Protein 9H6L (pdb70)

Secondary structure (DSSP, 8-state):
----SPPGGGTTS-EEE-HHHHTTS--S-----PPP-SSPPSS----EEEEGGGGS-HHHHHHHHHHHHHHHHHHHHHH--GGGS-EEEPSS-SEEEEEE--EE-TT-EEEPPS-EE---TT-S-EEEEEE-SSEEEEESEEETT-EEE-TTBSEEEEEES-HHHHHHHHTTEEEEE-S--SEEEEEEEEEETTEEEEEEEEEEPPP-----------HHHHEEEEEEESS-HHHHHHHHHHHHTT-SS-EEEEEE--SSPPP---TTEEEEE-STT--HHHHHHHHHHT--SSEEEE--TTEEE-TT--HHHHHHHHHHSS-SEEEEEEE-TTS-EE---EEEEEE--STTT-EEEEEEE--SEE-TTSTTEEEESB--S-EEEEHHHHHHH---TT--SS-SHHHHHHTTTTS-EEEEEEEEEEE----S-S-HHHHHHHHHHHHHHHTTEEEEEE-/----SPPGGGTTS-EEE-HHHHTTS--S-----PPP-SSPPSS----EEEEGGGGS-HHHHHHHHHHHHHHHHHHHHHH--GGGS-EEEPSS-SEEEEEE--EE-TT-EEEPPS-EE-PPTT-S-EEEEEE-SSEEEEESEEETT-EEE-TTBSEEEEEES-HHHHHHHHTTEEEEE-S--SEEEEEEEEEETTEEEEEEEEEEPPP-----------HHHHEEEEEEESS-HHHHHHHHHHHHTT-SS--EEEEE--SSPPP--STTEEEEE-STT--HHHHHHHHHHT--SSEEEE--TTEEE-TT--HHHHHHHHHHSS-SEEEEEEE-TTS-EE---EEEEEE--STTT-EEEEEEE--SEE-TTSTTEEEESB--S-EEEEHHHHHHH---TT--SS-SHHHHHHTTTTS-EEEEEEEEEEE-----SS-HHHHHHHHHHHHHHHTTEEEEEE-

Organism: Homo sapiens (NCBI:txid9606)

Foldseek 3Di:
DDDPQDDPVCNVPDDDDDPVVVVVDAPLADDADWDDDDDDDPPDDTKDKFFLLVLDDVVVSVVLLVVLVVVVVVVCVVPDAPQPDDDDFDPDAQWWADADDAEDAAQAKDQGPTTAGNDDWDPQKWKKKKAKDQKAKAFPDAQPAWDWDRHRHRIIMIMGRGRVSRGVRSSGMMIGGDDDDAWYWIFMWMDTVPDIDTHIYIHHDDDDPPDADCCLHDCQQAEAEEEEDEPPVVLQVQAVVQCCVPPVQHAYEYEYQYPDDDDDDDHRYHYHYDPHLLADQVSVQVRLVPDPHQKYWFDYSQWGDDPLQDVVLQVVCVVPDVAFKEFEWEAEPVRDIFFQFKAWDWGRHHPSLFIEIEIDGDADAADPPAPQKGWGQFTDRTMMGRSVLQNVLGRPSLLGYDDGCVSSVSCGPVGGYMYHHRNYMYGHNNRDPDDPVNSVSSVSSCCCSVRVHRMYMYD/DDDPQDDPVCNVPDDDDDPVVVVPDFPLADDADWDDDDDDDVPDDTKDKDQLLVLDDPVVSVVLLVVLVVVVVVVCVVPDAPQVDDDDDDPPAQWWADADDAEDAAQAKDQGPTTAGNDDPDDQKWKKKKAKDQKAKAFPDAFPAWDWDRHRHRMIMTMGRDRVSSGVRSSGMMIGGDDDDAWYWIWMWIDTPPDIDTHIYIHHDDDDPPDADCVVHDCQQAEAEEEEDEPPVVLQVQAVVQCCVPPVAHAYEYEYQYPDDDDDDDHRYHYHYDPHLLADQVSVLVRLVPDPHQKYWFDYSQWGDDPLQDVVLQVVPVVPDVAFKEFEWEAEPVGDIFFQFKAWDWGRHHPSLFIEIEIDHDADAADPPAPQKGWGQFTDRTMMGRSVLQNVLGSPSLLGADDGCVSSVSCGPPGGYMYHHRNYMYGHNNHRDDDPVVSVSSVSNVCCSVRVHRMYMDD

B-factor: mean 79.97, std 28.34, range [29.38, 195.11]

Sequence (918 aa):
LPDLAPEPRYAHIPVRIKEQVVGLLAWNNCSCESSGGGLPLPFQKQVRAIDLTKAFDPAELRAASATREQEFQAFLSRSQSPADQLLIAPANSPLQYPLQGVEVQPLRSILVPGLSLQAASGQEVYQVNLTASLGTWDVAGEVTGVTLTGEGQADLTLVSPGLDQLNRQLQLVTYSSRSYQTNTADTVRFSTEGHEAAFTIRIRHPPNPRLYPPGQYNISALVTIATKTFLRYDRLRALITSIRRFYPTVTVVIADDSDKPERVSGPYVEHYLMPFGKGWFAGRNLAVSQVTTKYVLWVDDDFVFTARTRLERLVDVLERTPLDLVGGAVREISGFATTYRQLLSVEPGAPGLGNCLRQRRGFHHELVGFPGCVVTDGVVNFFLARTDKVREVGFDPRLSRVAHLEFFLDGLGSLRVGSCSDVVVDHASYRYPGSLDESQMAKHRLLFFKHRLQCMTSQLPDLAPEPRYAHIPVRIKEQVVGLLAWNNCSCESSGGGLPLPFQKQVRAIDLTKAFDPAELRAASATREQEFQAFLSRSQSPADQLLIAPANSPLQYPLQGVEVQPLRSILVPGLSLQAASGQEVYQVNLTASLGTWDVAGEVTGVTLTGEGQADLTLVSPGLDQLNRQLQLVTYSSRSYQTNTADTVRFSTEGHEAAFTIRIRHPPNPRLYPPGQYNISALVTIATKTFLRYDRLRALITSIRRFYPTVTVVIADDSDKPERVSGPYVEHYLMPFGKGWFAGRNLAVSQVTTKYVLWVDDDFVFTARTRLERLVDVLERTPLDLVGGAVREISGFATTYRQLLSVEPGAPGLGNCLRQRRGFHHELVGFPGCVVTDGVVNFFLARTDKVREVGFDPRLSRVAHLEFFLDGLGSLRVGSCSDVVVDHASYRYPGSLDESQMAKHRLLFFKHRLQCMTSQ

Nearest PDB structures (foldseek):
  4d0z-assembly5_F  TM=6.853E-01  e=2.335E-09  Homo sapiens
  6p61-assembly2_B  TM=7.350E-01  e=4.185E-07  Leptospira borgpetersenii serovar Hardjo-bovis str. JB197
  6p61-assembly3_C  TM=6.952E-01  e=1.014E-06  Leptospira borgpetersenii serovar Hardjo-bovis str. JB197
  8og4-assembly1_A  TM=5.680E-01  e=4.668E-04  Homo sapiens
  8og4-assembly1_B  TM=5.473E-01  e=4.668E-04  Homo sapiens

Radius of gyration: 29.87 Å; Cα contacts (8 Å, |Δi|>4): 2217; chains: 2; bounding box: 59×89×86 Å

GO terms:
  GO:0001574 ganglioside biosynthetic process (P, IDA)
  GO:0003947 (N-acetylneuraminyl)-galactosylglucosylceramide N-acetylgalactosaminyltransferase activity (F, IDA)
  GO:0001574 ganglioside biosynthetic process (P, IMP)
  GO:0003947 (N-acetylneuraminyl)-galactosylglucosylceramide N-acetylgalactosaminyltransferase activity (F, IMP)
  GO:0003947 (N-acetylneuraminyl)-galactosylglucosylceramide N-acetylgalactosaminyltransferase activity (F, TAS)
  GO:0016020 membrane (C, TAS)
  GO:0005975 carbohydrate metabolic process (P, TAS)
  GO:0006687 glycosphingolipid metabolic process (P, TAS)
  GO:0000139 Golgi membrane (C, TAS)

Solvent-accessible surface area: 38803 Å² total; per-residue (Å²): 141,28,109,32,63,60,78,127,139,12,65,128,7,87,40,156,64,36,139,122,1,25,59,84,11,52,84,43,113,22,57,17,128,67,33,66,74,65,169,83,114,97,216,77,117,80,33,166,29,36,55,0,32,165,13,29,76,94,55,101,40,168,53,12,32,54,45,4,53,115,26,34,96,41,24,42,84,78,58,115,23,44,13,58,92,88,23,63,2,54,18,75,7,15,2,44,5,1,3,21,32,7,72,4,44,7,89,56,11,41,41,3,44,29,4,11,5,70,35,68,102,68,85,157,82,8,73,0,59,1,52,8,85,45,5,19,0,24,0,0,0,50,3,100,46,15,83,23,86,20,63,33,105,37,84,2,23,0,34,0,96,18,25,52,58,0,3,7,0,0,65,2,0,0,0,4,3,137,46,14,67,6,83,25,1,0,22,0,102,0,26,23,157,80,64,93,0,16,0,11,0,54,0,59,31,75,90,30,19,61,4,16,52,50,84,224,64,76,13,41,32,10,0,3,0,0,0,13,0,29,73,54,14,104,67,0,93,48,0,17,85,7,0,49,170,74,17,87,61,1,32,0,0,0,0,1,2,5,64,171,57,82,197,10,66,38,100,117,22,36,27,0,42,10,39,104,13,34,0,51,0,0,0,0,10,0,0,3,4,1,1,48,16,24,0,1,0,2,0,28,5,12,6,44,6,34,61,122,2,120,0,72,60,0,0,27,0,2,66,150,15,73,8,8,0,0,0,0,2,5,73,55,123,86,43,140,43,43,20,84,42,1,26,5,13,46,42,49,10,32,128,35,100,2,31,0,8,32,16,86,110,23,92,46,72,106,21,142,58,11,117,30,0,3,14,1,8,0,0,19,10,0,2,0,0,15,0,29,44,1,35,67,7,9,2,11,3,58,4,33,71,71,12,40,30,25,0,2,9,5,0,24,9,46,7,56,5,0,0,0,51,57,0,2,0,30,52,22,105,239,90,126,73,66,60,66,94,88,25,43,76,40,20,34,83,22,6,1,10,4,15,37,0,22,6,25,3,33,45,181,32,106,30,64,55,69,128,134,8,65,132,8,86,40,151,65,27,131,132,4,22,58,83,14,50,104,34,113,23,58,20,136,64,32,63,76,62,170,84,118,114,203,89,134,82,35,159,23,53,62,0,26,164,12,30,87,118,77,92,46,194,59,14,33,60,33,6,61,124,18,36,96,40,28,43,85,73,57,117,24,44,14,63,96,85,26,62,2,56,20,77,6,16,1,44,5,1,3,21,33,10,70,4,56,5,74,96,9,41,32,3,43,27,3,10,4,78,29,78,100,77,101,162,81,9,80,0,55,0,40,7,82,45,4,20,0,20,0,0,0,50,3,97,47,15,84,24,82,20,65,24,108,38,83,2,27,0,44,0,98,18,25,58,55,0,8,6,0,0,58,0,0,0,0,13,4,150,47,16,62,6,86,20,1,2,14,0,90,0,20,24,169,77,66,103,1,27,0,13,0,52,1,60,31,72,90,31,20,60,6,20,60,53,86,206,49,79,12,42,36,6,0,4,0,0,0,8,0,21,47,87,14,109,70,0,93,45,0,21,84,6,0,47,180,77,16,86,60,1,33,0,0,0,0,1,0,5,86,164,39,73,161,9,95,40,101,118,22,33,22,1,22,10,38,99,15,32,0,40,0,0,0,0,9,0,0,3,4,2,0,44,16,27,0,1,0,2,0,28,6,13,7,43,6,33,82,121,2,135,0,39,47,0,0,17,0,2,65,151,16,76,8,3,0,0,0,0,2,6,79,55,121,90,44,139,42,43,19,72,42,0,19,5,38,37,55,38,10,31,126,45,98,1,26,0,8,51,21,126,107,23,81,47,71,110,21,143,57,14,114,34,0,4,15,2,8,0,0,18,10,0,1,0,0,17,0,30,40,2,35,66,4,8,1,9,3,60,4,34,47,73,12,38,29,24,0,2,8,2,0,23,9,49,7,59,5,0,0,0,51,59,1,5,0,25,54,21,110,212,164,43,52,70,46,107,101,124,24,32,71,47,23,28,93,19,6,1,7,3,17,37,0,23,5,33,5,54,50

InterPro domains:
  IPR001173 Glycosyltransferase 2-like [PF00535] (281-444)
  IPR011143 Ganglioside GM2 synthase [PIRSF000474] (6-532)
  IPR029044 Nucleotide-diphospho-sugar transferases [G3DSA:3.90.550.10] (270-470)
  IPR029044 Nucleotide-diphospho-sugar transferases [SSF53448] (279-488)

Structure (mmCIF, N/CA/C/O backbone):
data_9H6L
#
_entry.id   9H6L
#
_cell.length_a   60.183
_cell.length_b   133.527
_cell.length_c   86.922
_cell.angle_alpha   90
_cell.angle_beta   94.83
_cell.angle_gamma   90
#
_symmetry.space_group_name_H-M   'P 1 21 1'
#
loop_
_entity.id
_entity.type
_entity.pdbx_description
1 polymer 'Beta-1,4 N-acetylgalactosaminyltransferase 1'
2 branched beta-D-mannopyranose-(1-4)-2-acetamido-2-deoxy-beta-D-glucopyranose-(1-4)-2-acetamido-2-deoxy-beta-D-glucopyranose
3 non-polymer "URIDINE-5'-DIPHOSPHATE"
4 non-polymer 'MANGANESE (II) ION'
5 non-polymer 'ACETIC ACID'
6 water water
#
loop_
_atom_site.group_PDB
_atom_site.id
_atom_site.type_symbol
_atom_site.label_atom_id
_atom_site.label_alt_id
_atom_site.label_comp_id
_atom_site.label_asym_id
_atom_site.label_entity_id
_atom_site.label_seq_id
_atom_site.pdbx_PDB_ins_code
_atom_site.Cartn_x
_atom_site.Cartn_y
_atom_site.Cartn_z
_atom_site.occupancy
_atom_site.B_iso_or_equiv
_atom_site.auth_seq_id
_atom_site.auth_comp_id
_atom_site.auth_asym_id
_atom_site.auth_atom_id
_atom_site.pdbx_PDB_model_num
ATOM 1 N N . LEU A 1 17 ? -11.731 -16.932 14.646 1 100.102 51 LEU A N 1
ATOM 2 C CA . LEU A 1 17 ? -11.493 -18.242 13.977 1 118.71 51 LEU A CA 1
ATOM 3 C C . LEU A 1 17 ? -10.347 -18.126 12.974 1 126.966 51 LEU A C 1
ATOM 4 O O . LEU A 1 17 ? -10.29 -17.168 12.208 1 128.34 51 LEU A O 1
ATOM 9 N N . PRO A 1 18 ? -9.386 -19.079 12.976 1 136.715 52 PRO A N 1
ATOM 10 C CA . PRO A 1 18 ? -8.341 -19.096 11.955 1 131.767 52 PRO A CA 1
ATOM 11 C C . PRO A 1 18 ? -8.864 -19.574 10.602 1 120.299 52 PRO A C 1
ATOM 12 O O . PRO A 1 18 ? -9.519 -20.62 10.545 1 114.941 52 PRO A O 1
ATOM 16 N N . ASP A 1 19 ? -8.574 -18.812 9.533 1 113.149 53 ASP A N 1
ATOM 17 C CA . ASP A 1 19 ? -9.075 -19.181 8.218 1 120.864 53 ASP A CA 1
ATOM 18 C C . ASP A 1 19 ? -7.991 -19.834 7.366 1 122.677 53 ASP A C 1
ATOM 19 O O . ASP A 1 19 ? -7.057 -19.176 6.911 1 115.533 53 ASP A O 1
ATOM 24 N N . LEU A 1 20 ? -8.202 -21.133 7.121 1 117.92 54 LEU A N 1
ATOM 25 C CA . LEU A 1 20 ? -7.302 -21.998 6.391 1 117.037 54 LEU A CA 1
ATOM 26 C C . LEU A 1 20 ? -7.767 -22.124 4.943 1 122.943 54 LEU A C 1
ATOM 27 O O . LEU A 1 20 ? -7.031 -22.648 4.111 1 128.782 54 LEU A O 1
ATOM 32 N N . ALA A 1 21 ? -9.007 -21.703 4.66 1 122.736 55 ALA A N 1
ATOM 33 C CA . ALA A 1 21 ? -9.626 -21.919 3.356 1 121.648 55 ALA A CA 1
ATOM 34 C C . ALA A 1 21 ? -8.921 -21.059 2.307 1 125.331 55 ALA A C 1
ATOM 35 O O . ALA A 1 21 ? -8.532 -19.927 2.608 1 129.341 55 ALA A O 1
ATOM 37 N N . PRO A 1 22 ? -8.719 -21.551 1.057 1 126.087 56 PRO A N 1
ATOM 38 C CA . PRO A 1 22 ? -8.109 -20.732 0.011 1 122.64 56 PRO A CA 1
ATOM 39 C C . PRO A 1 22 ? -9.05 -19.66 -0.526 1 125.771 56 PRO A C 1
ATOM 40 O O . PRO A 1 22 ? -10.214 -19.953 -0.783 1 131.888 56 PRO A O 1
ATOM 44 N N . GLU A 1 23 ? -8.547 -18.43 -0.687 1 124.755 57 GLU A N 1
ATOM 45 C CA . GLU A 1 23 ? -9.256 -17.451 -1.498 1 130.396 57 GLU A CA 1
ATOM 46 C C . GLU A 1 23 ? -9.331 -18.013 -2.918 1 137.608 57 GLU A C 1
ATOM 47 O O . GLU A 1 23 ? -8.437 -18.766 -3.32 1 140.418 57 GLU A O 1
ATOM 53 N N . PRO A 1 24 ? -10.397 -17.699 -3.701 1 139.99 58 PRO A N 1
ATOM 54 C CA . PRO A 1 24 ? -10.53 -18.203 -5.068 1 136.482 58 PRO A CA 1
ATOM 55 C C . PRO A 1 24 ? -9.26 -18.108 -5.919 1 134.82 58 PRO A C 1
ATOM 56 O O . PRO A 1 24 ? -9.067 -18.929 -6.818 1 136.549 58 PRO A O 1
ATOM 60 N N . ARG A 1 25 ? -8.394 -17.13 -5.602 1 129.452 59 ARG A N 1
ATOM 61 C CA . ARG A 1 25 ? -7.143 -16.871 -6.31 1 126.85 59 ARG A CA 1
ATOM 62 C C . ARG A 1 25 ? -6.202 -18.085 -6.277 1 122.614 59 ARG A C 1
ATOM 63 O O . ARG A 1 25 ? -5.393 -18.285 -7.186 1 121.379 59 ARG A O 1
ATOM 71 N N . TYR A 1 26 ? -6.318 -18.909 -5.23 1 118.965 60 TYR A N 1
ATOM 72 C CA . TYR A 1 26 ? -5.397 -20.018 -5.041 1 114.081 60 TYR A CA 1
ATOM 73 C C . TYR A 1 26 ? -6.118 -21.337 -4.769 1 114.284 60 TYR A C 1
ATOM 74 O O . TYR A 1 26 ? -5.469 -22.308 -4.368 1 114.981 60 TYR A O 1
ATOM 83 N N . ALA A 1 27 ? -7.439 -21.373 -5.009 1 116.184 61 ALA A N 1
ATOM 84 C CA . ALA A 1 27 ? -8.253 -22.571 -4.826 1 116.967 61 ALA A CA 1
ATOM 85 C C . ALA A 1 27 ? -7.68 -23.732 -5.637 1 121.578 61 ALA A C 1
ATOM 86 O O . ALA A 1 27 ? -7.901 -24.894 -5.303 1 124.061 61 ALA A O 1
ATOM 88 N N . HIS A 1 28 ? -6.934 -23.396 -6.7 1 124.339 62 HIS A N 1
ATOM 89 C CA . HIS A 1 28 ? -6.381 -24.347 -7.653 1 122.685 62 HIS A CA 1
ATOM 90 C C . HIS A 1 28 ? -5.074 -24.949 -7.133 1 120.962 62 HIS A C 1
ATOM 91 O O . HIS A 1 28 ? -4.475 -25.771 -7.815 1 123.036 62 HIS A O 1
ATOM 98 N N . ILE A 1 29 ? -4.618 -24.52 -5.948 1 117.677 63 ILE A N 1
ATOM 99 C CA . ILE A 1 29 ? -3.396 -25.041 -5.348 1 115.025 63 ILE A CA 1
ATOM 100 C C . ILE A 1 29 ? -3.773 -26.024 -4.239 1 115.403 63 ILE A C 1
ATOM 101 O O . ILE A 1 29 ? -4.519 -25.693 -3.32 1 113.538 63 ILE A O 1
ATOM 106 N N . PRO A 1 30 ? -3.3 -27.286 -4.31 1 118.743 64 PRO A N 1
ATOM 107 C CA . PRO A 1 30 ? -3.595 -28.271 -3.275 1 121.075 64 PRO A CA 1
ATOM 108 C C . PRO A 1 30 ? -2.682 -28.184 -2.054 1 120.152 64 PRO A C 1
ATOM 109 O O . PRO A 1 30 ? -1.478 -27.979 -2.195 1 125.42 64 PRO A O 1
ATOM 113 N N . VAL A 1 31 ? -3.283 -28.337 -0.866 1 118.163 65 VAL A N 1
ATOM 114 C CA . VAL A 1 31 ? -2.642 -28.133 0.428 1 113.53 65 VAL A CA 1
ATOM 115 C C . VAL A 1 31 ? -2.99 -29.313 1.337 1 115.361 65 VAL A C 1
ATOM 116 O O . VAL A 1 31 ? -4.166 -29.622 1.493 1 118.234 65 VAL A O 1
ATOM 120 N N . ARG A 1 32 ? -1.984 -29.952 1.95 1 115.605 66 ARG A N 1
ATOM 121 C CA . ARG A 1 32 ? -2.239 -31.003 2.929 1 117.627 66 ARG A CA 1
ATOM 122 C C . ARG A 1 32 ? -2.044 -30.437 4.332 1 111.497 66 ARG A C 1
ATOM 123 O O . ARG A 1 32 ? -0.926 -30.055 4.694 1 106.586 66 ARG A O 1
ATOM 131 N N . ILE A 1 33 ? -3.147 -30.43 5.103 1 112.177 67 ILE A N 1
ATOM 132 C CA . ILE A 1 33 ? -3.24 -29.906 6.464 1 108.919 67 ILE A CA 1
ATOM 133 C C . ILE A 1 33 ? -2.26 -30.644 7.371 1 107.987 67 ILE A C 1
ATOM 134 O O . ILE A 1 33 ? -2.181 -31.871 7.317 1 118.624 67 ILE A O 1
ATOM 139 N N . LYS A 1 34 ? -1.545 -29.882 8.211 1 100.67 68 LYS A N 1
ATOM 140 C CA . LYS A 1 34 ? -0.775 -30.441 9.312 1 100.029 68 LYS A CA 1
ATOM 141 C C . LYS A 1 34 ? -1.636 -30.424 10.573 1 106.594 68 LYS A C 1
ATOM 142 O O . LYS A 1 34 ? -1.79 -29.383 11.21 1 113.499 68 LYS A O 1
ATOM 148 N N . GLU A 1 35 ? -2.171 -31.592 10.946 1 114.896 69 GLU A N 1
ATOM 149 C CA . GLU A 1 35 ? -3.049 -31.719 12.106 1 118.599 69 GLU A CA 1
ATOM 150 C C . GLU A 1 35 ? -2.333 -31.204 13.357 1 111.875 69 GLU A C 1
ATOM 151 O O . GLU A 1 35 ? -2.926 -30.513 14.181 1 102.583 69 GLU A O 1
ATOM 157 N N . GLN A 1 36 ? -1.04 -31.547 13.455 1 113.709 70 GLN A N 1
ATOM 158 C CA . GLN A 1 36 ? -0.154 -31.246 14.562 1 108.986 70 GLN A CA 1
ATOM 159 C C . GLN A 1 36 ? -0.073 -29.725 14.795 1 104.614 70 GLN A C 1
ATOM 160 O O . GLN A 1 36 ? 0.129 -29.249 15.925 1 101.093 70 GLN A O 1
ATOM 166 N N . VAL A 1 37 ? -0.222 -28.952 13.711 1 96.694 71 VAL A N 1
ATOM 167 C CA . VAL A 1 37 ? -0.008 -27.512 13.763 1 91.553 71 VAL A CA 1
ATOM 168 C C . VAL A 1 37 ? -1.338 -26.768 13.913 1 88.153 71 VAL A C 1
ATOM 169 O O . VAL A 1 37 ? -1.423 -25.838 14.737 1 81.04 71 VAL A O 1
ATOM 173 N N . VAL A 1 38 ? -2.355 -27.216 13.155 1 84.057 72 VAL A N 1
ATOM 174 C CA . VAL A 1 38 ? -3.717 -26.713 13.273 1 88.333 72 VAL A CA 1
ATOM 175 C C . VAL A 1 38 ? -4.233 -26.882 14.708 1 99.128 72 VAL A C 1
ATOM 176 O O . VAL A 1 38 ? -5.088 -26.103 15.164 1 100.884 72 VAL A O 1
ATOM 180 N N . GLY A 1 39 ? -3.685 -27.887 15.414 1 95.953 73 GLY A N 1
ATOM 181 C CA . GLY A 1 39 ? -4.02 -28.174 16.8 1 88.414 73 GLY A CA 1
ATOM 182 C C . GLY A 1 39 ? -3.499 -27.114 17.766 1 84.759 73 GLY A C 1
ATOM 183 O O . GLY A 1 39 ? -4.005 -27.011 18.873 1 88.47 73 GLY A O 1
ATOM 184 N N . LEU A 1 40 ? -2.488 -26.344 17.348 1 86.72 74 LEU A N 1
ATOM 185 C CA . LEU A 1 40 ? -1.869 -25.309 18.166 1 80.488 74 LEU A CA 1
ATOM 186 C C . LEU A 1 40 ? -2.659 -24.011 18.118 1 76.094 74 LEU A C 1
ATOM 187 O O . LEU A 1 40 ? -2.4 -23.122 18.909 1 79.422 74 LEU A O 1
ATOM 192 N N . LEU A 1 41 ? -3.578 -23.876 17.161 1 82.24 75 LEU A N 1
ATOM 193 C CA . LEU A 1 41 ? -4.276 -22.613 16.95 1 77.781 75 LEU A CA 1
ATOM 194 C C . LEU A 1 41 ? -5.482 -22.512 17.878 1 72.744 75 LEU A C 1
ATOM 195 O O . LEU A 1 41 ? -5.925 -23.496 18.443 1 80.542 75 LEU A O 1
ATOM 200 N N . ALA A 1 42 ? -6.012 -21.309 18.034 1 75.253 76 ALA A N 1
ATOM 201 C CA . ALA A 1 42 ? -7.125 -21.06 18.939 1 76.438 76 ALA A CA 1
ATOM 202 C C . ALA A 1 42 ? -8.441 -21.38 18.233 1 80.02 76 ALA A C 1
ATOM 203 O O . ALA A 1 42 ? -8.815 -20.728 17.258 1 88.194 76 ALA A O 1
ATOM 205 N N . TRP A 1 43 ? -9.138 -22.402 18.73 1 77.388 77 TRP A N 1
ATOM 206 C CA . TRP A 1 43 ? -10.356 -22.86 18.093 1 83.412 77 TRP A CA 1
ATOM 207 C C . TRP A 1 43 ? -11.608 -22.377 18.819 1 84.934 77 TRP A C 1
ATOM 208 O O . TRP A 1 43 ? -12.721 -22.647 18.361 1 88.536 77 TRP A O 1
ATOM 219 N N . ASN A 1 44 ? -11.4 -21.617 19.905 1 80.771 78 ASN A N 1
ATOM 220 C CA . ASN A 1 44 ? -12.47 -20.914 20.599 1 83.132 78 AS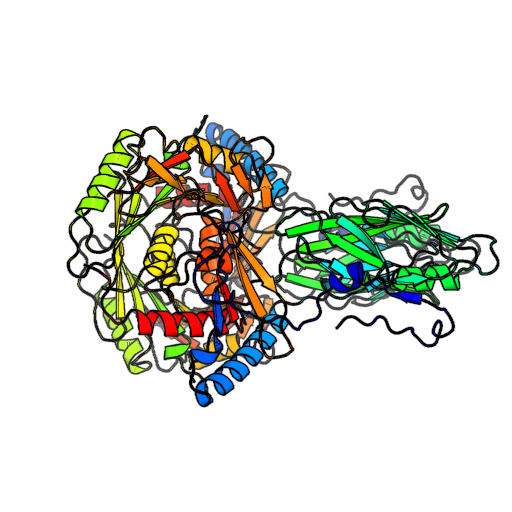N A CA 1
ATOM 221 C C . ASN A 1 44 ? -13.58 -21.902 20.935 1 85.969 78 ASN A C 1
ATOM 222 O O . ASN A 1 44 ? -14.767 -21.584 20.765 1 80.672 78 ASN A O 1
ATOM 227 N N . ASN A 1 45 ? -13.168 -23.082 21.435 1 84.981 79 ASN A N 1
ATOM 228 C CA . ASN A 1 45 ? -14.119 -24.148 21.698 1 86.604 79 ASN A CA 1
ATOM 229 C C . ASN A 1 45 ? -13.794 -24.838 23.021 1 82.921 79 ASN A C 1
ATOM 230 O O . ASN A 1 45 ? -14.302 -25.921 23.238 1 95.092 79 ASN A O 1
ATOM 235 N N . CYS A 1 46 ? -13.019 -24.204 23.908 1 76.471 80 CYS A N 1
ATOM 236 C CA . CYS A 1 46 ? -12.583 -24.824 25.16 1 75.397 80 CYS A CA 1
ATOM 237 C C . CYS A 1 46 ? -13.768 -25.299 26.005 1 75.194 80 CYS A C 1
ATOM 238 O O . CYS A 1 46 ? -14.862 -24.723 25.953 1 73.557 80 CYS A O 1
ATOM 241 N N . SER A 1 47 ? -13.525 -26.354 26.799 1 77.315 81 SER A N 1
ATOM 242 C CA . SER A 1 47 ? -14.419 -26.792 27.868 1 79.827 81 SER A CA 1
ATOM 243 C C . SER A 1 47 ? -13.546 -27.3 29 1 82.38 81 SER A C 1
ATOM 244 O O . SER A 1 47 ? -12.328 -27.343 28.854 1 88.171 81 SER A O 1
ATOM 247 N N . CYS A 1 48 ? -14.181 -27.682 30.115 1 81.77 82 CYS A N 1
ATOM 248 C CA . CYS A 1 48 ? -13.459 -28.145 31.281 1 76.626 82 CYS A CA 1
ATOM 249 C C . CYS A 1 48 ? -13.942 -29.545 31.608 1 85.191 82 CYS A C 1
ATOM 250 O O . CYS A 1 48 ? -15.112 -29.729 31.912 1 93.725 82 CYS A O 1
ATOM 253 N N . GLU A 1 49 ? -13.034 -30.525 31.528 1 89.107 83 GLU A N 1
ATOM 254 C CA . GLU A 1 49 ? -13.408 -31.912 31.774 1 93.084 83 GLU A CA 1
ATOM 255 C C . GLU A 1 49 ? -12.603 -32.476 32.944 1 88.391 83 GLU A C 1
ATOM 256 O O . GLU A 1 49 ? -11.39 -32.289 33.028 1 83.122 83 GLU A O 1
ATOM 262 N N . SER A 1 50 ? -13.309 -33.185 33.838 1 88.431 84 SER A N 1
ATOM 263 C CA . SER A 1 50 ? -12.687 -33.9 34.938 1 83.623 84 SER A CA 1
ATOM 264 C C . SER A 1 50 ? -11.927 -35.127 34.427 1 85.278 84 SER A C 1
ATOM 265 O O . SER A 1 50 ? -12.356 -35.77 33.466 1 81.69 84 SER A O 1
ATOM 268 N N . SER A 1 51 ? -10.792 -35.429 35.078 1 89.666 85 SER A N 1
ATOM 269 C CA . SER A 1 51 ? -10.182 -36.749 35.032 1 96.789 85 SER A CA 1
ATOM 270 C C . SER A 1 51 ? -11.241 -37.822 35.295 1 104.725 85 SER A C 1
ATOM 271 O O . SER A 1 51 ? -12.096 -37.663 36.173 1 105.524 85 SER A O 1
ATOM 274 N N . GLY A 1 52 ? -11.167 -38.937 34.558 1 106.736 86 GLY A N 1
ATOM 275 C CA . GLY A 1 52 ? -11.964 -40.105 34.911 1 114.729 86 GLY A CA 1
ATOM 276 C C . GLY A 1 52 ? -11.85 -40.383 36.41 1 118.472 86 GLY A C 1
ATOM 277 O O . GLY A 1 52 ? -10.77 -40.31 36.984 1 119.452 86 GLY A O 1
ATOM 278 N N . GLY A 1 53 ? -12.971 -40.677 37.066 1 120.801 87 GLY A N 1
ATOM 279 C CA . GLY A 1 53 ? -12.915 -40.798 38.513 1 110.072 87 GLY A CA 1
ATOM 280 C C . GLY A 1 53 ? -12.38 -42.163 38.936 1 104.197 87 GLY A C 1
ATOM 281 O O . GLY A 1 53 ? -11.969 -42.999 38.129 1 97.767 87 GLY A O 1
ATOM 282 N N . GLY A 1 54 ? -12.436 -42.404 40.237 1 99.196 88 GLY A N 1
ATOM 283 C CA . GLY A 1 54 ? -12.042 -43.719 40.696 1 93.458 88 GLY A CA 1
ATOM 284 C C . GLY A 1 54 ? -10.697 -43.568 41.379 1 85.653 88 GLY A C 1
ATOM 285 O O . GLY A 1 54 ? -10.315 -42.442 41.731 1 81.624 88 GLY A O 1
ATOM 286 N N . LEU A 1 55 ? -9.992 -44.703 41.501 1 80.947 89 LEU A N 1
ATOM 287 C CA . LEU A 1 55 ? -8.713 -44.725 42.178 1 74.424 89 LEU A CA 1
ATOM 288 C C . LEU A 1 55 ? -7.683 -44.051 41.274 1 70.438 89 LEU A C 1
ATOM 289 O O . LEU A 1 55 ? -7.663 -44.319 40.082 1 70.163 89 LEU A O 1
ATOM 294 N N . PRO A 1 56 ? -6.825 -43.145 41.8 1 67.065 90 PRO A N 1
ATOM 295 C CA . PRO A 1 56 ? -5.884 -42.409 40.971 1 65.567 90 PRO A CA 1
ATOM 296 C C . PRO A 1 56 ? -4.716 -43.261 40.495 1 69.374 90 PRO A C 1
ATOM 297 O O . PRO A 1 56 ? -4.347 -44.248 41.147 1 72.996 90 PRO A O 1
ATOM 301 N N . LEU A 1 57 ? -4.161 -42.906 39.328 1 71.74 91 LEU A N 1
ATOM 302 C CA . LEU A 1 57 ? -3.025 -43.63 38.756 1 73.626 91 LEU A CA 1
ATOM 303 C C . LEU A 1 57 ? -1.728 -42.903 39.138 1 74.65 91 LEU A C 1
ATOM 304 O O . LEU A 1 57 ? -1.716 -41.663 39.199 1 68.049 91 LEU A O 1
ATOM 309 N N . PRO A 1 58 ? -0.606 -43.656 39.332 1 80.076 92 PRO A N 1
ATOM 310 C CA . PRO A 1 58 ? 0.71 -43.047 39.477 1 79.441 92 PRO A CA 1
ATOM 311 C C . PRO A 1 58 ? 1.08 -42.226 38.239 1 79.515 92 PRO A C 1
ATOM 312 O O . PRO A 1 58 ? 0.699 -42.561 37.103 1 80.25 92 PRO A O 1
ATOM 316 N N . PHE A 1 59 ? 1.817 -41.143 38.486 1 74.084 93 PHE A N 1
ATOM 317 C CA . PHE A 1 59 ? 2.304 -40.263 37.429 1 77.561 93 PHE A CA 1
ATOM 318 C C . PHE A 1 59 ? 1.198 -39.304 36.962 1 82.603 93 PHE A C 1
ATOM 319 O O . PHE A 1 59 ? 1.453 -38.089 36.908 1 81.896 93 PHE A O 1
ATOM 327 N N . GLN A 1 60 ? -0.006 -39.848 36.688 1 86.655 94 GLN A N 1
ATOM 328 C CA . GLN A 1 60 ? -1.199 -39.07 36.36 1 94.671 94 GLN A CA 1
ATOM 329 C C . GLN A 1 60 ? -1.657 -38.215 37.557 1 91.617 94 GLN A C 1
ATOM 330 O O . GLN A 1 60 ? -1.577 -38.648 38.704 1 95.697 94 GLN A O 1
ATOM 336 N N . LYS A 1 61 ? -2.156 -37 37.307 1 92.507 95 LYS A N 1
ATOM 337 C CA . LYS A 1 61 ? -2.7 -36.169 38.377 1 98.052 95 LYS A CA 1
ATOM 338 C C . LYS A 1 61 ? -4.186 -35.951 38.114 1 94.46 95 LYS A C 1
ATOM 339 O O . LYS A 1 61 ? -4.608 -35.902 36.958 1 91.011 95 LYS A O 1
ATOM 345 N N . GLN A 1 62 ? -4.968 -35.867 39.194 1 89.566 96 GLN A N 1
ATOM 346 C CA . GLN A 1 62 ? -6.408 -35.786 39.051 1 93.44 96 GLN A CA 1
ATOM 347 C C . GLN A 1 62 ? -6.803 -34.341 38.751 1 95.074 96 GLN A C 1
ATOM 348 O O . GLN A 1 62 ? -6.386 -33.41 39.435 1 93.577 96 GLN A O 1
ATOM 354 N N . VAL A 1 63 ? -7.605 -34.172 37.693 1 94.739 97 VAL A N 1
ATOM 355 C CA . VAL A 1 63 ? -8.094 -32.879 37.228 1 83.694 97 VAL A CA 1
ATOM 356 C C . VAL A 1 63 ? -9.572 -32.772 37.585 1 82.684 97 VAL A C 1
ATOM 357 O O . VAL A 1 63 ? -10.368 -33.628 37.177 1 88.295 97 VAL A O 1
ATOM 361 N N . ARG A 1 64 ? -9.941 -31.71 38.311 1 80.974 98 ARG A N 1
ATOM 362 C CA . ARG A 1 64 ? -11.35 -31.531 38.642 1 86.368 98 ARG A CA 1
ATOM 363 C C . ARG A 1 64 ? -11.906 -30.298 37.937 1 78.299 98 ARG A C 1
ATOM 364 O O . ARG A 1 64 ? -11.27 -29.26 37.929 1 79.853 98 ARG A O 1
ATOM 372 N N . ALA A 1 65 ? -13.067 -30.445 37.293 1 79.511 99 ALA A N 1
ATOM 373 C CA . ALA A 1 65 ? -13.689 -29.343 36.582 1 76.554 99 ALA A CA 1
ATOM 374 C C . ALA A 1 65 ? -14.723 -28.662 37.473 1 75.664 99 ALA A C 1
ATOM 375 O O . ALA A 1 65 ? -15.381 -29.305 38.269 1 78.02 99 ALA A O 1
ATOM 377 N N . ILE A 1 66 ? -14.797 -27.339 37.371 1 77.668 100 ILE A N 1
ATOM 378 C CA . ILE A 1 66 ? -15.849 -26.544 37.983 1 85.967 100 ILE A CA 1
ATOM 379 C C . ILE A 1 66 ? -16.593 -25.843 36.855 1 85.883 100 ILE A C 1
ATOM 380 O O . ILE A 1 66 ? -15.98 -25.181 36.011 1 78.044 100 ILE A O 1
ATOM 385 N N . ASP A 1 67 ? -17.911 -26.035 36.859 1 83.706 101 ASP A N 1
ATOM 386 C CA . ASP A 1 67 ? -18.807 -25.315 35.982 1 84.043 101 ASP A CA 1
ATOM 387 C C . ASP A 1 67 ? -19.335 -24.097 36.74 1 81.335 101 ASP A C 1
ATOM 388 O O . ASP A 1 67 ? -20.204 -24.242 37.604 1 74.761 101 ASP A O 1
ATOM 393 N N . LEU A 1 68 ? -18.813 -22.904 36.398 1 72.76 102 LEU A N 1
ATOM 394 C CA . LEU A 1 68 ? -19.198 -21.664 37.052 1 65.675 102 LEU A CA 1
ATOM 395 C C . LEU A 1 68 ? -20.654 -21.297 36.719 1 75.062 102 LEU A C 1
ATOM 396 O O . LEU A 1 68 ? -21.317 -20.59 37.48 1 72.496 102 LEU A O 1
ATOM 401 N N . THR A 1 69 ? -21.198 -21.818 35.607 1 77.375 103 THR A N 1
ATOM 402 C CA . THR A 1 69 ? -22.577 -21.514 35.269 1 78.127 103 THR A CA 1
ATOM 403 C C . THR A 1 69 ? -23.524 -22.12 36.304 1 81.149 103 THR A C 1
ATOM 404 O O . THR A 1 69 ? -24.614 -21.608 36.506 1 84.971 103 THR A O 1
ATOM 408 N N . LYS A 1 70 ? -23.102 -23.186 36.99 1 83.124 104 LYS A N 1
ATOM 409 C CA . LYS A 1 70 ? -23.945 -23.84 37.987 1 86.773 104 LYS A CA 1
ATOM 410 C C . LYS A 1 70 ? -24.026 -23.037 39.285 1 83.242 104 LYS A C 1
ATOM 411 O O . LYS A 1 70 ? -24.688 -23.461 40.214 1 87.052 104 LYS A O 1
ATOM 417 N N . ALA A 1 71 ? -23.356 -21.884 39.372 1 84.037 105 ALA A N 1
ATOM 418 C CA . ALA A 1 71 ? -23.469 -21.03 40.546 1 82.767 105 ALA A CA 1
ATOM 419 C C . ALA A 1 71 ? -24.683 -20.11 40.446 1 86.11 105 ALA A C 1
ATOM 420 O O . ALA A 1 71 ? -24.856 -19.305 41.342 1 84.714 105 ALA A O 1
ATOM 422 N N . PHE A 1 72 ? -25.508 -20.241 39.393 1 93.581 106 PHE A N 1
ATOM 423 C CA . PHE A 1 72 ? -26.662 -19.386 39.117 1 99.37 106 PHE A CA 1
ATOM 424 C C . PHE A 1 72 ? -27.879 -20.226 38.71 1 101.332 106 PHE A C 1
ATOM 425 O O . PHE A 1 72 ? -27.718 -21.271 38.078 1 97.05 106 PHE A O 1
ATOM 433 N N . ASP A 1 73 ? -29.096 -19.73 39.003 1 109.544 107 ASP A N 1
ATOM 434 C CA . ASP A 1 73 ? -30.334 -20.279 38.445 1 117.419 107 ASP A CA 1
ATOM 435 C C . ASP A 1 73 ? -30.375 -19.992 36.94 1 122.497 107 ASP A C 1
ATOM 436 O O . ASP A 1 73 ? -30.058 -18.881 36.535 1 125.789 107 ASP A O 1
ATOM 441 N N . PRO A 1 74 ? -30.717 -20.957 36.046 1 127.594 108 PRO A N 1
ATOM 442 C CA . PRO A 1 74 ? -30.618 -20.738 34.601 1 126.125 108 PRO A CA 1
ATOM 443 C C . PRO A 1 74 ? -31.293 -19.459 34.115 1 129.137 108 PRO A C 1
ATOM 444 O O . PRO A 1 74 ? -30.748 -18.79 33.236 1 129.974 108 PRO A O 1
ATOM 448 N N . ALA A 1 75 ? -32.4 -19.073 34.779 1 130.418 109 ALA A N 1
ATOM 449 C CA . ALA A 1 75 ? -33.057 -17.791 34.522 1 133.908 109 ALA A CA 1
ATOM 450 C C . ALA A 1 75 ? -32.075 -16.643 34.774 1 130.71 109 ALA A C 1
ATOM 451 O O . ALA A 1 75 ? -31.834 -15.806 33.91 1 125.792 109 ALA A O 1
ATOM 453 N N . GLU A 1 76 ? -31.483 -16.655 35.969 1 126.332 110 GLU A N 1
ATOM 454 C CA . GLU A 1 76 ? -30.468 -15.7 36.364 1 113.246 110 GLU A CA 1
ATOM 455 C C . GLU A 1 76 ? -29.264 -15.794 35.424 1 102.82 110 GLU A C 1
ATOM 456 O O . GLU A 1 76 ? -28.66 -14.786 35.091 1 100.306 110 GLU A O 1
ATOM 462 N N . LEU A 1 77 ? -28.911 -17.002 34.989 1 99.526 111 LEU A N 1
ATOM 463 C CA . LEU A 1 77 ? -27.7 -17.223 34.215 1 95.074 111 LEU A CA 1
ATOM 464 C C . LEU A 1 77 ? -27.775 -16.48 32.878 1 100.501 111 LEU A C 1
ATOM 465 O O . LEU A 1 77 ? -26.779 -15.894 32.437 1 94.905 111 LEU A O 1
ATOM 470 N N . ARG A 1 78 ? -28.957 -16.509 32.238 1 108.285 112 ARG A N 1
ATOM 471 C CA . ARG A 1 78 ? -29.148 -15.859 30.945 1 111.399 112 ARG A CA 1
ATOM 472 C C . ARG A 1 78 ? -28.973 -14.346 31.116 1 104.601 112 ARG A C 1
ATOM 473 O O . ARG A 1 78 ? -28.352 -13.692 30.289 1 101.986 112 ARG A O 1
ATOM 481 N N . ALA A 1 79 ? -29.522 -13.808 32.213 1 97.256 113 ALA A N 1
ATOM 482 C CA . ALA A 1 79 ? -29.368 -12.415 32.605 1 94.368 113 ALA A CA 1
ATOM 483 C C . ALA A 1 79 ? -27.896 -12.033 32.81 1 89.004 113 ALA A C 1
ATOM 484 O O . ALA A 1 79 ? -27.413 -11.032 32.285 1 82.505 113 ALA A O 1
ATOM 486 N N . ALA A 1 80 ? -27.19 -12.832 33.615 1 85.167 114 ALA A N 1
ATOM 487 C CA . ALA A 1 80 ? -25.766 -12.684 33.836 1 80.278 114 ALA A CA 1
ATOM 488 C C . ALA A 1 80 ? -24.984 -12.741 32.524 1 80.311 114 ALA A C 1
ATOM 489 O O . ALA A 1 80 ? -24.081 -11.923 32.304 1 82.606 114 ALA A O 1
ATOM 491 N N . SER A 1 81 ? -25.314 -13.701 31.648 1 81.79 115 SER A N 1
ATOM 492 C CA . SER A 1 81 ? -24.504 -13.842 30.448 1 87.65 115 SER A CA 1
ATOM 493 C C . SER A 1 81 ? -24.689 -12.628 29.549 1 91.03 115 SER A C 1
ATOM 494 O O . SER A 1 81 ? -23.753 -12.23 28.864 1 97.029 115 SER A O 1
ATOM 497 N N . ALA A 1 82 ? -25.894 -12.052 29.577 1 91.999 116 ALA A N 1
ATOM 498 C CA . ALA A 1 82 ? -26.208 -10.895 28.748 1 93.455 116 ALA A CA 1
ATOM 499 C C . ALA A 1 82 ? -25.489 -9.652 29.287 1 92.228 116 ALA A C 1
ATOM 500 O O . ALA A 1 82 ? -24.776 -8.949 28.564 1 87.549 116 ALA A O 1
ATOM 502 N N . THR A 1 83 ? -25.7 -9.37 30.576 1 87.096 117 THR A N 1
ATOM 503 C CA . THR A 1 83 ? -25.091 -8.213 31.197 1 82.133 117 THR A CA 1
ATOM 504 C C . THR A 1 83 ? -23.57 -8.329 31.164 1 83.152 117 THR A C 1
ATOM 505 O O . THR A 1 83 ? -22.887 -7.321 30.98 1 93.968 117 THR A O 1
ATOM 509 N N . ARG A 1 84 ? -23.042 -9.558 31.261 1 82.108 118 ARG A N 1
ATOM 510 C CA . ARG A 1 84 ? -21.604 -9.75 31.196 1 76.894 118 ARG A CA 1
ATOM 511 C C . ARG A 1 84 ? -21.1 -9.42 29.794 1 79.791 118 ARG A C 1
ATOM 512 O O . ARG A 1 84 ? -20.019 -8.878 29.626 1 80.178 118 ARG A O 1
ATOM 520 N N . GLU A 1 85 ? -21.871 -9.79 28.77 1 92.799 119 GLU A N 1
ATOM 521 C CA . GLU A 1 85 ? -21.471 -9.53 27.392 1 105.036 119 GLU A CA 1
ATOM 522 C C . GLU A 1 85 ? -21.422 -8.016 27.165 1 105.882 119 GLU A C 1
ATOM 523 O O . GLU A 1 85 ? -20.483 -7.5 26.54 1 100.487 119 GLU A O 1
ATOM 529 N N . GLN A 1 86 ? -22.439 -7.326 27.703 1 97.176 120 GLN A N 1
ATOM 530 C CA . GLN A 1 86 ? -22.569 -5.884 27.587 1 91.438 120 GLN A CA 1
ATOM 531 C C . GLN A 1 86 ? -21.355 -5.205 28.201 1 94.026 120 GLN A C 1
ATOM 532 O O . GLN A 1 86 ? -20.747 -4.338 27.575 1 94.887 120 GLN A O 1
ATOM 538 N N . GLU A 1 87 ? -21.017 -5.604 29.436 1 86.66 121 GLU A N 1
ATOM 539 C CA . GLU A 1 87 ? -19.899 -5.012 30.141 1 79.923 121 GLU A CA 1
ATOM 540 C C . GLU A 1 87 ? -18.59 -5.298 29.401 1 82.521 121 GLU A C 1
ATOM 541 O O . GLU A 1 87 ? -17.672 -4.479 29.377 1 83.451 121 GLU A O 1
ATOM 547 N N . PHE A 1 88 ? -18.492 -6.474 28.784 1 82.88 122 PHE A N 1
ATOM 548 C CA . PHE A 1 88 ? -17.264 -6.811 28.092 1 79.54 122 PHE A CA 1
ATOM 549 C C . PHE A 1 88 ? -17.106 -5.924 26.853 1 80.59 122 PHE A C 1
ATOM 550 O O . PHE A 1 88 ? -16.018 -5.424 26.593 1 83.441 122 PHE A O 1
ATOM 558 N N . GLN A 1 89 ? -18.183 -5.742 26.083 1 83.624 123 GLN A N 1
ATOM 559 C CA . GLN A 1 89 ? -18.177 -4.849 24.93 1 90.243 123 GLN A CA 1
ATOM 560 C C . GLN A 1 89 ? -17.809 -3.414 25.34 1 88.933 123 GLN A C 1
ATOM 561 O O . GLN A 1 89 ? -17.012 -2.741 24.682 1 85.492 123 GLN A O 1
ATOM 567 N N . ALA A 1 90 ? -18.37 -2.938 26.457 1 80.984 124 ALA A N 1
ATOM 568 C CA . ALA A 1 90 ? -17.965 -1.653 27.016 1 81.461 124 ALA A CA 1
ATOM 569 C C . ALA A 1 90 ? -16.456 -1.612 27.245 1 78.294 124 ALA A C 1
ATOM 570 O O . ALA A 1 90 ? -15.788 -0.622 26.923 1 82.203 124 ALA A O 1
ATOM 572 N N . PHE A 1 91 ? -15.944 -2.684 27.866 1 78.604 125 PHE A N 1
ATOM 573 C CA . PHE A 1 91 ? -14.548 -2.771 28.248 1 73.022 125 PHE A CA 1
ATOM 574 C C . PHE A 1 91 ? -13.696 -2.668 26.985 1 79.095 125 PHE A C 1
ATOM 575 O O . PHE A 1 91 ? -12.722 -1.915 26.951 1 84.135 125 PHE A O 1
ATOM 583 N N . LEU A 1 92 ? -14.051 -3.451 25.959 1 80.427 126 LEU A N 1
ATOM 584 C CA . LEU A 1 92 ? -13.334 -3.419 24.692 1 86.264 126 LEU A CA 1
ATOM 585 C C . LEU A 1 92 ? -13.245 -1.977 24.183 1 91.573 126 LEU A C 1
ATOM 586 O O . LEU A 1 92 ? -12.157 -1.479 23.867 1 89.154 126 LEU A O 1
ATOM 591 N N . SER A 1 93 ? -14.405 -1.307 24.136 1 102.964 127 SER A N 1
ATOM 592 C CA . SER A 1 93 ? -14.506 0.022 23.548 1 98.974 127 SER A CA 1
ATOM 593 C C . SER A 1 93 ? -13.575 1.027 24.236 1 90.803 127 SER A C 1
ATOM 594 O O . SER A 1 93 ? -13.042 1.903 23.568 1 93.219 127 SER A O 1
ATOM 597 N N . ARG A 1 94 ? -13.377 0.907 25.56 1 80.083 128 ARG A N 1
ATOM 598 C CA . ARG A 1 94 ? -12.585 1.865 26.32 1 78.843 128 ARG A CA 1
ATOM 599 C C . ARG A 1 94 ? -11.092 1.558 26.187 1 78.399 128 ARG A C 1
ATOM 600 O O . ARG A 1 94 ? -10.253 2.413 26.408 1 90.686 128 ARG A O 1
ATOM 608 N N . SER A 1 95 ? -10.752 0.326 25.821 1 78.566 129 SER A N 1
ATOM 609 C CA . SER A 1 95 ? -9.414 -0.195 26.049 1 79.634 129 SER A CA 1
ATOM 610 C C . SER A 1 95 ? -8.653 -0.327 24.723 1 98.548 129 SER A C 1
ATOM 611 O O . SER A 1 95 ? -7.416 -0.328 24.713 1 80.452 129 SER A O 1
ATOM 614 N N . GLN A 1 96 ? -9.397 -0.5 23.611 1 99.076 130 GLN A N 1
ATOM 615 C CA . GLN A 1 96 ? -8.799 -0.83 22.324 1 99.12 130 GLN A CA 1
ATOM 616 C C . GLN A 1 96 ? -8.29 0.435 21.65 1 91.578 130 GLN A C 1
ATOM 617 O O . GLN A 1 96 ? -8.885 1.479 21.827 1 92.838 130 GLN A O 1
ATOM 623 N N . SER A 1 97 ? -7.249 0.306 20.815 1 93.291 131 SER A N 1
ATOM 624 C CA . SER A 1 97 ? -6.506 1.442 20.284 1 84.878 131 SER A CA 1
ATOM 625 C C . SER A 1 97 ? -6.285 1.288 18.781 1 80.79 131 SER A C 1
ATOM 626 O O . SER A 1 97 ? -6.111 0.182 18.279 1 80.177 131 SER A O 1
ATOM 629 N N . PRO A 1 98 ? -6.271 2.382 18 1 81.671 132 PRO A N 1
ATOM 630 C CA . PRO A 1 98 ? -5.837 2.294 16.606 1 92.671 132 PRO A CA 1
ATOM 631 C C . PRO A 1 98 ? -4.468 1.639 16.403 1 80.02 132 PRO A C 1
ATOM 632 O O . PRO A 1 98 ? -4.141 1.276 15.278 1 82.687 132 PRO A O 1
ATOM 636 N N . ALA A 1 99 ? -3.666 1.527 17.469 1 64.943 133 ALA A N 1
ATOM 637 C CA . ALA A 1 99 ? -2.347 0.931 17.335 1 63.664 133 ALA A CA 1
ATOM 638 C C . ALA A 1 99 ? -2.452 -0.59 17.346 1 66.633 133 ALA A C 1
ATOM 639 O O . ALA A 1 99 ? -1.467 -1.28 17.104 1 68.811 133 ALA A O 1
ATOM 641 N N . ASP A 1 100 ? -3.649 -1.102 17.639 1 73.275 134 ASP A N 1
ATOM 642 C CA . ASP A 1 100 ? -3.867 -2.534 17.765 1 70.316 134 ASP A CA 1
ATOM 643 C C . ASP A 1 100 ? -4.504 -3.029 16.474 1 70.918 134 ASP A C 1
ATOM 644 O O . ASP A 1 100 ? -4.71 -4.22 16.322 1 73.882 134 ASP A O 1
ATOM 649 N N . GLN A 1 101 ? -4.863 -2.115 15.558 1 76.246 135 GLN A N 1
ATOM 650 C CA . GLN A 1 101 ? -5.399 -2.484 14.256 1 74.883 135 GLN A CA 1
ATOM 651 C C . GLN A 1 101 ? -4.321 -3.202 13.437 1 71.174 135 GLN A C 1
ATOM 652 O O . GLN A 1 101 ? -3.153 -2.793 13.424 1 63.518 135 GLN A O 1
ATOM 658 N N . LEU A 1 102 ? -4.755 -4.261 12.734 1 66.613 136 LEU A N 1
ATOM 659 C CA . LEU A 1 102 ? -3.938 -4.973 11.775 1 67.207 136 LEU A CA 1
ATOM 660 C C . LEU A 1 102 ? -3.695 -4.065 10.57 1 70.728 136 LEU A C 1
ATOM 661 O O . LEU A 1 102 ? -4.636 -3.731 9.865 1 69.136 136 LEU A O 1
ATOM 666 N N . LEU A 1 103 ? -2.426 -3.673 10.356 1 70.674 137 LEU A N 1
ATOM 667 C CA . LEU A 1 103 ? -1.998 -3.006 9.14 1 71.493 137 LEU A CA 1
ATOM 668 C C . LEU A 1 103 ? -1.005 -3.909 8.409 1 76.218 137 LEU A C 1
ATOM 669 O O . LEU A 1 103 ? -0.084 -4.443 9.029 1 75.409 137 LEU A O 1
ATOM 674 N N . ILE A 1 104 ? -1.212 -4.058 7.086 1 80.155 138 ILE A N 1
ATOM 675 C CA . ILE A 1 104 ? -0.306 -4.782 6.201 1 77.968 138 ILE A CA 1
ATOM 676 C C . ILE A 1 104 ? 0.492 -3.761 5.392 1 76.932 138 ILE A C 1
ATOM 677 O O . ILE A 1 104 ? -0.089 -2.874 4.769 1 81.881 138 ILE A O 1
ATOM 682 N N . ALA A 1 105 ? 1.826 -3.863 5.42 1 76.103 139 ALA A N 1
ATOM 683 C CA . ALA A 1 105 ? 2.664 -3.037 4.553 1 79.075 139 ALA A CA 1
ATOM 684 C C . ALA A 1 105 ? 2.467 -3.508 3.117 1 86.134 139 ALA A C 1
ATOM 685 O O . ALA A 1 105 ? 2.633 -4.697 2.834 1 94.775 139 ALA A O 1
ATOM 687 N N . PRO A 1 106 ? 2.137 -2.612 2.161 1 84.656 140 PRO A N 1
ATOM 688 C CA . PRO A 1 106 ? 2.081 -2.997 0.761 1 89.248 140 PRO A CA 1
ATOM 689 C C . PRO A 1 106 ? 3.469 -3.282 0.202 1 93.543 140 PRO A C 1
ATOM 690 O O . PRO A 1 106 ? 4.449 -2.71 0.678 1 92.709 140 PRO A O 1
ATOM 694 N N . ALA A 1 107 ? 3.526 -4.168 -0.802 1 99.756 141 ALA A N 1
ATOM 695 C CA . ALA A 1 107 ? 4.724 -4.376 -1.605 1 100.915 141 ALA A CA 1
ATOM 696 C C . ALA A 1 107 ? 4.874 -3.266 -2.64 1 101.596 141 ALA A C 1
ATOM 697 O O . ALA A 1 107 ? 3.891 -2.662 -3.062 1 101.943 141 ALA A O 1
ATOM 699 N N . ASN A 1 108 ? 6.126 -3.026 -3.051 1 106.71 142 ASN A N 1
ATOM 700 C CA . ASN A 1 108 ? 6.465 -2.284 -4.258 1 107.949 142 ASN A CA 1
ATOM 701 C C . ASN A 1 108 ? 5.914 -0.865 -4.204 1 111.249 142 ASN A C 1
ATOM 702 O O . ASN A 1 108 ? 5.292 -0.41 -5.156 1 115.312 142 ASN A O 1
ATOM 707 N N . SER A 1 109 ? 6.143 -0.187 -3.076 1 110.493 143 SER A N 1
ATOM 708 C CA . SER A 1 109 ? 5.866 1.231 -2.963 1 109.531 143 SER A CA 1
ATOM 709 C C . SER A 1 109 ? 7.19 1.986 -2.928 1 107.337 143 SER A C 1
ATOM 710 O O . SER A 1 109 ? 8.177 1.485 -2.399 1 103.231 143 SER A O 1
ATOM 713 N N . PRO A 1 110 ? 7.254 3.194 -3.533 1 109.184 144 PRO A N 1
ATOM 714 C CA . PRO A 1 110 ? 8.366 4.112 -3.321 1 106.71 144 PRO A CA 1
ATOM 715 C C . PRO A 1 110 ? 8.444 4.676 -1.906 1 108.024 144 PRO A C 1
ATOM 716 O O . PRO A 1 110 ? 9.455 5.297 -1.576 1 110.338 144 PRO A O 1
ATOM 720 N N . LEU A 1 111 ? 7.379 4.448 -1.111 1 103.906 145 LEU A N 1
ATOM 721 C CA . LEU A 1 111 ? 7.125 5.105 0.162 1 100.37 145 LEU A CA 1
ATOM 722 C C . LEU A 1 111 ? 7.905 4.402 1.26 1 96.669 145 LEU A C 1
ATOM 723 O O . LEU A 1 111 ? 7.681 3.232 1.531 1 97.626 145 LEU A O 1
ATOM 728 N N . GLN A 1 112 ? 8.832 5.142 1.861 1 96.826 146 GLN A N 1
ATOM 729 C CA . GLN A 1 112 ? 9.532 4.723 3.061 1 96.756 146 GLN A CA 1
ATOM 730 C C . GLN A 1 112 ? 8.994 5.536 4.247 1 92.957 146 GLN A C 1
ATOM 731 O O . GLN A 1 112 ? 8.862 6.756 4.184 1 99.749 146 GLN A O 1
ATOM 737 N N . TYR A 1 113 ? 8.68 4.855 5.344 1 88.776 147 TYR A N 1
ATOM 738 C CA . TYR A 1 113 ? 7.992 5.496 6.455 1 88.504 147 TYR A CA 1
ATOM 739 C C . TYR A 1 113 ? 8.179 4.7 7.75 1 85.683 147 TYR A C 1
ATOM 740 O O . TYR A 1 113 ? 8.466 3.499 7.728 1 82.269 147 TYR A O 1
ATOM 749 N N . PRO A 1 114 ? 7.982 5.335 8.928 1 81.49 148 PRO A N 1
ATOM 750 C CA . PRO A 1 114 ? 8.095 4.623 10.202 1 72.854 148 PRO A CA 1
ATOM 751 C C . PRO A 1 114 ? 6.885 3.731 10.46 1 70.799 148 PRO A C 1
ATOM 752 O O . PRO A 1 114 ? 5.744 4.144 10.328 1 68.826 148 PRO A O 1
ATOM 756 N N . LEU A 1 115 ? 7.154 2.468 10.758 1 74.932 149 LEU A N 1
ATOM 757 C CA . LEU A 1 115 ? 6.17 1.408 10.863 1 73.262 149 LEU A CA 1
ATOM 758 C C . LEU A 1 115 ? 5.796 1.219 12.339 1 78.616 149 LEU A C 1
ATOM 759 O O . LEU A 1 115 ? 4.692 0.768 12.672 1 75.269 149 LEU A O 1
ATOM 764 N N . GLN A 1 116 ? 6.723 1.595 13.235 1 73.368 150 GLN A N 1
ATOM 765 C CA . GLN A 1 116 ? 6.501 1.537 14.672 1 73.726 150 GLN A CA 1
ATOM 766 C C . GLN A 1 116 ? 7.619 2.335 15.341 1 71.738 150 GLN A C 1
ATOM 767 O O . GLN A 1 116 ? 8.672 2.56 14.733 1 71.258 150 GLN A O 1
ATOM 773 N N . GLY A 1 117 ? 7.383 2.747 16.589 1 63.031 151 GLY A N 1
ATOM 774 C CA . GLY A 1 117 ? 8.423 3.442 17.314 1 65.485 151 GLY A CA 1
ATOM 775 C C . GLY A 1 117 ? 8.22 4.957 17.325 1 67.403 151 GLY A C 1
ATOM 776 O O . GLY A 1 117 ? 9.073 5.661 17.837 1 77.782 151 GLY A O 1
ATOM 777 N N . VAL A 1 118 ? 7.108 5.454 16.776 1 64.337 152 VAL A N 1
ATOM 778 C CA . VAL A 1 118 ? 6.846 6.886 16.737 1 66.463 152 VAL A CA 1
ATOM 779 C C . VAL A 1 118 ? 5.708 7.269 17.683 1 64.731 152 VAL A C 1
ATOM 780 O O . VAL A 1 118 ? 4.57 6.82 17.526 1 66.084 152 VAL A O 1
ATOM 784 N N . GLU A 1 119 ? 6.014 8.175 18.609 1 65.995 153 GLU A N 1
ATOM 785 C CA . GLU A 1 119 ? 5.164 8.466 19.753 1 64.229 153 GLU A CA 1
ATOM 786 C C . GLU A 1 119 ? 5.292 9.942 20.137 1 67.456 153 GLU A C 1
ATOM 787 O O . GLU A 1 119 ? 6.382 10.512 20.15 1 67.192 153 GLU A O 1
ATOM 793 N N . VAL A 1 120 ? 4.164 10.582 20.456 1 67.446 154 VAL A N 1
ATOM 794 C CA . VAL A 1 120 ? 4.241 11.937 20.967 1 63.318 154 VAL A CA 1
ATOM 795 C C . VAL A 1 120 ? 3.328 12.088 22.177 1 63.735 154 VAL A C 1
ATOM 796 O O . VAL A 1 120 ? 2.317 11.389 22.297 1 63.151 154 VAL A O 1
ATOM 800 N N . GLN A 1 121 ? 3.659 13.039 23.057 1 63.757 155 GLN A N 1
ATOM 801 C CA . GLN A 1 121 ? 2.774 13.253 24.19 1 63.653 155 GLN A CA 1
ATOM 802 C C . GLN A 1 121 ? 1.619 14.114 23.72 1 61.123 155 GLN A C 1
ATOM 803 O O . GLN A 1 121 ? 1.786 14.902 22.804 1 56.683 155 GLN A O 1
ATOM 809 N N . PRO A 1 122 ? 0.424 13.969 24.331 1 64.129 156 PRO A N 1
ATOM 810 C CA . PRO A 1 122 ? -0.722 14.755 23.907 1 63.431 156 PRO A CA 1
ATOM 811 C C . PRO A 1 122 ? -0.358 16.231 23.88 1 65.098 156 PRO A C 1
ATOM 812 O O . PRO A 1 122 ? 0.362 16.694 24.752 1 65.567 156 PRO A O 1
ATOM 816 N N . LEU A 1 123 ? -0.801 16.944 22.845 1 74.306 157 LEU A N 1
ATOM 817 C CA . LEU A 1 123 ? -0.573 18.383 22.688 1 75.736 157 LEU A CA 1
ATOM 818 C C . LEU A 1 123 ? 0.897 18.758 22.459 1 74.574 157 LEU A C 1
ATOM 819 O O . LEU A 1 123 ? 1.224 19.922 22.514 1 80.682 157 LEU A O 1
ATOM 824 N N . ARG A 1 124 ? 1.788 17.807 22.165 1 74.053 158 ARG A N 1
ATOM 825 C CA . ARG A 1 124 ? 3.173 18.143 21.857 1 72.998 158 ARG A CA 1
ATOM 826 C C . ARG A 1 124 ? 3.487 17.817 20.389 1 75.054 158 ARG A C 1
ATOM 827 O O . ARG A 1 124 ? 2.588 17.453 19.616 1 73.786 158 ARG A O 1
ATOM 835 N N . SER A 1 125 ? 4.768 17.988 20.004 1 71.154 159 SER A N 1
ATOM 836 C CA . SER A 1 125 ? 5.179 17.939 18.605 1 71.371 159 SER A CA 1
ATOM 837 C C . SER A 1 125 ? 6.495 17.175 18.456 1 71.592 159 SER A C 1
ATOM 838 O O . SER A 1 125 ? 7.428 17.363 19.239 1 71.274 159 SER A O 1
ATOM 841 N N . ILE A 1 126 ? 6.589 16.382 17.382 1 71.518 160 ILE A N 1
ATOM 842 C CA . ILE A 1 126 ? 7.813 15.657 17.073 1 75.359 160 ILE A CA 1
ATOM 843 C C . ILE A 1 126 ? 8.15 15.81 15.595 1 80.34 160 ILE A C 1
ATOM 844 O O . ILE A 1 126 ? 7.251 16.041 14.785 1 82.674 160 ILE A O 1
ATOM 849 N N . LEU A 1 127 ? 9.454 15.701 15.276 1 80.486 161 LEU A N 1
ATOM 850 C CA . LEU A 1 127 ? 9.922 15.383 13.932 1 79.426 161 LEU A CA 1
ATOM 851 C C . LEU A 1 127 ? 9.542 13.927 13.645 1 83.65 161 LEU A C 1
ATOM 852 O O . LEU A 1 127 ? 9.802 13.023 14.458 1 80.349 161 LEU A O 1
ATOM 857 N N . VAL A 1 128 ? 8.905 13.699 12.491 1 81.88 162 VAL A N 1
ATOM 858 C CA . VAL A 1 128 ? 8.613 12.329 12.085 1 79.167 162 VAL A CA 1
ATOM 859 C C . VAL A 1 128 ? 9.883 11.716 11.488 1 74.643 162 VAL A C 1
ATOM 860 O O . VAL A 1 128 ? 10.515 12.284 10.593 1 79.403 162 VAL A O 1
ATOM 864 N N . PRO A 1 129 ? 10.354 10.566 11.994 1 69.88 163 PRO A N 1
ATOM 865 C CA . PRO A 1 129 ? 11.561 9.95 11.461 1 73.538 163 PRO A CA 1
ATOM 866 C C . PRO A 1 129 ? 11.304 9.117 10.207 1 78.187 163 PRO A C 1
ATOM 867 O O . PRO A 1 129 ? 10.217 8.568 10.077 1 80.505 163 PRO A O 1
ATOM 871 N N . GLY A 1 130 ? 12.276 9.088 9.278 1 80.853 164 GLY A N 1
ATOM 872 C CA . GLY A 1 130 ? 12.375 8.097 8.219 1 85.424 164 GLY A CA 1
ATOM 873 C C . GLY A 1 130 ? 11.348 8.237 7.09 1 91.985 164 GLY A C 1
ATOM 874 O O . GLY A 1 130 ? 11.229 7.332 6.255 1 98.127 164 GLY A O 1
ATOM 875 N N . LEU A 1 131 ? 10.62 9.361 7.041 1 89.369 165 LEU A N 1
ATOM 876 C CA . LEU A 1 131 ? 9.73 9.588 5.911 1 92.209 165 LEU A CA 1
ATOM 877 C C . LEU A 1 131 ? 10.554 9.838 4.65 1 96.605 165 LEU A C 1
ATOM 878 O O . LEU A 1 131 ? 11.435 10.689 4.677 1 108.633 165 LEU A O 1
ATOM 883 N N . SER A 1 132 ? 10.277 9.124 3.548 1 97.39 166 SER A N 1
ATOM 884 C CA . SER A 1 132 ? 10.974 9.399 2.291 1 105.061 166 SER A CA 1
ATOM 885 C C . SER A 1 132 ? 10.237 8.841 1.07 1 100.76 166 SER A C 1
ATOM 886 O O . SER A 1 132 ? 9.428 7.927 1.194 1 97.631 166 SER A O 1
ATOM 889 N N . LEU A 1 133 ? 10.55 9.402 -0.104 1 99.851 167 LEU A N 1
ATOM 890 C CA . LEU A 1 133 ? 10.018 8.924 -1.368 1 102.141 167 LEU A CA 1
ATOM 891 C C . LEU A 1 133 ? 11.185 8.476 -2.244 1 109.508 167 LEU A C 1
ATOM 892 O O . LEU A 1 133 ? 11.899 9.306 -2.794 1 114.212 167 LEU A O 1
ATOM 897 N N . GLN A 1 134 ? 11.37 7.157 -2.365 1 112.589 168 GLN A N 1
ATOM 898 C CA . GLN A 1 134 ? 12.422 6.589 -3.191 1 115.312 168 GLN A CA 1
ATOM 899 C C . GLN A 1 134 ? 11.847 6.24 -4.559 1 116.772 168 GLN A C 1
ATOM 900 O O . GLN A 1 134 ? 11.605 5.071 -4.842 1 117.121 168 GLN A O 1
ATOM 906 N N . ALA A 1 135 ? 11.62 7.258 -5.402 1 121.975 169 ALA A N 1
ATOM 907 C CA . ALA A 1 135 ? 11.076 7.084 -6.746 1 121.732 169 ALA A CA 1
ATOM 908 C C . ALA A 1 135 ? 12.208 7.138 -7.768 1 127.589 169 ALA A C 1
ATOM 909 O O . ALA A 1 135 ? 13.373 7.153 -7.39 1 127.089 169 ALA A O 1
ATOM 911 N N . ALA A 1 136 ? 11.864 7.154 -9.061 1 138.227 170 ALA A N 1
ATOM 912 C CA . ALA A 1 136 ? 12.856 7.314 -10.119 1 138.843 170 ALA A CA 1
ATOM 913 C C . ALA A 1 136 ? 13.232 8.793 -10.255 1 150.217 170 ALA A C 1
ATOM 914 O O . ALA A 1 136 ? 12.365 9.676 -10.209 1 153.835 170 ALA A O 1
ATOM 916 N N . SER A 1 137 ? 14.534 9.072 -10.401 1 159.733 171 SER A N 1
ATOM 917 C CA . SER A 1 137 ? 14.967 10.44 -10.656 1 162.873 171 SER A CA 1
ATOM 918 C C . SER A 1 137 ? 14.645 10.804 -12.104 1 165.466 171 SER A C 1
ATOM 919 O O . SER A 1 137 ? 14.692 9.945 -12.991 1 158.986 171 SER A O 1
ATOM 922 N N . GLY A 1 138 ? 14.328 12.088 -12.323 1 168.258 172 GLY A N 1
ATOM 923 C CA . GLY A 1 138 ? 14.044 12.601 -13.654 1 165.006 172 GLY A CA 1
ATOM 924 C C . GLY A 1 138 ? 12.605 13.093 -13.791 1 163.301 172 GLY A C 1
ATOM 925 O O . GLY A 1 138 ? 12.36 14.097 -14.454 1 168.978 172 GLY A O 1
ATOM 926 N N . GLN A 1 139 ? 11.653 12.382 -13.171 1 159.708 173 GLN A N 1
ATOM 927 C CA . GLN A 1 139 ? 10.24 12.704 -13.312 1 156.456 173 GLN A CA 1
ATOM 928 C C . GLN A 1 139 ? 10.07 14.202 -13.086 1 158.325 173 GLN A C 1
ATOM 929 O O . GLN A 1 139 ? 10.713 14.777 -12.204 1 163.841 173 GLN A O 1
ATOM 935 N N . GLU A 1 140 ? 9.189 14.816 -13.878 1 157.2 174 GLU A N 1
ATOM 936 C CA . GLU A 1 140 ? 9.051 16.265 -13.856 1 158.129 174 GLU A CA 1
ATOM 937 C C . GLU A 1 140 ? 8.753 16.751 -12.437 1 158.441 174 GLU A C 1
ATOM 938 O O . GLU A 1 140 ? 9.561 17.497 -11.895 1 163.437 174 GLU A O 1
ATOM 944 N N . VAL A 1 141 ? 7.67 16.257 -11.813 1 153.254 175 VAL A N 1
ATOM 945 C CA . VAL A 1 141 ? 7.319 16.681 -10.463 1 157.234 175 VAL A CA 1
ATOM 946 C C . VAL A 1 141 ? 7.166 15.459 -9.541 1 154.399 175 VAL A C 1
ATOM 947 O O . VAL A 1 141 ? 6.975 14.341 -10.014 1 155.288 175 VAL A O 1
ATOM 951 N N . TYR A 1 142 ? 7.286 15.683 -8.223 1 144.782 176 TYR A N 1
ATOM 952 C CA . TYR A 1 142 ? 7.18 14.652 -7.195 1 135.927 176 TYR A CA 1
ATOM 953 C C . TYR A 1 142 ? 6.281 15.186 -6.079 1 130.181 176 TYR A C 1
ATOM 954 O O . TYR A 1 142 ? 6.53 16.28 -5.581 1 129.45 176 TYR A O 1
ATOM 963 N N . GLN A 1 143 ? 5.248 14.42 -5.687 1 126.258 177 GLN A N 1
ATOM 964 C CA . GLN A 1 143 ? 4.265 14.89 -4.717 1 128.07 177 GLN A CA 1
ATOM 965 C C . GLN A 1 143 ? 3.92 13.798 -3.703 1 124.873 177 GLN A C 1
ATOM 966 O O . GLN A 1 143 ? 3.706 12.659 -4.078 1 128.159 177 GLN A O 1
ATOM 972 N N . VAL A 1 144 ? 3.842 14.158 -2.417 1 120.441 178 VAL A N 1
ATOM 973 C CA . VAL A 1 144 ? 3.439 13.266 -1.333 1 115.427 178 VAL A CA 1
ATOM 974 C C . VAL A 1 144 ? 2.339 13.942 -0.519 1 115.784 178 VAL A C 1
ATOM 975 O O . VAL A 1 144 ? 2.395 15.146 -0.305 1 123.208 178 VAL A O 1
ATOM 979 N N . ASN A 1 145 ? 1.334 13.163 -0.097 1 114.361 179 ASN A N 1
ATOM 980 C CA . ASN A 1 145 ? 0.18 13.645 0.659 1 115.441 179 ASN A CA 1
ATOM 981 C C . ASN A 1 145 ? 0.141 12.916 2.012 1 115.328 179 ASN A C 1
ATOM 982 O O . ASN A 1 145 ? 0.057 11.69 2.065 1 112.603 179 ASN A O 1
ATOM 987 N N . LEU A 1 146 ? 0.212 13.682 3.114 1 114.816 180 LEU A N 1
ATOM 988 C CA . LEU A 1 146 ? 0.17 13.179 4.487 1 102.077 180 LEU A CA 1
ATOM 989 C C . LEU A 1 146 ? -1.162 13.568 5.129 1 96.492 180 LEU A C 1
ATOM 990 O O . LEU A 1 146 ? -1.558 14.733 5.067 1 95.539 180 LEU A O 1
ATOM 995 N N . THR A 1 147 ? -1.844 12.587 5.735 1 91.598 181 THR A N 1
ATOM 996 C CA . THR A 1 147 ? -3.149 12.785 6.358 1 95.187 181 THR A CA 1
ATOM 997 C C . THR A 1 147 ? -3.09 12.299 7.807 1 94.455 181 THR A C 1
ATOM 998 O O . THR A 1 147 ? -2.642 11.191 8.054 1 93.701 181 THR A O 1
ATOM 1002 N N . ALA A 1 148 ? -3.586 13.12 8.739 1 93.351 182 ALA A N 1
ATOM 1003 C CA . ALA A 1 148 ? -3.711 12.742 10.138 1 94.242 182 ALA A CA 1
ATOM 1004 C C . ALA A 1 148 ? -5.162 12.939 10.579 1 96.471 182 ALA A C 1
ATOM 1005 O O . ALA A 1 148 ? -5.972 13.47 9.821 1 98.64 182 ALA A O 1
ATOM 1007 N N . SER A 1 149 ? -5.494 12.496 11.803 1 89.854 183 SER A N 1
ATOM 1008 C CA . SER A 1 149 ? -6.868 12.56 12.284 1 88.288 183 SER A CA 1
ATOM 1009 C C . SER A 1 149 ? -6.968 13.118 13.718 1 87.27 183 SER A C 1
ATOM 1010 O O . SER A 1 149 ? -8.049 13.507 14.161 1 90.414 183 SER A O 1
ATOM 1013 N N . LEU A 1 150 ? -5.841 13.16 14.44 1 78.422 184 LEU A N 1
ATOM 1014 C CA . LEU A 1 150 ? -5.787 13.645 15.807 1 79.074 184 LEU A CA 1
ATOM 1015 C C . LEU A 1 150 ? -4.636 14.642 15.933 1 82.643 184 LEU A C 1
ATOM 1016 O O . LEU A 1 150 ? -4.232 15.015 17.042 1 88.933 184 LEU A O 1
ATOM 1021 N N . GLY A 1 151 ? -4.091 15.044 14.785 1 81.77 185 GLY A N 1
ATOM 1022 C CA . GLY A 1 151 ? -2.937 15.928 14.794 1 80.601 185 GLY A CA 1
ATOM 1023 C C . GLY A 1 151 ? -2.853 16.762 13.521 1 83.394 185 GLY A C 1
ATOM 1024 O O . GLY A 1 151 ? -3.717 16.676 12.65 1 85.706 185 GLY A O 1
ATOM 1025 N N . THR A 1 152 ? -1.799 17.579 13.45 1 84.661 186 THR A N 1
ATOM 1026 C CA . THR A 1 152 ? -1.534 18.408 12.284 1 89.807 186 THR A CA 1
ATOM 1027 C C . THR A 1 152 ? -0.042 18.379 11.946 1 94.517 186 THR A C 1
ATOM 1028 O O . THR A 1 152 ? 0.807 18.18 12.822 1 91.747 186 THR A O 1
ATOM 1032 N N . TRP A 1 153 ? 0.252 18.614 10.659 1 93.92 187 TRP A N 1
ATOM 1033 C CA . TRP A 1 153 ? 1.603 18.508 10.15 1 90.677 187 TRP A CA 1
ATOM 1034 C C . TRP A 1 153 ? 2.16 19.894 9.887 1 94.621 187 TRP A C 1
ATOM 1035 O O . TRP A 1 153 ? 1.449 20.778 9.433 1 99.958 187 TRP A O 1
ATOM 1046 N N . ASP A 1 154 ? 3.465 20.046 10.088 1 97.43 188 ASP A N 1
ATOM 1047 C CA . ASP A 1 154 ? 4.142 21.29 9.768 1 103.051 188 ASP A CA 1
ATOM 1048 C C . ASP A 1 154 ? 5.601 20.943 9.485 1 106.3 188 ASP A C 1
ATOM 1049 O O . ASP A 1 154 ? 6.025 19.809 9.721 1 113.105 188 ASP A O 1
ATOM 1054 N N . VAL A 1 155 ? 6.38 21.907 8.995 1 104.675 189 VAL A N 1
ATOM 1055 C CA . VAL A 1 155 ? 7.765 21.576 8.724 1 100.803 189 VAL A CA 1
ATOM 1056 C C . VAL A 1 155 ? 8.676 22.414 9.612 1 101.457 189 VAL A C 1
ATOM 1057 O O . VAL A 1 155 ? 8.42 23.598 9.824 1 99.591 189 VAL A O 1
ATOM 1061 N N . ALA A 1 156 ? 9.753 21.78 10.098 1 100.21 190 ALA A N 1
ATOM 1062 C CA . ALA A 1 156 ? 10.766 22.455 10.898 1 102.918 190 ALA A CA 1
ATOM 1063 C C . ALA A 1 156 ? 11.557 23.46 10.061 1 110.609 190 ALA A C 1
ATOM 1064 O O . ALA A 1 156 ? 12.228 24.324 10.614 1 115.408 190 ALA A O 1
ATOM 1066 N N . GLY A 1 157 ? 11.507 23.325 8.734 1 108.478 191 GLY A N 1
ATOM 1067 C CA . GLY A 1 157 ? 12.11 24.297 7.839 1 120.87 191 GLY A CA 1
ATOM 1068 C C . GLY A 1 157 ? 11.644 24.051 6.409 1 132.01 191 GLY A C 1
ATOM 1069 O O . GLY A 1 157 ? 11.272 22.924 6.091 1 135.917 191 GLY A O 1
ATOM 1070 N N . GLU A 1 158 ? 11.67 25.109 5.579 1 136.803 192 GLU A N 1
ATOM 1071 C CA . GLU A 1 158 ? 11.229 25.044 4.191 1 131.369 192 GLU A CA 1
ATOM 1072 C C . GLU A 1 158 ? 12.411 24.846 3.253 1 135.858 192 GLU A C 1
ATOM 1073 O O . GLU A 1 158 ? 13.394 25.586 3.298 1 134.345 192 GLU A O 1
ATOM 1079 N N . VAL A 1 159 ? 12.284 23.828 2.397 1 137.511 193 VAL A N 1
ATOM 1080 C CA . VAL A 1 159 ? 13.276 23.585 1.367 1 136.183 193 VAL A CA 1
ATOM 1081 C C . VAL A 1 159 ? 12.914 24.437 0.151 1 128.698 193 VAL A C 1
ATOM 1082 O O . VAL A 1 159 ? 11.777 24.431 -0.312 1 122.666 193 VAL A O 1
ATOM 1086 N N . THR A 1 160 ? 13.897 25.184 -0.355 1 132.166 194 THR A N 1
ATOM 1087 C CA . THR A 1 160 ? 13.687 25.998 -1.545 1 138.427 194 THR A CA 1
ATOM 1088 C C . THR A 1 160 ? 13.301 25.087 -2.712 1 134.217 194 THR A C 1
ATOM 1089 O O . THR A 1 160 ? 14.027 24.149 -3.049 1 131.979 194 THR A O 1
ATOM 1093 N N . GLY A 1 161 ? 12.132 25.368 -3.296 1 130.056 195 GLY A N 1
ATOM 1094 C CA . GLY A 1 161 ? 11.687 24.661 -4.483 1 128.06 195 GLY A CA 1
ATOM 1095 C C . GLY A 1 161 ? 10.598 23.637 -4.183 1 124.697 195 GLY A C 1
ATOM 1096 O O . GLY A 1 161 ? 9.931 23.193 -5.112 1 122.45 195 GLY A O 1
ATOM 1097 N N . VAL A 1 162 ? 10.425 23.273 -2.904 1 124.79 196 VAL A N 1
ATOM 1098 C CA . VAL A 1 162 ? 9.313 22.421 -2.491 1 122.878 196 VAL A CA 1
ATOM 1099 C C . VAL A 1 162 ? 8.135 23.305 -2.085 1 121.019 196 VAL A C 1
ATOM 1100 O O . VAL A 1 162 ? 8.302 24.188 -1.257 1 121.105 196 VAL A O 1
ATOM 1104 N N . THR A 1 163 ? 6.949 23.013 -2.637 1 122.169 197 THR A N 1
ATOM 1105 C CA . THR A 1 163 ? 5.715 23.744 -2.384 1 123.934 197 THR A CA 1
ATOM 1106 C C . THR A 1 163 ? 4.866 22.949 -1.392 1 122.089 197 THR A C 1
ATOM 1107 O O . THR A 1 163 ? 4.514 21.795 -1.647 1 120.471 197 THR A O 1
ATOM 1111 N N . LEU A 1 164 ? 4.507 23.599 -0.279 1 118.844 198 LEU A N 1
ATOM 1112 C CA . LEU A 1 164 ? 3.732 22.955 0.765 1 116.171 198 LEU A CA 1
ATOM 1113 C C . LEU A 1 164 ? 2.303 23.485 0.743 1 116.92 198 LEU A C 1
ATOM 1114 O O . LEU A 1 164 ? 2.074 24.672 0.573 1 118.487 198 LEU A O 1
ATOM 1119 N N . THR A 1 165 ? 1.349 22.579 0.946 1 122.454 199 THR A N 1
ATOM 1120 C CA . THR A 1 165 ? -0.051 22.931 1.121 1 123.011 199 THR A CA 1
ATOM 1121 C C . THR A 1 165 ? -0.58 22.276 2.391 1 121.508 199 THR A C 1
ATOM 1122 O O . THR A 1 165 ? -0.534 21.054 2.515 1 117.48 199 THR A O 1
ATOM 1126 N N . GLY A 1 166 ? -1.111 23.095 3.301 1 119.789 200 GLY A N 1
ATOM 1127 C CA . GLY A 1 166 ? -1.825 22.564 4.445 1 115.697 200 GLY A CA 1
ATOM 1128 C C . GLY A 1 166 ? -0.933 22.53 5.68 1 113.893 200 GLY A C 1
ATOM 1129 O O . GLY A 1 166 ? -1.142 21.735 6.576 1 103.674 200 GLY A O 1
ATOM 1130 N N . GLU A 1 167 ? 0.051 23.425 5.732 1 122.942 201 GLU A N 1
ATOM 1131 C CA . GLU A 1 167 ? 0.931 23.556 6.885 1 120.219 201 GLU A CA 1
ATOM 1132 C C . GLU A 1 167 ? 0.096 23.957 8.094 1 112.494 201 GLU A C 1
ATOM 1133 O O . GLU A 1 167 ? -0.595 24.967 8.055 1 122.633 201 GLU A O 1
ATOM 1139 N N . GLY A 1 168 ? 0.166 23.162 9.159 1 103.972 202 GLY A N 1
ATOM 1140 C CA . GLY A 1 168 ? -0.655 23.373 10.346 1 102.636 202 GLY A CA 1
ATOM 1141 C C . GLY A 1 168 ? -2.075 22.805 10.227 1 105.836 202 GLY A C 1
ATOM 1142 O O . GLY A 1 168 ? -2.908 23.078 11.085 1 101.515 202 GLY A O 1
ATOM 1143 N N . GLN A 1 169 ? -2.34 22.006 9.182 1 112.246 203 GLN A N 1
ATOM 1144 C CA . GLN A 1 169 ? -3.608 21.301 9.01 1 110.789 203 GLN A CA 1
ATOM 1145 C C . GLN A 1 169 ? -3.397 19.782 9.112 1 107.683 203 GLN A C 1
ATOM 1146 O O . GLN A 1 169 ? -2.259 19.286 9.18 1 97.626 203 GLN A O 1
ATOM 1152 N N . ALA A 1 170 ? -4.525 19.048 9.107 1 106.981 204 ALA A N 1
ATOM 1153 C CA . ALA A 1 170 ? -4.586 17.593 9.208 1 95.651 204 ALA A CA 1
ATOM 1154 C C . ALA A 1 170 ? -4.032 16.931 7.951 1 101.686 204 ALA A C 1
ATOM 1155 O O . ALA A 1 170 ? -3.559 15.795 7.998 1 112.854 204 ALA A O 1
ATOM 1157 N N . ASP A 1 171 ? -4.164 17.636 6.821 1 106.047 205 ASP A N 1
ATOM 1158 C CA . ASP A 1 171 ? -3.773 17.19 5.495 1 101.776 205 ASP A CA 1
ATOM 1159 C C . ASP A 1 171 ? -2.664 18.109 5.001 1 103.867 205 ASP A C 1
ATOM 1160 O O . ASP A 1 171 ? -2.827 19.329 4.982 1 108.371 205 ASP A O 1
ATOM 1165 N N . LEU A 1 172 ? -1.526 17.502 4.647 1 100.821 206 LEU A N 1
ATOM 1166 C CA . LEU A 1 172 ? -0.371 18.214 4.132 1 99.388 206 LEU A CA 1
ATOM 1167 C C . LEU A 1 172 ? -0.016 17.592 2.789 1 103.369 206 LEU A C 1
ATOM 1168 O O . LEU A 1 172 ? -0.091 16.376 2.631 1 109.251 206 LEU A O 1
ATOM 1173 N N . THR A 1 173 ? 0.315 18.445 1.821 1 105.229 207 THR A N 1
ATOM 1174 C CA . THR A 1 173 ? 0.856 18.009 0.547 1 107.431 207 THR A CA 1
ATOM 1175 C C . THR A 1 173 ? 2.223 18.655 0.365 1 111.602 207 THR A C 1
ATOM 1176 O O . THR A 1 173 ? 2.412 19.819 0.703 1 117.398 207 THR A O 1
ATOM 1180 N N . LEU A 1 174 ? 3.165 17.89 -0.187 1 111.294 208 LEU A N 1
ATOM 1181 C CA . LEU A 1 174 ? 4.47 18.405 -0.565 1 113.674 208 LEU A CA 1
ATOM 1182 C C . LEU A 1 174 ? 4.677 18.11 -2.043 1 116.243 208 LEU A C 1
ATOM 1183 O O . LEU A 1 174 ? 4.494 16.976 -2.461 1 119.437 208 LEU A O 1
ATOM 1188 N N . VAL A 1 175 ? 5.101 19.116 -2.805 1 117.946 209 VAL A N 1
ATOM 1189 C CA . VAL A 1 175 ? 5.264 18.932 -4.235 1 120.482 209 VAL A CA 1
ATOM 1190 C C . VAL A 1 175 ? 6.52 19.66 -4.706 1 120.972 209 VAL A C 1
ATOM 1191 O O . VAL A 1 175 ? 6.81 20.767 -4.265 1 119.923 209 VAL A O 1
ATOM 1195 N N . SER A 1 176 ? 7.288 18.989 -5.575 1 121.666 210 SER A N 1
ATOM 1196 C CA . SER A 1 176 ? 8.635 19.428 -5.895 1 125.825 210 SER A CA 1
ATOM 1197 C C . SER A 1 176 ? 9.046 18.987 -7.293 1 132.563 210 SER A C 1
ATOM 1198 O O . SER A 1 176 ? 8.787 17.851 -7.69 1 132.575 210 SER A O 1
ATOM 1201 N N . PRO A 1 177 ? 9.718 19.879 -8.063 1 139.763 211 PRO A N 1
ATOM 1202 C CA . PRO A 1 177 ? 10.322 19.49 -9.328 1 143.56 211 PRO A CA 1
ATOM 1203 C C . PRO A 1 177 ? 11.609 18.69 -9.146 1 142.656 211 PRO A C 1
ATOM 1204 O O . PRO A 1 177 ? 12.171 18.2 -10.12 1 155.236 211 PRO A O 1
ATOM 1208 N N . GLY A 1 178 ? 12.084 18.609 -7.902 1 131.858 212 GLY A N 1
ATOM 1209 C CA . GLY A 1 178 ? 13.275 17.848 -7.582 1 129.882 212 GLY A CA 1
ATOM 1210 C C . GLY A 1 178 ? 12.999 16.859 -6.449 1 132.265 212 GLY A C 1
ATOM 1211 O O . GLY A 1 178 ? 12.4 17.206 -5.425 1 127.67 212 GLY A O 1
ATOM 1212 N N . LEU A 1 179 ? 13.46 15.618 -6.653 1 129.527 213 LEU A N 1
ATOM 1213 C CA . LEU A 1 179 ? 13.249 14.527 -5.724 1 123.392 213 LEU A CA 1
ATOM 1214 C C . LEU A 1 179 ? 14.103 14.7 -4.467 1 125.34 213 LEU A C 1
ATOM 1215 O O . LEU A 1 179 ? 13.587 14.504 -3.368 1 127.879 213 LEU A O 1
ATOM 1220 N N . ASP A 1 180 ? 15.384 15.076 -4.608 1 127.68 214 ASP A N 1
ATOM 1221 C CA . ASP A 1 180 ? 16.216 15.33 -3.437 1 129.314 214 ASP A CA 1
ATOM 1222 C C . ASP A 1 180 ? 15.615 16.429 -2.566 1 130.464 214 ASP A C 1
ATOM 1223 O O . ASP A 1 180 ? 15.694 16.34 -1.342 1 126.396 214 ASP A O 1
ATOM 1228 N N . GLN A 1 181 ? 15.016 17.448 -3.202 1 134.548 215 GLN A N 1
ATOM 1229 C CA . GLN A 1 181 ? 14.343 18.518 -2.475 1 135.409 215 GLN A CA 1
ATOM 1230 C C . GLN A 1 181 ? 13.2 17.976 -1.605 1 130.207 215 GLN A C 1
ATOM 1231 O O . GLN A 1 181 ? 13.111 18.306 -0.417 1 119.817 215 GLN A O 1
ATOM 1237 N N . LEU A 1 182 ? 12.315 17.175 -2.221 1 129.683 216 LEU A N 1
ATOM 1238 C CA . LEU A 1 182 ? 11.172 16.58 -1.548 1 126.85 216 LEU A CA 1
ATOM 1239 C C . LEU A 1 182 ? 11.637 15.758 -0.345 1 125.214 216 LEU A C 1
ATOM 1240 O O . LEU A 1 182 ? 11.077 15.901 0.741 1 130.936 216 LEU A O 1
ATOM 1245 N N . ASN A 1 183 ? 12.656 14.91 -0.542 1 119.613 217 ASN A N 1
ATOM 1246 C CA . ASN A 1 183 ? 13.132 14.006 0.495 1 114.656 217 ASN A CA 1
ATOM 1247 C C . ASN A 1 183 ? 13.741 14.764 1.677 1 115.905 217 ASN A C 1
ATOM 1248 O O . ASN A 1 183 ? 13.496 14.414 2.843 1 109.611 217 ASN A O 1
ATOM 1253 N N . ARG A 1 184 ? 14.523 15.809 1.37 1 118.032 218 ARG A N 1
ATOM 1254 C CA . ARG A 1 184 ? 15.062 16.658 2.42 1 116.487 218 ARG A CA 1
ATOM 1255 C C . ARG A 1 184 ? 13.917 17.329 3.182 1 112.903 218 ARG A C 1
ATOM 1256 O O . ARG A 1 184 ? 13.992 17.497 4.397 1 110.449 218 ARG A O 1
ATOM 1264 N N . GLN A 1 185 ? 12.85 17.692 2.459 1 113.447 219 GLN A N 1
ATOM 1265 C CA . GLN A 1 185 ? 11.702 18.348 3.068 1 111.822 219 GLN A CA 1
ATOM 1266 C C . GLN A 1 185 ? 11.008 17.383 4.031 1 108.928 219 GLN A C 1
ATOM 1267 O O . GLN A 1 185 ? 10.612 17.783 5.13 1 107.846 219 GLN A O 1
ATOM 1273 N N . LEU A 1 186 ? 10.895 16.114 3.608 1 102.074 220 LEU A N 1
ATOM 1274 C CA . LEU A 1 186 ? 10.312 15.054 4.415 1 96.419 220 LEU A CA 1
ATOM 1275 C C . LEU A 1 186 ? 11.112 14.835 5.693 1 93.952 220 LEU A C 1
ATOM 1276 O O . LEU A 1 186 ? 10.523 14.579 6.735 1 93.862 220 LEU A O 1
ATOM 1281 N N . GLN A 1 187 ? 12.441 14.962 5.624 1 95.185 221 GLN A N 1
ATOM 1282 C CA . GLN A 1 187 ? 13.262 14.801 6.817 1 92.412 221 GLN A CA 1
ATOM 1283 C C . GLN A 1 187 ? 12.903 15.82 7.9 1 91.026 221 GLN A C 1
ATOM 1284 O O . GLN A 1 187 ? 13.355 15.682 9.025 1 89.896 221 GLN A O 1
ATOM 1290 N N . LEU A 1 188 ? 12.111 16.843 7.561 1 96.405 222 LEU A N 1
ATOM 1291 C CA . LEU A 1 188 ? 11.841 17.98 8.434 1 94.819 222 LEU A CA 1
ATOM 1292 C C . LEU A 1 188 ? 10.352 18.05 8.793 1 94.411 222 LEU A C 1
ATOM 1293 O O . LEU A 1 188 ? 9.874 19.062 9.327 1 96.257 222 LEU A O 1
ATOM 1298 N N . VAL A 1 189 ? 9.601 16.987 8.485 1 91.013 223 VAL A N 1
ATOM 1299 C CA . VAL A 1 189 ? 8.171 17.05 8.748 1 93.327 223 VAL A CA 1
ATOM 1300 C C . VAL A 1 189 ? 7.935 16.894 10.252 1 94.794 223 VAL A C 1
ATOM 1301 O O . VAL A 1 189 ? 8.561 16.062 10.905 1 97.094 223 VAL A O 1
ATOM 1305 N N . THR A 1 190 ? 7.026 17.703 10.809 1 92.77 224 THR A N 1
ATOM 1306 C CA . THR A 1 190 ? 6.686 17.573 12.222 1 89.742 224 THR A CA 1
ATOM 1307 C C . THR A 1 190 ? 5.211 17.213 12.349 1 87.957 224 THR A C 1
ATOM 1308 O O . THR A 1 190 ? 4.393 17.69 11.556 1 91.162 224 THR A O 1
ATOM 1312 N N . TYR A 1 191 ? 4.906 16.382 13.361 1 77.909 225 TYR A N 1
ATOM 1313 C CA . TYR A 1 191 ? 3.546 16.023 13.727 1 74.22 225 TYR A CA 1
ATOM 1314 C C . TYR A 1 191 ? 3.251 16.609 15.102 1 77.864 225 TYR A C 1
ATOM 1315 O O . TYR A 1 191 ? 4.091 16.563 16.01 1 79.374 225 TYR A O 1
ATOM 1324 N N . SER A 1 192 ? 2.028 17.135 15.232 1 81.242 226 SER A N 1
ATOM 1325 C CA . SER A 1 192 ? 1.562 17.78 16.45 1 78.404 226 SER A CA 1
ATOM 1326 C C . SER A 1 192 ? 0.223 17.182 16.86 1 79.158 226 SER A C 1
ATOM 1327 O O . SER A 1 192 ? -0.707 17.157 16.055 1 84.546 226 SER A O 1
ATOM 1330 N N . SER A 1 193 ? 0.127 16.718 18.104 1 78.014 227 SER A N 1
ATOM 1331 C CA . SER A 1 193 ? -1.178 16.349 18.634 1 87.651 227 SER A CA 1
ATOM 1332 C C . SER A 1 193 ? -2.011 17.601 18.913 1 87.561 227 SER A C 1
ATOM 1333 O O . SER A 1 193 ? -1.543 18.539 19.55 1 85.218 227 SER A O 1
ATOM 1336 N N . ARG A 1 194 ? -3.264 17.575 18.454 1 86.895 228 ARG A N 1
ATOM 1337 C CA . ARG A 1 194 ? -4.1 18.755 18.521 1 87.325 228 ARG A CA 1
ATOM 1338 C C . ARG A 1 194 ? -5.095 18.645 19.668 1 89.398 228 ARG A C 1
ATOM 1339 O O . ARG A 1 194 ? -5.333 19.632 20.335 1 102.372 228 ARG A O 1
ATOM 1347 N N . SER A 1 195 ? -5.676 17.466 19.895 1 90.296 229 SER A N 1
ATOM 1348 C CA . SER A 1 195 ? -6.637 17.347 20.974 1 85.105 229 SER A CA 1
ATOM 1349 C C . SER A 1 195 ? -6.049 16.469 22.066 1 83.897 229 SER A C 1
ATOM 1350 O O . SER A 1 195 ? -5.235 15.597 21.776 1 92.322 229 SER A O 1
ATOM 1353 N N . TYR A 1 196 ? -6.412 16.76 23.321 1 78.545 230 TYR A N 1
ATOM 1354 C CA . TYR A 1 196 ? -5.871 16.05 24.461 1 77.651 230 TYR A CA 1
ATOM 1355 C C . TYR A 1 196 ? -6.596 14.714 24.646 1 81.662 230 TYR A C 1
ATOM 1356 O O . TYR A 1 196 ? -7.819 14.674 24.855 1 81.002 230 TYR A O 1
ATOM 1365 N N . GLN A 1 197 ? -5.806 13.632 24.589 1 72.212 231 GLN A N 1
ATOM 1366 C CA . GLN A 1 197 ? -6.259 12.345 25.073 1 72.647 231 GLN A CA 1
ATOM 1367 C C . GLN A 1 197 ? -5.11 11.705 25.838 1 75.919 231 GLN A C 1
ATOM 1368 O O . GLN A 1 197 ? -3.956 12.022 25.575 1 77.963 231 GLN A O 1
ATOM 1374 N N . THR A 1 198 ? -5.435 10.762 26.725 1 68.605 232 THR A N 1
ATOM 1375 C CA . THR A 1 198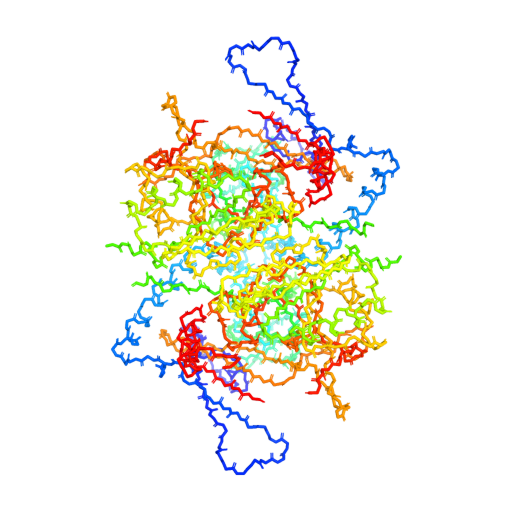 ? -4.44 10.267 27.648 1 71.513 232 THR A CA 1
ATOM 1376 C C . THR A 1 198 ? -3.559 9.206 26.997 1 70.404 232 THR A C 1
ATOM 1377 O O . THR A 1 198 ? -2.346 9.148 27.291 1 73.453 232 THR A O 1
ATOM 1381 N N . ASN A 1 199 ? -4.185 8.329 26.194 1 61.461 233 ASN A N 1
ATOM 1382 C CA . ASN A 1 199 ? -3.421 7.209 25.664 1 66.479 233 ASN A CA 1
ATOM 1383 C C . ASN A 1 199 ? -4.138 6.626 24.451 1 73.938 233 ASN A C 1
ATOM 1384 O O . ASN A 1 199 ? -5.013 5.783 24.594 1 87.195 233 ASN A O 1
ATOM 1389 N N . THR A 1 200 ? -3.75 7.077 23.254 1 70.134 234 THR A N 1
ATOM 1390 C CA . THR A 1 200 ? -4.414 6.658 22.039 1 67.425 234 THR A CA 1
ATOM 1391 C C . THR A 1 200 ? -3.388 6.668 20.913 1 68.526 234 THR A C 1
ATOM 1392 O O . THR A 1 200 ? -2.179 6.654 21.17 1 74.817 234 THR A O 1
ATOM 1396 N N . ALA A 1 201 ? -3.881 6.663 19.67 1 63.948 235 ALA A N 1
ATOM 1397 C CA . ALA A 1 201 ? -2.962 6.671 18.55 1 63.922 235 ALA A CA 1
ATOM 1398 C C . ALA A 1 201 ? -3.673 7.234 17.335 1 64.107 235 ALA A C 1
ATOM 1399 O O . ALA A 1 201 ? -4.886 7.124 17.207 1 63.885 235 ALA A O 1
ATOM 1401 N N . ASP A 1 202 ? -2.884 7.853 16.465 1 65.333 236 ASP A N 1
ATOM 1402 C CA . ASP A 1 202 ? -3.389 8.368 15.212 1 71.167 236 ASP A CA 1
ATOM 1403 C C . ASP A 1 202 ? -2.87 7.473 14.097 1 72.341 236 ASP A C 1
ATOM 1404 O O . ASP A 1 202 ? -1.654 7.31 13.982 1 70.613 236 ASP A O 1
ATOM 1409 N N . THR A 1 203 ? -3.786 6.899 13.3 1 75.541 237 THR A N 1
ATOM 1410 C CA . THR A 1 203 ? -3.365 6.19 12.101 1 78.27 237 THR A CA 1
ATOM 1411 C C . THR A 1 203 ? -3.267 7.175 10.943 1 84.106 237 THR A C 1
ATOM 1412 O O . THR A 1 203 ? -4.269 7.512 10.326 1 99.414 237 THR A O 1
ATOM 1416 N N . VAL A 1 204 ? -2.035 7.61 10.652 1 83.24 238 VAL A N 1
ATOM 1417 C CA . VAL A 1 204 ? -1.764 8.543 9.566 1 88.153 238 VAL A CA 1
ATOM 1418 C C . VAL A 1 204 ? -1.665 7.829 8.202 1 89.169 238 VAL A C 1
ATOM 1419 O O . VAL A 1 204 ? -1.37 6.637 8.139 1 89.782 238 VAL A O 1
ATOM 1423 N N . ARG A 1 205 ? -1.995 8.544 7.113 1 99.733 239 ARG A N 1
ATOM 1424 C CA . ARG A 1 205 ? -1.842 8.073 5.733 1 103.316 239 ARG A CA 1
ATOM 1425 C C . ARG A 1 205 ? -0.754 8.88 5.026 1 97.544 239 ARG A C 1
ATOM 1426 O O . ARG A 1 205 ? -0.829 10.105 4.965 1 100.551 239 ARG A O 1
ATOM 1434 N N . PHE A 1 206 ? 0.274 8.178 4.528 1 92.268 240 PHE A N 1
ATOM 1435 C CA . PHE A 1 206 ? 1.306 8.747 3.673 1 94.55 240 PHE A CA 1
ATOM 1436 C C . PHE A 1 206 ? 1.09 8.199 2.265 1 97.675 240 PHE A C 1
ATOM 1437 O O . PHE A 1 206 ? 1.028 6.987 2.076 1 103.531 240 PHE A O 1
ATOM 1445 N N . SER A 1 207 ? 0.95 9.091 1.281 1 99.485 241 SER A N 1
ATOM 1446 C CA . SER A 1 207 ? 0.575 8.654 -0.055 1 104.34 241 SER A CA 1
ATOM 1447 C C . SER A 1 207 ? 1.322 9.418 -1.141 1 108.231 241 SER A C 1
ATOM 1448 O O . SER A 1 207 ? 1.757 10.551 -0.951 1 115.992 241 SER A O 1
ATOM 1451 N N . THR A 1 208 ? 1.443 8.766 -2.297 1 106.693 242 THR A N 1
ATOM 1452 C CA . THR A 1 208 ? 1.904 9.379 -3.53 1 108.419 242 THR A CA 1
ATOM 1453 C C . THR A 1 208 ? 1.059 8.769 -4.647 1 114.042 242 THR A C 1
ATOM 1454 O O . THR A 1 208 ? 0.172 7.977 -4.347 1 121.942 242 THR A O 1
ATOM 1458 N N . GLU A 1 209 ? 1.277 9.154 -5.907 1 116.749 243 GLU A N 1
ATOM 1459 C CA . GLU A 1 209 ? 0.428 8.678 -6.99 1 119.848 243 GLU A CA 1
ATOM 1460 C C . GLU A 1 209 ? 0.403 7.15 -7 1 120.307 243 GLU A C 1
ATOM 1461 O O . GLU A 1 209 ? 1.459 6.521 -7.01 1 122.543 243 GLU A O 1
ATOM 1467 N N . GLY A 1 210 ? -0.805 6.566 -6.922 1 117.632 244 GLY A N 1
ATOM 1468 C CA . GLY A 1 210 ? -1.026 5.129 -7.057 1 116.322 244 GLY A CA 1
ATOM 1469 C C . GLY A 1 210 ? -0.469 4.284 -5.906 1 118.054 244 GLY A C 1
ATOM 1470 O O . GLY A 1 210 ? -0.44 3.053 -6.002 1 115.826 244 GLY A O 1
ATOM 1471 N N . HIS A 1 211 ? -0.068 4.946 -4.805 1 116.586 245 HIS A N 1
ATOM 1472 C CA . HIS A 1 211 ? 0.531 4.288 -3.653 1 112.759 245 HIS A CA 1
ATOM 1473 C C . HIS A 1 211 ? 0.042 4.882 -2.335 1 118.138 245 HIS A C 1
ATOM 1474 O O . HIS A 1 211 ? -0.072 6.099 -2.193 1 126.502 245 HIS A O 1
ATOM 1481 N N . GLU A 1 212 ? -0.192 3.997 -1.357 1 115.83 246 GLU A N 1
ATOM 1482 C CA . GLU A 1 212 ? -0.742 4.358 -0.064 1 110.235 246 GLU A CA 1
ATOM 1483 C C . GLU A 1 212 ? -0.03 3.536 1.019 1 111.096 246 GLU A C 1
ATOM 1484 O O . GLU A 1 212 ? 0.184 2.328 0.867 1 109.173 246 GLU A O 1
ATOM 1490 N N . ALA A 1 213 ? 0.383 4.212 2.102 1 105.133 247 ALA A N 1
ATOM 1491 C CA . ALA A 1 213 ? 0.94 3.578 3.292 1 91.04 247 ALA A CA 1
ATOM 1492 C C . ALA A 1 213 ? 0.187 4.074 4.524 1 95.198 247 ALA A C 1
ATOM 1493 O O . ALA A 1 213 ? -0.07 5.276 4.664 1 92.36 247 ALA A O 1
ATOM 1495 N N . ALA A 1 214 ? -0.134 3.144 5.433 1 92.183 248 ALA A N 1
ATOM 1496 C CA . ALA A 1 214 ? -0.71 3.52 6.711 1 81.415 248 ALA A CA 1
ATOM 1497 C C . ALA A 1 214 ? 0.311 3.224 7.807 1 81.307 248 ALA A C 1
ATOM 1498 O O . ALA A 1 214 ? 0.978 2.188 7.767 1 84.459 248 ALA A O 1
ATOM 1500 N N . PHE A 1 215 ? 0.476 4.167 8.747 1 75.982 249 PHE A N 1
ATOM 1501 C CA . PHE A 1 215 ? 1.258 3.92 9.952 1 70.331 249 PHE A CA 1
ATOM 1502 C C . PHE A 1 215 ? 0.628 4.651 11.138 1 71.332 249 PHE A C 1
ATOM 1503 O O . PHE A 1 215 ? -0.274 5.473 10.959 1 74.83 249 PHE A O 1
ATOM 1511 N N . THR A 1 216 ? 1.095 4.323 12.351 1 68.365 250 THR A N 1
ATOM 1512 C CA . THR A 1 216 ? 0.408 4.776 13.554 1 66.815 250 THR A CA 1
ATOM 1513 C C . THR A 1 216 ? 1.367 5.574 14.426 1 66.029 250 THR A C 1
ATOM 1514 O O . THR A 1 216 ? 2.481 5.123 14.699 1 68.058 250 THR A O 1
ATOM 1518 N N . ILE A 1 217 ? 0.95 6.795 14.786 1 65.015 251 ILE A N 1
ATOM 1519 C CA . ILE A 1 217 ? 1.693 7.573 15.761 1 68.01 251 ILE A CA 1
ATOM 1520 C C . ILE A 1 217 ? 0.979 7.413 17.092 1 65.441 251 ILE A C 1
ATOM 1521 O O . ILE A 1 217 ? -0.223 7.624 17.196 1 66.933 251 ILE A O 1
ATOM 1526 N N . ARG A 1 218 ? 1.723 6.99 18.097 1 66.66 252 ARG A N 1
ATOM 1527 C CA . ARG A 1 218 ? 1.112 6.771 19.397 1 65.533 252 ARG A CA 1
ATOM 1528 C C . ARG A 1 218 ? 1.104 8.1 20.136 1 69.744 252 ARG A C 1
ATOM 1529 O O . ARG A 1 218 ? 2.106 8.828 20.141 1 73.104 252 ARG A O 1
ATOM 1537 N N . ILE A 1 219 ? -0.052 8.416 20.728 1 66.608 253 ILE A N 1
ATOM 1538 C CA . ILE A 1 219 ? -0.254 9.658 21.472 1 67.657 253 ILE A CA 1
ATOM 1539 C C . ILE A 1 219 ? -0.451 9.296 22.94 1 61.094 253 ILE A C 1
ATOM 1540 O O . ILE A 1 219 ? -1.539 8.865 23.334 1 64.963 253 ILE A O 1
ATOM 1545 N N . ARG A 1 220 ? 0.599 9.476 23.746 1 57.244 254 ARG A N 1
ATOM 1546 C CA . ARG A 1 220 ? 0.501 9.078 25.138 1 59.501 254 ARG A CA 1
ATOM 1547 C C . ARG A 1 220 ? 1.558 9.769 25.985 1 64.028 254 ARG A C 1
ATOM 1548 O O . ARG A 1 220 ? 2.581 10.247 25.464 1 68.999 254 ARG A O 1
ATOM 1556 N N . HIS A 1 221 ? 1.289 9.759 27.305 1 61.478 255 HIS A N 1
ATOM 1557 C CA . HIS A 1 221 ? 2.23 10.31 28.26 1 62.698 255 HIS A CA 1
ATOM 1558 C C . HIS A 1 221 ? 3.265 9.25 28.584 1 64.038 255 HIS A C 1
ATOM 1559 O O . HIS A 1 221 ? 2.958 8.064 28.555 1 64.471 255 HIS A O 1
ATOM 1566 N N . PRO A 1 222 ? 4.521 9.625 28.907 1 68.376 256 PRO A N 1
ATOM 1567 C CA . PRO A 1 222 ? 5.44 8.676 29.521 1 68.781 256 PRO A CA 1
ATOM 1568 C C . PRO A 1 222 ? 4.882 8.207 30.861 1 74.29 256 PRO A C 1
ATOM 1569 O O . PRO A 1 222 ? 4.166 8.965 31.534 1 68.097 256 PRO A O 1
ATOM 1573 N N . PRO A 1 223 ? 5.159 6.936 31.245 1 69.431 257 PRO A N 1
ATOM 1574 C CA . PRO A 1 223 ? 4.527 6.336 32.423 1 61.422 257 PRO A CA 1
ATOM 1575 C C . PRO A 1 223 ? 5.1 6.881 33.723 1 56.986 257 PRO A C 1
ATOM 1576 O O . PRO A 1 223 ? 6.218 7.349 33.714 1 62.861 257 PRO A O 1
ATOM 1580 N N . ASN A 1 224 ? 4.358 6.809 34.835 1 58.143 258 ASN A N 1
ATOM 1581 C CA . ASN A 1 224 ? 4.846 7.243 36.139 1 51.69 258 ASN A CA 1
ATOM 1582 C C . ASN A 1 224 ? 5.995 6.31 36.525 1 52.547 258 ASN A C 1
ATOM 1583 O O . ASN A 1 224 ? 5.777 5.122 36.699 1 50.464 258 ASN A O 1
ATOM 1588 N N . PRO A 1 225 ? 7.254 6.778 36.639 1 53.806 259 PRO A N 1
ATOM 1589 C CA . PRO A 1 225 ? 8.377 5.876 36.904 1 53.42 259 PRO A CA 1
ATOM 1590 C C . PRO A 1 225 ? 8.353 5.28 38.316 1 59.398 259 PRO A C 1
ATOM 1591 O O . PRO A 1 225 ? 8.987 4.263 38.582 1 62.884 259 PRO A O 1
ATOM 1595 N N . ARG A 1 226 ? 7.612 5.918 39.231 1 57.174 260 ARG A N 1
ATOM 1596 C CA . ARG A 1 226 ? 7.413 5.393 40.579 1 58.937 260 ARG A CA 1
ATOM 1597 C C . ARG A 1 226 ? 8.765 4.963 41.155 1 51.623 260 ARG A C 1
ATOM 1598 O O . ARG A 1 226 ? 8.91 3.821 41.548 1 57.906 260 ARG A O 1
ATOM 1606 N N . LEU A 1 227 ? 9.741 5.878 41.191 1 47.882 261 LEU A N 1
ATOM 1607 C CA . LEU A 1 227 ? 11.075 5.648 41.72 1 44.229 261 LEU A CA 1
ATOM 1608 C C . LEU A 1 227 ? 11.095 5.763 43.243 1 50.617 261 LEU A C 1
ATOM 1609 O O . LEU A 1 227 ? 10.573 6.697 43.851 1 57.701 261 LEU A O 1
ATOM 1614 N N . TYR A 1 228 ? 11.679 4.748 43.881 1 59.174 262 TYR A N 1
ATOM 1615 C CA . TYR A 1 228 ? 11.748 4.65 45.332 1 60.658 262 TYR A CA 1
ATOM 1616 C C . TYR A 1 228 ? 13.19 4.892 45.767 1 68.97 262 TYR A C 1
ATOM 1617 O O . TYR A 1 228 ? 14.122 4.419 45.111 1 64.491 262 TYR A O 1
ATOM 1626 N N . PRO A 1 229 ? 13.413 5.68 46.848 1 83.805 263 PRO A N 1
ATOM 1627 C CA . PRO A 1 229 ? 14.751 5.826 47.401 1 92.788 263 PRO A CA 1
ATOM 1628 C C . PRO A 1 229 ? 15.265 4.579 48.135 1 112.882 263 PRO A C 1
ATOM 1629 O O . PRO A 1 229 ? 14.653 4.13 49.113 1 98.16 263 PRO A O 1
ATOM 1633 N N . PRO A 1 230 ? 16.406 3.978 47.69 1 127.089 264 PRO A N 1
ATOM 1634 C CA . PRO A 1 230 ? 17.134 2.965 48.464 1 115.979 264 PRO A CA 1
ATOM 1635 C C . PRO A 1 230 ? 17.401 3.36 49.916 1 113.151 264 PRO A C 1
ATOM 1636 O O . PRO A 1 230 ? 17.523 2.481 50.778 1 97.472 264 PRO A O 1
ATOM 1640 N N . GLY A 1 231 ? 17.461 4.688 50.145 1 93.593 265 GLY A N 1
ATOM 1641 C CA . GLY A 1 231 ? 17.373 5.279 51.469 1 96.196 265 GLY A CA 1
ATOM 1642 C C . GLY A 1 231 ? 18.439 4.747 52.413 1 104.69 265 GLY A C 1
ATOM 1643 O O . GLY A 1 231 ? 18.064 4.55 53.579 1 107.784 265 GLY A O 1
ATOM 1644 N N . GLN A 1 238 ? 24.364 -2.012 51.604 1 124.481 272 GLN A N 1
ATOM 1645 C CA . GLN A 1 238 ? 23.945 -3.072 50.649 1 129.056 272 GLN A CA 1
ATOM 1646 C C . GLN A 1 238 ? 22.422 -3.062 50.598 1 122.879 272 GLN A C 1
ATOM 1647 O O . GLN A 1 238 ? 21.874 -2.189 49.929 1 156.762 272 GLN A O 1
ATOM 1653 N N . TYR A 1 239 ? 21.747 -3.998 51.292 1 99.916 273 TYR A N 1
ATOM 1654 C CA . TYR A 1 239 ? 20.278 -4.003 51.26 1 71.735 273 TYR A CA 1
ATOM 1655 C C . TYR A 1 239 ? 19.701 -3.615 52.606 1 70.126 273 TYR A C 1
ATOM 1656 O O . TYR A 1 239 ? 19.763 -4.398 53.544 1 72.905 273 TYR A O 1
ATOM 1665 N N . ASN A 1 240 ? 19.155 -2.394 52.678 1 69.18 274 ASN A N 1
ATOM 1666 C CA . ASN A 1 240 ? 18.516 -1.908 53.898 1 67.432 274 ASN A CA 1
ATOM 1667 C C . ASN A 1 240 ? 17.084 -2.453 53.968 1 69.745 274 ASN A C 1
ATOM 1668 O O . ASN A 1 240 ? 16.167 -1.89 53.375 1 78.009 274 ASN A O 1
ATOM 1673 N N . ILE A 1 241 ? 16.897 -3.582 54.658 1 64.723 275 ILE A N 1
ATOM 1674 C CA . ILE A 1 241 ? 15.62 -4.286 54.702 1 56.162 275 ILE A CA 1
ATOM 1675 C C . ILE A 1 241 ? 14.516 -3.43 55.334 1 50.964 275 ILE A C 1
ATOM 1676 O O . ILE A 1 241 ? 13.404 -3.429 54.833 1 51.459 275 ILE A O 1
ATOM 1681 N N . SER A 1 242 ? 14.83 -2.629 56.344 1 52.54 276 SER A N 1
ATOM 1682 C CA . SER A 1 242 ? 13.844 -1.772 56.976 1 53.991 276 SER A CA 1
ATOM 1683 C C . SER A 1 242 ? 13.367 -0.674 56.031 1 59.209 276 SER A C 1
ATOM 1684 O O . SER A 1 242 ? 12.245 -0.189 56.168 1 62.983 276 SER A O 1
ATOM 1687 N N . ALA A 1 243 ? 14.249 -0.24 55.127 1 63.511 277 ALA A N 1
ATOM 1688 C CA . ALA A 1 243 ? 13.934 0.823 54.194 1 60.207 277 ALA A CA 1
ATOM 1689 C C . ALA A 1 243 ? 13.21 0.275 52.972 1 58.722 277 ALA A C 1
ATOM 1690 O O . ALA A 1 243 ? 12.493 1.011 52.299 1 70.723 277 ALA A O 1
ATOM 1692 N N . LEU A 1 244 ? 13.459 -0.994 52.642 1 55.976 278 LEU A N 1
ATOM 1693 C CA . LEU A 1 244 ? 13.021 -1.511 51.361 1 51.363 278 LEU A CA 1
ATOM 1694 C C . LEU A 1 244 ? 11.772 -2.362 51.496 1 49.574 278 LEU A C 1
ATOM 1695 O O . LEU A 1 244 ? 11.043 -2.513 50.516 1 49.975 278 LEU A O 1
ATOM 1700 N N . VAL A 1 245 ? 11.557 -2.952 52.674 1 49.964 279 VAL A N 1
ATOM 1701 C CA . VAL A 1 245 ? 10.562 -4.013 52.817 1 51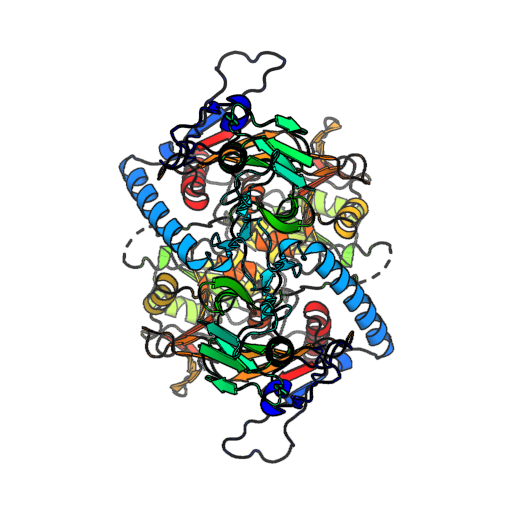.713 279 VAL A CA 1
ATOM 1702 C C . VAL A 1 245 ? 9.643 -3.633 53.971 1 51.326 279 VAL A C 1
ATOM 1703 O O . VAL A 1 245 ? 10.126 -3.207 55.022 1 52.947 279 VAL A O 1
ATOM 1707 N N . THR A 1 246 ? 8.326 -3.789 53.757 1 43.975 280 THR A N 1
ATOM 1708 C CA . THR A 1 246 ? 7.392 -3.764 54.866 1 42.436 280 THR A CA 1
ATOM 1709 C C . THR A 1 246 ? 6.74 -5.132 54.918 1 43.507 280 THR A C 1
ATOM 1710 O O . THR A 1 246 ? 6.394 -5.656 53.842 1 48.388 280 THR A O 1
ATOM 1714 N N . ILE A 1 247 ? 6.547 -5.673 56.128 1 41.477 281 ILE A N 1
ATOM 1715 C CA . ILE A 1 247 ? 5.87 -6.961 56.233 1 48.04 281 ILE A CA 1
ATOM 1716 C C . ILE A 1 247 ? 4.375 -6.717 56.438 1 50.361 281 ILE A C 1
ATOM 1717 O O . ILE A 1 247 ? 3.988 -5.897 57.262 1 55.197 281 ILE A O 1
ATOM 1722 N N . ALA A 1 248 ? 3.543 -7.436 55.689 1 47.144 282 ALA A N 1
ATOM 1723 C CA . ALA A 1 248 ? 2.102 -7.23 55.7 1 43.147 282 ALA A CA 1
ATOM 1724 C C . ALA A 1 248 ? 1.435 -8.556 56.039 1 45.569 282 ALA A C 1
ATOM 1725 O O . ALA A 1 248 ? 1.811 -9.624 55.506 1 48.287 282 ALA A O 1
ATOM 1727 N N . THR A 1 249 ? 0.43 -8.479 56.914 1 44.732 283 THR A N 1
ATOM 1728 C CA . THR A 1 249 ? -0.332 -9.678 57.239 1 45.087 283 THR A CA 1
ATOM 1729 C C . THR A 1 249 ? -1.765 -9.3 57.582 1 49.674 283 THR A C 1
ATOM 1730 O O . THR A 1 249 ? -2.096 -8.121 57.757 1 50.298 283 THR A O 1
ATOM 1734 N N . LYS A 1 250 ? -2.593 -10.333 57.69 1 51.932 284 LYS A N 1
ATOM 1735 C CA . LYS A 1 250 ? -3.973 -10.169 58.107 1 55.517 284 LYS A CA 1
ATOM 1736 C C . LYS A 1 250 ? -4.321 -11.208 59.168 1 57.039 284 LYS A C 1
ATOM 1737 O O . LYS A 1 250 ? -4.107 -12.393 58.939 1 66.496 284 LYS A O 1
ATOM 1743 N N . THR A 1 251 ? -4.91 -10.754 60.272 1 50.856 285 THR A N 1
ATOM 1744 C CA . THR A 1 251 ? -5.273 -11.674 61.323 1 59.483 285 THR A CA 1
ATOM 1745 C C . THR A 1 251 ? -6.785 -11.663 61.55 1 61.308 285 THR A C 1
ATOM 1746 O O . THR A 1 251 ? -7.483 -10.717 61.211 1 62.404 285 THR A O 1
ATOM 1750 N N . PHE A 1 252 ? -7.285 -12.772 62.086 1 63.588 286 PHE A N 1
ATOM 1751 C CA . PHE A 1 252 ? -8.622 -12.825 62.637 1 61.182 286 PHE A CA 1
ATOM 1752 C C . PHE A 1 252 ? -8.627 -13.808 63.798 1 65.729 286 PHE A C 1
ATOM 1753 O O . PHE A 1 252 ? -8.486 -15.015 63.586 1 74.314 286 PHE A O 1
ATOM 1761 N N . LEU A 1 253 ? -8.756 -13.273 65.021 1 69.328 287 LEU A N 1
ATOM 1762 C CA . LEU A 1 253 ? -8.893 -14.061 66.242 1 69.592 287 LEU A CA 1
ATOM 1763 C C . LEU A 1 253 ? -7.753 -15.057 66.407 1 69.807 287 LEU A C 1
ATOM 1764 O O . LEU A 1 253 ? -7.996 -16.177 66.832 1 87.23 287 LEU A O 1
ATOM 1769 N N . ARG A 1 254 ? -6.529 -14.69 66.047 1 68.771 288 ARG A N 1
ATOM 1770 C CA . ARG A 1 254 ? -5.413 -15.61 66.213 1 68.581 288 ARG A CA 1
ATOM 1771 C C . ARG A 1 254 ? -4.226 -14.823 66.727 1 69.77 288 ARG A C 1
ATOM 1772 O O . ARG A 1 254 ? -3.123 -14.89 66.162 1 64.605 288 ARG A O 1
ATOM 1780 N N . TYR A 1 255 ? -4.48 -14.115 67.834 1 68.189 289 TYR A N 1
ATOM 1781 C CA . TYR A 1 255 ? -3.484 -13.191 68.339 1 67.465 289 TYR A CA 1
ATOM 1782 C C . TYR A 1 255 ? -2.232 -13.913 68.817 1 70.803 289 TYR A C 1
ATOM 1783 O O . TYR A 1 255 ? -1.147 -13.334 68.754 1 75.549 289 TYR A O 1
ATOM 1792 N N . ASP A 1 256 ? -2.389 -15.167 69.267 1 73.543 290 ASP A N 1
ATOM 1793 C CA . ASP A 1 256 ? -1.245 -15.942 69.73 1 77.203 290 ASP A CA 1
ATOM 1794 C C . ASP A 1 256 ? -0.292 -16.202 68.566 1 70.509 290 ASP A C 1
ATOM 1795 O O . ASP A 1 256 ? 0.904 -15.981 68.681 1 68.921 290 ASP A O 1
ATOM 1800 N N . ARG A 1 257 ? -0.839 -16.629 67.431 1 68.724 291 ARG A N 1
ATOM 1801 C CA . ARG A 1 257 ? -0.036 -16.893 66.249 1 70.506 291 ARG A CA 1
ATOM 1802 C C . ARG A 1 257 ? 0.631 -15.601 65.769 1 65.498 291 ARG A C 1
ATOM 1803 O O . ARG A 1 257 ? 1.841 -15.587 65.479 1 59.699 291 ARG A O 1
ATOM 1811 N N . LEU A 1 258 ? -0.16 -14.518 65.781 1 63.906 292 LEU A N 1
ATOM 1812 C CA . LEU A 1 258 ? 0.281 -13.208 65.332 1 60.756 292 LEU A CA 1
ATOM 1813 C C . LEU A 1 258 ? 1.457 -12.702 66.166 1 65.898 292 LEU A C 1
ATOM 1814 O O . LEU A 1 258 ? 2.45 -12.198 65.616 1 61.659 292 LEU A O 1
ATOM 1819 N N . ARG A 1 259 ? 1.319 -12.811 67.504 1 64.91 293 ARG A N 1
ATOM 1820 C CA . ARG A 1 259 ? 2.372 -12.305 68.369 1 63.536 293 ARG A CA 1
ATOM 1821 C C . ARG A 1 259 ? 3.625 -13.162 68.227 1 62.165 293 ARG A C 1
ATOM 1822 O O . ARG A 1 259 ? 4.74 -12.639 68.255 1 57.022 293 ARG A O 1
ATOM 1830 N N . ALA A 1 260 ? 3.414 -14.471 68.008 1 65.814 294 ALA A N 1
ATOM 1831 C CA . ALA A 1 260 ? 4.514 -15.415 67.826 1 68.515 294 ALA A CA 1
ATOM 1832 C C . ALA A 1 260 ? 5.251 -15.086 66.526 1 71.25 294 ALA A C 1
ATOM 1833 O O . ALA A 1 260 ? 6.495 -15.146 66.5 1 71.882 294 ALA A O 1
ATOM 1835 N N . LEU A 1 261 ? 4.481 -14.658 65.502 1 61.793 295 LEU A N 1
ATOM 1836 C CA . LEU A 1 261 ? 5.08 -14.218 64.257 1 62.162 295 LEU A CA 1
ATOM 1837 C C . LEU A 1 261 ? 5.909 -12.954 64.502 1 67.731 295 LEU A C 1
ATOM 1838 O O . LEU A 1 261 ? 7.086 -12.906 64.122 1 70.328 295 LEU A O 1
ATOM 1843 N N . ILE A 1 262 ? 5.312 -11.936 65.141 1 62.268 296 ILE A N 1
ATOM 1844 C CA . ILE A 1 262 ? 6.019 -10.673 65.312 1 62.364 296 ILE A CA 1
ATOM 1845 C C . ILE A 1 262 ? 7.304 -10.88 66.124 1 65.305 296 ILE A C 1
ATOM 1846 O O . ILE A 1 262 ? 8.377 -10.38 65.757 1 63.167 296 ILE A O 1
ATOM 1851 N N . THR A 1 263 ? 7.201 -11.655 67.214 1 68.9 297 THR A N 1
ATOM 1852 C CA . THR A 1 263 ? 8.38 -12.042 67.978 1 70.211 297 THR A CA 1
ATOM 1853 C C . THR A 1 263 ? 9.399 -12.722 67.056 1 72.833 297 THR A C 1
ATOM 1854 O O . THR A 1 263 ? 10.584 -12.415 67.134 1 76.806 297 THR A O 1
ATOM 1858 N N . SER A 1 264 ? 8.958 -13.658 66.192 1 68.445 298 SER A N 1
ATOM 1859 C CA . SER A 1 264 ? 9.907 -14.362 65.332 1 67.9 298 SER A CA 1
ATOM 1860 C C . SER A 1 264 ? 10.58 -13.421 64.329 1 69.879 298 SER A C 1
ATOM 1861 O O . SER A 1 264 ? 11.756 -13.613 64.009 1 68.713 298 SER A O 1
ATOM 1864 N N . ILE A 1 265 ? 9.831 -12.419 63.83 1 64.985 299 ILE A N 1
ATOM 1865 C CA . ILE A 1 265 ? 10.377 -11.461 62.879 1 61.554 299 ILE A CA 1
ATOM 1866 C C . ILE A 1 265 ? 11.461 -10.625 63.555 1 64.084 299 ILE A C 1
ATOM 1867 O O . ILE A 1 265 ? 12.549 -10.409 63.004 1 63.859 299 ILE A O 1
ATOM 1872 N N . ARG A 1 266 ? 11.153 -10.2 64.782 1 62.739 300 ARG A N 1
ATOM 1873 C CA . ARG A 1 266 ? 12.002 -9.28 65.506 1 64.145 300 ARG A CA 1
ATOM 1874 C C . ARG A 1 266 ? 13.351 -9.909 65.833 1 68.851 300 ARG A C 1
ATOM 1875 O O . ARG A 1 266 ? 14.315 -9.197 66.07 1 73.429 300 ARG A O 1
ATOM 1883 N N . ARG A 1 267 ? 13.418 -11.246 65.852 1 76.399 301 ARG A N 1
ATOM 1884 C CA . ARG A 1 267 ? 14.64 -12.002 66.101 1 77.202 301 ARG A CA 1
ATOM 1885 C C . ARG A 1 267 ? 15.632 -11.794 64.952 1 81.923 301 ARG A C 1
ATOM 1886 O O . ARG A 1 267 ? 16.836 -11.919 65.161 1 89.161 301 ARG A O 1
ATOM 1894 N N . PHE A 1 268 ? 15.148 -11.453 63.741 1 79.671 302 PHE A N 1
ATOM 1895 C CA . PHE A 1 268 ? 16.056 -11.296 62.611 1 74.544 302 PHE A CA 1
ATOM 1896 C C . PHE A 1 268 ? 16.011 -9.869 62.071 1 73.588 302 PHE A C 1
ATOM 1897 O O . PHE A 1 268 ? 16.987 -9.378 61.499 1 65.152 302 PHE A O 1
ATOM 1905 N N . TYR A 1 269 ? 14.852 -9.22 62.24 1 73.726 303 TYR A N 1
ATOM 1906 C CA . TYR A 1 269 ? 14.619 -7.909 61.661 1 68.054 303 TYR A CA 1
ATOM 1907 C C . TYR A 1 269 ? 13.97 -7.036 62.717 1 68.691 303 TYR A C 1
ATOM 1908 O O . TYR A 1 269 ? 12.753 -7.036 62.887 1 76.48 303 TYR A O 1
ATOM 1917 N N . PRO A 1 270 ? 14.784 -6.357 63.545 1 72.265 304 PRO A N 1
ATOM 1918 C CA . PRO A 1 270 ? 14.249 -5.572 64.657 1 70.821 304 PRO A CA 1
ATOM 1919 C C . PRO A 1 270 ? 13.511 -4.297 64.259 1 69.306 304 PRO A C 1
ATOM 1920 O O . PRO A 1 270 ? 12.654 -3.853 65.012 1 73.093 304 PRO A O 1
ATOM 1924 N N . THR A 1 271 ? 13.797 -3.733 63.074 1 65.603 305 THR A N 1
ATOM 1925 C CA . THR A 1 271 ? 13.158 -2.472 62.745 1 61.043 305 THR A CA 1
ATOM 1926 C C . THR A 1 271 ? 12.332 -2.515 61.461 1 63.693 305 THR A C 1
ATOM 1927 O O . THR A 1 271 ? 11.813 -1.475 61.029 1 68.293 305 THR A O 1
ATOM 1931 N N . VAL A 1 272 ? 12.15 -3.707 60.878 1 62.982 306 VAL A N 1
ATOM 1932 C CA . VAL A 1 272 ? 11.256 -3.834 59.735 1 61.52 306 VAL A CA 1
ATOM 1933 C C . VAL A 1 272 ? 9.821 -3.618 60.199 1 57.935 306 VAL A C 1
ATOM 1934 O O . VAL A 1 272 ? 9.439 -4.183 61.198 1 61.514 306 VAL A O 1
ATOM 1938 N N . THR A 1 273 ? 9.055 -2.81 59.463 1 55.508 307 THR A N 1
ATOM 1939 C CA . THR A 1 273 ? 7.675 -2.483 59.791 1 53.24 307 THR A CA 1
ATOM 1940 C C . THR A 1 273 ? 6.819 -3.715 59.546 1 53.801 307 THR A C 1
ATOM 1941 O O . THR A 1 273 ? 6.978 -4.397 58.525 1 52.427 307 THR A O 1
ATOM 1945 N N . VAL A 1 274 ? 5.901 -3.968 60.488 1 51.782 308 VAL A N 1
ATOM 1946 C CA . VAL A 1 274 ? 4.858 -4.956 60.284 1 49.046 308 VAL A CA 1
ATOM 1947 C C . VAL A 1 274 ? 3.519 -4.233 60.299 1 51.987 308 VAL A C 1
ATOM 1948 O O . VAL A 1 274 ? 3.169 -3.625 61.309 1 55.905 308 VAL A O 1
ATOM 1952 N N . VAL A 1 275 ? 2.788 -4.332 59.18 1 47.465 309 VAL A N 1
ATOM 1953 C CA . VAL A 1 275 ? 1.406 -3.905 59.045 1 43.904 309 VAL A CA 1
ATOM 1954 C C . VAL A 1 275 ? 0.474 -5.099 59.253 1 49.849 309 VAL A C 1
ATOM 1955 O O . VAL A 1 275 ? 0.548 -6.104 58.54 1 54.898 309 VAL A O 1
ATOM 1959 N N . ILE A 1 276 ? -0.467 -4.949 60.191 1 54.773 310 ILE A N 1
ATOM 1960 C CA . ILE A 1 276 ? -1.458 -5.968 60.503 1 54.177 310 ILE A CA 1
ATOM 1961 C C . ILE A 1 276 ? -2.856 -5.408 60.27 1 53.924 310 ILE A C 1
ATOM 1962 O O . ILE A 1 276 ? -3.272 -4.455 60.923 1 61.954 310 ILE A O 1
ATOM 1967 N N . ALA A 1 277 ? -3.587 -6.021 59.343 1 51.098 311 ALA A N 1
ATOM 1968 C CA . ALA A 1 277 ? -4.997 -5.74 59.193 1 49.678 311 ALA A CA 1
ATOM 1969 C C . ALA A 1 277 ? -5.759 -6.756 60.033 1 58.155 311 ALA A C 1
ATOM 1970 O O . ALA A 1 277 ? -5.332 -7.912 60.161 1 62.905 311 ALA A O 1
ATOM 1972 N N . ASP A 1 278 ? -6.92 -6.337 60.558 1 57.606 312 ASP A N 1
ATOM 1973 C CA . ASP A 1 278 ? -7.571 -7.138 61.571 1 53.646 312 ASP A CA 1
ATOM 1974 C C . ASP A 1 278 ? -9.055 -6.833 61.53 1 58.836 312 ASP A C 1
ATOM 1975 O O . ASP A 1 278 ? -9.422 -5.663 61.635 1 64.819 312 ASP A O 1
ATOM 1980 N N . ASP A 1 279 ? -9.889 -7.872 61.347 1 57.791 313 ASP A N 1
ATOM 1981 C CA . ASP A 1 279 ? -11.336 -7.683 61.322 1 56.972 313 ASP A CA 1
ATOM 1982 C C . ASP A 1 279 ? -11.994 -8.565 62.387 1 60.765 313 ASP A C 1
ATOM 1983 O O . ASP A 1 279 ? -13.138 -9.014 62.184 1 58.451 313 ASP A O 1
ATOM 1988 N N . SER A 1 280 ? -11.268 -8.812 63.494 1 61.589 314 SER A N 1
ATOM 1989 C CA . SER A 1 280 ? -11.765 -9.44 64.718 1 68.989 314 SER A CA 1
ATOM 1990 C C . SER A 1 280 ? -12.928 -8.64 65.305 1 72.145 314 SER A C 1
ATOM 1991 O O . SER A 1 280 ? -12.902 -7.415 65.24 1 69.168 314 SER A O 1
ATOM 1994 N N . ASP A 1 281 ? -13.924 -9.316 65.907 1 85.912 315 ASP A N 1
ATOM 1995 C CA . ASP A 1 281 ? -15.049 -8.618 66.55 1 99.385 315 ASP A CA 1
ATOM 1996 C C . ASP A 1 281 ? -14.648 -7.785 67.769 1 90.614 315 ASP A C 1
ATOM 1997 O O . ASP A 1 281 ? -15.002 -6.603 67.833 1 89.153 315 ASP A O 1
ATOM 2002 N N . LYS A 1 282 ? -13.965 -8.411 68.737 1 88.481 316 LYS A N 1
ATOM 2003 C CA . LYS A 1 282 ? -13.444 -7.673 69.889 1 94.792 316 LYS A CA 1
ATOM 2004 C C . LYS A 1 282 ? -11.928 -7.726 69.784 1 83.336 316 LYS A C 1
ATOM 2005 O O . LYS A 1 282 ? -11.29 -8.638 70.27 1 80.718 316 LYS A O 1
ATOM 2011 N N . PRO A 1 283 ? -11.317 -6.772 69.066 1 77.278 317 PRO A N 1
ATOM 2012 C CA . PRO A 1 283 ? -9.886 -6.808 68.829 1 77.473 317 PRO A CA 1
ATOM 2013 C C . PRO A 1 283 ? -9.043 -6.595 70.085 1 75.469 317 PRO A C 1
ATOM 2014 O O . PRO A 1 283 ? -9.353 -5.749 70.921 1 78.61 317 PRO A O 1
ATOM 2018 N N . GLU A 1 284 ? -7.953 -7.36 70.186 1 70.745 318 GLU A N 1
ATOM 2019 C CA . GLU A 1 284 ? -6.934 -7.126 71.195 1 68.961 318 GLU A CA 1
ATOM 2020 C C . GLU A 1 284 ? -5.973 -6.049 70.711 1 70.541 318 GLU A C 1
ATOM 2021 O O . GLU A 1 284 ? -5.873 -5.786 69.525 1 70.919 318 GLU A O 1
ATOM 2027 N N . ARG A 1 285 ? -5.249 -5.433 71.643 1 74.979 319 ARG A N 1
ATOM 2028 C CA . ARG A 1 285 ? -4.292 -4.406 71.281 1 76.856 319 ARG A CA 1
ATOM 2029 C C . ARG A 1 285 ? -3.046 -5.129 70.798 1 77.427 319 ARG A C 1
ATOM 2030 O O . ARG A 1 285 ? -2.585 -6.068 71.448 1 74.975 319 ARG A O 1
ATOM 2038 N N . VAL A 1 286 ? -2.569 -4.734 69.609 1 77.312 320 VAL A N 1
ATOM 2039 C CA . VAL A 1 286 ? -1.331 -5.271 69.053 1 76.654 320 VAL A CA 1
ATOM 2040 C C . VAL A 1 286 ? -0.38 -4.109 68.856 1 77.028 320 VAL A C 1
ATOM 2041 O O . VAL A 1 286 ? -0.666 -3.156 68.131 1 72.385 320 VAL A O 1
ATOM 2045 N N . SER A 1 287 ? 0.743 -4.191 69.554 1 85.494 321 SER A N 1
ATOM 2046 C CA . SER A 1 287 ? 1.623 -3.042 69.542 1 91.386 321 SER A CA 1
ATOM 2047 C C . SER A 1 287 ? 3.025 -3.499 69.886 1 83.543 321 SER A C 1
ATOM 2048 O O . SER A 1 287 ? 3.227 -4.596 70.387 1 101.454 321 SER A O 1
ATOM 2051 N N . GLY A 1 288 ? 3.96 -2.622 69.583 1 73.458 322 GLY A N 1
ATOM 2052 C CA . GLY A 1 288 ? 5.371 -2.871 69.763 1 77.322 322 GLY A CA 1
ATOM 2053 C C . GLY A 1 288 ? 6.044 -1.87 68.852 1 77.92 322 GLY A C 1
ATOM 2054 O O . GLY A 1 288 ? 5.363 -1.279 68.022 1 78.59 322 GLY A O 1
ATOM 2055 N N . PRO A 1 289 ? 7.366 -1.625 68.949 1 76.34 323 PRO A N 1
ATOM 2056 C CA . PRO A 1 289 ? 8.005 -0.761 67.976 1 73.555 323 PRO A CA 1
ATOM 2057 C C . PRO A 1 289 ? 7.821 -1.332 66.569 1 67.395 323 PRO A C 1
ATOM 2058 O O . PRO A 1 289 ? 7.851 -2.55 66.385 1 72.446 323 PRO A O 1
ATOM 2062 N N . TYR A 1 290 ? 7.569 -0.442 65.606 1 62.258 324 TYR A N 1
ATOM 2063 C CA . TYR A 1 290 ? 7.535 -0.739 64.181 1 56.158 324 TYR A CA 1
ATOM 2064 C C . TYR A 1 290 ? 6.363 -1.663 63.833 1 59.422 324 TYR A C 1
ATOM 2065 O O . TYR A 1 290 ? 6.425 -2.341 62.812 1 62.935 324 TYR A O 1
ATOM 2074 N N . VAL A 1 291 ? 5.275 -1.656 64.627 1 54.355 325 VAL A N 1
ATOM 2075 C CA . VAL A 1 291 ? 4.075 -2.429 64.335 1 54.622 325 VAL A CA 1
ATOM 2076 C C . VAL A 1 291 ? 2.91 -1.476 64.105 1 55.245 325 VAL A C 1
ATOM 2077 O O . VAL A 1 291 ? 2.719 -0.555 64.863 1 56.945 325 VAL A O 1
ATOM 2081 N N . GLU A 1 292 ? 2.148 -1.694 63.041 1 57.711 326 GLU A N 1
ATOM 2082 C CA . GLU A 1 292 ? 1.002 -0.865 62.722 1 55.522 326 GLU A CA 1
ATOM 2083 C C . GLU A 1 292 ? -0.234 -1.742 62.612 1 56.155 326 GLU A C 1
ATOM 2084 O O . GLU A 1 292 ? -0.282 -2.657 61.808 1 58.129 326 GLU A O 1
ATOM 2090 N N . HIS A 1 293 ? -1.225 -1.446 63.451 1 63.961 327 HIS A N 1
ATOM 2091 C CA . HIS A 1 293 ? -2.433 -2.252 63.562 1 60.47 327 HIS A CA 1
ATOM 2092 C C . HIS A 1 293 ? -3.591 -1.488 62.938 1 54.87 327 HIS A C 1
ATOM 2093 O O . HIS A 1 293 ? -3.787 -0.315 63.219 1 57.369 327 HIS A O 1
ATOM 2100 N N . TYR A 1 294 ? -4.321 -2.159 62.06 1 54.673 328 TYR A N 1
ATOM 2101 C CA . TYR A 1 294 ? -5.465 -1.569 61.392 1 56.685 328 TYR A CA 1
ATOM 2102 C C . TYR A 1 294 ? -6.701 -2.371 61.802 1 57.467 328 TYR A C 1
ATOM 2103 O O . TYR A 1 294 ? -6.759 -3.577 61.555 1 62.772 328 TYR A O 1
ATOM 2112 N N . LEU A 1 295 ? -7.682 -1.697 62.403 1 53.431 329 LEU A N 1
ATOM 2113 C CA . LEU A 1 295 ? -8.911 -2.372 62.807 1 52.58 329 LEU A CA 1
ATOM 2114 C C . LEU A 1 295 ? -9.997 -2.178 61.759 1 48.472 329 LEU A C 1
ATOM 2115 O O . LEU A 1 295 ? -10.29 -1.047 61.374 1 49.692 329 LEU A O 1
ATOM 2120 N N . MET A 1 296 ? -10.609 -3.286 61.345 1 47.791 330 MET A N 1
ATOM 2121 C CA . MET A 1 296 ? -11.633 -3.241 60.311 1 55.644 330 MET A CA 1
ATOM 2122 C C . MET A 1 296 ? -12.984 -3.653 60.893 1 58.337 330 MET A C 1
ATOM 2123 O O . MET A 1 296 ? -13.041 -4.364 61.892 1 63.049 330 MET A O 1
ATOM 2128 N N . PRO A 1 297 ? -14.117 -3.26 60.268 1 58.952 331 PRO A N 1
ATOM 2129 C CA . PRO A 1 297 ? -15.408 -3.822 60.682 1 58.111 331 PRO A CA 1
ATOM 2130 C C . PRO A 1 297 ? -15.386 -5.353 60.703 1 55.064 331 PRO A C 1
ATOM 2131 O O . PRO A 1 297 ? -14.886 -5.958 59.769 1 52.727 331 PRO A O 1
ATOM 2135 N N . PHE A 1 298 ? -15.915 -5.97 61.762 1 60.16 332 PHE A N 1
ATOM 2136 C CA . PHE A 1 298 ? -15.886 -7.414 61.959 1 63.292 332 PHE A CA 1
ATOM 2137 C C . PHE A 1 298 ? -16.342 -8.182 60.716 1 59.856 332 PHE A C 1
ATOM 2138 O O . PHE A 1 298 ? -17.424 -7.947 60.201 1 62.218 332 PHE A O 1
ATOM 2146 N N . GLY A 1 299 ? -15.495 -9.096 60.236 1 55 333 GLY A N 1
ATOM 2147 C CA . GLY A 1 299 ? -15.784 -9.935 59.081 1 54.731 333 GLY A CA 1
ATOM 2148 C C . GLY A 1 299 ? -15.764 -9.221 57.714 1 56.057 333 GLY A C 1
ATOM 2149 O O . GLY A 1 299 ? -16.238 -9.753 56.709 1 53.165 333 GLY A O 1
ATOM 2150 N N . LYS A 1 300 ? -15.197 -8.014 57.641 1 55.246 334 LYS A N 1
ATOM 2151 C CA . LYS A 1 300 ? -15.011 -7.362 56.353 1 51.415 334 LYS A CA 1
ATOM 2152 C C . LYS A 1 300 ? -14.338 -8.351 55.401 1 51.192 334 LYS A C 1
ATOM 2153 O O . LYS A 1 300 ? -14.721 -8.402 54.234 1 54.425 334 LYS A O 1
ATOM 2159 N N . GLY A 1 301 ? -13.33 -9.115 55.871 1 46.471 335 GLY A N 1
ATOM 2160 C CA . GLY A 1 301 ? -12.888 -10.236 55.075 1 47.347 335 GLY A CA 1
ATOM 2161 C C . GLY A 1 301 ? -11.386 -10.344 54.895 1 56.379 335 GLY A C 1
ATOM 2162 O O . GLY A 1 301 ? -10.637 -9.441 55.283 1 57.286 335 GLY A O 1
ATOM 2163 N N . TRP A 1 302 ? -11.002 -11.465 54.248 1 50.907 336 TRP A N 1
ATOM 2164 C CA . TRP A 1 302 ? -9.643 -11.892 53.991 1 48.271 336 TRP A CA 1
ATOM 2165 C C . TRP A 1 302 ? -8.975 -10.923 52.994 1 49.31 336 TRP A C 1
ATOM 2166 O O . TRP A 1 302 ? -8.088 -10.175 53.372 1 48.547 336 TRP A O 1
ATOM 2177 N N . PHE A 1 303 ? -9.376 -10.962 51.717 1 43.577 337 PHE A N 1
ATOM 2178 C CA . PHE A 1 303 ? -8.68 -10.185 50.716 1 45.839 337 PHE A CA 1
ATOM 2179 C C . PHE A 1 303 ? -8.823 -8.672 50.985 1 49.309 337 PHE A C 1
ATOM 2180 O O . PHE A 1 303 ? -8.019 -7.883 50.49 1 48.212 337 PHE A O 1
ATOM 2188 N N . ALA A 1 304 ? -9.855 -8.242 51.719 1 47.481 338 ALA A N 1
ATOM 2189 C CA . ALA A 1 304 ? -9.964 -6.823 52.036 1 47.335 338 ALA A CA 1
ATOM 2190 C C . ALA A 1 304 ? -8.861 -6.399 52.999 1 45.582 338 ALA A C 1
ATOM 2191 O O . ALA A 1 304 ? -8.341 -5.304 52.853 1 52.98 338 ALA A O 1
ATOM 2193 N N . GLY A 1 305 ? -8.572 -7.219 54.013 1 40.854 339 GLY A N 1
ATOM 2194 C CA . GLY A 1 305 ? -7.482 -6.973 54.93 1 39.665 339 GLY A CA 1
ATOM 2195 C C . GLY A 1 305 ? -6.151 -7.022 54.19 1 41.614 339 GLY A C 1
ATOM 2196 O O . GLY A 1 305 ? -5.294 -6.163 54.402 1 40.985 339 GLY A O 1
ATOM 2197 N N . ARG A 1 306 ? -6.014 -7.989 53.274 1 41.004 340 ARG A N 1
ATOM 2198 C CA . ARG A 1 306 ? -4.871 -8.004 52.376 1 39.861 340 ARG A CA 1
ATOM 2199 C C . ARG A 1 306 ? -4.777 -6.658 51.652 1 41.029 340 ARG A C 1
ATOM 2200 O O . ARG A 1 306 ? -3.74 -6.015 51.622 1 47.325 340 ARG A O 1
ATOM 2208 N N . ASN A 1 307 ? -5.894 -6.146 51.16 1 44.92 341 ASN A N 1
ATOM 2209 C CA . ASN A 1 307 ? -5.902 -4.913 50.38 1 39.795 341 ASN A CA 1
ATOM 2210 C C . ASN A 1 307 ? -5.532 -3.766 51.313 1 44.481 341 ASN A C 1
ATOM 2211 O O . ASN A 1 307 ? -4.752 -2.869 50.975 1 44.008 341 ASN A O 1
ATOM 2216 N N . LEU A 1 308 ? -6.099 -3.813 52.526 1 45.591 342 LEU A N 1
ATOM 2217 C CA . LEU A 1 308 ? -5.88 -2.748 53.475 1 42.457 342 LEU A CA 1
ATOM 2218 C C . LEU A 1 308 ? -4.395 -2.661 53.785 1 40.493 342 LEU A C 1
ATOM 2219 O O . LEU A 1 308 ? -3.794 -1.599 53.68 1 44.537 342 LEU A O 1
ATOM 2224 N N . ALA A 1 309 ? -3.806 -3.813 54.099 1 42.826 343 ALA A N 1
ATOM 2225 C CA . ALA A 1 309 ? -2.428 -3.897 54.553 1 41.58 343 ALA A CA 1
ATOM 2226 C C . ALA A 1 309 ? -1.508 -3.314 53.5 1 41.949 343 ALA A C 1
ATOM 2227 O O . ALA A 1 309 ? -0.719 -2.412 53.778 1 39.41 343 ALA A O 1
ATOM 2229 N N . VAL A 1 310 ? -1.694 -3.78 52.266 1 43.945 344 VAL A N 1
ATOM 2230 C CA . VAL A 1 310 ? -0.869 -3.287 51.168 1 42.044 344 VAL A CA 1
ATOM 2231 C C . VAL A 1 310 ? -1.073 -1.79 50.919 1 42.269 344 VAL A C 1
ATOM 2232 O O . VAL A 1 310 ? -0.158 -1.124 50.444 1 48.411 344 VAL A O 1
ATOM 2236 N N . SER A 1 311 ? -2.273 -1.247 51.203 1 42.829 345 SER A N 1
ATOM 2237 C CA . SER A 1 311 ? -2.532 0.143 50.87 1 42.186 345 SER A CA 1
ATOM 2238 C C . SER A 1 311 ? -1.657 1.043 51.747 1 47.735 345 SER A C 1
ATOM 2239 O O . SER A 1 311 ? -1.481 2.221 51.419 1 44.377 345 SER A O 1
ATOM 2242 N N . GLN A 1 312 ? -1.113 0.467 52.84 1 43.431 346 GLN A N 1
ATOM 2243 C CA . GLN A 1 312 ? -0.463 1.259 53.856 1 45.686 346 GLN A CA 1
ATOM 2244 C C . GLN A 1 312 ? 1.055 1.173 53.728 1 49.141 346 GLN A C 1
ATOM 2245 O O . GLN A 1 312 ? 1.758 1.947 54.373 1 57.268 346 GLN A O 1
ATOM 2251 N N . VAL A 1 313 ? 1.545 0.313 52.842 1 43.702 347 VAL A N 1
ATOM 2252 C CA . VAL A 1 313 ? 2.967 0.122 52.618 1 44.578 347 VAL A CA 1
ATOM 2253 C C . VAL A 1 313 ? 3.595 1.328 51.907 1 48.016 347 VAL A C 1
ATOM 2254 O O . VAL A 1 313 ? 3.103 1.744 50.865 1 53.937 347 VAL A O 1
ATOM 2258 N N . THR A 1 314 ? 4.728 1.809 52.454 1 45.439 348 THR A N 1
ATOM 2259 C CA . THR A 1 314 ? 5.425 2.979 51.953 1 46.308 348 THR A CA 1
ATOM 2260 C C . THR A 1 314 ? 6.759 2.586 51.328 1 45.312 348 THR A C 1
ATOM 2261 O O . THR A 1 314 ? 7.473 3.454 50.841 1 45.655 348 THR A O 1
ATOM 2265 N N . THR A 1 315 ? 7.088 1.29 51.329 1 44.513 349 THR A N 1
ATOM 2266 C CA . THR A 1 315 ? 8.404 0.828 50.911 1 38.175 349 THR A CA 1
ATOM 2267 C C . THR A 1 315 ? 8.305 0.226 49.525 1 39.447 349 THR A C 1
ATOM 2268 O O . THR A 1 315 ? 7.226 -0.157 49.104 1 41.753 349 THR A O 1
ATOM 2272 N N . LYS A 1 316 ? 9.439 0.147 48.816 1 44.726 350 LYS A N 1
ATOM 2273 C CA . LYS A 1 316 ? 9.487 -0.376 47.457 1 39.567 350 LYS A CA 1
ATOM 2274 C C . LYS A 1 316 ? 8.894 -1.776 47.418 1 45.434 350 LYS A C 1
ATOM 2275 O O . LYS A 1 316 ? 8.25 -2.151 46.429 1 44.29 350 LYS A O 1
ATOM 2281 N N . TYR A 1 317 ? 9.082 -2.526 48.521 1 45.17 351 TYR A N 1
ATOM 2282 C CA . TYR A 1 317 ? 8.712 -3.937 48.546 1 46.26 351 TYR A CA 1
ATOM 2283 C C . TYR A 1 317 ? 7.788 -4.233 49.733 1 46.228 351 TYR A C 1
ATOM 2284 O O . TYR A 1 317 ? 7.875 -3.604 50.804 1 47.096 351 TYR A O 1
ATOM 2293 N N . VAL A 1 318 ? 6.943 -5.257 49.528 1 41.135 352 VAL A N 1
ATOM 2294 C CA . VAL A 1 318 ? 6.066 -5.752 50.573 1 38.979 352 VAL A CA 1
ATOM 2295 C C . VAL A 1 318 ? 6.28 -7.244 50.69 1 37.537 352 VAL A C 1
ATOM 2296 O O . VAL A 1 318 ? 6.423 -7.927 49.677 1 38.982 352 VAL A O 1
ATOM 2300 N N . LEU A 1 319 ? 6.397 -7.716 51.94 1 42.497 353 LEU A N 1
ATOM 2301 C CA . LEU A 1 319 ? 6.454 -9.154 52.19 1 41.623 353 LEU A CA 1
ATOM 2302 C C . LEU A 1 319 ? 5.116 -9.616 52.747 1 40.399 353 LEU A C 1
ATOM 2303 O O . LEU A 1 319 ? 4.688 -9.118 53.77 1 43.483 353 LEU A O 1
ATOM 2308 N N . TRP A 1 320 ? 4.433 -10.515 52.038 1 39.713 354 TRP A N 1
ATOM 2309 C CA . TRP A 1 320 ? 3.223 -11.079 52.583 1 40.853 354 TRP A CA 1
ATOM 2310 C C . TRP A 1 320 ? 3.616 -12.293 53.405 1 43.831 354 TRP A C 1
ATOM 2311 O O . TRP A 1 320 ? 4.301 -13.162 52.895 1 51.604 354 TRP A O 1
ATOM 2322 N N . VAL A 1 321 ? 3.148 -12.368 54.653 1 53.556 355 VAL A N 1
ATOM 2323 C CA . VAL A 1 321 ? 3.161 -13.604 55.449 1 50.65 355 VAL A CA 1
ATOM 2324 C C . VAL A 1 321 ? 1.794 -13.785 56.11 1 53.675 355 VAL A C 1
ATOM 2325 O O . VAL A 1 321 ? 1.115 -12.794 56.448 1 47.152 355 VAL A O 1
ATOM 2329 N N . ASP A 1 322 ? 1.414 -15.057 56.307 1 52.853 356 ASP A N 1
ATOM 2330 C CA . ASP A 1 322 ? 0.164 -15.327 57.003 1 53.894 356 ASP A CA 1
ATOM 2331 C C . ASP A 1 322 ? 0.432 -15.17 58.492 1 59.055 356 ASP A C 1
ATOM 2332 O O . ASP A 1 322 ? 1.607 -15.235 58.901 1 58.647 356 ASP A O 1
ATOM 2337 N N . ASP A 1 323 ? -0.646 -14.948 59.265 1 58.204 357 ASP A N 1
ATOM 2338 C CA . ASP A 1 323 ? -0.512 -14.708 60.696 1 62.175 357 ASP A CA 1
ATOM 2339 C C . ASP A 1 323 ? -0.006 -15.947 61.454 1 62.274 357 ASP A C 1
ATOM 2340 O O . ASP A 1 323 ? 0.416 -15.781 62.582 1 76.74 357 ASP A O 1
ATOM 2345 N N . ASP A 1 324 ? -0.051 -17.158 60.87 1 59.753 358 ASP A N 1
ATOM 2346 C CA . ASP A 1 324 ? 0.348 -18.389 61.547 1 59.677 358 ASP A CA 1
ATOM 2347 C C . ASP A 1 324 ? 1.744 -18.833 61.111 1 60.731 358 ASP A C 1
ATOM 2348 O O . ASP A 1 324 ? 2.14 -19.976 61.31 1 65.389 358 ASP A O 1
ATOM 2353 N N . PHE A 1 325 ? 2.5 -17.923 60.502 1 63.177 359 PHE A N 1
ATOM 2354 C CA . PHE A 1 325 ? 3.844 -18.241 60.039 1 59.297 359 PHE A CA 1
ATOM 2355 C C . PHE A 1 325 ? 4.866 -17.841 61.106 1 61.123 359 PHE A C 1
ATOM 2356 O O . PHE A 1 325 ? 4.557 -17.087 62.029 1 62.175 359 PHE A O 1
ATOM 2364 N N . VAL A 1 326 ? 6.096 -18.353 60.953 1 56.55 360 VAL A N 1
ATOM 2365 C CA . VAL A 1 326 ? 7.159 -18.169 61.923 1 56.862 360 VAL A CA 1
ATOM 2366 C C . VAL A 1 326 ? 8.474 -18.037 61.166 1 61.193 360 VAL A C 1
ATOM 2367 O O . VAL A 1 326 ? 8.812 -18.914 60.386 1 66.668 360 VAL A O 1
ATOM 2371 N N . PHE A 1 327 ? 9.188 -16.929 61.413 1 65.094 361 PHE A N 1
ATOM 2372 C CA . PHE A 1 327 ? 10.484 -16.667 60.817 1 63.691 361 PHE A CA 1
ATOM 2373 C C . PHE A 1 327 ? 11.543 -17.551 61.44 1 66.768 361 PHE A C 1
ATOM 2374 O O . PHE A 1 327 ? 11.577 -17.695 62.66 1 71.36 361 PHE A O 1
ATOM 2382 N N . THR A 1 328 ? 12.41 -18.097 60.579 1 64.447 362 THR A N 1
ATOM 2383 C CA . THR A 1 328 ? 13.588 -18.813 61.043 1 65.996 362 THR A CA 1
ATOM 2384 C C . THR A 1 328 ? 14.807 -18.129 60.446 1 70.032 362 THR A C 1
ATOM 2385 O O . THR A 1 328 ? 14.706 -16.996 59.96 1 69.926 362 THR A O 1
ATOM 2389 N N . ALA A 1 329 ? 15.947 -18.827 60.527 1 73.348 363 ALA A N 1
ATOM 2390 C CA . ALA A 1 329 ? 17.184 -18.33 59.95 1 70.856 363 ALA A CA 1
ATOM 2391 C C . ALA A 1 329 ? 17.153 -18.604 58.452 1 69.38 363 ALA A C 1
ATOM 2392 O O . ALA A 1 329 ? 17.949 -18.022 57.724 1 71.323 363 ALA A O 1
ATOM 2394 N N . ARG A 1 330 ? 16.213 -19.461 58.027 1 67.445 364 ARG A N 1
ATOM 2395 C CA . ARG A 1 330 ? 16.03 -19.8 56.626 1 70.458 364 ARG A CA 1
ATOM 2396 C C . ARG A 1 330 ? 15.203 -18.715 55.928 1 72.178 364 ARG A C 1
ATOM 2397 O O . ARG A 1 330 ? 15.118 -18.687 54.691 1 72.86 364 ARG A O 1
ATOM 2405 N N . THR A 1 331 ? 14.58 -17.816 56.714 1 72.232 365 THR A N 1
ATOM 2406 C CA . THR A 1 331 ? 13.728 -16.779 56.126 1 63.773 365 THR A CA 1
ATOM 2407 C C . THR A 1 331 ? 14.595 -15.568 55.776 1 64.746 365 THR A C 1
ATOM 2408 O O . THR A 1 331 ? 14.473 -14.502 56.37 1 65.209 365 THR A O 1
ATOM 2412 N N . ARG A 1 332 ? 15.505 -15.735 54.815 1 70.163 366 ARG A N 1
ATOM 2413 C CA . ARG A 1 332 ? 16.499 -14.694 54.564 1 69.739 366 ARG A CA 1
ATOM 2414 C C . ARG A 1 332 ? 15.942 -13.772 53.489 1 62.981 366 ARG A C 1
ATOM 2415 O O . ARG A 1 332 ? 16.013 -14.111 52.306 1 60.608 366 ARG A O 1
ATOM 2423 N N . LEU A 1 333 ? 15.377 -12.624 53.919 1 63.044 367 LEU A N 1
ATOM 2424 C CA . LEU A 1 333 ? 14.616 -11.748 53.029 1 60.479 367 LEU A CA 1
ATOM 2425 C C . LEU A 1 333 ? 15.553 -11.098 52.009 1 62.131 367 LEU A C 1
ATOM 2426 O O . LEU A 1 333 ? 15.141 -10.842 50.872 1 56.862 367 LEU A O 1
ATOM 2431 N N . GLU A 1 334 ? 16.821 -10.884 52.426 1 62.279 368 GLU A N 1
ATOM 2432 C CA . GLU A 1 334 ? 17.87 -10.332 51.584 1 62.251 368 GLU A CA 1
ATOM 2433 C C . GLU A 1 334 ? 17.882 -11.06 50.239 1 66.966 368 GLU A C 1
ATOM 2434 O O . GLU A 1 334 ? 18.102 -10.465 49.171 1 70.174 368 GLU A O 1
ATOM 2440 N N . ARG A 1 335 ? 17.594 -12.363 50.308 1 63.915 369 ARG A N 1
ATOM 2441 C CA . ARG A 1 335 ? 17.738 -13.242 49.166 1 66.606 369 ARG A CA 1
ATOM 2442 C C . ARG A 1 335 ? 16.6 -12.944 48.19 1 67.273 369 ARG A C 1
ATOM 2443 O O . ARG A 1 335 ? 16.805 -12.872 46.977 1 73.751 369 ARG A O 1
ATOM 2451 N N . LEU A 1 336 ? 15.397 -12.748 48.738 1 62.997 370 LEU A N 1
ATOM 2452 C CA . LEU A 1 336 ? 14.243 -12.346 47.95 1 57.155 370 LEU A CA 1
ATOM 2453 C C . LEU A 1 336 ? 14.426 -10.932 47.398 1 50.693 370 LEU A C 1
ATOM 2454 O O . LEU A 1 336 ? 14.215 -10.707 46.198 1 52.168 370 LEU A O 1
ATOM 2459 N N . VAL A 1 337 ? 14.831 -9.995 48.266 1 44.697 371 VAL A N 1
ATOM 2460 C CA . VAL A 1 337 ? 15.149 -8.641 47.829 1 47.372 371 VAL A CA 1
ATOM 2461 C C . VAL A 1 337 ? 16.079 -8.709 46.619 1 52.029 371 VAL A C 1
ATOM 2462 O O . VAL A 1 337 ? 15.856 -8.01 45.622 1 52.283 371 VAL A O 1
ATOM 2466 N N . ASP A 1 338 ? 17.086 -9.594 46.715 1 50.937 372 ASP A N 1
ATOM 2467 C CA . ASP A 1 338 ? 18.08 -9.751 45.677 1 51.083 372 ASP A CA 1
ATOM 2468 C C . ASP A 1 338 ? 17.415 -10.131 44.356 1 50.4 372 ASP A C 1
ATOM 2469 O O . ASP A 1 338 ? 17.672 -9.528 43.31 1 55.756 372 ASP A O 1
ATOM 2474 N N . VAL A 1 339 ? 16.55 -11.139 44.381 1 53.193 373 VAL A N 1
ATOM 2475 C CA . VAL A 1 339 ? 15.906 -11.526 43.136 1 55.834 373 VAL A CA 1
ATOM 2476 C C . VAL A 1 339 ? 15.147 -10.362 42.482 1 55.601 373 VAL A C 1
ATOM 2477 O O . VAL A 1 339 ? 15.187 -10.214 41.258 1 56.811 373 VAL A O 1
ATOM 2481 N N . LEU A 1 340 ? 14.46 -9.537 43.284 1 54.903 374 LEU A N 1
ATOM 2482 C CA . LEU A 1 340 ? 13.658 -8.465 42.701 1 56.137 374 LEU A CA 1
ATOM 2483 C C . LEU A 1 340 ? 14.534 -7.313 42.216 1 54.035 374 LEU A C 1
ATOM 2484 O O . LEU A 1 340 ? 14.186 -6.639 41.251 1 53.444 374 LEU A O 1
ATOM 2489 N N . GLU A 1 341 ? 15.641 -7.082 42.926 1 53.152 375 GLU A N 1
ATOM 2490 C CA . GLU A 1 341 ? 16.606 -6.061 42.552 1 54.309 375 GLU A CA 1
ATOM 2491 C C . GLU A 1 341 ? 17.343 -6.426 41.253 1 59.634 375 GLU A C 1
ATOM 2492 O O . GLU A 1 341 ? 17.741 -5.552 40.505 1 64.095 375 GLU A O 1
ATOM 2498 N N . ARG A 1 342 ? 17.54 -7.712 40.971 1 58.887 376 ARG A N 1
ATOM 2499 C CA . ARG A 1 342 ? 18.441 -8.106 39.907 1 54.865 376 ARG A CA 1
ATOM 2500 C C . ARG A 1 342 ? 17.701 -8.748 38.735 1 59.694 376 ARG A C 1
ATOM 2501 O O . ARG A 1 342 ? 18.355 -9.141 37.783 1 66.238 376 ARG A O 1
ATOM 2509 N N . THR A 1 343 ? 16.366 -8.89 38.798 1 59.582 377 THR A N 1
ATOM 2510 C CA . THR A 1 343 ? 15.608 -9.484 37.705 1 56.624 377 THR A CA 1
ATOM 2511 C C . THR A 1 343 ? 14.358 -8.647 37.452 1 59.467 377 THR A C 1
ATOM 2512 O O . THR A 1 343 ? 13.946 -7.841 38.291 1 74.406 377 THR A O 1
ATOM 2516 N N . PRO A 1 344 ? 13.722 -8.795 36.273 1 54.996 378 PRO A N 1
ATOM 2517 C CA . PRO A 1 344 ? 12.44 -8.135 36.012 1 56.692 378 PRO A CA 1
ATOM 2518 C C . PRO A 1 344 ? 11.206 -8.712 36.71 1 60.226 378 PRO A C 1
ATOM 2519 O O . PRO A 1 344 ? 10.088 -8.35 36.343 1 82.174 378 PRO A O 1
ATOM 2523 N N . LEU A 1 345 ? 11.391 -9.602 37.696 1 55.074 379 LEU A N 1
ATOM 2524 C CA . LEU A 1 345 ? 10.268 -10.154 38.45 1 52.803 379 LEU A CA 1
ATOM 2525 C C . LEU A 1 345 ? 9.581 -9.07 39.263 1 47.509 379 LEU A C 1
ATOM 2526 O O . LEU A 1 345 ? 10.223 -8.12 39.673 1 50.943 379 LEU A O 1
ATOM 2531 N N . ASP A 1 346 ? 8.28 -9.268 39.526 1 46.034 380 ASP A N 1
ATOM 2532 C CA . ASP A 1 346 ? 7.485 -8.34 40.306 1 45.313 380 ASP A CA 1
ATOM 2533 C C . ASP A 1 346 ? 7.23 -8.929 41.683 1 46.202 380 ASP A C 1
ATOM 2534 O O . ASP A 1 346 ? 7.051 -8.193 42.654 1 41.428 380 ASP A O 1
ATOM 2539 N N . LEU A 1 347 ? 7.195 -10.268 41.722 1 44.775 381 LEU A N 1
ATOM 2540 C CA . LEU A 1 347 ? 6.805 -11 42.914 1 42.843 381 LEU A CA 1
ATOM 2541 C C . LEU A 1 347 ? 7.599 -12.295 42.941 1 44.233 381 LEU A C 1
ATOM 2542 O O . LEU A 1 347 ? 7.71 -12.952 41.91 1 53.61 381 LEU A O 1
ATOM 2547 N N . VAL A 1 348 ? 8.138 -12.651 44.115 1 42.066 382 VAL A N 1
ATOM 2548 C CA . VAL A 1 348 ? 8.944 -13.854 44.245 1 42.981 382 VAL A CA 1
ATOM 2549 C C . VAL A 1 348 ? 8.537 -14.557 45.533 1 45.834 382 VAL A C 1
ATOM 2550 O O . VAL A 1 348 ? 8.613 -13.981 46.605 1 47.145 382 VAL A O 1
ATOM 2554 N N . GLY A 1 349 ? 8.071 -15.806 45.4 1 45.798 383 GLY A N 1
ATOM 2555 C CA . GLY A 1 349 ? 7.528 -16.534 46.517 1 42.643 383 GLY A CA 1
ATOM 2556 C C . GLY A 1 349 ? 8.649 -17.329 47.146 1 46.808 383 GLY A C 1
ATOM 2557 O O . GLY A 1 349 ? 9.545 -17.753 46.443 1 50.096 383 GLY A O 1
ATOM 2558 N N . GLY A 1 350 ? 8.576 -17.509 48.465 1 51.197 384 GLY A N 1
ATOM 2559 C CA . GLY A 1 350 ? 9.442 -18.414 49.203 1 51.639 384 GLY A CA 1
ATOM 2560 C C . GLY A 1 350 ? 8.772 -19.775 49.371 1 54.192 384 GLY A C 1
ATOM 2561 O O . GLY A 1 350 ? 7.897 -20.157 48.6 1 57.048 384 GLY A O 1
ATOM 2562 N N . ALA A 1 351 ? 9.194 -20.502 50.398 1 53.058 385 ALA A N 1
ATOM 2563 C CA . ALA A 1 351 ? 8.654 -21.816 50.691 1 55.727 385 ALA A CA 1
ATOM 2564 C C . ALA A 1 351 ? 8.14 -21.81 52.131 1 59.275 385 ALA A C 1
ATOM 2565 O O . ALA A 1 351 ? 8.753 -21.185 53.004 1 56.039 385 ALA A O 1
ATOM 2567 N N . VAL A 1 352 ? 6.988 -22.458 52.332 1 54.661 386 VAL A N 1
ATOM 2568 C CA . VAL A 1 352 ? 6.397 -22.583 53.651 1 60.508 386 VAL A CA 1
ATOM 2569 C C . VAL A 1 352 ? 6.525 -24.032 54.096 1 67.769 386 VAL A C 1
ATOM 2570 O O . VAL A 1 352 ? 6.106 -24.934 53.379 1 69.096 386 VAL A O 1
ATOM 2574 N N . ARG A 1 353 ? 7.165 -24.219 55.256 1 69.623 387 ARG A N 1
ATOM 2575 C CA . ARG A 1 353 ? 7.561 -25.514 55.76 1 68.265 387 ARG A CA 1
ATOM 2576 C C . ARG A 1 353 ? 6.711 -25.863 56.972 1 71.487 387 ARG A C 1
ATOM 2577 O O . ARG A 1 353 ? 6.64 -25.079 57.926 1 72.147 387 ARG A O 1
ATOM 2585 N N . GLU A 1 354 ? 6.096 -27.053 56.921 1 68.797 388 GLU A N 1
ATOM 2586 C CA . GLU A 1 354 ? 5.385 -27.614 58.064 1 78.988 388 GLU A CA 1
ATOM 2587 C C . GLU A 1 354 ? 6.344 -28.111 59.143 1 86.989 388 GLU A C 1
ATOM 2588 O O . GLU A 1 354 ? 7.516 -28.387 58.887 1 87.161 388 GLU A O 1
ATOM 2594 N N . ILE A 1 355 ? 5.804 -28.232 60.364 1 103.709 389 ILE A N 1
ATOM 2595 C CA . ILE A 1 355 ? 6.441 -28.905 61.492 1 110.834 389 ILE A CA 1
ATOM 2596 C C . ILE A 1 355 ? 6.975 -30.284 61.093 1 101.534 389 ILE A C 1
ATOM 2597 O O . ILE A 1 355 ? 8.048 -30.669 61.544 1 96.191 389 ILE A O 1
ATOM 2602 N N . SER A 1 356 ? 6.235 -30.993 60.227 1 97.601 390 SER A N 1
ATOM 2603 C CA . SER A 1 356 ? 6.609 -32.263 59.622 1 89.735 390 SER A CA 1
ATOM 2604 C C . SER A 1 356 ? 7.881 -32.184 58.771 1 89.436 390 SER A C 1
ATOM 2605 O O . SER A 1 356 ? 8.365 -33.217 58.337 1 101.162 390 SER A O 1
ATOM 2608 N N . GLY A 1 357 ? 8.401 -30.98 58.48 1 91.017 391 GLY A N 1
ATOM 2609 C CA . GLY A 1 357 ? 9.626 -30.816 57.705 1 88.711 391 GLY A CA 1
ATOM 2610 C C . GLY A 1 357 ? 9.4 -30.714 56.193 1 89.854 391 GLY A C 1
ATOM 2611 O O . GLY A 1 357 ? 10.318 -30.346 55.457 1 85.203 391 GLY A O 1
ATOM 2612 N N . PHE A 1 358 ? 8.19 -31.056 55.726 1 91.252 392 PHE A N 1
ATOM 2613 C CA . PHE A 1 358 ? 7.789 -30.832 54.343 1 100.801 392 PHE A CA 1
ATOM 2614 C C . PHE A 1 358 ? 7.594 -29.324 54.081 1 92.983 392 PHE A C 1
ATOM 2615 O O . PHE A 1 358 ? 7.014 -28.604 54.896 1 82.899 392 PHE A O 1
ATOM 2623 N N . ALA A 1 359 ? 8.067 -28.857 52.913 1 85.217 393 ALA A N 1
ATOM 2624 C CA . ALA A 1 359 ? 7.948 -27.473 52.479 1 80.342 393 ALA A CA 1
ATOM 2625 C C . ALA A 1 359 ? 7.28 -27.375 51.104 1 80.183 393 ALA A C 1
ATOM 2626 O O . ALA A 1 359 ? 7.502 -28.19 50.204 1 82.607 393 ALA A O 1
ATOM 2628 N N . THR A 1 360 ? 6.474 -26.321 50.935 1 71.711 394 THR A N 1
ATOM 2629 C CA . THR A 1 360 ? 5.81 -26.107 49.667 1 64.177 394 THR A CA 1
ATOM 2630 C C . THR A 1 360 ? 6.158 -24.716 49.136 1 58.721 394 THR A C 1
ATOM 2631 O O . THR A 1 360 ? 6.31 -23.788 49.908 1 59.867 394 THR A O 1
ATOM 2635 N N . THR A 1 361 ? 6.306 -24.606 47.821 1 54.457 395 THR A N 1
ATOM 2636 C CA . THR A 1 361 ? 6.426 -23.32 47.155 1 55.497 395 THR A CA 1
ATOM 2637 C C . THR A 1 361 ? 5.107 -22.987 46.464 1 54.454 395 THR A C 1
ATOM 2638 O O . THR A 1 361 ? 4.956 -21.901 45.899 1 53.608 395 THR A O 1
ATOM 2642 N N . TYR A 1 362 ? 4.174 -23.951 46.48 1 51.38 396 TYR A N 1
ATOM 2643 C CA . TYR A 1 362 ? 2.914 -23.944 45.747 1 47.381 396 TYR A CA 1
ATOM 2644 C C . TYR A 1 362 ? 3.034 -23.238 44.38 1 51.906 396 TYR A C 1
ATOM 2645 O O . TYR A 1 362 ? 2.234 -22.345 44.054 1 45.095 396 TYR A O 1
ATOM 2654 N N . ARG A 1 363 ? 4.062 -23.628 43.593 1 48.625 397 ARG A N 1
ATOM 2655 C CA . ARG A 1 363 ? 4.26 -23.07 42.265 1 44.195 397 ARG A CA 1
ATOM 2656 C C . ARG A 1 363 ? 3.09 -23.483 41.39 1 47.209 397 ARG A C 1
ATOM 2657 O O . ARG A 1 363 ? 2.837 -24.675 41.216 1 54.424 397 ARG A O 1
ATOM 2665 N N . GLN A 1 364 ? 2.339 -22.501 40.868 1 46.316 398 GLN A N 1
ATOM 2666 C CA . GLN A 1 364 ? 1.145 -22.84 40.099 1 46.393 398 GLN A CA 1
ATOM 2667 C C . GLN A 1 364 ? 1.167 -22.187 38.728 1 49.136 398 GLN A C 1
ATOM 2668 O O . GLN A 1 364 ? 1.573 -21.015 38.619 1 58.235 398 GLN A O 1
ATOM 2674 N N . LEU A 1 365 ? 0.693 -22.935 37.72 1 45.733 399 LEU A N 1
ATOM 2675 C CA . LEU A 1 365 ? 0.389 -22.398 36.39 1 47.098 399 LEU A CA 1
ATOM 2676 C C . LEU A 1 365 ? -1.11 -22.106 36.219 1 53.215 399 LEU A C 1
ATOM 2677 O O . LEU A 1 365 ? -1.958 -22.945 36.496 1 64.121 399 LEU A O 1
ATOM 2682 N N . LEU A 1 366 ? -1.44 -20.902 35.737 1 53.511 400 LEU A N 1
ATOM 2683 C CA . LEU A 1 366 ? -2.801 -20.505 35.403 1 48.57 400 LEU A CA 1
ATOM 2684 C C . LEU A 1 366 ? -2.796 -20.079 33.949 1 49.676 400 LEU A C 1
ATOM 2685 O O . LEU A 1 366 ? -1.937 -19.316 33.534 1 59.916 400 LEU A O 1
ATOM 2690 N N . SER A 1 367 ? -3.759 -20.554 33.187 1 51.434 401 SER A N 1
ATOM 2691 C CA . SER A 1 367 ? -3.884 -20.098 31.823 1 58.817 401 SER A CA 1
ATOM 2692 C C . SER A 1 367 ? -5.363 -20.008 31.479 1 64.501 401 SER A C 1
ATOM 2693 O O . SER A 1 367 ? -6.172 -20.822 31.943 1 70.997 401 SER A O 1
ATOM 2696 N N . VAL A 1 368 ? -5.696 -18.995 30.67 1 65.926 402 VAL A N 1
ATOM 2697 C CA . VAL A 1 368 ? -7.071 -18.876 30.219 1 64.362 402 VAL A CA 1
ATOM 2698 C C . VAL A 1 368 ? -7.161 -19.292 28.753 1 63.135 402 VAL A C 1
ATOM 2699 O O . VAL A 1 368 ? -6.395 -18.839 27.916 1 65.841 402 VAL A O 1
ATOM 2703 N N . GLU A 1 369 ? -8.107 -20.177 28.47 1 69.708 403 GLU A N 1
ATOM 2704 C CA . GLU A 1 369 ? -8.3 -20.691 27.131 1 73.128 403 GLU A CA 1
ATOM 2705 C C . GLU A 1 369 ? -9.603 -20.147 26.571 1 71.109 403 GLU A C 1
ATOM 2706 O O . GLU A 1 369 ? -10.59 -20.05 27.293 1 63.698 403 GLU A O 1
ATOM 2712 N N . PRO A 1 370 ? -9.591 -19.732 25.282 1 69.733 404 PRO A N 1
ATOM 2713 C CA . PRO A 1 370 ? -10.754 -19.119 24.656 1 69.025 404 PRO A CA 1
ATOM 2714 C C . PRO A 1 370 ? -11.923 -20.078 24.448 1 73.434 404 PRO A C 1
ATOM 2715 O O . PRO A 1 370 ? -11.747 -21.148 23.869 1 82.963 404 PRO A O 1
ATOM 2719 N N . GLY A 1 371 ? -13.116 -19.659 24.888 1 70.681 405 GLY A N 1
ATOM 2720 C CA . GLY A 1 371 ? -14.327 -20.438 24.713 1 72.726 405 GLY A CA 1
ATOM 2721 C C . GLY A 1 371 ? -15.163 -19.961 23.531 1 85.019 405 GLY A C 1
ATOM 2722 O O . GLY A 1 371 ? -14.81 -18.999 22.852 1 89.823 405 GLY A O 1
ATOM 2723 N N . ALA A 1 372 ? -16.28 -20.657 23.286 1 94.229 406 ALA A N 1
ATOM 2724 C CA . ALA A 1 372 ? -17.175 -20.274 22.209 1 98.95 406 ALA A CA 1
ATOM 2725 C C . ALA A 1 372 ? -17.787 -18.904 22.487 1 105.53 406 ALA A C 1
ATOM 2726 O O . ALA A 1 372 ? -17.867 -18.472 23.648 1 103.542 406 ALA A O 1
ATOM 2728 N N . PRO A 1 373 ? -18.25 -18.192 21.427 1 118.026 407 PRO A N 1
ATOM 2729 C CA . PRO A 1 373 ? -18.663 -16.796 21.597 1 113.338 407 PRO A CA 1
ATOM 2730 C C . PRO A 1 373 ? -19.801 -16.65 22.61 1 105.242 407 PRO A C 1
ATOM 2731 O O . PRO A 1 373 ? -20.811 -17.349 22.499 1 101.172 407 PRO A O 1
ATOM 2735 N N . GLY A 1 374 ? -19.588 -15.822 23.644 1 95.541 408 GLY A N 1
ATOM 2736 C CA . GLY A 1 374 ? -20.641 -15.507 24.602 1 97.302 408 GLY A CA 1
ATOM 2737 C C . GLY A 1 374 ? -20.77 -16.504 25.755 1 103.241 408 GLY A C 1
ATOM 2738 O O . GLY A 1 374 ? -21.583 -16.307 26.654 1 108.862 408 GLY A O 1
ATOM 2739 N N . LEU A 1 375 ? -19.971 -17.58 25.73 1 102 409 LEU A N 1
ATOM 2740 C CA . LEU A 1 375 ? -20.004 -18.565 26.799 1 90.533 409 LEU A CA 1
ATOM 2741 C C . LEU A 1 375 ? -19.04 -18.136 27.891 1 85.851 409 LEU A C 1
ATOM 2742 O O . LEU A 1 375 ? -19.317 -18.344 29.075 1 80.315 409 LEU A O 1
ATOM 2747 N N . GLY A 1 376 ? -17.942 -17.511 27.44 1 79.356 410 GLY A N 1
ATOM 2748 C CA . GLY A 1 376 ? -16.816 -17.15 28.277 1 76.579 410 GLY A CA 1
ATOM 2749 C C . GLY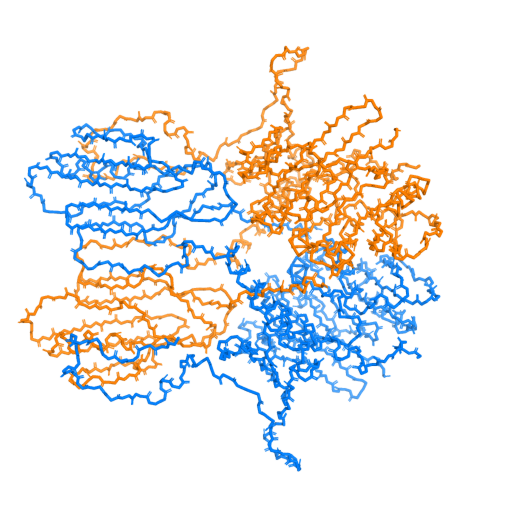 A 1 376 ? -15.679 -18.153 28.114 1 79.545 410 GLY A C 1
ATOM 2750 O O . GLY A 1 376 ? -15.817 -19.143 27.382 1 87.376 410 GLY A O 1
ATOM 2751 N N . ASN A 1 377 ? -14.585 -17.897 28.843 1 70.777 411 ASN A N 1
ATOM 2752 C CA . ASN A 1 377 ? -13.342 -18.641 28.723 1 66.414 411 ASN A CA 1
ATOM 2753 C C . ASN A 1 377 ? -13.229 -19.714 29.805 1 70.913 411 ASN A C 1
ATOM 2754 O O . ASN A 1 377 ? -14.076 -19.794 30.701 1 72.393 411 ASN A O 1
ATOM 2759 N N . CYS A 1 378 ? -12.189 -20.553 29.677 1 67.524 412 CYS A N 1
ATOM 2760 C CA . CYS A 1 378 ? -11.91 -21.646 30.594 1 61.836 412 CYS A CA 1
ATOM 2761 C C . CYS A 1 378 ? -10.564 -21.378 31.277 1 59.508 412 CYS A C 1
ATOM 2762 O O . CYS A 1 378 ? -9.543 -21.157 30.624 1 54.806 412 CYS A O 1
ATOM 2765 N N . LEU A 1 379 ? -10.545 -21.406 32.613 1 59.027 413 LEU A N 1
ATOM 2766 C CA . LEU A 1 379 ? -9.273 -21.333 33.323 1 59.218 413 LEU A CA 1
ATOM 2767 C C . LEU A 1 379 ? -8.716 -22.732 33.658 1 66.154 413 LEU A C 1
ATOM 2768 O O . LEU A 1 379 ? -9.423 -23.613 34.177 1 71.448 413 LEU A O 1
ATOM 2773 N N . ARG A 1 380 ? -7.423 -22.933 33.352 1 61.366 414 ARG A N 1
ATOM 2774 C CA . ARG A 1 380 ? -6.738 -24.148 33.75 1 63.404 414 ARG A CA 1
ATOM 2775 C C . ARG A 1 380 ? -5.709 -23.789 34.813 1 58.51 414 ARG A C 1
ATOM 2776 O O . ARG A 1 380 ? -4.775 -23.049 34.56 1 60.393 414 ARG A O 1
ATOM 2784 N N . GLN A 1 381 ? -5.871 -24.345 36.007 1 53.126 415 GLN A N 1
ATOM 2785 C CA . GLN A 1 381 ? -4.835 -24.292 37.015 1 46.632 415 GLN A CA 1
ATOM 2786 C C . GLN A 1 381 ? -4.176 -25.668 37.074 1 52.458 415 GLN A C 1
ATOM 2787 O O . GLN A 1 381 ? -4.853 -26.699 37.069 1 54.661 415 GLN A O 1
ATOM 2793 N N . ARG A 1 382 ? -2.842 -25.681 37.14 1 51.716 416 ARG A N 1
ATOM 2794 C CA . ARG A 1 382 ? -2.089 -26.917 37.279 1 56.643 416 ARG A CA 1
ATOM 2795 C C . ARG A 1 382 ? -0.803 -26.58 38.018 1 54.723 416 ARG A C 1
ATOM 2796 O O . ARG A 1 382 ? -0.313 -25.475 37.895 1 56.421 416 ARG A O 1
ATOM 2804 N N . ARG A 1 383 ? -0.288 -27.514 38.82 1 61.672 417 ARG A N 1
ATOM 2805 C CA . ARG A 1 383 ? 0.951 -27.292 39.558 1 61.785 417 ARG A CA 1
ATOM 2806 C C . ARG A 1 383 ? 2.075 -27.207 38.545 1 53.538 417 ARG A C 1
ATOM 2807 O O . ARG A 1 383 ? 2.004 -27.837 37.523 1 56.263 417 ARG A O 1
ATOM 2815 N N . GLY A 1 384 ? 3.111 -26.434 38.82 1 55.821 418 GLY A N 1
ATOM 2816 C CA . GLY A 1 384 ? 4.256 -26.404 37.927 1 57.137 418 GLY A CA 1
ATOM 2817 C C . GLY A 1 384 ? 4.822 -24.997 37.786 1 58.973 418 GLY A C 1
ATOM 2818 O O . GLY A 1 384 ? 4.377 -24.083 38.471 1 64.054 418 GLY A O 1
ATOM 2819 N N . PHE A 1 385 ? 5.776 -24.847 36.867 1 60.936 419 PHE A N 1
ATOM 2820 C CA . PHE A 1 385 ? 6.455 -23.599 36.593 1 57.971 419 PHE A CA 1
ATOM 2821 C C . PHE A 1 385 ? 6.809 -23.499 35.107 1 59.321 419 PHE A C 1
ATOM 2822 O O . PHE A 1 385 ? 6.591 -24.437 34.348 1 53.201 419 PHE A O 1
ATOM 2830 N N . HIS A 1 386 ? 7.308 -22.333 34.659 1 67.137 420 HIS A N 1
ATOM 2831 C CA . HIS A 1 386 ? 7.55 -22.164 33.225 1 61.726 420 HIS A CA 1
ATOM 2832 C C . HIS A 1 386 ? 8.971 -22.583 32.873 1 66.519 420 HIS A C 1
ATOM 2833 O O . HIS A 1 386 ? 9.183 -23.347 31.937 1 71.154 420 HIS A O 1
ATOM 2840 N N . HIS A 1 387 ? 9.945 -22.063 33.623 1 63.165 421 HIS A N 1
ATOM 2841 C CA . HIS A 1 387 ? 11.346 -22.363 33.388 1 55.591 421 HIS A CA 1
ATOM 2842 C C . HIS A 1 387 ? 12.104 -21.948 34.648 1 57.616 421 HIS A C 1
ATOM 2843 O O . HIS A 1 387 ? 11.556 -21.221 35.474 1 59.447 421 HIS A O 1
ATOM 2850 N N . GLU A 1 388 ? 13.366 -22.395 34.759 1 67.454 422 GLU A N 1
ATOM 2851 C CA . GLU A 1 388 ? 14.281 -21.965 35.799 1 68.414 422 GLU A CA 1
ATOM 2852 C C . GLU A 1 388 ? 14.68 -20.509 35.57 1 69.303 422 GLU A C 1
ATOM 2853 O O . GLU A 1 388 ? 14.803 -20.077 34.432 1 75.823 422 GLU A O 1
ATOM 2859 N N . LEU A 1 389 ? 14.855 -19.76 36.661 1 62.832 423 LEU A N 1
ATOM 2860 C CA . LEU A 1 389 ? 15.284 -18.378 36.6 1 60.909 423 LEU A CA 1
ATOM 2861 C C . LEU A 1 389 ? 16.804 -18.338 36.466 1 64.904 423 LEU A C 1
ATOM 2862 O O . LEU A 1 389 ? 17.54 -18.605 37.421 1 73.321 423 LEU A O 1
ATOM 2867 N N . VAL A 1 390 ? 17.279 -17.967 35.275 1 67.77 424 VAL A N 1
ATOM 2868 C CA . VAL A 1 390 ? 18.708 -18.023 34.978 1 69.92 424 VAL A CA 1
ATOM 2869 C C . VAL A 1 390 ? 19.49 -17.17 35.984 1 71.836 424 VAL A C 1
ATOM 2870 O O . VAL A 1 390 ? 19.197 -15.994 36.199 1 85.613 424 VAL A O 1
ATOM 2874 N N . GLY A 1 391 ? 20.484 -17.782 36.62 1 68.635 425 GLY A N 1
ATOM 2875 C CA . GLY A 1 391 ? 21.391 -17.041 37.476 1 69.948 425 GLY A CA 1
ATOM 2876 C C . GLY A 1 391 ? 21.044 -17.25 38.945 1 78.055 425 GLY A C 1
ATOM 2877 O O . GLY A 1 391 ? 21.804 -16.825 39.811 1 79.891 425 GLY A O 1
ATOM 2878 N N . PHE A 1 392 ? 19.904 -17.917 39.207 1 76.246 426 PHE A N 1
ATOM 2879 C CA . PHE A 1 392 ? 19.385 -18.079 40.56 1 72.898 426 PHE A CA 1
ATOM 2880 C C . PHE A 1 392 ? 18.893 -19.504 40.81 1 74.816 426 PHE A C 1
ATOM 2881 O O . PHE A 1 392 ? 17.717 -19.828 40.64 1 66.776 426 PHE A O 1
ATOM 2889 N N . PRO A 1 393 ? 19.794 -20.432 41.197 1 83.59 427 PRO A N 1
ATOM 2890 C CA . PRO A 1 393 ? 19.426 -21.819 41.424 1 82.199 427 PRO A CA 1
ATOM 2891 C C . PRO A 1 393 ? 18.32 -21.956 42.458 1 77.236 427 PRO A C 1
ATOM 2892 O O . PRO A 1 393 ? 18.316 -21.226 43.447 1 71.703 427 PRO A O 1
ATOM 2896 N N . GLY A 1 394 ? 17.357 -22.838 42.144 1 78.451 428 GLY A N 1
ATOM 2897 C CA . GLY A 1 394 ? 16.228 -23.151 43.013 1 70.272 428 GLY A CA 1
ATOM 2898 C C . GLY A 1 394 ? 15.059 -22.194 42.804 1 70.118 428 GLY A C 1
ATOM 2899 O O . GLY A 1 394 ? 14.034 -22.354 43.475 1 67.274 428 GLY A O 1
ATOM 2900 N N . CYS A 1 395 ? 15.245 -21.205 41.9 1 61.409 429 CYS A N 1
ATOM 2901 C CA . CYS A 1 395 ? 14.202 -20.252 41.592 1 61.393 429 CYS A CA 1
ATOM 2902 C C . CYS A 1 395 ? 13.649 -20.52 40.197 1 62.689 429 CYS A C 1
ATOM 2903 O O . CYS A 1 395 ? 14.388 -20.759 39.257 1 58.779 429 CYS A O 1
ATOM 2906 N N . VAL A 1 396 ? 12.32 -20.419 40.07 1 58.814 430 VAL A N 1
ATOM 2907 C CA . VAL A 1 396 ? 11.685 -20.652 38.789 1 51.427 430 VAL A CA 1
ATOM 2908 C C . VAL A 1 396 ? 10.731 -19.497 38.523 1 54.186 430 VAL A C 1
ATOM 2909 O O . VAL A 1 396 ? 10.453 -18.698 39.404 1 56.402 430 VAL A O 1
ATOM 2913 N N . VAL A 1 397 ? 10.255 -19.414 37.288 1 55.702 431 VAL A N 1
ATOM 2914 C CA . VAL A 1 397 ? 9.203 -18.488 36.909 1 54.738 431 VAL A CA 1
ATOM 2915 C C . VAL A 1 397 ? 7.921 -19.311 36.766 1 60.927 431 VAL A C 1
ATOM 2916 O O . VAL A 1 397 ? 7.894 -20.333 36.065 1 64.126 431 VAL A O 1
ATOM 2920 N N . THR A 1 398 ? 6.865 -18.862 37.438 1 53.623 432 THR A N 1
ATOM 2921 C CA . THR A 1 398 ? 5.597 -19.559 37.374 1 56.584 432 THR A CA 1
ATOM 2922 C C . THR A 1 398 ? 4.518 -18.485 37.366 1 57.622 432 THR A C 1
ATOM 2923 O O . THR A 1 398 ? 4.849 -17.337 37.154 1 69.336 432 THR A O 1
ATOM 2927 N N . ASP A 1 399 ? 3.253 -18.848 37.634 1 57.476 433 ASP A N 1
ATOM 2928 C CA . ASP A 1 399 ? 2.135 -17.928 37.533 1 51.807 433 ASP A CA 1
ATOM 2929 C C . ASP A 1 399 ? 1.582 -17.619 38.912 1 58.111 433 ASP A C 1
ATOM 2930 O O . ASP A 1 399 ? 0.953 -16.581 39.105 1 65.809 433 ASP A O 1
ATOM 2935 N N . GLY A 1 400 ? 1.787 -18.537 39.856 1 55.483 434 GLY A N 1
ATOM 2936 C CA . GLY A 1 400 ? 1.291 -18.322 41.208 1 46.677 434 GLY A CA 1
ATOM 2937 C C . GLY A 1 400 ? 2.149 -19.074 42.214 1 52.061 434 GLY A C 1
ATOM 2938 O O . GLY A 1 400 ? 2.789 -20.064 41.842 1 57.375 434 GLY A O 1
ATOM 2939 N N . VAL A 1 401 ? 2.217 -18.559 43.453 1 44.669 435 VAL A N 1
ATOM 2940 C CA . VAL A 1 401 ? 3.028 -19.163 44.492 1 47.336 435 VAL A CA 1
ATOM 2941 C C . VAL A 1 401 ? 2.231 -19.282 45.78 1 49.478 435 VAL A C 1
ATOM 2942 O O . VAL A 1 401 ? 1.039 -19.071 45.775 1 52.383 435 VAL A O 1
ATOM 2946 N N . VAL A 1 402 ? 2.892 -19.632 46.879 1 50.933 436 VAL A N 1
ATOM 2947 C CA . VAL A 1 402 ? 2.237 -19.792 48.172 1 47.119 436 VAL A CA 1
ATOM 2948 C C . VAL A 1 402 ? 2.164 -18.421 48.844 1 52.218 436 VAL A C 1
ATOM 2949 O O . VAL A 1 402 ? 2.718 -17.431 48.326 1 54.403 436 VAL A O 1
ATOM 2953 N N . ASN A 1 403 ? 1.512 -18.383 50.021 1 45.085 437 ASN A N 1
ATOM 2954 C CA . ASN A 1 403 ? 1.299 -17.117 50.692 1 44.812 437 ASN A CA 1
ATOM 2955 C C . ASN A 1 403 ? 2.52 -16.62 51.472 1 45.362 437 ASN A C 1
ATOM 2956 O O . ASN A 1 403 ? 2.391 -16.025 52.544 1 44.923 437 ASN A O 1
ATOM 2961 N N . PHE A 1 404 ? 3.705 -16.806 50.897 1 46.326 438 PHE A N 1
ATOM 2962 C CA . PHE A 1 404 ? 4.924 -16.235 51.444 1 43.097 438 PHE A CA 1
ATOM 2963 C C . PHE A 1 404 ? 5.674 -15.706 50.237 1 44.941 438 PHE A C 1
ATOM 2964 O O . PHE A 1 404 ? 6.197 -16.503 49.443 1 49.173 438 PHE A O 1
ATOM 2972 N N . PHE A 1 405 ? 5.632 -14.383 50.052 1 42.944 439 PHE A N 1
ATOM 2973 C CA . PHE A 1 405 ? 6.256 -13.808 48.871 1 40.977 439 PHE A CA 1
ATOM 2974 C C . PHE A 1 405 ? 6.694 -12.363 49.125 1 45.482 439 PHE A C 1
ATOM 2975 O O . PHE A 1 405 ? 6.113 -11.644 49.942 1 47.311 439 PHE A O 1
ATOM 2983 N N . LEU A 1 406 ? 7.786 -11.967 48.457 1 46.241 440 LEU A N 1
ATOM 2984 C CA . LEU A 1 406 ? 8.173 -10.565 48.416 1 47.768 440 LEU A CA 1
ATOM 2985 C C . LEU A 1 406 ? 7.764 -10.018 47.063 1 49.292 440 LEU A C 1
ATOM 2986 O O . LEU A 1 406 ? 7.915 -10.718 46.054 1 50.432 440 LEU A O 1
ATOM 2991 N N . ALA A 1 407 ? 7.231 -8.786 47.062 1 41.817 441 ALA A N 1
ATOM 2992 C CA . ALA A 1 407 ? 6.79 -8.228 45.802 1 40.052 441 ALA A CA 1
ATOM 2993 C C . ALA A 1 407 ? 6.979 -6.725 45.809 1 40.205 441 ALA A C 1
ATOM 2994 O O . ALA A 1 407 ? 7.024 -6.109 46.87 1 46.68 441 ALA A O 1
ATOM 2996 N N . ARG A 1 408 ? 7.1 -6.175 44.601 1 37.855 442 ARG A N 1
ATOM 2997 C CA . ARG A 1 408 ? 7.034 -4.752 44.383 1 39.38 442 ARG A CA 1
ATOM 2998 C C . ARG A 1 408 ? 5.66 -4.268 44.833 1 44.481 442 ARG A C 1
ATOM 2999 O O . ARG A 1 408 ? 4.656 -4.679 44.228 1 43.75 442 ARG A O 1
ATOM 3007 N N . THR A 1 409 ? 5.641 -3.391 45.857 1 45.683 443 THR A N 1
ATOM 3008 C CA . THR A 1 409 ? 4.405 -2.875 46.442 1 47.42 443 THR A CA 1
ATOM 3009 C C . THR A 1 409 ? 3.451 -2.365 45.364 1 44.29 443 THR A C 1
ATOM 3010 O O . THR A 1 409 ? 2.258 -2.676 45.366 1 41.818 443 THR A O 1
ATOM 3014 N N . ASP A 1 410 ? 4.009 -1.58 44.444 1 46.2 444 ASP A N 1
ATOM 3015 C CA . ASP A 1 410 ? 3.213 -0.957 43.401 1 45.89 444 ASP A CA 1
ATOM 3016 C C . ASP A 1 410 ? 2.479 -1.99 42.56 1 43.779 444 ASP A C 1
ATOM 3017 O O . ASP A 1 410 ? 1.302 -1.8 42.272 1 44.836 444 ASP A O 1
ATOM 3022 N N . LYS A 1 411 ? 3.166 -3.087 42.191 1 45.23 445 LYS A N 1
ATOM 3023 C CA . LYS A 1 411 ? 2.545 -4.087 41.334 1 44.144 445 LYS A CA 1
ATOM 3024 C C . LYS A 1 411 ? 1.443 -4.811 42.087 1 44.281 445 LYS A C 1
ATOM 3025 O O . LYS A 1 411 ? 0.424 -5.175 41.496 1 44.576 445 LYS A O 1
ATOM 3031 N N . VAL A 1 412 ? 1.656 -5.002 43.394 1 42.463 446 VAL A N 1
ATOM 3032 C CA . VAL A 1 412 ? 0.644 -5.654 44.189 1 40.75 446 VAL A CA 1
ATOM 3033 C C . VAL A 1 412 ? -0.616 -4.793 44.221 1 42.005 446 VAL A C 1
ATOM 3034 O O . VAL A 1 412 ? -1.742 -5.288 44.013 1 42.88 446 VAL A O 1
ATOM 3038 N N . ARG A 1 413 ? -0.414 -3.495 44.467 1 41.553 447 ARG A N 1
ATOM 3039 C CA . ARG A 1 413 ? -1.531 -2.589 44.592 1 39.778 447 ARG A CA 1
ATOM 3040 C C . ARG A 1 413 ? -2.206 -2.483 43.239 1 42.758 447 ARG A C 1
ATOM 3041 O O . ARG A 1 413 ? -3.427 -2.427 43.17 1 48.505 447 ARG A O 1
ATOM 3049 N N . GLU A 1 414 ? -1.403 -2.521 42.176 1 45.295 448 GLU A N 1
ATOM 3050 C CA . GLU A 1 414 ? -1.901 -2.406 40.815 1 49.412 448 GLU A CA 1
ATOM 3051 C C . GLU A 1 414 ? -2.826 -3.577 40.464 1 49.141 448 GLU A C 1
ATOM 3052 O O . GLU A 1 414 ? -3.842 -3.371 39.825 1 53.461 448 GLU A O 1
ATOM 3058 N N . VAL A 1 415 ? -2.48 -4.798 40.898 1 49.956 449 VAL A N 1
ATOM 3059 C CA . VAL A 1 415 ? -3.348 -5.963 40.768 1 41.894 449 VAL A CA 1
ATOM 3060 C C . VAL A 1 415 ? -4.484 -5.952 41.781 1 42.831 449 VAL A C 1
ATOM 3061 O O . VAL A 1 415 ? -5.602 -6.224 41.394 1 47.674 449 VAL A O 1
ATOM 3065 N N . GLY A 1 416 ? -4.165 -5.759 43.077 1 41.815 450 GLY A N 1
ATOM 3066 C CA . GLY A 1 416 ? -5.126 -5.679 44.169 1 35.071 450 GLY A CA 1
ATOM 3067 C C . GLY A 1 416 ? -5.56 -7.041 44.724 1 39.309 450 GLY A C 1
ATOM 3068 O O . GLY A 1 416 ? -5.432 -8.088 44.082 1 41.602 450 GLY A O 1
ATOM 3069 N N . PHE A 1 417 ? -6.032 -7.017 45.974 1 39.993 451 PHE A N 1
ATOM 3070 C CA . PHE A 1 417 ? -6.708 -8.146 46.585 1 42.283 451 PHE A CA 1
ATOM 3071 C C . PHE A 1 417 ? -8.177 -7.779 46.636 1 43.297 451 PHE A C 1
ATOM 3072 O O . PHE A 1 417 ? -8.583 -6.984 47.489 1 47.214 451 PHE A O 1
ATOM 3080 N N . ASP A 1 418 ? -8.922 -8.3 45.666 1 41.151 452 ASP A N 1
ATOM 3081 C CA . ASP A 1 418 ? -10.307 -7.898 45.47 1 47.329 452 ASP A CA 1
ATOM 3082 C C . ASP A 1 418 ? -11.073 -8.04 46.789 1 48.941 452 ASP A C 1
ATOM 3083 O O . ASP A 1 418 ? -11.223 -9.139 47.336 1 46.735 452 ASP A O 1
ATOM 3088 N N . PRO A 1 419 ? -11.561 -6.922 47.357 1 45.606 453 PRO A N 1
ATOM 3089 C CA . PRO A 1 419 ? -12.162 -6.964 48.684 1 46.941 453 PRO A CA 1
ATOM 3090 C C . PRO A 1 419 ? -13.406 -7.832 48.764 1 44.275 453 PRO A C 1
ATOM 3091 O O . PRO A 1 419 ? -13.876 -8.121 49.865 1 43.539 453 PRO A O 1
ATOM 3095 N N . ARG A 1 420 ? -13.92 -8.213 47.6 1 40.751 454 ARG A N 1
ATOM 3096 C CA . ARG A 1 420 ? -15.122 -9.041 47.513 1 45.271 454 ARG A CA 1
ATOM 3097 C C . ARG A 1 420 ? -14.818 -10.487 47.921 1 46.438 454 ARG A C 1
ATOM 3098 O O . ARG A 1 420 ? -15.741 -11.229 48.281 1 50.417 454 ARG A O 1
ATOM 3106 N N . LEU A 1 421 ? -13.532 -10.862 47.908 1 43.711 455 LEU A N 1
ATOM 3107 C CA . LEU A 1 421 ? -13.146 -12.201 48.277 1 45.525 455 LEU A CA 1
ATOM 3108 C C . LEU A 1 421 ? -12.966 -12.228 49.779 1 50.132 455 LEU A C 1
ATOM 3109 O O . LEU A 1 421 ? -11.841 -12.254 50.259 1 58.082 455 LEU A O 1
ATOM 3114 N N . SER A 1 422 ? -14.078 -12.26 50.503 1 50.65 456 SER A N 1
ATOM 3115 C CA . SER A 1 422 ? -14.064 -12.015 51.933 1 51.769 456 SER A CA 1
ATOM 3116 C C . SER A 1 422 ? -13.631 -13.246 52.687 1 52.99 456 SER A C 1
ATOM 3117 O O . SER A 1 422 ? -13.439 -13.142 53.888 1 54.997 456 SER A O 1
ATOM 3120 N N . ARG A 1 423 ? -13.567 -14.414 52.015 1 58.895 457 ARG A N 1
ATOM 3121 C CA . ARG A 1 423 ? -13.505 -15.652 52.785 1 59.587 457 ARG A CA 1
ATOM 3122 C C . ARG A 1 423 ? -12.412 -16.582 52.284 1 61.016 457 ARG A C 1
ATOM 3123 O O . ARG A 1 423 ? -11.366 -16.688 52.92 1 67.702 457 ARG A O 1
ATOM 3131 N N . VAL A 1 424 ? -12.672 -17.326 51.217 1 58.141 458 VAL A N 1
ATOM 3132 C CA . VAL A 1 424 ? -11.678 -18.342 50.876 1 56.091 458 VAL A CA 1
ATOM 3133 C C . VAL A 1 424 ? -11.126 -17.963 49.519 1 53.007 458 VAL A C 1
ATOM 3134 O O . VAL A 1 424 ? -11.908 -17.829 48.576 1 59.163 458 VAL A O 1
ATOM 3138 N N . ALA A 1 425 ? -9.806 -17.741 49.46 1 49.816 459 ALA A N 1
ATOM 3139 C CA . ALA A 1 425 ? -9.22 -17.174 48.252 1 49.14 459 ALA A CA 1
ATOM 3140 C C . ALA A 1 425 ? -7.707 -17.21 48.371 1 46.938 459 ALA A C 1
ATOM 3141 O O . ALA A 1 425 ? -7.155 -16.877 49.412 1 48.97 459 ALA A O 1
ATOM 3143 N N . HIS A 1 426 ? -7.047 -17.539 47.264 1 45.303 460 HIS A N 1
ATOM 3144 C CA . HIS A 1 426 ? -5.604 -17.43 47.204 1 42.27 460 HIS A CA 1
ATOM 3145 C C . HIS A 1 426 ? -5.198 -17.176 45.767 1 46.128 460 HIS A C 1
ATOM 3146 O O . HIS A 1 426 ? -4.619 -16.132 45.472 1 60.583 460 HIS A O 1
ATOM 3153 N N . LEU A 1 427 ? -5.487 -18.125 44.878 1 42.284 461 LEU A N 1
ATOM 3154 C CA . LEU A 1 427 ? -4.995 -17.992 43.513 1 44.149 461 LEU A CA 1
ATOM 3155 C C . LEU A 1 427 ? -5.705 -16.864 42.765 1 50.557 461 LEU A C 1
ATOM 3156 O O . LEU A 1 427 ? -5.302 -16.511 41.664 1 53.358 461 LEU A O 1
ATOM 3161 N N . GLU A 1 428 ? -6.837 -16.396 43.292 1 56.165 462 GLU A N 1
ATOM 3162 C CA . GLU A 1 428 ? -7.613 -15.341 42.662 1 56.31 462 GLU A CA 1
ATOM 3163 C C . GLU A 1 428 ? -6.776 -14.069 42.526 1 53.025 462 GLU A C 1
ATOM 3164 O O . GLU A 1 428 ? -6.951 -13.322 41.552 1 59.99 462 GLU A O 1
ATOM 3170 N N . PHE A 1 429 ? -5.872 -13.827 43.492 1 45.548 463 PHE A N 1
ATOM 3171 C CA . PHE A 1 429 ? -4.954 -12.715 43.323 1 40.972 463 PHE A CA 1
ATOM 3172 C C . 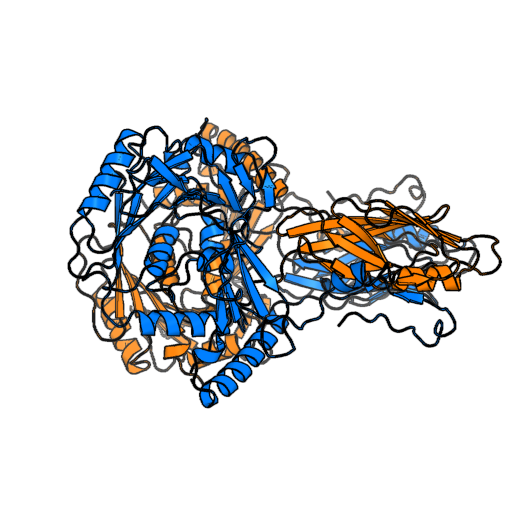PHE A 1 429 ? -4.09 -12.944 42.083 1 42.003 463 PHE A C 1
ATOM 3173 O O . PHE A 1 429 ? -3.91 -12.04 41.278 1 44.768 463 PHE A O 1
ATOM 3181 N N . PHE A 1 430 ? -3.579 -14.166 41.919 1 41.428 464 PHE A N 1
ATOM 3182 C CA . PHE A 1 430 ? -2.645 -14.43 40.844 1 41.283 464 PHE A CA 1
ATOM 3183 C C . PHE A 1 430 ? -3.336 -14.416 39.477 1 44.994 464 PHE A C 1
ATOM 3184 O O . PHE A 1 430 ? -2.69 -14.225 38.453 1 52.145 464 PHE A O 1
ATOM 3192 N N . LEU A 1 431 ? -4.636 -14.669 39.47 1 44.307 465 LEU A N 1
ATOM 3193 C CA . LEU A 1 431 ? -5.41 -14.683 38.249 1 45.56 465 LEU A CA 1
ATOM 3194 C C . LEU A 1 431 ? -5.789 -13.241 37.905 1 48.76 465 LEU A C 1
ATOM 3195 O O . LEU A 1 431 ? -5.768 -12.881 36.739 1 66.139 465 LEU A O 1
ATOM 3200 N N . ASP A 1 432 ? -6.157 -12.418 38.898 1 45.455 466 ASP A N 1
ATOM 3201 C CA . ASP A 1 432 ? -6.3 -10.987 38.661 1 45.376 466 ASP A CA 1
ATOM 3202 C C . ASP A 1 432 ? -5.007 -10.425 38.07 1 43.422 466 ASP A C 1
ATOM 3203 O O . ASP A 1 432 ? -5.062 -9.575 37.205 1 44.836 466 ASP A O 1
ATOM 3208 N N . GLY A 1 433 ? -3.86 -10.92 38.533 1 38.886 467 GLY A N 1
ATOM 3209 C CA . GLY A 1 433 ? -2.546 -10.461 38.132 1 41.175 467 GLY A CA 1
ATOM 3210 C C . GLY A 1 433 ? -2.069 -11.083 36.827 1 41.16 467 GLY A C 1
ATOM 3211 O O . GLY A 1 433 ? -1.002 -10.731 36.323 1 39.636 467 GLY A O 1
ATOM 3212 N N . LEU A 1 434 ? -2.868 -12.003 36.267 1 42.849 468 LEU A N 1
ATOM 3213 C CA . LEU A 1 434 ? -2.326 -12.835 35.201 1 45.232 468 LEU A CA 1
ATOM 3214 C C . LEU A 1 434 ? -1.852 -11.951 34.051 1 48.737 468 LEU A C 1
ATOM 3215 O O . LEU A 1 434 ? -2.608 -11.176 33.459 1 47.345 468 LEU A O 1
ATOM 3220 N N . GLY A 1 435 ? -0.557 -12.039 33.781 1 54.628 469 GLY A N 1
ATOM 3221 C CA . GLY A 1 435 ? 0.021 -11.431 32.593 1 55.383 469 GLY A CA 1
ATOM 3222 C C . GLY A 1 435 ? 0.641 -10.091 32.949 1 58.793 469 GLY A C 1
ATOM 3223 O O . GLY A 1 435 ? 1.56 -9.638 32.293 1 73.908 469 GLY A O 1
ATOM 3224 N N . SER A 1 436 ? 0.137 -9.508 34.03 1 60.144 470 SER A N 1
ATOM 3225 C CA . SER A 1 436 ? 0.535 -8.212 34.526 1 54.443 470 SER A CA 1
ATOM 3226 C C . SER A 1 436 ? 1.644 -8.376 35.567 1 54.859 470 SER A C 1
ATOM 3227 O O . SER A 1 436 ? 2.546 -7.56 35.691 1 69.222 470 SER A O 1
ATOM 3230 N N . LEU A 1 437 ? 1.623 -9.479 36.304 1 50.71 471 LEU A N 1
ATOM 3231 C CA . LEU A 1 437 ? 2.584 -9.699 37.366 1 44.887 471 LEU A CA 1
ATOM 3232 C C . LEU A 1 437 ? 3.576 -10.77 36.897 1 50.496 471 LEU A C 1
ATOM 3233 O O . LEU A 1 437 ? 3.209 -11.793 36.338 1 51.048 471 LEU A O 1
ATOM 3238 N N . ARG A 1 438 ? 4.855 -10.448 37.022 1 50.013 472 ARG A N 1
ATOM 3239 C CA . ARG A 1 438 ? 5.96 -11.322 36.715 1 49.877 472 ARG A CA 1
ATOM 3240 C C . ARG A 1 438 ? 6.326 -12.067 37.993 1 56.267 472 ARG A C 1
ATOM 3241 O O . ARG A 1 438 ? 6.944 -11.501 38.906 1 55.687 472 ARG A O 1
ATOM 3249 N N . VAL A 1 439 ? 5.948 -13.352 38.025 1 54.562 473 VAL A N 1
ATOM 3250 C CA . VAL A 1 439 ? 6.036 -14.134 39.247 1 50.149 473 VAL A CA 1
ATOM 3251 C C . VAL A 1 439 ? 7.164 -15.153 39.172 1 51.877 473 VAL A C 1
ATOM 3252 O O . VAL A 1 439 ? 7.301 -15.878 38.179 1 61.022 473 VAL A O 1
ATOM 3256 N N . GLY A 1 440 ? 7.901 -15.24 40.282 1 49.365 474 GLY A N 1
ATOM 3257 C CA . GLY A 1 440 ? 8.922 -16.25 40.5 1 48 474 GLY A CA 1
ATOM 3258 C C . GLY A 1 440 ? 8.796 -16.895 41.872 1 50.009 474 GLY A C 1
ATOM 3259 O O . GLY A 1 440 ? 7.958 -16.486 42.677 1 47.61 474 GLY A O 1
ATOM 3260 N N . SER A 1 441 ? 9.646 -17.897 42.129 1 53.077 475 SER A N 1
ATOM 3261 C CA . SER A 1 441 ? 9.503 -18.757 43.297 1 51.184 475 SER A CA 1
ATOM 3262 C C . SER A 1 441 ? 10.834 -19.415 43.586 1 54.019 475 SER A C 1
ATOM 3263 O O . SER A 1 441 ? 11.347 -20.149 42.734 1 59.477 475 SER A O 1
ATOM 3266 N N . CYS A 1 442 ? 11.329 -19.188 44.805 1 58.574 476 CYS A N 1
ATOM 3267 C CA . CYS A 1 442 ? 12.635 -19.649 45.264 1 64.892 476 CYS A CA 1
ATOM 3268 C C . CYS A 1 442 ? 12.45 -20.603 46.437 1 64.655 476 CYS A C 1
ATOM 3269 O O . CYS A 1 442 ? 11.784 -20.235 47.395 1 68.765 476 CYS A O 1
ATOM 3272 N N . SER A 1 443 ? 12.997 -21.827 46.351 1 62.986 477 SER A N 1
ATOM 3273 C CA . SER A 1 443 ? 12.713 -22.827 47.376 1 62.447 477 SER A CA 1
ATOM 3274 C C . SER A 1 443 ? 13.621 -22.706 48.597 1 66.182 477 SER A C 1
ATOM 3275 O O . SER A 1 443 ? 13.377 -23.356 49.607 1 66.621 477 SER A O 1
ATOM 3278 N N . ASP A 1 444 ? 14.673 -21.886 48.504 1 72.907 478 ASP A N 1
ATOM 3279 C CA . ASP A 1 444 ? 15.704 -21.829 49.528 1 72.593 478 ASP A CA 1
ATOM 3280 C C . ASP A 1 444 ? 15.374 -20.751 50.553 1 74.727 478 ASP A C 1
ATOM 3281 O O . ASP A 1 444 ? 16.087 -20.628 51.549 1 81.845 478 ASP A O 1
ATOM 3286 N N . VAL A 1 445 ? 14.318 -19.957 50.315 1 68.685 479 VAL A N 1
ATOM 3287 C CA . VAL A 1 445 ? 13.929 -18.971 51.313 1 62.839 479 VAL A CA 1
ATOM 3288 C C . VAL A 1 445 ? 12.692 -19.498 52.013 1 57.625 479 VAL A C 1
ATOM 3289 O O . VAL A 1 445 ? 11.661 -19.64 51.384 1 60.856 479 VAL A O 1
ATOM 3293 N N . VAL A 1 446 ? 12.787 -19.765 53.315 1 57.063 480 VAL A N 1
ATOM 3294 C CA . VAL A 1 446 ? 11.84 -20.683 53.941 1 55.133 480 VAL A CA 1
ATOM 3295 C C . VAL A 1 446 ? 11.27 -20.047 55.202 1 56.496 480 VAL A C 1
ATOM 3296 O O . VAL A 1 446 ? 12.001 -19.485 56.03 1 59.363 480 VAL A O 1
ATOM 3300 N N . VAL A 1 447 ? 9.943 -20.147 55.321 1 54.487 481 VAL A N 1
ATOM 3301 C CA . VAL A 1 447 ? 9.273 -19.719 56.536 1 56.243 481 VAL A CA 1
ATOM 3302 C C . VAL A 1 447 ? 8.48 -20.9 57.102 1 57.467 481 VAL A C 1
ATOM 3303 O O . VAL A 1 447 ? 8.075 -21.804 56.385 1 66.354 481 VAL A O 1
ATOM 3307 N N . ASP A 1 448 ? 8.296 -20.929 58.417 1 59.278 482 ASP A N 1
ATOM 3308 C CA . ASP A 1 448 ? 7.682 -22.084 59.052 1 59.89 482 ASP A CA 1
ATOM 3309 C C . ASP A 1 448 ? 6.204 -21.81 59.22 1 59.452 482 ASP A C 1
ATOM 3310 O O . ASP A 1 448 ? 5.815 -20.671 59.428 1 66.018 482 ASP A O 1
ATOM 3315 N N . HIS A 1 449 ? 5.382 -22.845 59.083 1 65.014 483 HIS A N 1
ATOM 3316 C CA . HIS A 1 449 ? 3.96 -22.745 59.379 1 64.222 483 HIS A CA 1
ATOM 3317 C C . HIS A 1 449 ? 3.708 -23.435 60.718 1 71.296 483 HIS A C 1
ATOM 3318 O O . HIS A 1 449 ? 4.071 -24.602 60.892 1 80.905 483 HIS A O 1
ATOM 3325 N N . ALA A 1 450 ? 3.17 -22.667 61.678 1 77.115 484 ALA A N 1
ATOM 3326 C CA . ALA A 1 450 ? 2.907 -23.115 63.04 1 79.678 484 ALA A CA 1
ATOM 3327 C C . ALA A 1 450 ? 1.847 -24.217 63.008 1 85.698 484 ALA A C 1
ATOM 3328 O O . ALA A 1 450 ? 0.915 -24.134 62.195 1 83.092 484 ALA A O 1
ATOM 3330 N N . SER A 1 451 ? 1.984 -25.217 63.906 1 96.565 485 SER A N 1
ATOM 3331 C CA . SER A 1 451 ? 1.401 -26.548 63.714 1 109.164 485 SER A CA 1
ATOM 3332 C C . SER A 1 451 ? -0.104 -26.501 63.366 1 106.704 485 SER A C 1
ATOM 3333 O O . SER A 1 451 ? -0.937 -26.3 64.284 1 103.518 485 SER A O 1
ATOM 3336 N N . TYR A 1 470 ? -16.923 -20.133 64.364 1 121.825 504 TYR A N 1
ATOM 3337 C CA . TYR A 1 470 ? -15.782 -19.988 65.313 1 127.589 504 TYR A CA 1
ATOM 3338 C C . TYR A 1 470 ? -14.578 -19.316 64.622 1 139.274 504 TYR A C 1
ATOM 3339 O O . TYR A 1 470 ? -13.821 -18.567 65.254 1 122.051 504 TYR A O 1
ATOM 3348 N N . ARG A 1 471 ? -14.403 -19.585 63.312 1 143.279 505 ARG A N 1
ATOM 3349 C CA . ARG A 1 471 ? -13.392 -18.955 62.462 1 123.276 505 ARG A CA 1
ATOM 3350 C C . ARG A 1 471 ? -13.974 -18.529 61.101 1 133.264 505 ARG A C 1
ATOM 3351 O O . ARG A 1 471 ? -13.224 -18.225 60.17 1 131.728 505 ARG A O 1
ATOM 3359 N N . TYR A 1 472 ? -15.311 -18.514 60.971 1 137.624 506 TYR A N 1
ATOM 3360 C CA . TYR A 1 472 ? -15.989 -18.236 59.709 1 149.492 506 TYR A CA 1
ATOM 3361 C C . TYR A 1 472 ? -17.484 -18.067 59.988 1 159.485 506 TYR A C 1
ATOM 3362 O O . TYR A 1 472 ? -18.209 -19.065 60.027 1 161.914 506 TYR A O 1
ATOM 3371 N N . PRO A 1 473 ? -18.001 -16.829 60.202 1 160.426 507 PRO A N 1
ATOM 3372 C CA . PRO A 1 473 ? -19.411 -16.64 60.551 1 150.529 507 PRO A CA 1
ATOM 3373 C C . PRO A 1 473 ? -20.326 -16.615 59.324 1 141.11 507 PRO A C 1
ATOM 3374 O O . PRO A 1 473 ? -20.318 -15.645 58.566 1 145.977 507 PRO A O 1
ATOM 3378 N N . GLY A 1 474 ? -21.041 -17.73 59.095 1 129.176 508 GLY A N 1
ATOM 3379 C CA . GLY A 1 474 ? -21.99 -17.852 57.994 1 127.031 508 GLY A CA 1
ATOM 3380 C C . GLY A 1 474 ? -21.686 -19.042 57.077 1 130.357 508 GLY A C 1
ATOM 3381 O O . GLY A 1 474 ? -20.833 -19.871 57.378 1 130.182 508 GLY A O 1
ATOM 3382 N N . SER A 1 475 ? -22.359 -19.101 55.923 1 131.775 509 SER A N 1
ATOM 3383 C CA . SER A 1 475 ? -22.319 -20.289 55.081 1 127.718 509 SER A CA 1
ATOM 3384 C C . SER A 1 475 ? -21.104 -20.244 54.148 1 118.609 509 SER A C 1
ATOM 3385 O O . SER A 1 475 ? -21.051 -19.431 53.225 1 103.963 509 SER A O 1
ATOM 3388 N N . LEU A 1 476 ? -20.144 -21.143 54.389 1 121.177 510 LEU A N 1
ATOM 3389 C CA . LEU A 1 476 ? -19.008 -21.321 53.496 1 122.759 510 LEU A CA 1
ATOM 3390 C C . LEU A 1 476 ? -19.504 -21.598 52.073 1 121.822 510 LEU A C 1
ATOM 3391 O O . LEU A 1 476 ? -19.038 -20.987 51.105 1 122.195 510 LEU A O 1
ATOM 3396 N N . ASP A 1 477 ? -20.473 -22.512 51.962 1 108.512 511 ASP A N 1
ATOM 3397 C CA . ASP A 1 477 ? -21.11 -22.857 50.699 1 113.922 511 ASP A CA 1
ATOM 3398 C C . ASP A 1 477 ? -21.543 -21.601 49.94 1 113.416 511 ASP A C 1
ATOM 3399 O O . ASP A 1 477 ? -21.244 -21.465 48.756 1 117.274 511 ASP A O 1
ATOM 3404 N N . GLU A 1 478 ? -22.215 -20.678 50.638 1 115.301 512 GLU A N 1
ATOM 3405 C CA . GLU A 1 478 ? -22.629 -19.404 50.066 1 112.032 512 GLU A CA 1
ATOM 3406 C C . GLU A 1 478 ? -21.4 -18.657 49.547 1 99.142 512 GLU A C 1
ATOM 3407 O O . GLU A 1 478 ? -21.329 -18.384 48.353 1 101.529 512 GLU A O 1
ATOM 3413 N N . SER A 1 479 ? -20.416 -18.386 50.427 1 97.048 513 SER A N 1
ATOM 3414 C CA . SER A 1 479 ? -19.163 -17.73 50.053 1 80.803 513 SER A CA 1
ATOM 3415 C C . SER A 1 479 ? -18.595 -18.331 48.767 1 80.491 513 SER A C 1
ATOM 3416 O O . SER A 1 479 ? -18.106 -17.596 47.919 1 88.555 513 SER A O 1
ATOM 3419 N N . GLN A 1 480 ? -18.658 -19.662 48.631 1 81.495 514 GLN A N 1
ATOM 3420 C CA . GLN A 1 480 ? -18.092 -20.356 47.49 1 83.518 514 GLN A CA 1
ATOM 3421 C C . GLN A 1 480 ? -18.918 -20.06 46.236 1 78.886 514 GLN A C 1
ATOM 3422 O O . GLN A 1 480 ? -18.37 -19.738 45.174 1 70.037 514 GLN A O 1
ATOM 3428 N N . MET A 1 481 ? -20.248 -20.184 46.368 1 82.514 515 MET A N 1
ATOM 3429 C CA . MET A 1 481 ? -21.132 -19.874 45.253 1 82.009 515 MET A CA 1
ATOM 3430 C C . MET A 1 481 ? -20.913 -18.411 44.851 1 78.489 515 MET A C 1
ATOM 3431 O O . MET A 1 481 ? -20.775 -18.076 43.677 1 78.73 515 MET A O 1
ATOM 3436 N N . ALA A 1 482 ? -20.816 -17.539 45.855 1 76.892 516 ALA A N 1
ATOM 3437 C CA . ALA A 1 482 ? -20.601 -16.124 45.65 1 69.862 516 ALA A CA 1
ATOM 3438 C C . ALA A 1 482 ? -19.319 -15.936 44.837 1 72.464 516 ALA A C 1
ATOM 3439 O O . ALA A 1 482 ? -19.312 -15.231 43.831 1 76.983 516 ALA A O 1
ATOM 3441 N N . LYS A 1 483 ? -18.248 -16.627 45.239 1 71.307 517 LYS A N 1
ATOM 3442 C CA . LYS A 1 483 ? -16.971 -16.49 44.561 1 73.737 517 LYS A CA 1
ATOM 3443 C C . LYS A 1 483 ? -17.108 -16.959 43.115 1 76.962 517 LYS A C 1
ATOM 3444 O O . LYS A 1 483 ? -16.485 -16.391 42.203 1 82.606 517 LYS A O 1
ATOM 3450 N N . HIS A 1 484 ? -17.847 -18.058 42.927 1 62.78 518 HIS A N 1
ATOM 3451 C CA . HIS A 1 484 ? -17.919 -18.632 41.605 1 62.061 518 HIS A CA 1
ATOM 3452 C C . HIS A 1 484 ? -18.626 -17.659 40.68 1 63.098 518 HIS A C 1
ATOM 3453 O O . HIS A 1 484 ? -18.218 -17.572 39.519 1 57.669 518 HIS A O 1
ATOM 3460 N N . ARG A 1 485 ? -19.684 -16.99 41.201 1 64.417 519 ARG A N 1
ATOM 3461 C CA . ARG A 1 485 ? -20.477 -16.041 40.426 1 66.781 519 ARG A CA 1
ATOM 3462 C C . ARG A 1 485 ? -19.591 -14.847 40.079 1 65.782 519 ARG A C 1
ATOM 3463 O O . ARG A 1 485 ? -19.591 -14.354 38.952 1 68.656 519 ARG A O 1
ATOM 3471 N N . LEU A 1 486 ? -18.785 -14.438 41.058 1 61.997 520 LEU A N 1
ATOM 3472 C CA . LEU A 1 486 ? -17.892 -13.32 40.886 1 59.952 520 LEU A CA 1
ATOM 3473 C C . LEU A 1 486 ? -16.864 -13.657 39.816 1 59.354 520 LEU A C 1
ATOM 3474 O O . LEU A 1 486 ? -16.594 -12.833 38.955 1 59.686 520 LEU A O 1
ATOM 3479 N N . LEU A 1 487 ? -16.273 -14.855 39.895 1 58.46 521 LEU A N 1
ATOM 3480 C CA . LEU A 1 487 ? -15.239 -15.172 38.931 1 60.158 521 LEU A CA 1
ATOM 3481 C C . LEU A 1 487 ? -15.854 -15.292 37.538 1 63.796 521 LEU A C 1
ATOM 3482 O O . LEU A 1 487 ? -15.259 -14.88 36.549 1 61.617 521 LEU A O 1
ATOM 3487 N N . PHE A 1 488 ? -17.05 -15.879 37.471 1 65.343 522 PHE A N 1
ATOM 3488 C CA . PHE A 1 488 ? -17.787 -16.014 36.233 1 68.353 522 PHE A CA 1
ATOM 3489 C C . PHE A 1 488 ? -17.892 -14.642 35.586 1 69.129 522 PHE A C 1
ATOM 3490 O O . PHE A 1 488 ? -17.517 -14.48 34.428 1 69.697 522 PHE A O 1
ATOM 3498 N N . PHE A 1 489 ? -18.398 -13.672 36.356 1 68.435 523 PHE A N 1
ATOM 3499 C CA . PHE A 1 489 ? -18.657 -12.336 35.84 1 69.091 523 PHE A CA 1
ATOM 3500 C C . PHE A 1 489 ? -17.356 -11.583 35.546 1 64.117 523 PHE A C 1
ATOM 3501 O O . PHE A 1 489 ? -17.059 -11.204 34.414 1 65.879 523 PHE A O 1
ATOM 3509 N N . LYS A 1 490 ? -16.566 -11.374 36.59 1 60.162 524 LYS A N 1
ATOM 3510 C CA . LYS A 1 490 ? -15.416 -10.49 36.569 1 59.764 524 LYS A CA 1
ATOM 3511 C C . LYS A 1 490 ? -14.379 -10.91 35.514 1 66.564 524 LYS A C 1
ATOM 3512 O O . LYS A 1 490 ? -13.753 -10.028 34.912 1 68.152 524 LYS A O 1
ATOM 3518 N N . HIS A 1 491 ? -14.165 -12.231 35.321 1 63.392 525 HIS A N 1
ATOM 3519 C CA . HIS A 1 491 ? -13.133 -12.712 34.403 1 63.66 525 HIS A CA 1
ATOM 3520 C C . HIS A 1 491 ? -13.7 -13.316 33.112 1 60.335 525 HIS A C 1
ATOM 3521 O O . HIS A 1 491 ? -12.951 -13.853 32.306 1 60.162 525 HIS A O 1
ATOM 3528 N N . ARG A 1 492 ? -15.007 -13.197 32.895 1 56.703 526 ARG A N 1
ATOM 3529 C CA . ARG A 1 492 ? -15.616 -13.822 31.738 1 64.813 526 ARG A CA 1
ATOM 3530 C C . ARG A 1 492 ? -15.232 -15.306 31.655 1 64.368 526 ARG A C 1
ATOM 3531 O O . ARG A 1 492 ? -14.769 -15.773 30.62 1 63.683 526 ARG A O 1
ATOM 3539 N N . LEU A 1 493 ? -15.477 -16.059 32.729 1 62.042 527 LEU A N 1
ATOM 3540 C CA . LEU A 1 493 ? -15.14 -17.467 32.731 1 60.471 527 LEU A CA 1
ATOM 3541 C C . LEU A 1 493 ? -16.419 -18.284 32.686 1 68.112 527 LEU A C 1
ATOM 3542 O O . LEU A 1 493 ? -17.397 -17.939 33.352 1 68.241 527 LEU A O 1
ATOM 3547 N N . GLN A 1 494 ? -16.393 -19.373 31.897 1 71.656 528 GLN A N 1
ATOM 3548 C CA . GLN A 1 494 ? -17.483 -20.335 31.97 1 73.075 528 GLN A CA 1
ATOM 3549 C C . GLN A 1 494 ? -17.167 -21.411 32.996 1 68.913 528 GLN A C 1
ATOM 3550 O O . GLN A 1 494 ? -18.048 -21.898 33.692 1 80.575 528 GLN A O 1
ATOM 3556 N N . CYS A 1 495 ? -15.903 -21.79 33.078 1 66.024 529 CYS A N 1
ATOM 3557 C CA . CYS A 1 495 ? -15.556 -22.989 33.818 1 73.737 529 CYS A CA 1
ATOM 3558 C C . CYS A 1 495 ? -14.059 -22.981 34.127 1 72.384 529 CYS A C 1
ATOM 3559 O O . CYS A 1 495 ? -13.308 -22.177 33.574 1 72.007 529 CYS A O 1
ATOM 3562 N N . MET A 1 496 ? -13.627 -23.938 34.96 1 71.911 530 MET A N 1
ATOM 3563 C CA . MET A 1 496 ? -12.251 -23.996 35.415 1 67.976 530 MET A CA 1
ATOM 3564 C C . MET A 1 496 ? -11.897 -25.462 35.704 1 66.975 530 MET A C 1
ATOM 3565 O O . MET A 1 496 ? -12.754 -26.229 36.092 1 67.581 530 MET A O 1
ATOM 3570 N N . THR A 1 497 ? -10.655 -25.88 35.434 1 68.445 531 THR A N 1
ATOM 3571 C CA . THR A 1 497 ? -10.106 -27.147 35.909 1 63.761 531 THR A CA 1
ATOM 3572 C C . THR A 1 497 ? -8.986 -26.881 36.922 1 67.629 531 THR A C 1
ATOM 3573 O O . THR A 1 497 ? -8.076 -26.075 36.68 1 66.266 531 THR A O 1
ATOM 3577 N N . SER A 1 498 ? -9.07 -27.575 38.063 1 72.929 532 SER A N 1
ATOM 3578 C CA . SER A 1 498 ? -8.014 -27.594 39.071 1 79.114 532 SER A CA 1
ATOM 3579 C C . SER A 1 498 ? -7.268 -28.926 39.03 1 80.899 532 SER A C 1
ATOM 3580 O O . SER A 1 498 ? -7.898 -29.956 38.799 1 88.378 532 SER A O 1
ATOM 3583 N N . GLN A 1 499 ? -5.932 -28.895 39.205 1 86.369 533 GLN A N 1
ATOM 3584 C CA . GLN A 1 499 ? -5.055 -30 38.802 1 112.565 533 GLN A CA 1
ATOM 3585 C C . GLN A 1 499 ? -3.872 -30.15 39.791 1 107.786 533 GLN A C 1
ATOM 3586 O O . GLN A 1 499 ? -2.854 -30.821 39.39 1 88.931 533 GLN A O 1
ATOM 3593 N N . LEU B 1 17 ? 18.253 17.359 21.742 1 106.041 51 LEU B N 1
ATOM 3594 C CA . LEU B 1 17 ? 17.976 16.095 21 1 117.534 51 LEU B CA 1
ATOM 3595 C C . LEU B 1 17 ? 17.711 16.376 19.524 1 130.518 51 LEU B C 1
ATOM 3596 O O . LEU B 1 17 ? 18.344 15.743 18.684 1 136.042 51 LEU B O 1
ATOM 3601 N N . PRO B 1 18 ? 16.822 17.327 19.13 1 141.013 52 PRO B N 1
ATOM 3602 C CA . PRO B 1 18 ? 16.487 17.488 17.716 1 145.29 52 PRO B CA 1
ATOM 3603 C C . PRO B 1 18 ? 17.687 17.821 16.829 1 140.752 52 PRO B C 1
ATOM 3604 O O . PRO B 1 18 ? 18.37 18.822 17.062 1 138.164 52 PRO B O 1
ATOM 3608 N N . ASP B 1 19 ? 17.941 16.949 15.839 1 135.538 53 ASP B N 1
ATOM 3609 C CA . ASP B 1 19 ? 18.952 17.207 14.825 1 138.598 53 ASP B CA 1
ATOM 3610 C C . ASP B 1 19 ? 18.277 17.645 13.53 1 135.332 53 ASP B C 1
ATOM 3611 O O . ASP B 1 19 ? 17.505 16.901 12.922 1 131.823 53 ASP B O 1
ATOM 3616 N N . LEU B 1 20 ? 18.58 18.885 13.152 1 134.766 54 LEU B N 1
ATOM 3617 C CA . LEU B 1 20 ? 18.078 19.483 11.929 1 134.472 54 LEU B CA 1
ATOM 3618 C C . LEU B 1 20 ? 19.221 19.634 10.932 1 139.076 54 LEU B C 1
ATOM 3619 O O . LEU B 1 20 ? 18.98 20.069 9.813 1 140.05 54 LEU B O 1
ATOM 3624 N N . ALA B 1 21 ? 20.446 19.245 11.332 1 141.319 55 ALA B N 1
ATOM 3625 C CA . ALA B 1 21 ? 21.614 19.327 10.466 1 139.816 55 ALA B CA 1
ATOM 3626 C C . ALA B 1 21 ? 21.49 18.312 9.327 1 140.487 55 ALA B C 1
ATOM 3627 O O . ALA B 1 21 ? 21.035 17.189 9.556 1 128.392 55 ALA B O 1
ATOM 3629 N N . PRO B 1 22 ? 21.861 18.679 8.068 1 149.478 56 PRO B N 1
ATOM 3630 C CA . PRO B 1 22 ? 21.709 17.765 6.94 1 146.882 56 PRO B CA 1
ATOM 3631 C C . PRO B 1 22 ? 22.774 16.679 6.915 1 143.825 56 PRO B C 1
ATOM 3632 O O . PRO B 1 22 ? 23.945 16.954 7.167 1 147.099 56 PRO B O 1
ATOM 3636 N N . GLU B 1 23 ? 22.343 15.448 6.625 1 138.574 57 GLU B N 1
ATOM 3637 C CA . GLU B 1 23 ? 23.264 14.395 6.241 1 138.499 57 GLU B CA 1
ATOM 3638 C C . GLU B 1 23 ? 24.018 14.872 5.001 1 143.965 57 GLU B C 1
ATOM 3639 O O . GLU B 1 23 ? 23.456 15.626 4.197 1 142.964 57 GLU B O 1
ATOM 3645 N N . PRO B 1 24 ? 25.312 14.488 4.837 1 143.06 58 PRO B N 1
ATOM 3646 C CA . PRO B 1 24 ? 26.125 14.972 3.724 1 145.332 58 PRO B CA 1
ATOM 3647 C C . PRO B 1 24 ? 25.449 14.881 2.354 1 146.796 58 PRO B C 1
ATOM 3648 O O . PRO B 1 24 ? 25.745 15.675 1.47 1 144.361 58 PRO B O 1
ATOM 3652 N N . ARG B 1 25 ? 24.516 13.928 2.211 1 149.782 59 ARG B N 1
ATOM 3653 C CA . ARG B 1 25 ? 23.744 13.648 1.008 1 147.461 59 ARG B CA 1
ATOM 3654 C C . ARG B 1 25 ? 22.971 14.886 0.542 1 144.665 59 ARG B C 1
ATOM 3655 O O . ARG B 1 25 ? 22.721 15.044 -0.652 1 141.785 59 ARG B O 1
ATOM 3663 N N . TYR B 1 26 ? 22.591 15.761 1.485 1 147.377 60 TYR B N 1
ATOM 3664 C CA . TYR B 1 26 ? 21.73 16.883 1.161 1 151.313 60 TYR B CA 1
ATOM 3665 C C . TYR B 1 26 ? 22.267 18.2 1.715 1 151.875 60 TYR B C 1
ATOM 3666 O O . TYR B 1 26 ? 21.541 19.198 1.7 1 155.984 60 TYR B O 1
ATOM 3675 N N . ALA B 1 27 ? 23.52 18.208 2.197 1 149.234 61 ALA B N 1
ATOM 3676 C CA . ALA B 1 27 ? 24.136 19.404 2.761 1 146.941 61 ALA B CA 1
ATOM 3677 C C . ALA B 1 27 ? 24.112 20.546 1.745 1 147.978 61 ALA B C 1
ATOM 3678 O O . ALA B 1 27 ? 24.149 21.717 2.117 1 146.35 61 ALA B O 1
ATOM 3680 N N . HIS B 1 28 ? 24.033 20.182 0.461 1 153.008 62 HIS B N 1
ATOM 3681 C CA . HIS B 1 28 ? 24.098 21.116 -0.656 1 165.213 62 HIS B CA 1
ATOM 3682 C C . HIS B 1 28 ? 22.722 21.729 -0.943 1 164.542 62 HIS B C 1
ATOM 3683 O O . HIS B 1 28 ? 22.589 22.536 -1.866 1 161.89 62 HIS B O 1
ATOM 3690 N N . ILE B 1 29 ? 21.697 21.33 -0.17 1 151.414 63 ILE B N 1
ATOM 3691 C CA . ILE B 1 29 ? 20.339 21.831 -0.352 1 147.234 63 ILE B CA 1
ATOM 3692 C C . ILE B 1 29 ? 20.045 22.878 0.72 1 139.654 63 ILE B C 1
ATOM 3693 O O . ILE B 1 29 ? 20.236 22.637 1.909 1 133.85 63 ILE B O 1
ATOM 3698 N N . PRO B 1 30 ? 19.627 24.1 0.321 1 139.854 64 PRO B N 1
ATOM 3699 C CA . PRO B 1 30 ? 19.317 25.153 1.282 1 137.31 64 PRO B CA 1
ATOM 3700 C C . PRO B 1 30 ? 17.928 25.044 1.906 1 130.284 64 PRO B C 1
ATOM 3701 O O . PRO B 1 30 ? 16.958 24.739 1.218 1 128.69 64 PRO B O 1
ATOM 3705 N N . VAL B 1 31 ? 17.875 25.318 3.219 1 126.226 65 VAL B N 1
ATOM 3706 C CA . VAL B 1 31 ? 16.717 25.174 4.089 1 115.789 65 VAL B CA 1
ATOM 3707 C C . VAL B 1 31 ? 16.638 26.428 4.957 1 117.859 65 VAL B C 1
ATOM 3708 O O . VAL B 1 31 ? 17.62 26.785 5.61 1 117.858 65 VAL B O 1
ATOM 3712 N N . ARG B 1 32 ? 15.464 27.07 5.006 1 121.498 66 ARG B N 1
ATOM 3713 C CA . ARG B 1 32 ? 15.264 28.155 5.955 1 128.79 66 ARG B CA 1
ATOM 3714 C C . ARG B 1 32 ? 14.399 27.642 7.101 1 128.025 66 ARG B C 1
ATOM 3715 O O . ARG B 1 32 ? 13.242 27.29 6.88 1 130.286 66 ARG B O 1
ATOM 3723 N N . ILE B 1 33 ? 14.97 27.664 8.316 1 125.687 67 ILE B N 1
ATOM 3724 C CA . ILE B 1 33 ? 14.349 27.252 9.573 1 120.948 67 ILE B CA 1
ATOM 3725 C C . ILE B 1 33 ? 13.063 28.035 9.814 1 116.911 67 ILE B C 1
ATOM 3726 O O . ILE B 1 33 ? 13.045 29.25 9.656 1 133.743 67 ILE B O 1
ATOM 3731 N N . LYS B 1 34 ? 12.007 27.323 10.219 1 110.985 68 LYS B N 1
ATOM 3732 C CA . LYS B 1 34 ? 10.776 27.905 10.722 1 110.326 68 LYS B CA 1
ATOM 3733 C C . LYS B 1 34 ? 10.857 27.972 12.249 1 119.568 68 LYS B C 1
ATOM 3734 O O . LYS B 1 34 ? 10.665 26.965 12.949 1 130.027 68 LYS B O 1
ATOM 3740 N N . GLU B 1 35 ? 11.148 29.174 12.76 1 123.03 69 GLU B N 1
ATOM 3741 C CA . GLU B 1 35 ? 11.348 29.364 14.188 1 125.324 69 GLU B CA 1
ATOM 3742 C C . GLU B 1 35 ? 10.127 28.893 14.981 1 113.808 69 GLU B C 1
ATOM 3743 O O . GLU B 1 35 ? 10.273 28.265 16.025 1 101.483 69 GLU B O 1
ATOM 3749 N N . GLN B 1 36 ? 8.933 29.216 14.471 1 117.156 70 GLN B N 1
ATOM 3750 C CA . GLN B 1 36 ? 7.698 28.985 15.209 1 118.521 70 GLN B CA 1
ATOM 3751 C C . GLN B 1 36 ? 7.441 27.483 15.323 1 123.594 70 GLN B C 1
ATOM 3752 O O . GLN B 1 36 ? 6.702 27.077 16.208 1 115.554 70 GLN B O 1
ATOM 3758 N N . VAL B 1 37 ? 8.071 26.667 14.462 1 120.592 71 VAL B N 1
ATOM 3759 C CA . VAL B 1 37 ? 7.843 25.226 14.456 1 106.758 71 VAL B CA 1
ATOM 3760 C C . VAL B 1 37 ? 8.923 24.505 15.275 1 105.12 71 VAL B C 1
ATOM 3761 O O . VAL B 1 37 ? 8.602 23.628 16.093 1 97.786 71 VAL B O 1
ATOM 3765 N N . VAL B 1 38 ? 10.19 24.902 15.074 1 101.871 72 VAL B N 1
ATOM 3766 C CA . VAL B 1 38 ? 11.314 24.422 15.874 1 100.243 72 VAL B CA 1
ATOM 3767 C C . VAL B 1 38 ? 11.086 24.705 17.363 1 103.388 72 VAL B C 1
ATOM 3768 O O . VAL B 1 38 ? 11.604 23.999 18.236 1 102.933 72 VAL B O 1
ATOM 3772 N N . GLY B 1 39 ? 10.288 25.748 17.639 1 107.171 73 GLY B N 1
ATOM 3773 C CA . GLY B 1 39 ? 9.899 26.163 18.978 1 100.591 73 GLY B CA 1
ATOM 3774 C C . GLY B 1 39 ? 8.94 25.182 19.63 1 93.09 73 GLY B C 1
ATOM 3775 O O . GLY B 1 39 ? 8.847 25.175 20.844 1 99.806 73 GLY B O 1
ATOM 3776 N N . LEU B 1 40 ? 8.25 24.362 18.827 1 91.739 74 LEU B N 1
ATOM 3777 C CA . LEU B 1 40 ? 7.294 23.373 19.314 1 94.165 74 LEU B CA 1
ATOM 3778 C C . LEU B 1 40 ? 7.981 22.081 19.751 1 94.842 74 LEU B C 1
ATOM 3779 O O . LEU B 1 40 ? 7.33 21.251 20.374 1 95.248 74 LEU B O 1
ATOM 3784 N N . LEU B 1 41 ? 9.258 21.895 19.397 1 92.408 75 LEU B N 1
ATOM 3785 C CA . LEU B 1 41 ? 9.954 20.66 19.722 1 84.362 75 LEU B CA 1
ATOM 3786 C C . LEU B 1 41 ? 10.482 20.675 21.159 1 84.866 75 LEU B C 1
ATOM 3787 O O . LEU B 1 41 ? 10.623 21.72 21.78 1 91.939 75 LEU B O 1
ATOM 3792 N N . ALA B 1 42 ? 10.789 19.486 21.681 1 83.418 76 ALA B N 1
ATOM 3793 C CA . ALA B 1 42 ? 11.348 19.315 23.008 1 85.411 76 ALA B CA 1
ATOM 3794 C C . ALA B 1 42 ? 12.854 19.584 22.975 1 86.655 76 ALA B C 1
ATOM 3795 O O . ALA B 1 42 ? 13.622 18.873 22.331 1 89.48 76 ALA B O 1
ATOM 3797 N N . TRP B 1 43 ? 13.273 20.631 23.684 1 88.298 77 TRP B N 1
ATOM 3798 C CA . TRP B 1 43 ? 14.663 21.061 23.684 1 86.039 77 TRP B CA 1
ATOM 3799 C C . TRP B 1 43 ? 15.372 20.65 24.972 1 84.222 77 TRP B C 1
ATOM 3800 O O . TRP B 1 43 ? 16.537 20.987 25.163 1 93.783 77 TRP B O 1
ATOM 3811 N N . ASN B 1 44 ? 14.659 19.922 25.84 1 79.466 78 ASN B N 1
ATOM 3812 C CA . ASN B 1 44 ? 15.242 19.285 27.009 1 80.41 78 ASN B CA 1
ATOM 3813 C C . ASN B 1 44 ? 16.027 20.302 27.828 1 85.009 78 ASN B C 1
ATOM 3814 O O . ASN B 1 44 ? 17.132 20.005 28.287 1 89.739 78 ASN B O 1
ATOM 3819 N N . ASN B 1 45 ? 15.436 21.492 28.025 1 85.737 79 ASN B N 1
ATOM 3820 C CA . ASN B 1 45 ? 16.143 22.582 28.687 1 83.412 79 ASN B CA 1
ATOM 3821 C C . ASN B 1 45 ? 15.196 23.358 29.601 1 75.783 79 ASN B C 1
ATOM 3822 O O . ASN B 1 45 ? 15.49 24.494 29.953 1 74.211 79 ASN B O 1
ATOM 3827 N N . CYS B 1 46 ? 14.095 22.732 30.024 1 69.149 80 CYS B N 1
ATOM 3828 C CA . CYS B 1 46 ? 13.079 23.408 30.83 1 68.447 80 CYS B CA 1
ATOM 3829 C C . CYS B 1 46 ? 13.667 23.962 32.13 1 68.112 80 CYS B C 1
ATOM 3830 O O . CYS B 1 46 ? 14.642 23.425 32.651 1 67.794 80 CYS B O 1
ATOM 3833 N N . SER B 1 47 ? 13.062 25.044 32.645 1 68.632 81 SER B N 1
ATOM 3834 C CA . SER B 1 47 ? 13.343 25.566 33.979 1 67.511 81 SER B CA 1
ATOM 3835 C C . SER B 1 47 ? 12.042 26.098 34.55 1 66.106 81 SER B C 1
ATOM 3836 O O . SER B 1 47 ? 11.052 26.141 33.828 1 64.402 81 SER B O 1
ATOM 3839 N N . CYS B 1 48 ? 12.066 26.507 35.822 1 68.412 82 CYS B N 1
ATOM 3840 C CA . CYS B 1 48 ? 10.882 27.017 36.491 1 70.723 82 CYS B CA 1
ATOM 3841 C C . CYS B 1 48 ? 11.178 28.403 37.034 1 80.227 82 CYS B C 1
ATOM 3842 O O . CYS B 1 48 ? 12.031 28.517 37.901 1 95.355 82 CYS B O 1
ATOM 3845 N N . GLU B 1 49 ? 10.5 29.441 36.525 1 85.844 83 GLU B N 1
ATOM 3846 C CA . GLU B 1 49 ? 10.767 30.808 36.978 1 85.67 83 GLU B CA 1
ATOM 3847 C C . GLU B 1 49 ? 9.488 31.455 37.515 1 84.076 83 GLU B C 1
ATOM 3848 O O . GLU B 1 49 ? 8.406 31.318 36.924 1 77.449 83 GLU B O 1
ATOM 3854 N N . SER B 1 50 ? 9.645 32.174 38.637 1 85.556 84 SER B N 1
ATOM 3855 C CA . SER B 1 50 ? 8.574 32.93 39.266 1 82.001 84 SER B CA 1
ATOM 3856 C C . SER B 1 50 ? 8.197 34.163 38.443 1 81.708 84 SER B C 1
ATOM 3857 O O . SER B 1 50 ? 9.059 34.814 37.862 1 80.301 84 SER B O 1
ATOM 3860 N N . SER B 1 51 ? 6.899 34.487 38.415 1 83.748 85 SER B N 1
ATOM 3861 C CA . SER B 1 51 ? 6.429 35.834 38.117 1 93.374 85 SER B CA 1
ATOM 3862 C C . SER B 1 51 ? 7.203 36.84 38.963 1 95.4 85 SER B C 1
ATOM 3863 O O . SER B 1 51 ? 7.4 36.615 40.155 1 94.66 85 SER B O 1
ATOM 3866 N N . GLY B 1 52 ? 7.579 37.971 38.366 1 102.216 86 GLY B N 1
ATOM 3867 C CA . GLY B 1 52 ? 8.153 39.048 39.154 1 107.561 86 GLY B CA 1
ATOM 3868 C C . GLY B 1 52 ? 7.302 39.298 40.398 1 104.939 86 GLY B C 1
ATOM 3869 O O . GLY B 1 52 ? 6.072 39.282 40.362 1 100.925 86 GLY B O 1
ATOM 3870 N N . GLY B 1 53 ? 7.965 39.51 41.531 1 106.727 87 GLY B N 1
ATOM 3871 C CA . GLY B 1 53 ? 7.209 39.809 42.734 1 97.157 87 GLY B CA 1
ATOM 3872 C C . GLY B 1 53 ? 6.752 41.268 42.73 1 92.344 87 GLY B C 1
ATOM 3873 O O . GLY B 1 53 ? 6.883 42.019 41.771 1 90.639 87 GLY B O 1
ATOM 3874 N N . GLY B 1 54 ? 6.182 41.683 43.845 1 91.338 88 GLY B N 1
ATOM 3875 C CA . GLY B 1 54 ? 5.52 42.968 43.857 1 86.304 88 GLY B CA 1
ATOM 3876 C C . GLY B 1 54 ? 4.018 42.731 43.815 1 78.35 88 GLY B C 1
ATOM 3877 O O . GLY B 1 54 ? 3.548 41.582 43.766 1 75.205 88 GLY B O 1
ATOM 3878 N N . LEU B 1 55 ? 3.296 43.856 43.818 1 74.54 89 LEU B N 1
ATOM 3879 C CA . LEU B 1 55 ? 1.852 43.881 43.784 1 69.879 89 LEU B CA 1
ATOM 3880 C C . LEU B 1 55 ? 1.377 43.322 42.443 1 67.966 89 LEU B C 1
ATOM 3881 O O . LEU B 1 55 ? 1.909 43.678 41.395 1 68.56 89 LEU B O 1
ATOM 3886 N N . PRO B 1 56 ? 0.361 42.429 42.435 1 65.228 90 PRO B N 1
ATOM 3887 C CA . PRO B 1 56 ? -0.152 41.852 41.197 1 64.566 90 PRO B CA 1
ATOM 3888 C C . PRO B 1 56 ? -0.905 42.816 40.299 1 67.865 90 PRO B C 1
ATOM 3889 O O . PRO B 1 56 ? -1.53 43.733 40.808 1 70.447 90 PRO B O 1
ATOM 3893 N N . LEU B 1 57 ? -0.826 42.6 38.971 1 68.928 91 LEU B N 1
ATOM 3894 C CA . LEU B 1 57 ? -1.544 43.37 37.955 1 69.997 91 LEU B CA 1
ATOM 3895 C C . LEU B 1 57 ? -2.792 42.61 37.515 1 69.067 91 LEU B C 1
ATOM 3896 O O . LEU B 1 57 ? -2.724 41.39 37.441 1 67.628 91 LEU B O 1
ATOM 3901 N N . PRO B 1 58 ? -3.929 43.285 37.237 1 71.39 92 PRO B N 1
ATOM 3902 C CA . PRO B 1 58 ? -5.235 42.677 37.127 1 73.464 92 PRO B CA 1
ATOM 3903 C C . PRO B 1 58 ? -5.393 41.492 36.185 1 81.849 92 PRO B C 1
ATOM 3904 O O . PRO B 1 58 ? -6.203 40.584 36.488 1 89.86 92 PRO B O 1
ATOM 3908 N N . PHE B 1 59 ? -4.609 41.421 35.095 1 83.179 93 PHE B N 1
ATOM 3909 C CA . PHE B 1 59 ? -4.923 40.354 34.147 1 80.621 93 PHE B CA 1
ATOM 3910 C C . PHE B 1 59 ? -3.941 39.192 34.209 1 82.487 93 PHE B C 1
ATOM 3911 O O . PHE B 1 59 ? -4.31 38.067 33.896 1 86.246 93 PHE B O 1
ATOM 3919 N N . GLN B 1 60 ? -2.701 39.488 34.609 1 88.755 94 GLN B N 1
ATOM 3920 C CA . GLN B 1 60 ? -1.623 3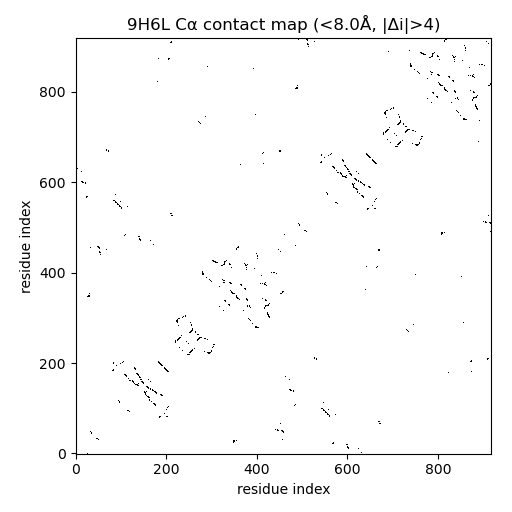8.56 34.941 1 90.035 94 GLN B CA 1
ATOM 3921 C C . GLN B 1 60 ? -2.029 37.619 36.082 1 87.439 94 GLN B C 1
ATOM 3922 O O . GLN B 1 60 ? -2.733 37.998 37.016 1 92.254 94 GLN B O 1
ATOM 3928 N N . LYS B 1 61 ? -1.574 36.37 36.016 1 92.152 95 LYS B N 1
ATOM 3929 C CA . LYS B 1 61 ? -1.705 35.45 37.14 1 104.632 95 LYS B CA 1
ATOM 3930 C C . LYS B 1 61 ? -0.302 35.156 37.667 1 103.187 95 LYS B C 1
ATOM 3931 O O . LYS B 1 61 ? 0.641 35.061 36.884 1 90.215 95 LYS B O 1
ATOM 3937 N N . GLN B 1 62 ? -0.184 35.063 39.001 1 97.947 96 GLN B N 1
ATOM 3938 C CA . GLN B 1 62 ? 1.11 34.958 39.648 1 87.039 96 GLN B CA 1
ATOM 3939 C C . GLN B 1 62 ? 1.598 33.516 39.551 1 85.533 96 GLN B C 1
ATOM 3940 O O . GLN B 1 62 ? 0.871 32.585 39.902 1 95.735 96 GLN B O 1
ATOM 3946 N N . VAL B 1 63 ? 2.821 33.345 39.036 1 83.931 97 VAL B N 1
ATOM 3947 C CA . VAL B 1 63 ? 3.46 32.042 38.853 1 78.522 97 VAL B CA 1
ATOM 3948 C C . VAL B 1 63 ? 4.548 31.881 39.907 1 71.608 97 VAL B C 1
ATOM 3949 O O . VAL B 1 63 ? 5.469 32.692 39.933 1 69.924 97 VAL B O 1
ATOM 3953 N N . ARG B 1 64 ? 4.464 30.825 40.733 1 64.63 98 ARG B N 1
ATOM 3954 C CA . ARG B 1 64 ? 5.475 30.599 41.753 1 68.64 98 ARG B CA 1
ATOM 3955 C C . ARG B 1 64 ? 6.338 29.387 41.385 1 66.598 98 ARG B C 1
ATOM 3956 O O . ARG B 1 64 ? 5.818 28.37 40.956 1 62.918 98 ARG B O 1
ATOM 3964 N N . ALA B 1 65 ? 7.666 29.534 41.483 1 68.115 99 ALA B N 1
ATOM 3965 C CA . ALA B 1 65 ? 8.569 28.427 41.212 1 68.561 99 ALA B CA 1
ATOM 3966 C C . ALA B 1 65 ? 8.979 27.792 42.534 1 69.989 99 ALA B C 1
ATOM 3967 O O . ALA B 1 65 ? 9.17 28.515 43.504 1 74.601 99 ALA B O 1
ATOM 3969 N N . ILE B 1 66 ? 9.028 26.449 42.572 1 68.506 100 ILE B N 1
ATOM 3970 C CA . ILE B 1 66 ? 9.757 25.723 43.595 1 69.36 100 ILE B CA 1
ATOM 3971 C C . ILE B 1 66 ? 10.903 24.979 42.917 1 72.078 100 ILE B C 1
ATOM 3972 O O . ILE B 1 66 ? 10.717 24.265 41.932 1 70.328 100 ILE B O 1
ATOM 3977 N N . ASP B 1 67 ? 12.107 25.198 43.453 1 77.117 101 ASP B N 1
ATOM 3978 C CA . ASP B 1 67 ? 13.29 24.402 43.175 1 72.359 101 ASP B CA 1
ATOM 3979 C C . ASP B 1 67 ? 13.349 23.256 44.189 1 71.114 101 ASP B C 1
ATOM 3980 O O . ASP B 1 67 ? 13.642 23.464 45.372 1 70.891 101 ASP B O 1
ATOM 3985 N N . LEU B 1 68 ? 13.026 22.045 43.711 1 62.448 102 LEU B N 1
ATOM 3986 C CA . LEU B 1 68 ? 12.995 20.848 44.525 1 59.709 102 LEU B CA 1
ATOM 3987 C C . LEU B 1 68 ? 14.384 20.464 45.034 1 66.283 102 LEU B C 1
ATOM 3988 O O . LEU B 1 68 ? 14.511 19.85 46.101 1 69.34 102 LEU B O 1
ATOM 3993 N N . THR B 1 69 ? 15.432 20.893 44.318 1 71.83 103 THR B N 1
ATOM 3994 C CA . THR B 1 69 ? 16.785 20.557 44.727 1 69.298 103 THR B CA 1
ATOM 3995 C C . THR B 1 69 ? 17.107 21.224 46.056 1 69.152 103 THR B C 1
ATOM 3996 O O . THR B 1 69 ? 17.923 20.693 46.802 1 78.554 103 THR B O 1
ATOM 4000 N N . LYS B 1 70 ? 16.457 22.361 46.356 1 67.966 104 LYS B N 1
ATOM 4001 C CA . LYS B 1 70 ? 16.699 23.099 47.592 1 67.691 104 LYS B CA 1
ATOM 4002 C C . LYS B 1 70 ? 16.171 22.377 48.839 1 64.314 104 LYS B C 1
ATOM 4003 O O . LYS B 1 70 ? 16.429 22.847 49.945 1 62.038 104 LYS B O 1
ATOM 4009 N N . ALA B 1 71 ? 15.447 21.252 48.668 1 62.93 105 ALA B N 1
ATOM 4010 C CA . ALA B 1 71 ? 14.954 20.492 49.81 1 60.939 105 ALA B CA 1
ATOM 4011 C C . ALA B 1 71 ? 16.014 19.55 50.389 1 65.824 105 ALA B C 1
ATOM 4012 O O . ALA B 1 71 ? 15.673 18.785 51.287 1 68.875 105 ALA B O 1
ATOM 4014 N N . PHE B 1 72 ? 17.263 19.594 49.871 1 67.821 106 PHE B N 1
ATOM 4015 C CA . PHE B 1 72 ? 18.366 18.735 50.287 1 66.298 106 PHE B CA 1
ATOM 4016 C C . PHE B 1 72 ? 19.652 19.545 50.471 1 70.561 106 PHE B C 1
ATOM 4017 O O . PHE B 1 72 ? 19.876 20.492 49.724 1 74.874 106 PHE B O 1
ATOM 4025 N N . ASP B 1 73 ? 20.519 19.144 51.423 1 73.087 107 ASP B N 1
ATOM 4026 C CA . ASP B 1 73 ? 21.922 19.538 51.521 1 76.203 107 ASP B CA 1
ATOM 4027 C C . ASP B 1 73 ? 22.669 19.136 50.251 1 77.669 107 ASP B C 1
ATOM 4028 O O . ASP B 1 73 ? 22.332 18.125 49.63 1 74.038 107 ASP B O 1
ATOM 4033 N N . PRO B 1 74 ? 23.739 19.859 49.829 1 83.374 108 PRO B N 1
ATOM 4034 C CA . PRO B 1 74 ? 24.422 19.534 48.576 1 85.063 108 PRO B CA 1
ATOM 4035 C C . PRO B 1 74 ? 24.891 18.08 48.487 1 84.211 108 PRO B C 1
ATOM 4036 O O . PRO B 1 74 ? 24.933 17.526 47.374 1 74.005 108 PRO B O 1
ATOM 4040 N N . ALA B 1 75 ? 25.229 17.539 49.678 1 85.056 109 ALA B N 1
ATOM 4041 C CA . ALA B 1 75 ? 25.558 16.15 49.971 1 87.711 109 ALA B CA 1
ATOM 4042 C C . ALA B 1 75 ? 24.381 15.239 49.632 1 87.846 109 ALA B C 1
ATOM 4043 O O . ALA B 1 75 ? 24.523 14.274 48.877 1 85.765 109 ALA B O 1
ATOM 4045 N N . GLU B 1 76 ? 23.214 15.549 50.214 1 84.667 110 GLU B N 1
ATOM 4046 C CA . GLU B 1 76 ? 22.038 14.733 50.01 1 74.25 110 GLU B CA 1
ATOM 4047 C C . GLU B 1 76 ? 21.629 14.82 48.548 1 71.425 110 GLU B C 1
ATOM 4048 O O . GLU B 1 76 ? 21.237 13.81 47.951 1 74.02 110 GLU B O 1
ATOM 4054 N N . LEU B 1 77 ? 21.767 16.016 47.963 1 69.164 111 LEU B N 1
ATOM 4055 C CA . LEU B 1 77 ? 21.315 16.215 46.589 1 69.864 111 LEU B CA 1
ATOM 4056 C C . LEU B 1 77 ? 22.078 15.304 45.607 1 73.323 111 LEU B C 1
ATOM 4057 O O . LEU B 1 77 ? 21.474 14.711 44.691 1 64.402 111 LEU B O 1
ATOM 4062 N N . ARG B 1 78 ? 23.416 15.235 45.796 1 75.37 112 ARG B N 1
ATOM 4063 C CA . ARG B 1 78 ? 24.26 14.501 44.869 1 79.573 112 ARG B CA 1
ATOM 4064 C C . ARG B 1 78 ? 23.915 13.012 44.974 1 74.361 112 ARG B C 1
ATOM 4065 O O . ARG B 1 78 ? 23.791 12.32 43.953 1 70.524 112 ARG B O 1
ATOM 4073 N N . ALA B 1 79 ? 23.754 12.548 46.228 1 69.763 113 ALA B N 1
ATOM 4074 C CA . ALA B 1 79 ? 23.325 11.188 46.535 1 67.521 113 ALA B CA 1
ATOM 4075 C C . ALA B 1 79 ? 21.992 10.837 45.87 1 66.402 113 ALA B C 1
ATOM 4076 O O . ALA B 1 79 ? 21.885 9.819 45.185 1 69.267 113 ALA B O 1
ATOM 4078 N N . ALA B 1 80 ? 20.978 11.684 46.091 1 62.295 114 ALA B N 1
ATOM 4079 C CA . ALA B 1 80 ? 19.67 11.43 45.519 1 57.024 114 ALA B CA 1
ATOM 4080 C C . ALA B 1 80 ? 19.722 11.521 43.993 1 58.14 114 ALA B C 1
ATOM 4081 O O . ALA B 1 80 ? 19.062 10.7 43.35 1 54.086 114 ALA B O 1
ATOM 4083 N N . SER B 1 81 ? 20.504 12.458 43.401 1 57.595 115 SER B N 1
ATOM 4084 C CA . SER B 1 81 ? 20.464 12.522 41.941 1 58.28 115 SER B CA 1
ATOM 4085 C C . SER B 1 81 ? 21.057 11.247 41.344 1 62.029 115 SER B C 1
ATOM 4086 O O . SER B 1 81 ? 20.645 10.814 40.26 1 60.085 115 SER B O 1
ATOM 4089 N N . ALA B 1 82 ? 22.035 10.66 42.062 1 64.566 116 ALA B N 1
ATOM 4090 C CA . ALA B 1 82 ? 22.717 9.476 41.558 1 65.752 116 ALA B CA 1
ATOM 4091 C C . ALA B 1 82 ? 21.783 8.275 41.673 1 65.062 116 ALA B C 1
ATOM 4092 O O . ALA B 1 82 ? 21.508 7.586 40.692 1 68.492 116 ALA B O 1
ATOM 4094 N N . THR B 1 83 ? 21.271 8.061 42.887 1 65.541 117 THR B N 1
ATOM 4095 C CA . THR B 1 83 ? 20.327 6.993 43.181 1 69.412 117 THR B CA 1
ATOM 4096 C C . THR B 1 83 ? 19.108 7.096 42.269 1 71.011 117 THR B C 1
ATOM 4097 O O . THR B 1 83 ? 18.592 6.078 41.819 1 79.969 117 THR B O 1
ATOM 4101 N N . ARG B 1 84 ? 18.646 8.322 42.001 1 69.477 118 ARG B N 1
ATOM 4102 C CA . ARG B 1 84 ? 17.46 8.514 41.191 1 63.392 118 ARG B CA 1
ATOM 4103 C C . ARG B 1 84 ? 17.767 8.107 39.751 1 62.099 118 ARG B C 1
ATOM 4104 O O . ARG B 1 84 ? 16.922 7.536 39.068 1 62.203 118 ARG B O 1
ATOM 4112 N N . GLU B 1 85 ? 18.985 8.391 39.287 1 68.205 119 GLU B N 1
ATOM 4113 C CA . GLU B 1 85 ? 19.349 8.046 37.921 1 73.961 119 GLU B CA 1
ATOM 4114 C C . GLU B 1 85 ? 19.382 6.522 37.775 1 70.734 119 GLU B C 1
ATOM 4115 O O . GLU B 1 85 ? 18.898 5.942 36.789 1 66.183 119 GLU B O 1
ATOM 4121 N N . GLN B 1 86 ? 19.938 5.881 38.802 1 70.195 120 GLN B N 1
ATOM 4122 C CA . GLN B 1 86 ? 20.082 4.435 38.84 1 76.394 120 GLN B CA 1
ATOM 4123 C C . GLN B 1 86 ? 18.712 3.78 38.774 1 70.803 120 GLN B C 1
ATOM 4124 O O . GLN B 1 86 ? 18.488 2.89 37.961 1 75.559 120 GLN B O 1
ATOM 4130 N N . GLU B 1 87 ? 17.804 4.233 39.633 1 67.572 121 GLU B N 1
ATOM 4131 C CA . GLU B 1 87 ? 16.471 3.66 39.702 1 63.339 121 GLU B CA 1
ATOM 4132 C C . GLU B 1 87 ? 15.712 3.901 38.404 1 60.346 121 GLU B C 1
ATOM 4133 O O . GLU B 1 87 ? 14.954 3.06 37.946 1 62.93 121 GLU B O 1
ATOM 4139 N N . PHE B 1 88 ? 15.923 5.062 37.797 1 65.61 122 PHE B N 1
ATOM 4140 C CA . PHE B 1 88 ? 15.272 5.347 36.531 1 68.43 122 PHE B CA 1
ATOM 4141 C C . PHE B 1 88 ? 15.751 4.384 35.44 1 66.042 122 PHE B C 1
ATOM 4142 O O . PHE B 1 88 ? 14.933 3.866 34.694 1 60.857 122 PHE B O 1
ATOM 4150 N N . GLN B 1 89 ? 17.072 4.174 35.33 1 74.548 123 GLN B N 1
ATOM 4151 C CA . GLN B 1 89 ? 17.63 3.239 34.356 1 78.62 123 GLN B CA 1
ATOM 4152 C C . GLN B 1 89 ? 17.08 1.827 34.576 1 71.704 123 GLN B C 1
ATOM 4153 O O . GLN B 1 89 ? 16.7 1.146 33.63 1 67.475 123 GLN B O 1
ATOM 4159 N N . ALA B 1 90 ? 17.004 1.395 35.835 1 63.944 124 ALA B N 1
ATOM 4160 C CA . ALA B 1 90 ? 16.369 0.127 36.143 1 62.294 124 ALA B CA 1
ATOM 4161 C C . ALA B 1 90 ? 14.935 0.093 35.604 1 69.15 124 ALA B C 1
ATOM 4162 O O . ALA B 1 90 ? 14.495 -0.903 35.016 1 74.118 124 ALA B O 1
ATOM 4164 N N . PHE B 1 91 ? 14.198 1.182 35.846 1 64.602 125 PHE B N 1
ATOM 4165 C CA . PHE B 1 91 ? 12.802 1.274 35.475 1 64.217 125 PHE B CA 1
ATOM 4166 C C . PHE B 1 91 ? 12.684 1.116 33.961 1 70.888 125 PHE B C 1
ATOM 4167 O O . PHE B 1 91 ? 11.848 0.357 33.467 1 79.078 125 PHE B O 1
ATOM 4175 N N . LEU B 1 92 ? 13.501 1.87 33.223 1 74.205 126 LEU B N 1
ATOM 4176 C CA . LEU B 1 92 ? 13.519 1.789 31.768 1 74.258 126 LEU B CA 1
ATOM 4177 C C . LEU B 1 92 ? 13.709 0.335 31.343 1 82.431 126 LEU B C 1
ATOM 4178 O O . LEU B 1 92 ? 12.931 -0.187 30.548 1 90.446 126 LEU B O 1
ATOM 4183 N N . SER B 1 93 ? 14.73 -0.326 31.905 1 83.73 127 SER B N 1
ATOM 4184 C CA . SER B 1 93 ? 15.107 -1.67 31.49 1 79.252 127 SER B CA 1
ATOM 4185 C C . SER B 1 93 ? 13.952 -2.663 31.654 1 71.696 127 SER B C 1
ATOM 4186 O O . SER B 1 93 ? 13.816 -3.564 30.843 1 83.231 127 SER B O 1
ATOM 4189 N N . ARG B 1 94 ? 13.117 -2.505 32.683 1 70.128 128 ARG B N 1
ATOM 4190 C CA . ARG B 1 94 ? 12.053 -3.468 32.977 1 71.886 128 ARG B CA 1
ATOM 4191 C C . ARG B 1 94 ? 10.816 -3.17 32.131 1 64.941 128 ARG B C 1
ATOM 4192 O O . ARG B 1 94 ? 9.963 -4.025 31.948 1 64.578 128 ARG B O 1
ATOM 4200 N N . SER B 1 95 ? 10.726 -1.946 31.612 1 68.339 129 SER B N 1
ATOM 4201 C CA . SER B 1 95 ? 9.472 -1.436 31.087 1 78.56 129 SER B CA 1
ATOM 4202 C C . SER B 1 95 ? 9.51 -1.391 29.556 1 84.499 129 SER B C 1
ATOM 4203 O O . SER B 1 95 ? 8.474 -1.502 28.913 1 84.272 129 SER B O 1
ATOM 4206 N N . GLN B 1 96 ? 10.708 -1.236 28.979 1 81.563 130 GLN B N 1
ATOM 4207 C CA . GLN B 1 96 ? 10.868 -0.986 27.553 1 105.698 130 GLN B CA 1
ATOM 4208 C C . GLN B 1 96 ? 10.743 -2.283 26.761 1 100.52 130 GLN B C 1
ATOM 4209 O O . GLN B 1 96 ? 11.019 -3.348 27.299 1 102.199 130 GLN B O 1
ATOM 4215 N N . SER B 1 97 ? 10.372 -2.166 25.476 1 88.824 131 SER B N 1
ATOM 4216 C CA . SER B 1 97 ? 10 -3.311 24.665 1 82.204 131 SER B CA 1
ATOM 4217 C C . SER B 1 97 ? 10.576 -3.196 23.258 1 77.65 131 SER B C 1
ATOM 4218 O O . SER B 1 97 ? 10.647 -2.104 22.702 1 83.694 131 SER B O 1
ATOM 4221 N N . PRO B 1 98 ? 10.931 -4.313 22.587 1 82.379 132 PRO B N 1
ATOM 4222 C CA . PRO B 1 98 ? 11.217 -4.255 21.151 1 78.184 132 PRO B CA 1
ATOM 4223 C C . PRO B 1 98 ? 10.107 -3.611 20.314 1 73.152 132 PRO B C 1
ATOM 4224 O O . PRO B 1 98 ? 10.349 -3.261 19.165 1 85.216 132 PRO B O 1
ATOM 4228 N N . ALA B 1 99 ? 8.874 -3.533 20.846 1 66.082 133 ALA B N 1
ATOM 4229 C CA . ALA B 1 99 ? 7.761 -2.963 20.1 1 67.229 133 ALA B CA 1
ATOM 4230 C C . ALA B 1 99 ? 7.833 -1.441 20.125 1 69.461 133 ALA B C 1
ATOM 4231 O O . ALA B 1 99 ? 7.034 -0.784 19.471 1 70.313 133 ALA B O 1
ATOM 4233 N N . ASP B 1 100 ? 8.768 -0.894 20.906 1 75.967 134 ASP B N 1
ATOM 4234 C CA . ASP B 1 100 ? 8.891 0.544 21.065 1 80.249 134 ASP B CA 1
ATOM 4235 C C . ASP B 1 100 ? 9.977 1.045 20.123 1 78.623 134 ASP B C 1
ATOM 4236 O O . ASP B 1 100 ? 10.09 2.244 19.938 1 91.095 134 ASP B O 1
ATOM 4241 N N . GLN B 1 101 ? 10.783 0.13 19.569 1 83.97 135 GLN B N 1
ATOM 4242 C CA . GLN B 1 101 ? 11.892 0.484 18.69 1 85.363 135 GLN B CA 1
ATOM 4243 C C . GLN B 1 101 ? 11.349 1.061 17.38 1 83.028 135 GLN B C 1
ATOM 4244 O O . GLN B 1 101 ? 10.349 0.593 16.827 1 74.828 135 GLN B O 1
ATOM 4250 N N . LEU B 1 102 ? 12.049 2.084 16.884 1 78.935 136 LEU B N 1
ATOM 4251 C CA . LEU B 1 102 ? 11.8 2.665 15.577 1 77.657 136 LEU B CA 1
ATOM 4252 C C . LEU B 1 102 ? 12.17 1.668 14.47 1 74.292 136 LEU B C 1
ATOM 4253 O O . LEU B 1 102 ? 13.328 1.288 14.351 1 78.381 136 LEU B O 1
ATOM 4258 N N . LEU B 1 103 ? 11.18 1.258 13.667 1 69.848 137 LEU B N 1
ATOM 4259 C CA . LEU B 1 103 ? 11.412 0.508 12.443 1 71.265 137 LEU B CA 1
ATOM 4260 C C . LEU B 1 103 ? 10.973 1.337 11.232 1 74.021 137 LEU B C 1
ATOM 4261 O O . LEU B 1 103 ? 9.884 1.898 11.243 1 79.179 137 LEU B O 1
ATOM 4266 N N . ILE B 1 104 ? 11.819 1.386 10.189 1 76.39 138 ILE B N 1
ATOM 4267 C CA . ILE B 1 104 ? 11.486 2.015 8.919 1 78.151 138 ILE B CA 1
ATOM 4268 C C . ILE B 1 104 ? 11.176 0.922 7.892 1 79.827 138 ILE B C 1
ATOM 4269 O O . ILE B 1 104 ? 11.988 0.025 7.67 1 84.168 138 ILE B O 1
ATOM 4274 N N . ALA B 1 105 ? 9.987 0.992 7.277 1 78.981 139 ALA B N 1
ATOM 4275 C CA . ALA B 1 105 ? 9.644 0.165 6.129 1 79.104 139 ALA B CA 1
ATOM 4276 C C . ALA B 1 105 ? 10.516 0.586 4.957 1 90.473 139 ALA B C 1
ATOM 4277 O O . ALA B 1 105 ? 10.482 1.758 4.57 1 93.275 139 ALA B O 1
ATOM 4279 N N . PRO B 1 106 ? 11.275 -0.348 4.33 1 97.517 140 PRO B N 1
ATOM 4280 C CA . PRO B 1 106 ? 12.044 -0.02 3.129 1 96.741 140 PRO B CA 1
ATOM 4281 C C . PRO B 1 106 ? 11.14 0.209 1.921 1 91.938 140 PRO B C 1
ATOM 4282 O O . PRO B 1 106 ? 10.045 -0.358 1.862 1 90.395 140 PRO B O 1
ATOM 4286 N N . ALA B 1 107 ? 11.589 1.065 0.996 1 91.888 141 ALA B N 1
ATOM 4287 C CA . ALA B 1 107 ? 10.916 1.255 -0.288 1 90.898 141 ALA B CA 1
ATOM 4288 C C . ALA B 1 107 ? 11.251 0.119 -1.256 1 91.852 141 ALA B C 1
ATOM 4289 O O . ALA B 1 107 ? 12.308 -0.498 -1.15 1 89.875 141 ALA B O 1
ATOM 4291 N N . ASN B 1 108 ? 10.328 -0.141 -2.194 1 94.49 142 ASN B N 1
ATOM 4292 C CA . ASN B 1 108 ? 10.555 -0.962 -3.381 1 95.633 142 ASN B CA 1
ATOM 4293 C C . ASN B 1 108 ? 10.976 -2.377 -3.003 1 100.451 142 ASN B C 1
ATOM 4294 O O . ASN B 1 108 ? 11.952 -2.896 -3.543 1 108.293 142 ASN B O 1
ATOM 4299 N N . SER B 1 109 ? 10.25 -2.969 -2.051 1 96.079 143 SER B N 1
ATOM 4300 C CA . SER B 1 109 ? 10.453 -4.355 -1.682 1 94.281 143 SER B CA 1
ATOM 4301 C C . SER B 1 109 ? 9.261 -5.151 -2.195 1 93.56 143 SER B C 1
ATOM 4302 O O . SER B 1 109 ? 8.132 -4.669 -2.176 1 93.939 143 SER B O 1
ATOM 4305 N N . PRO B 1 110 ? 9.494 -6.37 -2.724 1 95.314 144 PRO B N 1
ATOM 4306 C CA . PRO B 1 110 ? 8.408 -7.29 -3.044 1 97.104 144 PRO B CA 1
ATOM 4307 C C . PRO B 1 110 ? 7.687 -7.851 -1.819 1 101.368 144 PRO B C 1
ATOM 4308 O O . PRO B 1 110 ? 6.68 -8.53 -1.974 1 104.17 144 PRO B O 1
ATOM 4312 N N . LEU B 1 111 ? 8.231 -7.575 -0.62 1 94.815 145 LEU B N 1
ATOM 4313 C CA . LEU B 1 111 ? 7.793 -8.144 0.646 1 88.208 145 LEU B CA 1
ATOM 4314 C C . LEU B 1 111 ? 6.57 -7.395 1.171 1 83.988 145 LEU B C 1
ATOM 4315 O O . LEU B 1 111 ? 6.63 -6.196 1.399 1 83.992 145 LEU B O 1
ATOM 4320 N N . GLN B 1 112 ? 5.457 -8.122 1.295 1 80.929 146 GLN B N 1
ATOM 4321 C CA . GLN B 1 112 ? 4.264 -7.668 1.983 1 78.377 146 GLN B CA 1
ATOM 4322 C C . GLN B 1 112 ? 4.154 -8.422 3.314 1 79.315 146 GLN B C 1
ATOM 4323 O O . GLN B 1 112 ? 4.28 -9.644 3.364 1 89.325 146 GLN B O 1
ATOM 4329 N N . TYR B 1 113 ? 3.885 -7.694 4.401 1 74.597 147 TYR B N 1
ATOM 4330 C CA . TYR B 1 113 ? 3.905 -8.243 5.745 1 72.819 147 TYR B CA 1
ATOM 4331 C C . TYR B 1 113 ? 3.129 -7.358 6.731 1 70.173 147 TYR B C 1
ATOM 4332 O O . TYR B 1 113 ? 2.902 -6.167 6.486 1 68.735 147 TYR B O 1
ATOM 4341 N N . PRO B 1 114 ? 2.725 -7.906 7.903 1 66.74 148 PRO B N 1
ATOM 4342 C CA . PRO B 1 114 ? 2.016 -7.113 8.898 1 67.101 148 PRO B CA 1
ATOM 4343 C C . PRO B 1 114 ? 2.958 -6.164 9.636 1 68.809 148 PRO B C 1
ATOM 4344 O O . PRO B 1 114 ? 4.009 -6.569 10.112 1 69.096 148 PRO B O 1
ATOM 4348 N N . LEU B 1 115 ? 2.581 -4.889 9.695 1 71.243 149 LEU B N 1
ATOM 4349 C CA . LEU B 1 115 ? 3.369 -3.797 10.24 1 69.371 149 LEU B CA 1
ATOM 4350 C C . LEU B 1 115 ? 2.978 -3.568 11.71 1 74.447 149 LEU B C 1
ATOM 4351 O O . LEU B 1 115 ? 3.788 -3.123 12.525 1 74.431 149 LEU B O 1
ATOM 4356 N N . GLN B 1 116 ? 1.739 -3.92 12.073 1 74.774 150 GLN B N 1
ATOM 4357 C CA . GLN B 1 116 ? 1.261 -3.806 13.444 1 66.593 150 GLN B CA 1
ATOM 4358 C C . GLN B 1 116 ? -0.064 -4.558 13.548 1 64.906 150 GLN B C 1
ATOM 4359 O O . GLN B 1 116 ? -0.74 -4.788 12.547 1 70.734 150 GLN B O 1
ATOM 4365 N N . GLY B 1 117 ? -0.426 -4.95 14.763 1 62.149 151 GLY B N 1
ATOM 4366 C CA . GLY B 1 117 ? -1.715 -5.572 14.971 1 61.07 151 GLY B CA 1
ATOM 4367 C C . GLY B 1 117 ? -1.589 -7.08 15.143 1 65.192 151 GLY B C 1
ATOM 4368 O O . GLY B 1 117 ? -2.609 -7.747 15.256 1 74.727 151 GLY B O 1
ATOM 4369 N N . VAL B 1 118 ? -0.358 -7.616 15.177 1 61.398 152 VAL B N 1
ATOM 4370 C CA . VAL B 1 118 ? -0.177 -9.056 15.322 1 60.591 152 VAL B CA 1
ATOM 4371 C C . VAL B 1 118 ? 0.401 -9.395 16.701 1 66.619 152 VAL B C 1
ATOM 4372 O O . VAL B 1 118 ? 1.484 -8.932 17.085 1 67.107 152 VAL B O 1
ATOM 4376 N N . GLU B 1 119 ? -0.322 -10.257 17.425 1 65.532 153 GLU B N 1
ATOM 4377 C CA . GLU B 1 119 ? -0.1 -10.491 18.845 1 59.114 153 GLU B CA 1
ATOM 4378 C C . GLU B 1 119 ? -0.398 -11.961 19.174 1 58.908 153 GLU B C 1
ATOM 4379 O O . GLU B 1 119 ? -1.371 -12.548 18.696 1 56.742 153 GLU B O 1
ATOM 4385 N N . VAL B 1 120 ? 0.443 -12.571 20.005 1 55.064 154 VAL B N 1
ATOM 4386 C CA . VAL B 1 120 ? 0.138 -13.909 20.477 1 58.313 154 VAL B CA 1
ATOM 4387 C C . VAL B 1 120 ? 0.302 -13.979 21.994 1 58.683 154 VAL B C 1
ATOM 4388 O O . VAL B 1 120 ? 1.088 -13.231 22.581 1 58.142 154 VAL B O 1
ATOM 4392 N N . GLN B 1 121 ? -0.426 -14.9 22.634 1 59.523 155 GLN B N 1
ATOM 4393 C CA . GLN B 1 121 ? -0.224 -14.986 24.075 1 63.55 155 GLN B CA 1
ATOM 4394 C C . GLN B 1 121 ? 1.015 -15.832 24.298 1 64.856 155 GLN B C 1
ATOM 4395 O O . GLN B 1 121 ? 1.332 -16.672 23.458 1 66.104 155 GLN B O 1
ATOM 4401 N N . PRO B 1 122 ? 1.727 -15.657 25.429 1 59.171 156 PRO B N 1
ATOM 4402 C CA . PRO B 1 122 ? 2.917 -16.451 25.667 1 59.915 156 PRO B CA 1
ATOM 4403 C C . PRO B 1 122 ? 2.593 -17.929 25.498 1 63.416 156 PRO B C 1
ATOM 4404 O O . PRO B 1 122 ? 1.508 -18.365 25.882 1 63.236 156 PRO B O 1
ATOM 4408 N N . LEU B 1 123 ? 3.5 -18.674 24.865 1 70.261 157 LEU B N 1
ATOM 4409 C CA . LEU B 1 123 ? 3.369 -20.118 24.682 1 67.64 157 LEU B CA 1
ATOM 4410 C C . LEU B 1 123 ? 2.224 -20.518 23.742 1 65.391 157 LEU B C 1
ATOM 4411 O O . LEU B 1 123 ? 1.885 -21.692 23.686 1 81.356 157 LEU B O 1
ATOM 4416 N N . ARG B 1 124 ? 1.626 -19.588 23.004 1 59.441 158 ARG B N 1
ATOM 4417 C CA . ARG B 1 124 ? 0.523 -19.958 22.124 1 68.535 158 ARG B CA 1
ATOM 4418 C C . ARG B 1 124 ? 0.919 -19.741 20.649 1 68.536 158 ARG B C 1
ATOM 4419 O O . ARG B 1 124 ? 2.069 -19.387 20.355 1 64.178 158 ARG B O 1
ATOM 4427 N N . SER B 1 125 ? -0.037 -19.946 19.725 1 63.568 159 SER B N 1
ATOM 4428 C CA . SER B 1 125 ? 0.283 -20.017 18.302 1 69.847 159 SER B CA 1
ATOM 4429 C C . SER B 1 125 ? -0.763 -19.283 17.472 1 72.505 159 SER B C 1
ATOM 4430 O O . SER B 1 125 ? -1.967 -19.459 17.686 1 75.009 159 SER B O 1
ATOM 4433 N N . ILE B 1 126 ? -0.282 -18.563 16.447 1 70.477 160 ILE B N 1
ATOM 4434 C CA . ILE B 1 126 ? -1.175 -17.861 15.54 1 70.377 160 ILE B CA 1
ATOM 4435 C C . ILE B 1 126 ? -0.732 -18.077 14.105 1 72.218 160 ILE B C 1
ATOM 4436 O O . ILE B 1 126 ? 0.441 -18.327 13.852 1 78.937 160 ILE B O 1
ATOM 4441 N N . LEU B 1 127 ? -1.707 -17.963 13.192 1 76.382 161 LEU B N 1
ATOM 4442 C CA . LEU B 1 127 ? -1.45 -17.741 11.779 1 73.01 161 LEU B CA 1
ATOM 4443 C C . LEU B 1 127 ? -0.969 -16.302 11.654 1 72.63 161 LEU B C 1
ATOM 4444 O O . LEU B 1 127 ? -1.61 -15.379 12.166 1 71.294 161 LEU B O 1
ATOM 4449 N N . VAL B 1 128 ? 0.16 -16.11 10.965 1 72.252 162 VAL B N 1
ATOM 4450 C CA . VAL B 1 128 ? 0.603 -14.755 10.694 1 70.041 162 VAL B CA 1
ATOM 4451 C C . VAL B 1 128 ? -0.185 -14.236 9.486 1 73.445 162 VAL B C 1
ATOM 4452 O O . VAL B 1 128 ? -0.229 -14.865 8.425 1 76.389 162 VAL B O 1
ATOM 4456 N N . PRO B 1 129 ? -0.883 -13.082 9.607 1 68.42 163 PRO B N 1
ATOM 4457 C CA . PRO B 1 129 ? -1.663 -12.557 8.504 1 66.928 163 PRO B CA 1
ATOM 4458 C C . PRO B 1 129 ? -0.79 -11.756 7.54 1 72.74 163 PRO B C 1
ATOM 4459 O O . PRO B 1 129 ? 0.202 -11.151 7.973 1 78.232 163 PRO B O 1
ATOM 4463 N N . GLY B 1 130 ? -1.146 -11.783 6.243 1 72.359 164 GLY B N 1
ATOM 4464 C CA . GLY B 1 130 ? -0.712 -10.773 5.295 1 73.016 164 GLY B CA 1
ATOM 4465 C C . GLY B 1 130 ? 0.711 -10.988 4.795 1 77.253 164 GLY B C 1
ATOM 4466 O O . GLY B 1 130 ? 1.214 -10.15 4.06 1 80.721 164 GLY B O 1
ATOM 4467 N N . LEU B 1 131 ? 1.367 -12.098 5.16 1 78.893 165 LEU B N 1
ATOM 4468 C CA . LEU B 1 131 ? 2.667 -12.415 4.583 1 81.266 165 LEU B CA 1
ATOM 4469 C C . LEU B 1 131 ? 2.506 -12.745 3.092 1 86.449 165 LEU B C 1
ATOM 4470 O O . LEU B 1 131 ? 1.697 -13.607 2.76 1 90.883 165 LEU B O 1
ATOM 4475 N N . SER B 1 132 ? 3.24 -12.062 2.192 1 81.71 166 SER B N 1
ATOM 4476 C CA . SER B 1 132 ? 3.405 -12.59 0.841 1 84.031 166 SER B CA 1
ATOM 4477 C C . SER B 1 132 ? 4.593 -11.963 0.115 1 84.206 166 SER B C 1
ATOM 4478 O O . SER B 1 132 ? 5.148 -10.96 0.55 1 82.829 166 SER B O 1
ATOM 4481 N N . LEU B 1 133 ? 4.992 -12.603 -0.992 1 87.877 167 LEU B N 1
ATOM 4482 C CA . LEU B 1 133 ? 6.044 -12.117 -1.866 1 87.412 167 LEU B CA 1
ATOM 4483 C C . LEU B 1 133 ? 5.415 -11.726 -3.195 1 90.123 167 LEU B C 1
ATOM 4484 O O . LEU B 1 133 ? 5.044 -12.593 -3.983 1 94.005 167 LEU B O 1
ATOM 4489 N N . GLN B 1 134 ? 5.322 -10.415 -3.438 1 92.606 168 GLN B N 1
ATOM 4490 C CA . GLN B 1 134 ? 4.774 -9.9 -4.686 1 93.435 168 GLN B CA 1
ATOM 4491 C C . GLN B 1 134 ? 5.918 -9.666 -5.666 1 92.693 168 GLN B C 1
ATOM 4492 O O . GLN B 1 134 ? 6.165 -8.53 -6.045 1 96.885 168 GLN B O 1
ATOM 4498 N N . ALA B 1 135 ? 6.651 -10.729 -6.02 1 90.964 169 ALA B N 1
ATOM 4499 C CA . ALA B 1 135 ? 7.692 -10.598 -7.023 1 92.724 169 ALA B CA 1
ATOM 4500 C C . ALA B 1 135 ? 7.039 -10.833 -8.381 1 95.665 169 ALA B C 1
ATOM 4501 O O . ALA B 1 135 ? 5.872 -11.228 -8.448 1 96.964 169 ALA B O 1
ATOM 4503 N N . ALA B 1 136 ? 7.786 -10.57 -9.454 1 96.546 170 ALA B N 1
ATOM 4504 C CA . ALA B 1 136 ? 7.263 -10.825 -10.779 1 99.815 170 ALA B CA 1
ATOM 4505 C C . ALA B 1 136 ? 7.388 -12.317 -11.104 1 102.107 170 ALA B C 1
ATOM 4506 O O . ALA B 1 136 ? 8.345 -12.992 -10.706 1 103.063 170 ALA B O 1
ATOM 4508 N N . SER B 1 137 ? 6.377 -12.834 -11.81 1 103.27 171 SER B N 1
ATOM 4509 C CA . SER B 1 137 ? 6.437 -14.168 -12.381 1 103.616 171 SER B CA 1
ATOM 4510 C C . SER B 1 137 ? 7.572 -14.234 -13.402 1 111.517 171 SER B C 1
ATOM 4511 O O . SER B 1 137 ? 7.981 -13.222 -13.989 1 115.858 171 SER B O 1
ATOM 4514 N N . GLY B 1 138 ? 8.103 -15.448 -13.574 1 114.121 172 GLY B N 1
ATOM 4515 C CA . GLY B 1 138 ? 8.976 -15.725 -14.7 1 114.959 172 GLY B CA 1
ATOM 4516 C C . GLY B 1 138 ? 10.357 -16.129 -14.211 1 114.24 172 GLY B C 1
ATOM 4517 O O . GLY B 1 138 ? 11.213 -16.419 -15.049 1 117.015 172 GLY B O 1
ATOM 4518 N N . GLN B 1 139 ? 10.546 -16.128 -12.88 1 109.431 173 GLN B N 1
ATOM 4519 C CA . GLN B 1 139 ? 11.786 -16.606 -12.301 1 111.442 173 GLN B CA 1
ATOM 4520 C C . GLN B 1 139 ? 11.756 -18.133 -12.233 1 111.045 173 GLN B C 1
ATOM 4521 O O . GLN B 1 139 ? 10.705 -18.772 -12.226 1 106.653 173 GLN B O 1
ATOM 4527 N N . GLU B 1 140 ? 12.947 -18.727 -12.191 1 114.179 174 GLU B N 1
ATOM 4528 C CA . GLU B 1 140 ? 13.043 -20.162 -12.072 1 117.996 174 GLU B CA 1
ATOM 4529 C C . GLU B 1 140 ? 12.733 -20.569 -10.642 1 120.147 174 GLU B C 1
ATOM 4530 O O . GLU B 1 140 ? 12.183 -21.642 -10.458 1 129.894 174 GLU B O 1
ATOM 4536 N N . VAL B 1 141 ? 13.127 -19.769 -9.64 1 117.134 175 VAL B N 1
ATOM 4537 C CA . VAL B 1 141 ? 12.862 -20.155 -8.257 1 115.807 175 VAL B CA 1
ATOM 4538 C C . VAL B 1 141 ? 12.55 -18.915 -7.414 1 111.73 175 VAL B C 1
ATOM 4539 O O . VAL B 1 141 ? 13.044 -17.827 -7.709 1 117.61 175 VAL B O 1
ATOM 4543 N N . TYR B 1 142 ? 11.74 -19.102 -6.363 1 105.092 176 TYR B N 1
ATOM 4544 C CA . TYR B 1 142 ? 11.41 -18.067 -5.391 1 104.802 176 TYR B CA 1
ATOM 4545 C C . TYR B 1 142 ? 11.653 -18.589 -3.971 1 100.836 176 TYR B C 1
ATOM 4546 O O . TYR B 1 142 ? 11.182 -19.666 -3.625 1 102.047 176 TYR B O 1
ATOM 4555 N N . GLN B 1 143 ? 12.383 -17.822 -3.15 1 100.359 177 GLN B N 1
ATOM 4556 C CA . GLN B 1 143 ? 12.685 -18.224 -1.778 1 98.805 177 GLN B CA 1
ATOM 4557 C C . GLN B 1 143 ? 12.484 -17.058 -0.815 1 94.619 177 GLN B C 1
ATOM 4558 O O . GLN B 1 143 ? 12.896 -15.929 -1.098 1 96.143 177 GLN B O 1
ATOM 4564 N N . VAL B 1 144 ? 11.877 -17.349 0.345 1 93.157 178 VAL B N 1
ATOM 4565 C CA . VAL B 1 144 ? 11.799 -16.409 1.456 1 87.987 178 VAL B CA 1
ATOM 4566 C C . VAL B 1 144 ? 12.371 -17.074 2.717 1 89.089 178 VAL B C 1
ATOM 4567 O O . VAL B 1 144 ? 12.231 -18.29 2.909 1 88.441 178 VAL B O 1
ATOM 4571 N N . ASN B 1 145 ? 12.994 -16.244 3.579 1 87.949 179 ASN B N 1
ATOM 4572 C CA . ASN B 1 145 ? 13.509 -16.61 4.891 1 83.935 179 ASN B CA 1
ATOM 4573 C C . ASN B 1 145 ? 12.68 -15.874 5.964 1 88.451 179 ASN B C 1
ATOM 4574 O O . ASN B 1 145 ? 12.393 -14.68 5.832 1 87.802 179 ASN B O 1
ATOM 4579 N N . LEU B 1 146 ? 12.251 -16.6 7.014 1 86.389 180 LEU B N 1
ATOM 4580 C CA . LEU B 1 146 ? 11.612 -16.049 8.207 1 81.39 180 LEU B CA 1
ATOM 4581 C C . LEU B 1 146 ? 12.492 -16.325 9.421 1 82.983 180 LEU B C 1
ATOM 4582 O O . LEU B 1 146 ? 12.887 -17.468 9.62 1 87.914 180 LEU B O 1
ATOM 4587 N N . THR B 1 147 ? 12.77 -15.29 10.231 1 80.682 181 THR B N 1
ATOM 4588 C CA . THR B 1 147 ? 13.616 -15.392 11.415 1 80.981 181 THR B CA 1
ATOM 4589 C C . THR B 1 147 ? 12.862 -14.839 12.622 1 78.148 181 THR B C 1
ATOM 4590 O O . THR B 1 147 ? 12.299 -13.756 12.528 1 78.757 181 THR B O 1
ATOM 4594 N N . ALA B 1 148 ? 12.866 -15.579 13.743 1 75.324 182 ALA B N 1
ATOM 4595 C CA . ALA B 1 148 ? 12.302 -15.121 15 1 70.089 182 ALA B CA 1
ATOM 4596 C C . ALA B 1 148 ? 13.34 -15.252 16.117 1 73.291 182 ALA B C 1
ATOM 4597 O O . ALA B 1 148 ? 14.4 -15.803 15.88 1 76.526 182 ALA B O 1
ATOM 4599 N N . SER B 1 149 ? 13.021 -14.803 17.346 1 74.137 183 SER B N 1
ATOM 4600 C CA . SER B 1 149 ? 13.973 -14.792 18.45 1 72.973 183 SER B CA 1
ATOM 4601 C C . SER B 1 149 ? 13.354 -15.316 19.747 1 78.847 183 SER B C 1
ATOM 4602 O O . SER B 1 149 ? 14.078 -15.679 20.677 1 81.299 183 SER B O 1
ATOM 4605 N N . LEU B 1 150 ? 12.018 -15.299 19.839 1 76.218 184 LEU B N 1
ATOM 4606 C CA . LEU B 1 150 ? 11.31 -15.735 21.029 1 66.631 184 LEU B CA 1
ATOM 4607 C C . LEU B 1 150 ? 10.239 -16.744 20.625 1 71.137 184 LEU B C 1
ATOM 4608 O O . LEU B 1 150 ? 9.36 -17.089 21.426 1 75.349 184 LEU B O 1
ATOM 4613 N N . GLY B 1 151 ? 10.333 -17.216 19.373 1 69.753 185 GLY B N 1
ATOM 4614 C CA . GLY B 1 151 ? 9.317 -18.107 18.859 1 67.364 185 GLY B CA 1
ATOM 4615 C C . GLY B 1 151 ? 9.861 -18.979 17.747 1 68.952 185 GLY B C 1
ATOM 4616 O O . GLY B 1 151 ? 11.05 -18.915 17.427 1 71.978 185 GLY B O 1
ATOM 4617 N N . THR B 1 152 ? 8.961 -19.805 17.2 1 69.239 186 THR B N 1
ATOM 4618 C CA . THR B 1 152 ? 9.292 -20.684 16.09 1 74.851 186 THR B CA 1
ATOM 4619 C C . THR B 1 152 ? 8.157 -20.695 15.068 1 76.574 186 THR B C 1
ATOM 4620 O O . THR B 1 152 ? 6.996 -20.473 15.405 1 79.482 186 THR B O 1
ATOM 4624 N N . TRP B 1 153 ? 8.514 -21.018 13.822 1 75.828 187 TRP B N 1
ATOM 4625 C CA . TRP B 1 153 ? 7.582 -21.008 12.713 1 71.219 187 TRP B CA 1
ATOM 4626 C C . TRP B 1 153 ? 7.204 -22.43 12.337 1 78.941 187 TRP B C 1
ATOM 4627 O O . TRP B 1 153 ? 8.062 -23.304 12.273 1 84.654 187 TRP B O 1
ATOM 4638 N N . ASP B 1 154 ? 5.939 -22.636 11.985 1 82.351 188 ASP B N 1
ATOM 4639 C CA . ASP B 1 154 ? 5.56 -23.842 11.26 1 88.183 188 ASP B CA 1
ATOM 4640 C C . ASP B 1 154 ? 4.459 -23.473 10.265 1 86.277 188 ASP B C 1
ATOM 4641 O O . ASP B 1 154 ? 3.982 -22.351 10.252 1 95.403 188 ASP B O 1
ATOM 4646 N N . VAL B 1 155 ? 3.993 -24.416 9.462 1 83.308 189 VAL B N 1
ATOM 4647 C CA . VAL B 1 155 ? 2.874 -24.11 8.594 1 81.236 189 VAL B CA 1
ATOM 4648 C C . VAL B 1 155 ? 1.657 -24.938 9.001 1 83.814 189 VAL B C 1
ATOM 4649 O O . VAL B 1 155 ? 1.782 -26.099 9.377 1 86.188 189 VAL B O 1
ATOM 4653 N N . ALA B 1 156 ? 0.471 -24.328 8.886 1 83.939 190 ALA B N 1
ATOM 4654 C CA . ALA B 1 156 ? -0.804 -24.994 9.121 1 84.231 190 ALA B CA 1
ATOM 4655 C C . ALA B 1 156 ? -1.063 -26.084 8.078 1 94.912 190 ALA B C 1
ATOM 4656 O O . ALA B 1 156 ? -1.885 -26.969 8.314 1 102.401 190 ALA B O 1
ATOM 4658 N N . GLY B 1 157 ? -0.41 -25.976 6.909 1 95.442 191 GLY B N 1
ATOM 4659 C CA . GLY B 1 157 ? -0.569 -26.939 5.828 1 100.027 191 GLY B CA 1
ATOM 4660 C C . GLY B 1 157 ? 0.564 -26.791 4.815 1 101.989 191 GLY B C 1
ATOM 4661 O O . GLY B 1 157 ? 1.094 -25.689 4.671 1 105.561 191 GLY B O 1
ATOM 4662 N N . GLU B 1 158 ? 0.935 -27.894 4.139 1 102.408 192 GLU B N 1
ATOM 4663 C CA . GLU B 1 158 ? 2.036 -27.901 3.174 1 100.773 192 GLU B CA 1
ATOM 4664 C C . GLU B 1 158 ? 1.519 -27.768 1.75 1 95.555 192 GLU B C 1
ATOM 4665 O O . GLU B 1 158 ? 0.614 -28.484 1.342 1 96.606 192 GLU B O 1
ATOM 4671 N N . VAL B 1 159 ? 2.078 -26.808 1.015 1 95.777 193 VAL B N 1
ATOM 4672 C CA . VAL B 1 159 ? 1.717 -26.63 -0.383 1 100.778 193 VAL B CA 1
ATOM 4673 C C . VAL B 1 159 ? 2.591 -27.556 -1.231 1 103.327 193 VAL B C 1
ATOM 4674 O O . VAL B 1 159 ? 3.806 -27.583 -1.085 1 102.865 193 VAL B O 1
ATOM 4678 N N . THR B 1 160 ? 1.956 -28.324 -2.117 1 110.471 194 THR B N 1
ATOM 4679 C CA . THR B 1 160 ? 2.663 -29.155 -3.083 1 114.865 194 THR B CA 1
ATOM 4680 C C . THR B 1 160 ? 3.628 -28.291 -3.897 1 109.887 194 THR B C 1
ATOM 4681 O O . THR B 1 160 ? 3.216 -27.343 -4.564 1 106.926 194 THR B O 1
ATOM 4685 N N . GLY B 1 161 ? 4.917 -28.641 -3.814 1 105.657 195 GLY B N 1
ATOM 4686 C CA . GLY B 1 161 ? 5.944 -28.04 -4.64 1 102.729 195 GLY B CA 1
ATOM 4687 C C . GLY B 1 161 ? 6.766 -26.996 -3.896 1 100.543 195 GLY B C 1
ATOM 4688 O O . GLY B 1 161 ? 7.799 -26.576 -4.403 1 102.137 195 GLY B O 1
ATOM 4689 N N . VAL B 1 162 ? 6.291 -26.566 -2.718 1 98.62 196 VAL B N 1
ATOM 4690 C CA . VAL B 1 162 ? 7.056 -25.67 -1.862 1 95.982 196 VAL B CA 1
ATOM 4691 C C . VAL B 1 162 ? 7.868 -26.521 -0.891 1 96.176 196 VAL B C 1
ATOM 4692 O O . VAL B 1 162 ? 7.301 -27.388 -0.24 1 97.988 196 VAL B O 1
ATOM 4696 N N . THR B 1 163 ? 9.175 -26.228 -0.774 1 96.546 197 THR B N 1
ATOM 4697 C CA . THR B 1 163 ? 10.095 -26.929 0.116 1 101.64 197 THR B CA 1
ATOM 4698 C C . THR B 1 163 ? 10.301 -26.105 1.389 1 100.52 197 THR B C 1
ATOM 4699 O O . THR B 1 163 ? 10.746 -24.966 1.305 1 104.827 197 THR B O 1
ATOM 4703 N N . LEU B 1 164 ? 10.035 -26.715 2.547 1 100.53 198 LEU B N 1
ATOM 4704 C CA . LEU B 1 164 ? 10.202 -26.036 3.828 1 102.922 198 LEU B CA 1
ATOM 4705 C C . LEU B 1 164 ? 11.449 -26.542 4.54 1 105.064 198 LEU B C 1
ATOM 4706 O O . LEU B 1 164 ? 11.722 -27.745 4.567 1 105.074 198 LEU B O 1
ATOM 4711 N N . THR B 1 165 ? 12.181 -25.588 5.121 1 101.185 199 THR B N 1
ATOM 4712 C CA . THR B 1 165 ? 13.361 -25.889 5.902 1 100.714 199 THR B CA 1
ATOM 4713 C C . THR B 1 165 ? 13.247 -25.15 7.22 1 99.523 199 THR B C 1
ATOM 4714 O O . THR B 1 165 ? 13.156 -23.931 7.236 1 108.505 199 THR B O 1
ATOM 4718 N N . GLY B 1 166 ? 13.252 -25.892 8.314 1 94.001 200 GLY B N 1
ATOM 4719 C CA . GLY B 1 166 ? 13.299 -25.239 9.601 1 89.953 200 GLY B CA 1
ATOM 4720 C C . GLY B 1 166 ? 11.923 -25.185 10.246 1 91.059 200 GLY B C 1
ATOM 4721 O O . GLY B 1 166 ? 11.694 -24.329 11.087 1 95.872 200 GLY B O 1
ATOM 4722 N N . GLU B 1 167 ? 11.029 -26.106 9.871 1 92.957 201 GLU B N 1
ATOM 4723 C CA . GLU B 1 167 ? 9.712 -26.218 10.477 1 89.561 201 GLU B CA 1
ATOM 4724 C C . GLU B 1 167 ? 9.886 -26.504 11.961 1 92.762 201 GLU B C 1
ATOM 4725 O O . GLU B 1 167 ? 10.511 -27.484 12.329 1 106.736 201 GLU B O 1
ATOM 4731 N N . GLY B 1 168 ? 9.334 -25.639 12.811 1 93.929 202 GLY B N 1
ATOM 4732 C CA . GLY B 1 168 ? 9.456 -25.756 14.256 1 91.39 202 GLY B CA 1
ATOM 4733 C C . GLY B 1 168 ? 10.753 -25.16 14.807 1 90.223 202 GLY B C 1
ATOM 4734 O O . GLY B 1 168 ? 11.074 -25.364 15.976 1 86.312 202 GLY B O 1
ATOM 4735 N N . GLN B 1 169 ? 11.488 -24.416 13.97 1 92.92 203 GLN B N 1
ATOM 4736 C CA . GLN B 1 169 ? 12.693 -23.711 14.394 1 96.189 203 GLN B CA 1
ATOM 4737 C C . GLN B 1 169 ? 12.47 -22.192 14.312 1 90.709 203 GLN B C 1
ATOM 4738 O O . GLN B 1 169 ? 11.445 -21.723 13.794 1 82.499 203 GLN B O 1
ATOM 4744 N N . ALA B 1 170 ? 13.47 -21.443 14.812 1 85.728 204 ALA B N 1
ATOM 4745 C CA . ALA B 1 170 ? 13.501 -19.987 14.813 1 83.987 204 ALA B CA 1
ATOM 4746 C C . ALA B 1 170 ? 13.641 -19.419 13.393 1 87.148 204 ALA B C 1
ATOM 4747 O O . ALA B 1 170 ? 13.209 -18.287 13.124 1 80.306 204 ALA B O 1
ATOM 4749 N N . ASP B 1 171 ? 14.303 -20.199 12.525 1 86.68 205 ASP B N 1
ATOM 4750 C CA . ASP B 1 171 ? 14.591 -19.843 11.144 1 86.954 205 ASP B CA 1
ATOM 4751 C C . ASP B 1 171 ? 13.846 -20.798 10.223 1 88.177 205 ASP B C 1
ATOM 4752 O O . ASP B 1 171 ? 13.974 -22.004 10.365 1 99.138 205 ASP B O 1
ATOM 4757 N N . LEU B 1 172 ? 13.031 -20.237 9.323 1 86.56 206 LEU B N 1
ATOM 4758 C CA . LEU B 1 172 ? 12.254 -21 8.36 1 85.93 206 LEU B CA 1
ATOM 4759 C C . LEU B 1 172 ? 12.599 -20.479 6.973 1 88.303 206 LEU B C 1
ATOM 4760 O O . LEU B 1 172 ? 12.751 -19.273 6.794 1 87.851 206 LEU B O 1
ATOM 4765 N N . THR B 1 173 ? 12.759 -21.407 6.024 1 90.843 207 THR B N 1
ATOM 4766 C CA . THR B 1 173 ? 12.95 -21.101 4.614 1 92.828 207 THR B CA 1
ATOM 4767 C C . THR B 1 173 ? 11.819 -21.752 3.828 1 90.848 207 THR B C 1
ATOM 4768 O O . THR B 1 173 ? 11.424 -22.881 4.13 1 91.84 207 THR B O 1
ATOM 4772 N N . LEU B 1 174 ? 11.316 -21.007 2.84 1 88.104 208 LEU B N 1
ATOM 4773 C CA . LEU B 1 174 ? 10.323 -21.506 1.904 1 90.378 208 LEU B CA 1
ATOM 4774 C C . LEU B 1 174 ? 10.894 -21.315 0.502 1 93.06 208 LEU B C 1
ATOM 4775 O O . LEU B 1 174 ? 11.257 -20.195 0.137 1 95.992 208 LEU B O 1
ATOM 4780 N N . VAL B 1 175 ? 10.976 -22.413 -0.27 1 92.082 209 VAL B N 1
ATOM 4781 C CA . VAL B 1 175 ? 11.598 -22.415 -1.588 1 95.47 209 VAL B CA 1
ATOM 4782 C C . VAL B 1 175 ? 10.612 -23.03 -2.577 1 97.716 209 VAL B C 1
ATOM 4783 O O . VAL B 1 175 ? 10.096 -24.101 -2.272 1 98.923 209 VAL B O 1
ATOM 4787 N N . SER B 1 176 ? 10.394 -22.373 -3.733 1 96.712 210 SER B N 1
ATOM 4788 C CA . SER B 1 176 ? 9.355 -22.814 -4.649 1 101.273 210 SER B CA 1
ATOM 4789 C C . SER B 1 176 ? 9.679 -22.452 -6.094 1 103.937 210 SER B C 1
ATOM 4790 O O . SER B 1 176 ? 10.114 -21.333 -6.387 1 104.472 210 SER B O 1
ATOM 4793 N N . PRO B 1 177 ? 9.44 -23.381 -7.045 1 107.228 211 PRO B N 1
ATOM 4794 C CA . PRO B 1 177 ? 9.542 -23.055 -8.464 1 111.34 211 PRO B CA 1
ATOM 4795 C C . PRO B 1 177 ? 8.332 -22.276 -8.967 1 110.209 211 PRO B C 1
ATOM 4796 O O . PRO B 1 177 ? 8.314 -21.842 -10.109 1 121.591 211 PRO B O 1
ATOM 4800 N N . GLY B 1 178 ? 7.311 -22.147 -8.118 1 104.356 212 GLY B N 1
ATOM 4801 C CA . GLY B 1 178 ? 6.121 -21.397 -8.47 1 103.912 212 GLY B CA 1
ATOM 4802 C C . GLY B 1 178 ? 5.815 -20.33 -7.423 1 103.559 212 GLY B C 1
ATOM 4803 O O . GLY B 1 178 ? 5.843 -20.611 -6.216 1 100.444 212 GLY B O 1
ATOM 4804 N N . LEU B 1 179 ? 5.523 -19.113 -7.912 1 101.854 213 LEU B N 1
ATOM 4805 C CA . LEU B 1 179 ? 5.28 -17.963 -7.054 1 98.702 213 LEU B CA 1
ATOM 4806 C C . LEU B 1 179 ? 3.924 -18.071 -6.349 1 99.666 213 LEU B C 1
ATOM 4807 O O . LEU B 1 179 ? 3.837 -17.824 -5.149 1 101.294 213 LEU B O 1
ATOM 4812 N N . ASP B 1 180 ? 2.873 -18.469 -7.072 1 100.814 214 ASP B N 1
ATOM 4813 C CA . ASP B 1 180 ? 1.57 -18.696 -6.461 1 102.162 214 ASP B CA 1
ATOM 4814 C C . ASP B 1 180 ? 1.664 -19.733 -5.345 1 104.908 214 ASP B C 1
ATOM 4815 O O . ASP B 1 180 ? 0.996 -19.575 -4.321 1 108.402 214 ASP B O 1
ATOM 4820 N N . GLN B 1 181 ? 2.486 -20.776 -5.542 1 106.681 215 GLN B N 1
ATOM 4821 C CA . GLN B 1 181 ? 2.692 -21.804 -4.53 1 107.816 215 GLN B CA 1
ATOM 4822 C C . GLN B 1 181 ? 3.286 -21.22 -3.246 1 106.685 215 GLN B C 1
ATOM 4823 O O . GLN B 1 181 ? 2.792 -21.482 -2.144 1 104.203 215 GLN B O 1
ATOM 4829 N N . LEU B 1 182 ? 4.361 -20.435 -3.398 1 106.593 216 LEU B N 1
ATOM 4830 C CA . LEU B 1 182 ? 5.036 -19.795 -2.283 1 100.488 216 LEU B CA 1
ATOM 4831 C C . LEU B 1 182 ? 4.056 -18.931 -1.502 1 96.129 216 LEU B C 1
ATOM 4832 O O . LEU B 1 182 ? 4.027 -19.011 -0.274 1 100.612 216 LEU B O 1
ATOM 4837 N N . ASN B 1 183 ? 3.271 -18.106 -2.209 1 92.297 217 ASN B N 1
ATOM 4838 C CA . ASN B 1 183 ? 2.373 -17.163 -1.561 1 91.97 217 ASN B CA 1
ATOM 4839 C C . ASN B 1 183 ? 1.244 -17.868 -0.814 1 96.313 217 ASN B C 1
ATOM 4840 O O . ASN B 1 183 ? 0.905 -17.465 0.304 1 97.571 217 ASN B O 1
ATOM 4845 N N . ARG B 1 184 ? 0.703 -18.94 -1.406 1 94.93 218 ARG B N 1
ATOM 4846 C CA . ARG B 1 184 ? -0.284 -19.745 -0.702 1 95.707 218 ARG B CA 1
ATOM 4847 C C . ARG B 1 184 ? 0.345 -20.338 0.561 1 97.119 218 ARG B C 1
ATOM 4848 O O . ARG B 1 184 ? -0.315 -20.431 1.599 1 98.824 218 ARG B O 1
ATOM 4856 N N . GLN B 1 185 ? 1.628 -20.722 0.466 1 94.357 219 GLN B N 1
ATOM 4857 C CA . GLN B 1 185 ? 2.325 -21.32 1.59 1 89.719 219 GLN B CA 1
ATOM 4858 C C . GLN B 1 185 ? 2.467 -20.3 2.714 1 86.294 219 GLN B C 1
ATOM 4859 O O . GLN B 1 185 ? 2.269 -20.635 3.89 1 80.616 219 GLN B O 1
ATOM 4865 N N . LEU B 1 186 ? 2.791 -19.052 2.32 1 87.355 220 LEU B N 1
ATOM 4866 C CA . LEU B 1 186 ? 2.934 -17.944 3.251 1 85.604 220 LEU B CA 1
ATOM 4867 C C . LEU B 1 186 ? 1.621 -17.663 3.977 1 84.249 220 LEU B C 1
ATOM 4868 O O . LEU B 1 186 ? 1.637 -17.361 5.16 1 85.23 220 LEU B O 1
ATOM 4873 N N . GLN B 1 187 ? 0.492 -17.799 3.279 1 84.658 221 GLN B N 1
ATOM 4874 C CA . GLN B 1 187 ? -0.799 -17.587 3.917 1 84.433 221 GLN B CA 1
ATOM 4875 C C . GLN B 1 187 ? -1.036 -18.533 5.091 1 81.454 221 GLN B C 1
ATOM 4876 O O . GLN B 1 187 ? -1.99 -18.34 5.829 1 84.725 221 GLN B O 1
ATOM 4882 N N . LEU B 1 188 ? -0.193 -19.559 5.242 1 82.248 222 LEU B N 1
ATOM 4883 C CA . LEU B 1 188 ? -0.421 -20.642 6.186 1 82.96 222 LEU B CA 1
ATOM 4884 C C . LEU B 1 188 ? 0.695 -20.689 7.234 1 84.126 222 LEU B C 1
ATOM 4885 O O . LEU B 1 188 ? 0.794 -21.656 8.013 1 78.587 222 LEU B O 1
ATOM 4890 N N . VAL B 1 189 ? 1.522 -19.629 7.283 1 78.717 223 VAL B N 1
ATOM 4891 C CA . VAL B 1 189 ? 2.63 -19.674 8.226 1 74.196 223 VAL B CA 1
ATOM 4892 C C . VAL B 1 189 ? 2.099 -19.421 9.633 1 76.266 223 VAL B C 1
ATOM 4893 O O . VAL B 1 189 ? 1.266 -18.551 9.848 1 84.533 223 VAL B O 1
ATOM 4897 N N . THR B 1 190 ? 2.59 -20.192 10.604 1 76.026 224 THR B N 1
ATOM 4898 C CA . THR B 1 190 ? 2.202 -19.993 11.991 1 70.912 224 THR B CA 1
ATOM 4899 C C . THR B 1 190 ? 3.428 -19.614 12.806 1 71.752 224 THR B C 1
ATOM 4900 O O . THR B 1 190 ? 4.504 -20.135 12.562 1 73.374 224 THR B O 1
ATOM 4904 N N . TYR B 1 191 ? 3.207 -18.739 13.795 1 73.829 225 TYR B N 1
ATOM 4905 C CA . TYR B 1 191 ? 4.187 -18.353 14.792 1 66.286 225 TYR B CA 1
ATOM 4906 C C . TYR B 1 191 ? 3.741 -18.887 16.151 1 70.706 225 TYR B C 1
ATOM 4907 O O . TYR B 1 191 ? 2.56 -18.788 16.536 1 67.811 225 TYR B O 1
ATOM 4916 N N . SER B 1 192 ? 4.739 -19.398 16.877 1 67.136 226 SER B N 1
ATOM 4917 C CA . SER B 1 192 ? 4.551 -19.967 18.192 1 67.319 226 SER B CA 1
ATOM 4918 C C . SER B 1 192 ? 5.521 -19.329 19.185 1 72.248 226 SER B C 1
ATOM 4919 O O . SER B 1 192 ? 6.731 -19.362 18.924 1 77.751 226 SER B O 1
ATOM 4922 N N . SER B 1 193 ? 4.987 -18.783 20.304 1 62.126 227 SER B N 1
ATOM 4923 C CA . SER B 1 193 ? 5.87 -18.306 21.355 1 67.605 227 SER B CA 1
ATOM 4924 C C . SER B 1 193 ? 6.466 -19.492 22.099 1 73.911 227 SER B C 1
ATOM 4925 O O . SER B 1 193 ? 5.735 -20.395 22.5 1 74.697 227 SER B O 1
ATOM 4928 N N . ARG B 1 194 ? 7.788 -19.456 22.31 1 73.993 228 ARG B N 1
ATOM 4929 C CA . ARG B 1 194 ? 8.473 -20.614 22.841 1 75.722 228 ARG B CA 1
ATOM 4930 C C . ARG B 1 194 ? 8.811 -20.412 24.306 1 74.953 228 ARG B C 1
ATOM 4931 O O . ARG B 1 194 ? 8.743 -21.371 25.047 1 89.363 228 ARG B O 1
ATOM 4939 N N . SER B 1 195 ? 9.189 -19.205 24.718 1 77.296 229 SER B N 1
ATOM 4940 C CA . SER B 1 195 ? 9.505 -18.986 26.117 1 75.494 229 SER B CA 1
ATOM 4941 C C . SER B 1 195 ? 8.447 -18.101 26.762 1 75.504 229 SER B C 1
ATOM 4942 O O . SER B 1 195 ? 7.854 -17.265 26.088 1 83.025 229 SER B O 1
ATOM 4945 N N . TYR B 1 196 ? 8.192 -18.321 28.057 1 71.394 230 TYR B N 1
ATOM 4946 C CA . TYR B 1 196 ? 7.125 -17.624 28.762 1 62.895 230 TYR B CA 1
ATOM 4947 C C . TYR B 1 196 ? 7.632 -16.272 29.242 1 61.482 230 TYR B C 1
ATOM 4948 O O . TYR B 1 196 ? 8.548 -16.199 30.058 1 75.414 230 TYR B O 1
ATOM 4957 N N . GLN B 1 197 ? 6.984 -15.214 28.769 1 59.304 231 GLN B N 1
ATOM 4958 C CA . GLN B 1 197 ? 7.172 -13.883 29.298 1 60.881 231 GLN B CA 1
ATOM 4959 C C . GLN B 1 197 ? 5.808 -13.202 29.338 1 64.618 231 GLN B C 1
ATOM 4960 O O . GLN B 1 197 ? 4.916 -13.569 28.576 1 56.061 231 GLN B O 1
ATOM 4966 N N . THR B 1 198 ? 5.679 -12.172 30.186 1 65.318 232 THR B N 1
ATOM 4967 C CA . THR B 1 198 ? 4.349 -11.659 30.455 1 63.756 232 THR B CA 1
ATOM 4968 C C . THR B 1 198 ? 3.903 -10.664 29.393 1 61.522 232 THR B C 1
ATOM 4969 O O . THR B 1 198 ? 2.703 -10.624 29.041 1 69.183 232 THR B O 1
ATOM 4973 N N . ASN B 1 199 ? 4.844 -9.819 28.958 1 54.825 233 ASN B N 1
ATOM 4974 C CA . ASN B 1 199 ? 4.448 -8.747 28.051 1 56.202 233 ASN B CA 1
ATOM 4975 C C . ASN B 1 199 ? 5.672 -8.202 27.326 1 61.379 233 ASN B C 1
ATOM 4976 O O . ASN B 1 199 ? 6.371 -7.336 27.832 1 70.576 233 ASN B O 1
ATOM 4981 N N . THR B 1 200 ? 5.921 -8.723 26.121 1 58.185 234 THR B N 1
ATOM 4982 C CA . THR B 1 200 ? 7.107 -8.366 25.373 1 55.174 234 THR B CA 1
ATOM 4983 C C . THR B 1 200 ? 6.758 -8.463 23.895 1 59.195 234 THR B C 1
ATOM 4984 O O . THR B 1 200 ? 5.581 -8.457 23.528 1 70.708 234 THR B O 1
ATOM 4988 N N . ALA B 1 201 ? 7.786 -8.54 23.053 1 53.555 235 ALA B N 1
ATOM 4989 C CA . ALA B 1 201 ? 7.526 -8.637 21.64 1 53.642 235 ALA B CA 1
ATOM 4990 C C . ALA B 1 201 ? 8.729 -9.29 20.969 1 58.315 235 ALA B C 1
ATOM 4991 O O . ALA B 1 201 ? 9.853 -9.178 21.444 1 61.838 235 ALA B O 1
ATOM 4993 N N . ASP B 1 202 ? 8.456 -9.955 19.85 1 56.705 236 ASP B N 1
ATOM 4994 C CA . ASP B 1 202 ? 9.493 -10.534 19.029 1 64.039 236 ASP B CA 1
ATOM 4995 C C . ASP B 1 202 ? 9.591 -9.69 17.772 1 61.397 236 ASP B C 1
ATOM 4996 O O . ASP B 1 202 ? 8.582 -9.53 17.098 1 56.797 236 ASP B O 1
ATOM 5001 N N . THR B 1 203 ? 10.792 -9.166 17.475 1 65.001 237 THR B N 1
ATOM 5002 C CA . THR B 1 203 ? 11.034 -8.599 16.15 1 66.88 237 THR B CA 1
ATOM 5003 C C . THR B 1 203 ? 11.489 -9.681 15.163 1 71.33 237 THR B C 1
ATOM 5004 O O . THR B 1 203 ? 12.54 -10.317 15.317 1 81.344 237 THR B O 1
ATOM 5008 N N . VAL B 1 204 ? 10.661 -9.926 14.146 1 70.496 238 VAL B N 1
ATOM 5009 C CA . VAL B 1 204 ? 10.857 -10.944 13.117 1 72.324 238 VAL B CA 1
ATOM 5010 C C . VAL B 1 204 ? 11.589 -10.368 11.902 1 71.127 238 VAL B C 1
ATOM 5011 O O . VAL B 1 204 ? 11.342 -9.222 11.526 1 69.22 238 VAL B O 1
ATOM 5015 N N . ARG B 1 205 ? 12.42 -11.189 11.227 1 75.602 239 ARG B N 1
ATOM 5016 C CA . ARG B 1 205 ? 12.955 -10.864 9.903 1 82.809 239 ARG B CA 1
ATOM 5017 C C . ARG B 1 205 ? 12.261 -11.679 8.816 1 82.731 239 ARG B C 1
ATOM 5018 O O . ARG B 1 205 ? 12.274 -12.905 8.85 1 91.197 239 ARG B O 1
ATOM 5026 N N . PHE B 1 206 ? 11.653 -10.97 7.859 1 82.979 240 PHE B N 1
ATOM 5027 C CA . PHE B 1 206 ? 11.131 -11.545 6.627 1 85.626 240 PHE B CA 1
ATOM 5028 C C . PHE B 1 206 ? 12.053 -11.112 5.494 1 84.649 240 PHE B C 1
ATOM 5029 O O . PHE B 1 206 ? 12.25 -9.915 5.299 1 81.66 240 PHE B O 1
ATOM 5037 N N . SER B 1 207 ? 12.618 -12.086 4.769 1 86.138 241 SER B N 1
ATOM 5038 C CA . SER B 1 207 ? 13.67 -11.764 3.821 1 91.398 241 SER B CA 1
ATOM 5039 C C . SER B 1 207 ? 13.508 -12.536 2.504 1 95.127 241 SER B C 1
ATOM 5040 O O . SER B 1 207 ? 13.004 -13.659 2.463 1 102.778 241 SER B O 1
ATOM 5043 N N . THR B 1 208 ? 13.943 -11.892 1.424 1 89.581 242 THR B N 1
ATOM 5044 C CA . THR B 1 208 ? 14.116 -12.525 0.132 1 90.312 242 THR B CA 1
ATOM 5045 C C . THR B 1 208 ? 15.407 -11.935 -0.439 1 92.047 242 THR B C 1
ATOM 5046 O O . THR B 1 208 ? 16.03 -11.104 0.222 1 87.711 242 THR B O 1
ATOM 5050 N N . GLU B 1 209 ? 15.841 -12.397 -1.616 1 95.962 243 GLU B N 1
ATOM 5051 C CA . GLU B 1 209 ? 17.124 -11.954 -2.13 1 102.351 243 GLU B CA 1
ATOM 5052 C C . GLU B 1 209 ? 17.137 -10.423 -2.234 1 108.242 243 GLU B C 1
ATOM 5053 O O . GLU B 1 209 ? 16.215 -9.817 -2.789 1 115.151 243 GLU B O 1
ATOM 5059 N N . GLY B 1 210 ? 18.158 -9.802 -1.622 1 108.566 244 GLY B N 1
ATOM 5060 C CA . GLY B 1 210 ? 18.405 -8.368 -1.721 1 110.801 244 GLY B CA 1
ATOM 5061 C C . GLY B 1 210 ? 17.366 -7.482 -1.019 1 110.229 244 GLY B C 1
ATOM 5062 O O . GLY B 1 210 ? 17.41 -6.262 -1.176 1 110.539 244 GLY B O 1
ATOM 5063 N N . HIS B 1 211 ? 16.469 -8.09 -0.224 1 107.52 245 HIS B N 1
ATOM 5064 C CA . HIS B 1 211 ? 15.38 -7.389 0.442 1 103.732 245 HIS B CA 1
ATOM 5065 C C . HIS B 1 211 ? 15.121 -7.927 1.849 1 99.719 245 HIS B C 1
ATOM 5066 O O . HIS B 1 211 ? 15.089 -9.134 2.068 1 99.878 245 HIS B O 1
ATOM 5073 N N . GLU B 1 212 ? 14.832 -7.01 2.779 1 95.151 246 GLU B N 1
ATOM 5074 C CA . GLU B 1 212 ? 14.614 -7.347 4.172 1 91.839 246 GLU B CA 1
ATOM 5075 C C . GLU B 1 212 ? 13.449 -6.521 4.723 1 90.957 246 GLU B C 1
ATOM 5076 O O . GLU B 1 212 ? 13.348 -5.335 4.457 1 94.478 246 GLU B O 1
ATOM 5082 N N . ALA B 1 213 ? 12.563 -7.174 5.494 1 86.82 247 ALA B N 1
ATOM 5083 C CA . ALA B 1 213 ? 11.542 -6.526 6.315 1 79.864 247 ALA B CA 1
ATOM 5084 C C . ALA B 1 213 ? 11.713 -6.903 7.789 1 75.875 247 ALA B C 1
ATOM 5085 O O . ALA B 1 213 ? 11.987 -8.066 8.104 1 79.233 247 ALA B O 1
ATOM 5087 N N . ALA B 1 214 ? 11.534 -5.92 8.675 1 68.539 248 ALA B N 1
ATOM 5088 C CA . ALA B 1 214 ? 11.409 -6.2 10.098 1 65.937 248 ALA B CA 1
ATOM 5089 C C . ALA B 1 214 ? 9.984 -5.863 10.527 1 67.007 248 ALA B C 1
ATOM 5090 O O . ALA B 1 214 ? 9.419 -4.876 10.085 1 73.428 248 ALA B O 1
ATOM 5092 N N . PHE B 1 215 ? 9.37 -6.709 11.356 1 68.175 249 PHE B N 1
ATOM 5093 C CA . PHE B 1 215 ? 8.096 -6.383 11.99 1 67.527 249 PHE B CA 1
ATOM 5094 C C . PHE B 1 215 ? 8.044 -7.059 13.363 1 68.298 249 PHE B C 1
ATOM 5095 O O . PHE B 1 215 ? 8.879 -7.898 13.689 1 75.018 249 PHE B O 1
ATOM 5103 N N . THR B 1 216 ? 7.057 -6.687 14.177 1 69.957 250 THR B N 1
ATOM 5104 C CA . THR B 1 216 ? 7.052 -7.072 15.579 1 64.586 250 THR B CA 1
ATOM 5105 C C . THR B 1 216 ? 5.762 -7.825 15.882 1 62.575 250 THR B C 1
ATOM 5106 O O . THR B 1 216 ? 4.676 -7.375 15.557 1 64.415 250 THR B O 1
ATOM 5110 N N . ILE B 1 217 ? 5.911 -9.016 16.461 1 61.347 251 ILE B N 1
ATOM 5111 C CA . ILE B 1 217 ? 4.781 -9.728 17.018 1 58.785 251 ILE B CA 1
ATOM 5112 C C . ILE B 1 217 ? 4.79 -9.442 18.512 1 59.313 251 ILE B C 1
ATOM 5113 O O . ILE B 1 217 ? 5.789 -9.62 19.199 1 56.883 251 ILE B O 1
ATOM 5118 N N . ARG B 1 218 ? 3.673 -8.941 19.01 1 67.586 252 ARG B N 1
ATOM 5119 C CA . ARG B 1 218 ? 3.544 -8.686 20.433 1 67.358 252 ARG B CA 1
ATOM 5120 C C . ARG B 1 218 ? 3.219 -10.014 21.125 1 70.709 252 ARG B C 1
ATOM 5121 O O . ARG B 1 218 ? 2.36 -10.771 20.668 1 72.5 252 ARG B O 1
ATOM 5129 N N . ILE B 1 219 ? 3.928 -10.29 22.219 1 65.517 253 ILE B N 1
ATOM 5130 C CA . ILE B 1 219 ? 3.729 -11.491 23.015 1 61.34 253 ILE B CA 1
ATOM 5131 C C . ILE B 1 219 ? 3.19 -11.049 24.375 1 61.018 253 ILE B C 1
ATOM 5132 O O . ILE B 1 219 ? 3.944 -10.564 25.226 1 59.498 253 ILE B O 1
ATOM 5137 N N . ARG B 1 220 ? 1.882 -11.231 24.575 1 55.033 254 ARG B N 1
ATOM 5138 C CA . ARG B 1 220 ? 1.278 -10.728 25.793 1 57.08 254 ARG B CA 1
ATOM 5139 C C . ARG B 1 220 ? -0.058 -11.401 26.054 1 56.531 254 ARG B C 1
ATOM 5140 O O . ARG B 1 220 ? -0.659 -11.968 25.161 1 68.75 254 ARG B O 1
ATOM 5148 N N . HIS B 1 221 ? -0.507 -11.294 27.3 1 57.254 255 HIS B N 1
ATOM 5149 C CA . HIS B 1 221 ? -1.793 -11.814 27.698 1 58.144 255 HIS B CA 1
ATOM 5150 C C . HIS B 1 221 ? -2.84 -10.763 27.385 1 56.623 255 HIS B C 1
ATOM 5151 O O . HIS B 1 221 ? -2.561 -9.568 27.454 1 54.172 255 HIS B O 1
ATOM 5158 N N . PRO B 1 222 ? -4.097 -11.169 27.095 1 59.261 256 PRO B N 1
ATOM 5159 C CA . PRO B 1 222 ? -5.185 -10.207 27.074 1 60.578 256 PRO B CA 1
ATOM 5160 C C . PRO B 1 222 ? -5.384 -9.65 28.476 1 64.654 256 PRO B C 1
ATOM 5161 O O . PRO B 1 222 ? -5.099 -10.342 29.458 1 59.901 256 PRO B O 1
ATOM 5165 N N . PRO B 1 223 ? -5.816 -8.38 28.603 1 61.233 257 PRO B N 1
ATOM 5166 C CA . PRO B 1 223 ? -5.938 -7.75 29.911 1 59.647 257 PRO B CA 1
ATOM 5167 C C . PRO B 1 223 ? -7.061 -8.351 30.746 1 56.642 257 PRO B C 1
ATOM 5168 O O . PRO B 1 223 ? -8.03 -8.847 30.194 1 57.346 257 PRO B O 1
ATOM 5172 N N . ASN B 1 224 ? -6.937 -8.226 32.073 1 61.819 258 ASN B N 1
ATOM 5173 C CA . ASN B 1 224 ? -7.989 -8.527 33.033 1 53.992 258 ASN B CA 1
ATOM 5174 C C . ASN B 1 224 ? -9.161 -7.59 32.76 1 58.326 258 ASN B C 1
ATOM 5175 O O . ASN B 1 224 ? -9.012 -6.374 32.847 1 62.336 258 ASN B O 1
ATOM 5180 N N . PRO B 1 225 ? -10.34 -8.1 32.337 1 61.887 259 PRO B N 1
ATOM 5181 C CA . PRO B 1 225 ? -11.458 -7.234 31.965 1 55.013 259 PRO B CA 1
ATOM 5182 C C . PRO B 1 225 ? -12.131 -6.551 33.156 1 56.433 259 PRO B C 1
ATOM 5183 O O . PRO B 1 225 ? -12.737 -5.51 33.001 1 66.675 259 PRO B O 1
ATOM 5187 N N . ARG B 1 226 ? -12.026 -7.136 34.345 1 55.016 260 ARG B N 1
ATOM 5188 C CA . ARG B 1 226 ? -12.481 -6.516 35.582 1 56.405 260 ARG B CA 1
ATOM 5189 C C . ARG B 1 226 ? -13.904 -5.998 35.411 1 61.338 260 ARG B C 1
ATOM 5190 O O . ARG B 1 226 ? -14.146 -4.8 35.59 1 73.332 260 ARG B O 1
ATOM 5198 N N . LEU B 1 227 ? -14.819 -6.908 35.053 1 57.84 261 LEU B N 1
ATOM 5199 C CA . LEU B 1 227 ? -16.21 -6.569 34.82 1 54.521 261 LEU B CA 1
ATOM 5200 C C . LEU B 1 227 ? -16.997 -6.545 36.133 1 64.108 261 LEU B C 1
ATOM 5201 O O . LEU B 1 227 ? -16.854 -7.398 37.023 1 60.001 261 LEU B O 1
ATOM 5206 N N . TYR B 1 228 ? -17.854 -5.518 36.23 1 70.722 262 TYR B N 1
ATOM 5207 C CA . TYR B 1 228 ? -18.731 -5.361 37.379 1 66.89 262 TYR B CA 1
ATOM 5208 C C . TYR B 1 228 ? -20.17 -5.617 36.959 1 71.59 262 TYR B C 1
ATOM 5209 O O . TYR B 1 228 ? -20.618 -5.16 35.908 1 68.973 262 TYR B O 1
ATOM 5218 N N . PRO B 1 229 ? -20.934 -6.409 37.741 1 86.547 263 PRO B N 1
ATOM 5219 C CA . PRO B 1 229 ? -22.384 -6.448 37.565 1 103.844 263 PRO B CA 1
ATOM 5220 C C . PRO B 1 229 ? -22.979 -5.051 37.746 1 119.935 263 PRO B C 1
ATOM 5221 O O . PRO B 1 229 ? -22.521 -4.308 38.626 1 107.709 263 PRO B O 1
ATOM 5225 N N . PRO B 1 230 ? -23.877 -4.585 36.838 1 122.195 264 PRO B N 1
ATOM 5226 C CA . PRO B 1 230 ? -24.628 -3.351 37.086 1 127.77 264 PRO B CA 1
ATOM 5227 C C . PRO B 1 230 ? -25.519 -3.402 38.332 1 122.738 264 PRO B C 1
ATOM 5228 O O . PRO B 1 230 ? -25.817 -2.356 38.92 1 105.398 264 PRO B O 1
ATOM 5232 N N . GLY B 1 231 ? -25.893 -4.626 38.747 1 118.917 265 GLY B N 1
ATOM 5233 C CA . GLY B 1 231 ? -26.801 -4.842 39.864 1 129.215 265 GLY B CA 1
ATOM 5234 C C . GLY B 1 231 ? -28.176 -4.26 39.564 1 127.614 265 GLY B C 1
ATOM 5235 O O . GLY B 1 231 ? -29.16 -4.758 40.157 1 116.266 265 GLY B O 1
ATOM 5236 N N . GLN B 1 238 ? -33.273 3.504 36.461 1 104.212 272 GLN B N 1
ATOM 5237 C CA . GLN B 1 238 ? -31.938 3.712 35.831 1 122.673 272 GLN B CA 1
ATOM 5238 C C . GLN B 1 238 ? -30.776 3.13 36.661 1 116.065 272 GLN B C 1
ATOM 5239 O O . GLN B 1 238 ? -30.277 2.073 36.277 1 123.04 272 GLN B O 1
ATOM 5245 N N . TYR B 1 239 ? -30.303 3.802 37.739 1 100.044 273 TYR B N 1
ATOM 5246 C CA . TYR B 1 239 ? -29.008 3.454 38.335 1 93.677 273 TYR B CA 1
ATOM 5247 C C . TYR B 1 239 ? -29.16 3.116 39.811 1 100.262 273 TYR B C 1
ATOM 5248 O O . TYR B 1 239 ? -29.549 3.988 40.59 1 110.848 273 TYR B O 1
ATOM 5257 N N . ASN B 1 240 ? -28.749 1.889 40.182 1 97.707 274 ASN B N 1
ATOM 5258 C CA . ASN B 1 240 ? -28.692 1.464 41.576 1 86.616 274 ASN B CA 1
ATOM 5259 C C . ASN B 1 240 ? -27.419 2.01 42.236 1 81.555 274 ASN B C 1
ATOM 5260 O O . ASN B 1 240 ? -26.351 1.42 42.121 1 92.75 274 ASN B O 1
ATOM 5265 N N . ILE B 1 241 ? -27.533 3.15 42.919 1 72.907 275 ILE B N 1
ATOM 5266 C CA . ILE B 1 241 ? -26.386 3.84 43.494 1 68.576 275 ILE B CA 1
ATOM 5267 C C . ILE B 1 241 ? -25.718 3.009 44.597 1 69.801 275 ILE B C 1
ATOM 5268 O O . ILE B 1 241 ? -24.492 3.006 44.7 1 72.694 275 ILE B O 1
ATOM 5273 N N . SER B 1 242 ? -26.487 2.232 45.359 1 71.215 276 SER B N 1
ATOM 5274 C CA . SER B 1 242 ? -25.902 1.405 46.406 1 72.037 276 SER B CA 1
ATOM 5275 C C . SER B 1 242 ? -25.048 0.282 45.824 1 70.463 276 SER B C 1
ATOM 5276 O O . SER B 1 242 ? -24.171 -0.234 46.5 1 70.179 276 SER B O 1
ATOM 5279 N N . ALA B 1 243 ? -25.373 -0.153 44.605 1 71.687 277 ALA B N 1
ATOM 5280 C CA . ALA B 1 243 ? -24.667 -1.234 43.946 1 68.137 277 ALA B CA 1
ATOM 5281 C C . ALA B 1 243 ? -23.415 -0.694 43.259 1 64.326 277 ALA B C 1
ATOM 5282 O O . ALA B 1 243 ? -22.407 -1.393 43.132 1 64.768 277 ALA B O 1
ATOM 5284 N N . LEU B 1 244 ? -23.498 0.554 42.794 1 61.299 278 LEU B N 1
ATOM 5285 C CA . LEU B 1 244 ? -22.496 1.056 41.876 1 60.772 278 LEU B CA 1
ATOM 5286 C C . LEU B 1 244 ? -21.445 1.885 42.597 1 59.722 278 LEU B C 1
ATOM 5287 O O . LEU B 1 244 ? -20.316 1.966 42.112 1 59.742 278 LEU B O 1
ATOM 5292 N N . VAL B 1 245 ? -21.833 2.503 43.721 1 58.759 279 VAL B N 1
ATOM 5293 C CA . VAL B 1 245 ? -21.026 3.56 44.309 1 61.595 279 VAL B CA 1
ATOM 5294 C C . VAL B 1 245 ? -20.783 3.209 45.77 1 60.36 279 VAL B C 1
ATOM 5295 O O . VAL B 1 245 ? -21.71 2.785 46.46 1 63.019 279 VAL B O 1
ATOM 5299 N N . THR B 1 246 ? -19.531 3.385 46.22 1 54.982 280 THR B N 1
ATOM 5300 C CA . THR B 1 246 ? -19.237 3.408 47.643 1 50.968 280 THR B CA 1
ATOM 5301 C C . THR B 1 246 ? -18.664 4.784 47.951 1 56.204 280 THR B C 1
ATOM 5302 O O . THR B 1 246 ? -17.847 5.284 47.165 1 58.623 280 THR B O 1
ATOM 5306 N N . ILE B 1 247 ? -19.068 5.375 49.091 1 54.616 281 ILE B N 1
ATOM 5307 C CA . ILE B 1 247 ? -18.531 6.686 49.432 1 54.72 281 ILE B CA 1
ATOM 5308 C C . ILE B 1 247 ? -17.335 6.479 50.356 1 52.229 281 ILE B C 1
ATOM 5309 O O . ILE B 1 247 ? -17.41 5.692 51.295 1 52.614 281 ILE B O 1
ATOM 5314 N N . ALA B 1 248 ? -16.236 7.196 50.078 1 51.681 282 ALA B N 1
ATOM 5315 C CA . ALA B 1 248 ? -14.998 7.052 50.82 1 44.592 282 ALA B CA 1
ATOM 5316 C C . ALA B 1 248 ? -14.593 8.394 51.386 1 46.693 282 ALA B C 1
ATOM 5317 O O . ALA B 1 248 ? -14.655 9.42 50.688 1 49.257 282 ALA B O 1
ATOM 5319 N N . THR B 1 249 ? -14.203 8.359 52.665 1 45.223 283 THR B N 1
ATOM 5320 C CA . THR B 1 249 ? -13.712 9.565 53.296 1 46.263 283 THR B CA 1
ATOM 5321 C C . THR B 1 249 ? -12.635 9.203 54.311 1 46.703 283 THR B C 1
ATOM 5322 O O . THR B 1 249 ? -12.455 8.024 54.656 1 46.687 283 THR B O 1
ATOM 5326 N N . LYS B 1 250 ? -11.943 10.243 54.788 1 43.627 284 LYS B N 1
ATOM 5327 C CA . LYS B 1 250 ? -10.939 10.089 55.824 1 49.473 284 LYS B CA 1
ATOM 5328 C C . LYS B 1 250 ? -11.128 11.211 56.844 1 53.041 284 LYS B C 1
ATOM 5329 O O . LYS B 1 250 ? -11.244 12.366 56.477 1 59.127 284 LYS B O 1
ATOM 5335 N N . THR B 1 251 ? -11.095 10.878 58.122 1 52.925 285 THR B N 1
ATOM 5336 C CA . THR B 1 251 ? -11.403 11.843 59.159 1 53.101 285 THR B CA 1
ATOM 5337 C C . THR B 1 251 ? -10.255 11.859 60.157 1 54.604 285 THR B C 1
ATOM 5338 O O . THR B 1 251 ? -9.543 10.874 60.322 1 56.158 285 THR B O 1
ATOM 5342 N N . PHE B 1 252 ? -10.091 13 60.822 1 59.982 286 PHE B N 1
ATOM 5343 C CA . PHE B 1 252 ? -9.177 13.094 61.945 1 62.405 286 PHE B CA 1
ATOM 5344 C C . PHE B 1 252 ? -9.724 14.121 62.931 1 64.05 286 PHE B C 1
ATOM 5345 O O . PHE B 1 252 ? -9.739 15.32 62.612 1 64.672 286 PHE B O 1
ATOM 5353 N N . LEU B 1 253 ? -10.198 13.633 64.092 1 68.018 287 LEU B N 1
ATOM 5354 C CA . LEU B 1 253 ? -10.72 14.47 65.175 1 71.541 287 LEU B CA 1
ATOM 5355 C C . LEU B 1 253 ? -11.742 15.5 64.686 1 72.616 287 LEU B C 1
ATOM 5356 O O . LEU B 1 253 ? -11.702 16.656 65.091 1 86.892 287 LEU B O 1
ATOM 5361 N N . ARG B 1 254 ? -12.643 15.103 63.792 1 75.833 288 ARG B N 1
ATOM 5362 C CA . ARG B 1 254 ? -13.657 16.038 63.334 1 74.541 288 ARG B CA 1
ATOM 5363 C C . ARG B 1 254 ? -14.978 15.293 63.28 1 77.266 288 ARG B C 1
ATOM 5364 O O . ARG B 1 254 ? -15.676 15.331 62.257 1 75.821 288 ARG B O 1
ATOM 5372 N N . TYR B 1 255 ? -15.31 14.676 64.425 1 72.085 289 TYR B N 1
ATOM 5373 C CA . TYR B 1 255 ? -16.448 13.777 64.462 1 70.716 289 TYR B CA 1
ATOM 5374 C C . TYR B 1 255 ? -17.751 14.517 64.181 1 71.75 289 TYR B C 1
ATOM 5375 O O . TYR B 1 255 ? -18.671 13.926 63.625 1 69.419 289 TYR B O 1
ATOM 5384 N N . ASP B 1 256 ? -17.818 15.797 64.573 1 75.494 290 ASP B N 1
ATOM 5385 C CA . ASP B 1 256 ? -19.016 16.599 64.368 1 81.115 290 ASP B CA 1
ATOM 5386 C C . ASP B 1 256 ? -19.264 16.804 62.873 1 83.223 290 ASP B C 1
ATOM 5387 O O . ASP B 1 256 ? -20.386 16.59 62.403 1 85.386 290 ASP B O 1
ATOM 5392 N N . ARG B 1 257 ? -18.208 17.167 62.121 1 77.95 291 ARG B N 1
ATOM 5393 C CA . ARG B 1 257 ? -18.324 17.347 60.679 1 73.821 291 ARG B CA 1
ATOM 5394 C C . ARG B 1 257 ? -18.718 16.019 60.024 1 75.266 291 ARG B C 1
ATOM 5395 O O . ARG B 1 257 ? -19.585 15.975 59.147 1 67.696 291 ARG B O 1
ATOM 5403 N N . LEU B 1 258 ? -18.085 14.932 60.496 1 72.515 292 LEU B N 1
ATOM 5404 C CA . LEU B 1 258 ? -18.271 13.602 59.952 1 65.97 292 LEU B CA 1
ATOM 5405 C C . LEU B 1 258 ? -19.713 13.141 60.149 1 67.641 292 LEU B C 1
ATOM 5406 O O . LEU B 1 258 ? -20.334 12.577 59.249 1 69.568 292 LEU B O 1
ATOM 5411 N N . ARG B 1 259 ? -20.252 13.338 61.349 1 76.675 293 ARG B N 1
ATOM 5412 C CA . ARG B 1 259 ? -21.628 12.915 61.613 1 75.998 293 ARG B CA 1
ATOM 5413 C C . ARG B 1 259 ? -22.596 13.736 60.76 1 70.461 293 ARG B C 1
ATOM 5414 O O . ARG B 1 259 ? -23.577 13.193 60.244 1 67.791 293 ARG B O 1
ATOM 5422 N N . ALA B 1 260 ? -22.28 15.036 60.598 1 69.634 294 ALA B N 1
ATOM 5423 C CA . ALA B 1 260 ? -23.065 15.936 59.768 1 66.193 294 ALA B CA 1
ATOM 5424 C C . ALA B 1 260 ? -23.046 15.461 58.308 1 68.542 294 ALA B C 1
ATOM 5425 O O . ALA B 1 260 ? -24.064 15.493 57.622 1 74.55 294 ALA B O 1
ATOM 5427 N N . LEU B 1 261 ? -21.896 14.938 57.872 1 66.05 295 LEU B N 1
ATOM 5428 C CA . LEU B 1 261 ? -21.76 14.391 56.536 1 65.695 295 LEU B CA 1
ATOM 5429 C C . LEU B 1 261 ? -22.64 13.152 56.392 1 67.089 295 LEU B C 1
ATOM 5430 O O . LEU B 1 261 ? -23.456 13.072 55.469 1 68.943 295 LEU B O 1
ATOM 5435 N N . ILE B 1 262 ? -22.491 12.203 57.322 1 65.948 296 ILE B N 1
ATOM 5436 C CA . ILE B 1 262 ? -23.255 10.959 57.229 1 67.923 296 ILE B CA 1
ATOM 5437 C C . ILE B 1 262 ? -24.764 11.243 57.256 1 72.875 296 ILE B C 1
ATOM 5438 O O . ILE B 1 262 ? -25.512 10.721 56.431 1 71.941 296 ILE B O 1
ATOM 5443 N N . THR B 1 263 ? -25.207 12.104 58.185 1 76.021 297 THR B N 1
ATOM 5444 C CA . THR B 1 263 ? -26.592 12.555 58.22 1 73.691 297 THR B CA 1
ATOM 5445 C C . THR B 1 263 ? -26.993 13.115 56.856 1 74.798 297 THR B C 1
ATOM 5446 O O . THR B 1 263 ? -28.067 12.795 56.354 1 82.123 297 THR B O 1
ATOM 5450 N N . SER B 1 264 ? -26.153 13.979 56.264 1 74.936 298 SER B N 1
ATOM 5451 C CA . SER B 1 264 ? -26.523 14.609 55.005 1 74.674 298 SER B CA 1
ATOM 5452 C C . SER B 1 264 ? -26.635 13.583 53.873 1 76.579 298 SER B C 1
ATOM 5453 O O . SER B 1 264 ? -27.498 13.723 52.996 1 74.151 298 SER B O 1
ATOM 5456 N N . ILE B 1 265 ? -25.752 12.562 53.892 1 72.708 299 ILE B N 1
ATOM 5457 C CA . ILE B 1 265 ? -25.744 11.556 52.846 1 68.106 299 ILE B CA 1
ATOM 5458 C C . ILE B 1 265 ? -27.033 10.737 52.952 1 70.603 299 ILE B C 1
ATOM 5459 O O . ILE B 1 265 ? -27.708 10.451 51.956 1 69.993 299 ILE B O 1
ATOM 5464 N N . ARG B 1 266 ? -27.381 10.391 54.188 1 69.613 300 ARG B N 1
ATOM 5465 C CA . ARG B 1 266 ? -28.474 9.476 54.45 1 75.32 300 ARG B CA 1
ATOM 5466 C C . ARG B 1 266 ? -29.814 10.086 54.016 1 79.62 300 ARG B C 1
ATOM 5467 O O . ARG B 1 266 ? -30.755 9.347 53.754 1 84.514 300 ARG B O 1
ATOM 5475 N N . ARG B 1 267 ? -29.889 11.421 53.933 1 79.533 301 ARG B N 1
ATOM 5476 C CA . ARG B 1 267 ? -31.061 12.149 53.472 1 77.821 301 ARG B CA 1
ATOM 5477 C C . ARG B 1 267 ? -31.344 11.867 51.995 1 76.805 301 ARG B C 1
ATOM 5478 O O . ARG B 1 267 ? -32.489 11.968 51.556 1 78.553 301 ARG B O 1
ATOM 5486 N N . PHE B 1 268 ? -30.322 11.474 51.221 1 72.785 302 PHE B N 1
ATOM 5487 C CA . PHE B 1 268 ? -30.537 11.26 49.8 1 71.535 302 PHE B CA 1
ATOM 5488 C C . PHE B 1 268 ? -30.216 9.82 49.431 1 72.306 302 PHE B C 1
ATOM 5489 O O . PHE B 1 268 ? -30.784 9.276 48.481 1 71.968 302 PHE B O 1
ATOM 5497 N N . TYR B 1 269 ? -29.292 9.209 50.184 1 79.956 303 TYR B N 1
ATOM 5498 C CA . TYR B 1 269 ? -28.77 7.883 49.857 1 76.02 303 TYR B CA 1
ATOM 5499 C C . TYR B 1 269 ? -28.724 7.049 51.127 1 79.969 303 TYR B C 1
ATOM 5500 O O . TYR B 1 269 ? -27.748 7.093 51.873 1 76.169 303 TYR B O 1
ATOM 5509 N N . PRO B 1 270 ? -29.84 6.374 51.468 1 83.515 304 PRO B N 1
ATOM 5510 C CA . PRO B 1 270 ? -29.928 5.657 52.737 1 83.706 304 PRO B CA 1
ATOM 5511 C C . PRO B 1 270 ? -29.098 4.371 52.805 1 79.898 304 PRO B C 1
ATOM 5512 O O . PRO B 1 270 ? -28.731 3.962 53.903 1 82.081 304 PRO B O 1
ATOM 5516 N N . THR B 1 271 ? -28.778 3.755 51.659 1 74.221 305 THR B N 1
ATOM 5517 C CA . THR B 1 271 ? -28.136 2.457 51.753 1 77.565 305 THR B CA 1
ATOM 5518 C C . THR B 1 271 ? -26.787 2.405 51.038 1 74.933 305 THR B C 1
ATOM 5519 O O . THR B 1 271 ? -26.157 1.355 50.991 1 77.017 305 THR B O 1
ATOM 5523 N N . VAL B 1 272 ? -26.317 3.541 50.535 1 77.664 306 VAL B N 1
ATOM 5524 C CA . VAL B 1 272 ? -24.96 3.633 49.991 1 74.403 306 VAL B CA 1
ATOM 5525 C C . VAL B 1 272 ? -23.96 3.471 51.122 1 65.067 306 VAL B C 1
ATOM 5526 O O . VAL B 1 272 ? -24.113 4.12 52.135 1 69.569 306 VAL B O 1
ATOM 5530 N N . THR B 1 273 ? -22.958 2.617 50.917 1 62.598 307 THR B N 1
ATOM 5531 C CA . THR B 1 273 ? -21.937 2.333 51.905 1 61.07 307 THR B CA 1
ATOM 5532 C C . THR B 1 273 ? -21.042 3.564 52.017 1 60.623 307 THR B C 1
ATOM 5533 O O . THR B 1 273 ? -20.627 4.162 51.009 1 57.472 307 THR B O 1
ATOM 5537 N N . VAL B 1 274 ? -20.736 3.917 53.268 1 60.561 308 VAL B N 1
ATOM 5538 C CA . VAL B 1 274 ? -19.729 4.916 53.539 1 60.58 308 VAL B CA 1
ATOM 5539 C C . VAL B 1 274 ? -18.588 4.232 54.278 1 63.684 308 VAL B C 1
ATOM 5540 O O . VAL B 1 274 ? -18.813 3.729 55.38 1 68.583 308 VAL B O 1
ATOM 5544 N N . VAL B 1 275 ? -17.389 4.263 53.66 1 55.292 309 VAL B N 1
ATOM 5545 C CA . VAL B 1 275 ? -16.131 3.827 54.241 1 48.119 309 VAL B CA 1
ATOM 5546 C C . VAL B 1 275 ? -15.399 5.033 54.812 1 49.27 309 VAL B C 1
ATOM 5547 O O . VAL B 1 275 ? -15.094 5.993 54.09 1 51.742 309 VAL B O 1
ATOM 5551 N N . ILE B 1 276 ? -15.083 4.955 56.111 1 51.663 310 ILE B N 1
ATOM 5552 C CA . ILE B 1 276 ? -14.388 6.02 56.821 1 56.409 310 ILE B CA 1
ATOM 5553 C C . ILE B 1 276 ? -13.057 5.496 57.35 1 58.83 310 ILE B C 1
ATOM 5554 O O . ILE B 1 276 ? -13.047 4.613 58.192 1 69.672 310 ILE B O 1
ATOM 5559 N N . ALA B 1 277 ? -11.94 6.049 56.87 1 56.095 311 ALA B N 1
ATOM 5560 C CA . ALA B 1 277 ? -10.643 5.788 57.475 1 52.305 311 ALA B CA 1
ATOM 5561 C C . ALA B 1 277 ? -10.404 6.868 58.517 1 59.263 311 ALA B C 1
ATOM 5562 O O . ALA B 1 277 ? -10.836 8.018 58.346 1 65.5 311 ALA B O 1
ATOM 5564 N N . ASP B 1 278 ? -9.674 6.507 59.572 1 59.565 312 ASP B N 1
ATOM 5565 C CA . ASP B 1 278 ? -9.62 7.372 60.738 1 57.718 312 ASP B CA 1
ATOM 5566 C C . ASP B 1 278 ? -8.319 7.069 61.473 1 55.799 312 ASP B C 1
ATOM 5567 O O . ASP B 1 278 ? -8.075 5.905 61.826 1 54.873 312 ASP B O 1
ATOM 5572 N N . ASP B 1 279 ? -7.49 8.113 61.651 1 55.38 313 ASP B N 1
ATOM 5573 C CA . ASP B 1 279 ? -6.227 7.978 62.364 1 60.835 313 ASP B CA 1
ATOM 5574 C C . ASP B 1 279 ? -6.168 8.893 63.582 1 64.524 313 ASP B C 1
ATOM 5575 O O . ASP B 1 279 ? -5.072 9.314 63.947 1 73.284 313 ASP B O 1
ATOM 5580 N N . SER B 1 280 ? -7.344 9.199 64.17 1 65.008 314 SER B N 1
ATOM 5581 C CA . SER B 1 280 ? -7.526 9.881 65.447 1 60.778 314 SER B CA 1
ATOM 5582 C C . SER B 1 280 ? -6.815 9.107 66.546 1 63.095 314 SER B C 1
ATOM 5583 O O . SER B 1 280 ? -6.886 7.887 66.556 1 72.691 314 SER B O 1
ATOM 5586 N N . ASP B 1 281 ? -6.191 9.805 67.504 1 71.131 315 ASP B N 1
ATOM 5587 C CA . ASP B 1 281 ? -5.598 9.159 68.677 1 81.926 315 ASP B CA 1
ATOM 5588 C C . ASP B 1 281 ? -6.651 8.487 69.572 1 83.837 315 ASP B C 1
ATOM 5589 O O . ASP B 1 281 ? -6.442 7.354 69.992 1 84.708 315 ASP B O 1
ATOM 5594 N N . LYS B 1 282 ? -7.727 9.21 69.935 1 90.661 316 LYS B N 1
ATOM 5595 C CA . LYS B 1 282 ? -8.814 8.678 70.749 1 94.349 316 LYS B CA 1
ATOM 5596 C C . LYS B 1 282 ? -10.034 8.542 69.846 1 83.481 316 LYS B C 1
ATOM 5597 O O . LYS B 1 282 ? -10.784 9.487 69.672 1 82.861 316 LYS B O 1
ATOM 5603 N N . PRO B 1 283 ? -10.197 7.42 69.129 1 80.849 317 PRO B N 1
ATOM 5604 C CA . PRO B 1 283 ? -11.3 7.299 68.184 1 82.405 317 PRO B CA 1
ATOM 5605 C C . PRO B 1 283 ? -12.659 7.124 68.852 1 76.914 317 PRO B C 1
ATOM 5606 O O . PRO B 1 283 ? -12.809 6.335 69.778 1 77.763 317 PRO B O 1
ATOM 5610 N N . GLU B 1 284 ? -13.65 7.859 68.345 1 74.268 318 GLU B N 1
ATOM 5611 C CA . GLU B 1 284 ? -15.02 7.747 68.801 1 76.658 318 GLU B CA 1
ATOM 5612 C C . GLU B 1 284 ? -15.705 6.652 68.004 1 76.947 318 GLU B C 1
ATOM 5613 O O . GLU B 1 284 ? -15.231 6.326 66.928 1 80.759 318 GLU B O 1
ATOM 5619 N N . ARG B 1 285 ? -16.844 6.154 68.498 1 84.506 319 ARG B N 1
ATOM 5620 C CA . ARG B 1 285 ? -17.6 5.18 67.731 1 87.328 319 ARG B CA 1
ATOM 5621 C C . ARG B 1 285 ? -18.346 5.901 66.609 1 80.514 319 ARG B C 1
ATOM 5622 O O . ARG B 1 285 ? -19.007 6.904 66.848 1 78.701 319 ARG B O 1
ATOM 5630 N N . VAL B 1 286 ? -18.132 5.427 65.374 1 80.097 320 VAL B N 1
ATOM 5631 C CA . VAL B 1 286 ? -18.856 5.886 64.199 1 78.071 320 VAL B CA 1
ATOM 5632 C C . VAL B 1 286 ? -19.523 4.665 63.598 1 87.958 320 VAL B C 1
ATOM 5633 O O . VAL B 1 286 ? -18.873 3.707 63.175 1 95.835 320 VAL B O 1
ATOM 5637 N N . SER B 1 287 ? -20.849 4.667 63.642 1 92.65 321 SER B N 1
ATOM 5638 C CA . SER B 1 287 ? -21.565 3.446 63.329 1 88.937 321 SER B CA 1
ATOM 5639 C C . SER B 1 287 ? -23.004 3.814 63.043 1 87.215 321 SER B C 1
ATOM 5640 O O . SER B 1 287 ? -23.459 4.902 63.386 1 102.74 321 SER B O 1
ATOM 5643 N N . GLY B 1 288 ? -23.689 2.864 62.431 1 82.893 322 GLY B N 1
ATOM 5644 C CA . GLY B 1 288 ? -25.011 3.05 61.884 1 87.547 322 GLY B CA 1
ATOM 5645 C C . GLY B 1 288 ? -25.074 2.154 60.656 1 96.13 322 GLY B C 1
ATOM 5646 O O . GLY B 1 288 ? -24.053 1.601 60.229 1 88.688 322 GLY B O 1
ATOM 5647 N N . PRO B 1 289 ? -26.265 1.946 60.069 1 98.182 323 PRO B N 1
ATOM 5648 C CA . PRO B 1 289 ? -26.362 1.08 58.905 1 94.207 323 PRO B CA 1
ATOM 5649 C C . PRO B 1 289 ? -25.485 1.579 57.76 1 79.789 323 PRO B C 1
ATOM 5650 O O . PRO B 1 289 ? -25.4 2.779 57.529 1 77.728 323 PRO B O 1
ATOM 5654 N N . TYR B 1 290 ? -24.811 0.635 57.095 1 76.58 324 TYR B N 1
ATOM 5655 C CA . TYR B 1 290 ? -24.042 0.851 55.876 1 75.676 324 TYR B CA 1
ATOM 5656 C C . TYR B 1 290 ? -22.838 1.793 56.084 1 72.418 324 TYR B C 1
ATOM 5657 O O . TYR B 1 290 ? -22.382 2.43 55.139 1 65.671 324 TYR B O 1
ATOM 5666 N N . VAL B 1 291 ? -22.288 1.852 57.305 1 67.244 325 VAL B N 1
ATOM 5667 C CA . VAL B 1 291 ? -21.098 2.626 57.603 1 64.893 325 VAL B CA 1
ATOM 5668 C C . VAL B 1 291 ? -19.989 1.668 58.01 1 63.207 325 VAL B C 1
ATOM 5669 O O . VAL B 1 291 ? -20.183 0.801 58.841 1 66.175 325 VAL B O 1
ATOM 5673 N N . GLU B 1 292 ? -18.811 1.839 57.42 1 65.162 326 GLU B N 1
ATOM 5674 C CA . GLU B 1 292 ? -17.661 1.022 57.768 1 62.361 326 GLU B CA 1
ATOM 5675 C C . GLU B 1 292 ? -16.536 1.918 58.261 1 59.162 326 GLU B C 1
ATOM 5676 O O . GLU B 1 292 ? -16.11 2.793 57.528 1 58.404 326 GLU B O 1
ATOM 5682 N N . HIS B 1 293 ? -16.119 1.713 59.518 1 60.964 327 HIS B N 1
ATOM 5683 C CA . HIS B 1 293 ? -15.121 2.537 60.172 1 56.572 327 HIS B CA 1
ATOM 5684 C C . HIS B 1 293 ? -13.804 1.761 60.245 1 57.037 327 HIS B C 1
ATOM 5685 O O . HIS B 1 293 ? -13.767 0.627 60.664 1 54.184 327 HIS B O 1
ATOM 5692 N N . TYR B 1 294 ? -12.718 2.395 59.801 1 57.191 328 TYR B N 1
ATOM 5693 C CA . TYR B 1 294 ? -11.409 1.79 59.755 1 56.916 328 TYR B CA 1
ATOM 5694 C C . TYR B 1 294 ? -10.506 2.595 60.673 1 58.342 328 TYR B C 1
ATOM 5695 O O . TYR B 1 294 ? -10.356 3.81 60.497 1 56.348 328 TYR B O 1
ATOM 5704 N N . LEU B 1 295 ? -9.941 1.906 61.676 1 56.128 329 LEU B N 1
ATOM 5705 C CA . LEU B 1 295 ? -9.103 2.612 62.629 1 59.373 329 LEU B CA 1
ATOM 5706 C C . LEU B 1 295 ? -7.637 2.386 62.287 1 56.202 329 LEU B C 1
ATOM 5707 O O . LEU B 1 295 ? -7.208 1.255 62.06 1 54.476 329 LEU B O 1
ATOM 5712 N N . MET B 1 296 ? -6.894 3.49 62.262 1 54.658 330 MET B N 1
ATOM 5713 C CA . MET B 1 296 ? -5.498 3.463 61.871 1 55.648 330 MET B CA 1
ATOM 5714 C C . MET B 1 296 ? -4.617 3.912 63.036 1 59.716 330 MET B C 1
ATOM 5715 O O . MET B 1 296 ? -5.044 4.702 63.873 1 61.138 330 MET B O 1
ATOM 5720 N N . PRO B 1 297 ? -3.323 3.504 63.079 1 61.089 331 PRO B N 1
ATOM 5721 C CA . PRO B 1 297 ? -2.359 4.102 63.998 1 56.681 331 PRO B CA 1
ATOM 5722 C C . PRO B 1 297 ? -2.373 5.624 63.932 1 59.99 331 PRO B C 1
ATOM 5723 O O . PRO B 1 297 ? -2.385 6.189 62.836 1 64.372 331 PRO B O 1
ATOM 5727 N N . PHE B 1 298 ? -2.378 6.288 65.093 1 64.114 332 PHE B N 1
ATOM 5728 C CA . PHE B 1 298 ? -2.529 7.744 65.162 1 64.608 332 PHE B CA 1
ATOM 5729 C C . PHE B 1 298 ? -1.533 8.465 64.251 1 58.623 332 PHE B C 1
ATOM 5730 O O . PHE B 1 298 ? -0.348 8.23 64.338 1 57.519 332 PHE B O 1
ATOM 5738 N N . GLY B 1 299 ? -2.035 9.328 63.366 1 58.384 333 GLY B N 1
ATOM 5739 C CA . GLY B 1 299 ? -1.218 10.144 62.489 1 52.358 333 GLY B CA 1
ATOM 5740 C C . GLY B 1 299 ? -0.603 9.39 61.313 1 51.76 333 GLY B C 1
ATOM 5741 O O . GLY B 1 299 ? 0.273 9.941 60.636 1 56.147 333 GLY B O 1
ATOM 5742 N N . LYS B 1 300 ? -1.049 8.152 61.051 1 50.371 334 LYS B N 1
ATOM 5743 C CA . LYS B 1 300 ? -0.601 7.426 59.869 1 48.49 334 LYS B CA 1
ATOM 5744 C C . LYS B 1 300 ? -0.758 8.349 58.659 1 47.048 334 LYS B C 1
ATOM 5745 O O . LYS B 1 300 ? 0.116 8.37 57.818 1 52.749 334 LYS B O 1
ATOM 5751 N N . GLY B 1 301 ? -1.864 9.117 58.557 1 44.856 335 GLY B N 1
ATOM 5752 C CA . GLY B 1 301 ? -1.842 10.258 57.662 1 44.33 335 GLY B CA 1
ATOM 5753 C C . GLY B 1 301 ? -2.968 10.323 56.657 1 42.43 335 GLY B C 1
ATOM 5754 O O . GLY B 1 301 ? -3.817 9.449 56.636 1 43.685 335 GLY B O 1
ATOM 5755 N N . TRP B 1 302 ? -2.885 11.369 55.811 1 44.173 336 TRP B N 1
ATOM 5756 C CA . TRP B 1 302 ? -3.898 11.784 54.859 1 43.588 336 TRP B CA 1
ATOM 5757 C C . TRP B 1 302 ? -3.991 10.769 53.722 1 46.4 336 TRP B C 1
ATOM 5758 O O . TRP B 1 302 ? -4.967 10.011 53.651 1 56.22 336 TRP B O 1
ATOM 5769 N N . PHE B 1 303 ? -3.005 10.775 52.813 1 40.801 337 PHE B N 1
ATOM 5770 C CA . PHE B 1 303 ? -3.107 9.924 51.633 1 41.701 337 PHE B CA 1
ATOM 5771 C C . PHE B 1 303 ? -3.208 8.442 52.018 1 40.037 337 PHE B C 1
ATOM 5772 O O . PHE B 1 303 ? -3.686 7.662 51.22 1 38.632 337 PHE B O 1
ATOM 5780 N N . ALA B 1 304 ? -2.708 8.055 53.199 1 40.477 338 ALA B N 1
ATOM 5781 C CA . ALA B 1 304 ? -2.759 6.649 53.583 1 44.224 338 ALA B CA 1
ATOM 5782 C C . ALA B 1 304 ? -4.197 6.249 53.875 1 49.131 338 ALA B C 1
ATOM 5783 O O . ALA B 1 304 ? -4.585 5.146 53.526 1 51.874 338 ALA B O 1
ATOM 5785 N N . GLY B 1 305 ? -4.947 7.113 54.584 1 49.02 339 GLY B N 1
ATOM 5786 C CA . GLY B 1 305 ? -6.346 6.86 54.894 1 40.778 339 GLY B CA 1
ATOM 5787 C C . GLY B 1 305 ? -7.133 6.846 53.603 1 37.423 339 GLY B C 1
ATOM 5788 O O . GLY B 1 305 ? -7.999 5.991 53.429 1 40.637 339 GLY B O 1
ATOM 5789 N N . ARG B 1 306 ? -6.815 7.782 52.698 1 36.628 340 ARG B N 1
ATOM 5790 C CA . ARG B 1 306 ? -7.392 7.747 51.36 1 37.811 340 ARG B CA 1
ATOM 5791 C C . ARG B 1 306 ? -7.12 6.374 50.727 1 40.194 340 ARG B C 1
ATOM 5792 O O . ARG B 1 306 ? -8.013 5.712 50.236 1 47.246 340 ARG B O 1
ATOM 5800 N N . ASN B 1 307 ? -5.892 5.87 50.822 1 40.884 341 ASN B N 1
ATOM 5801 C CA . ASN B 1 307 ? -5.508 4.617 50.2 1 36.012 341 ASN B CA 1
ATOM 5802 C C . ASN B 1 307 ? -6.286 3.497 50.885 1 38.129 341 ASN B C 1
ATOM 5803 O O . ASN B 1 307 ? -6.798 2.594 50.237 1 41.67 341 ASN B O 1
ATOM 5808 N N . LEU B 1 308 ? -6.39 3.578 52.211 1 39.506 342 LEU B N 1
ATOM 5809 C CA . LEU B 1 308 ? -7.052 2.554 52.985 1 40.076 342 LEU B CA 1
ATOM 5810 C C . LEU B 1 308 ? -8.511 2.462 52.555 1 45.19 342 LEU B C 1
ATOM 5811 O O . LEU B 1 308 ? -9.018 1.38 52.248 1 51.92 342 LEU B O 1
ATOM 5816 N N . ALA B 1 309 ? -9.173 3.622 52.489 1 47.74 343 ALA B N 1
ATOM 5817 C CA . ALA B 1 309 ? -10.602 3.689 52.23 1 44.055 343 ALA B CA 1
ATOM 5818 C C . ALA B 1 309 ? -10.872 3.056 50.879 1 43.675 343 ALA B C 1
ATOM 5819 O O . ALA B 1 309 ? -11.724 2.18 50.756 1 46.635 343 ALA B O 1
ATOM 5821 N N . VAL B 1 310 ? -10.1 3.465 49.874 1 41.502 344 VAL B N 1
ATOM 5822 C CA . VAL B 1 310 ? -10.313 2.929 48.534 1 42.989 344 VAL B CA 1
ATOM 5823 C C . VAL B 1 310 ? -10.028 1.424 48.477 1 43.741 344 VAL B C 1
ATOM 5824 O O . VAL B 1 310 ? -10.591 0.716 47.641 1 51.623 344 VAL B O 1
ATOM 5828 N N . SER B 1 311 ? -9.13 0.912 49.334 1 42.356 345 SER B N 1
ATOM 5829 C CA . SER B 1 311 ? -8.748 -0.486 49.263 1 40.9 345 SER B CA 1
ATOM 5830 C C . SER B 1 311 ? -9.951 -1.351 49.656 1 47.586 345 SER B C 1
ATOM 5831 O O . SER B 1 311 ? -9.962 -2.547 49.38 1 55.231 345 SER B O 1
ATOM 5834 N N . GLN B 1 312 ? -10.964 -0.742 50.29 1 42.691 346 GLN B N 1
ATOM 5835 C CA . GLN B 1 312 ? -12.067 -1.493 50.856 1 44.743 346 GLN B CA 1
ATOM 5836 C C . GLN B 1 312 ? -13.323 -1.368 49.998 1 48.751 346 GLN B C 1
ATOM 5837 O O . GLN B 1 312 ? -14.364 -1.91 50.34 1 50.793 346 GLN B O 1
ATOM 5843 N N . VAL B 1 313 ? -13.242 -0.623 48.898 1 53.468 347 VAL B N 1
ATOM 5844 C CA . VAL B 1 313 ? -14.375 -0.423 48 1 52.371 347 VAL B CA 1
ATOM 5845 C C . VAL B 1 313 ? -14.57 -1.655 47.11 1 54.012 347 VAL B C 1
ATOM 5846 O O . VAL B 1 313 ? -13.631 -2.103 46.451 1 56.876 347 VAL B O 1
ATOM 5850 N N . THR B 1 314 ? -15.815 -2.165 47.063 1 51.208 348 THR B N 1
ATOM 5851 C CA . THR B 1 314 ? -16.149 -3.375 46.33 1 50.665 348 THR B CA 1
ATOM 5852 C C . THR B 1 314 ? -16.987 -3.046 45.097 1 52.503 348 THR B C 1
ATOM 5853 O O . THR B 1 314 ? -17.367 -3.956 44.361 1 57.752 348 THR B O 1
ATOM 5857 N N . THR B 1 315 ? -17.282 -1.763 44.872 1 50.202 349 THR B N 1
ATOM 5858 C CA . THR B 1 315 ? -18.25 -1.362 43.861 1 47.351 349 THR B CA 1
ATOM 5859 C C . THR B 1 315 ? -17.471 -0.837 42.672 1 45.759 349 THR B C 1
ATOM 5860 O O . THR B 1 315 ? -16.332 -0.446 42.827 1 48.759 349 THR B O 1
ATOM 5864 N N . LYS B 1 316 ? -18.086 -0.822 41.497 1 49.047 350 LYS B N 1
ATOM 5865 C CA . LYS B 1 316 ? -17.475 -0.311 40.285 1 48.461 350 LYS B CA 1
ATOM 5866 C C . LYS B 1 316 ? -16.906 1.092 40.532 1 55.713 350 LYS B C 1
ATOM 5867 O O . LYS B 1 316 ? -15.843 1.426 39.996 1 57.039 350 LYS B O 1
ATOM 5873 N N . TYR B 1 317 ? -17.61 1.902 41.351 1 54.601 351 TYR B N 1
ATOM 5874 C CA . TYR B 1 317 ? -17.27 3.306 41.532 1 49.431 351 TYR B CA 1
ATOM 5875 C C . TYR B 1 317 ? -17.057 3.652 43.006 1 49.953 351 TYR B C 1
ATOM 5876 O O . TYR B 1 317 ? -17.671 3.065 43.898 1 50.644 351 TYR B O 1
ATOM 5885 N N . VAL B 1 318 ? -16.187 4.65 43.226 1 47.571 352 VAL B N 1
ATOM 5886 C CA . VAL B 1 318 ? -15.972 5.247 44.532 1 45.372 352 VAL B CA 1
ATOM 5887 C C . VAL B 1 318 ? -16.203 6.752 44.43 1 47.1 352 VAL B C 1
ATOM 5888 O O . VAL B 1 318 ? -15.817 7.393 43.447 1 47.132 352 VAL B O 1
ATOM 5892 N N . LEU B 1 319 ? -16.861 7.295 45.452 1 49.667 353 LEU B N 1
ATOM 5893 C CA . LEU B 1 319 ? -17.045 8.728 45.566 1 48.786 353 LEU B CA 1
ATOM 5894 C C . LEU B 1 319 ? -16.141 9.245 46.677 1 48.517 353 LEU B C 1
ATOM 5895 O O . LEU B 1 319 ? -16.276 8.819 47.814 1 53.677 353 LEU B O 1
ATOM 5900 N N . TRP B 1 320 ? -15.24 10.168 46.352 1 44.845 354 TRP B N 1
ATOM 5901 C CA . TRP B 1 320 ? -14.41 10.745 47.394 1 47.453 354 TRP B CA 1
ATOM 5902 C C . TRP B 1 320 ? -15.141 11.979 47.898 1 48.345 354 TRP B C 1
ATOM 5903 O O . TRP B 1 320 ? -15.492 12.839 47.089 1 49.271 354 TRP B O 1
ATOM 5914 N N . VAL B 1 321 ? -15.332 12.066 49.222 1 51.39 355 VAL B N 1
ATOM 5915 C CA . VAL B 1 321 ? -15.797 13.303 49.854 1 57.061 355 VAL B CA 1
ATOM 5916 C C . VAL B 1 321 ? -14.941 13.569 51.084 1 57.508 355 VAL B C 1
ATOM 5917 O O . VAL B 1 321 ? -14.536 12.622 51.769 1 55.114 355 VAL B O 1
ATOM 5921 N N . ASP B 1 322 ? -14.711 14.86 51.354 1 55.77 356 ASP B N 1
ATOM 5922 C CA . ASP B 1 322 ? -13.994 15.22 52.561 1 58.392 356 ASP B CA 1
ATOM 5923 C C . ASP B 1 322 ? -14.959 15.115 53.732 1 57.335 356 ASP B C 1
ATOM 5924 O O . ASP B 1 322 ? -16.172 15.153 53.53 1 60.943 356 ASP B O 1
ATOM 5929 N N . ASP B 1 323 ? -14.407 14.971 54.94 1 55.076 357 ASP B N 1
ATOM 5930 C CA . ASP B 1 323 ? -15.212 14.784 56.133 1 56.776 357 ASP B CA 1
ATOM 5931 C C . ASP B 1 323 ? -15.982 16.05 56.522 1 63.851 357 ASP B C 1
ATOM 5932 O O . ASP B 1 323 ? -16.865 15.957 57.358 1 65.693 357 ASP B O 1
ATOM 5937 N N . ASP B 1 324 ? -15.644 17.22 55.944 1 65.634 358 ASP B N 1
ATOM 5938 C CA . ASP B 1 324 ? -16.286 18.484 56.261 1 65.889 358 ASP B CA 1
ATOM 5939 C C . ASP B 1 324 ? -17.282 18.864 55.164 1 65.453 358 ASP B C 1
ATOM 5940 O O . ASP B 1 324 ? -17.72 20.019 55.071 1 71.633 358 ASP B O 1
ATOM 5945 N N . PHE B 1 325 ? -17.644 17.894 54.323 1 60.754 359 PHE B N 1
ATOM 5946 C CA . PHE B 1 325 ? -18.595 18.165 53.256 1 64.291 359 PHE B CA 1
ATOM 5947 C C . PHE B 1 325 ? -20.02 17.847 53.731 1 69.163 359 PHE B C 1
ATOM 5948 O O . PHE B 1 325 ? -20.223 17.169 54.75 1 69.604 359 PHE B O 1
ATOM 5956 N N . VAL B 1 326 ? -21 18.336 52.96 1 67.32 360 VAL B N 1
ATOM 5957 C CA . VAL B 1 326 ? -22.41 18.202 53.294 1 67.671 360 VAL B CA 1
ATOM 5958 C C . VAL B 1 326 ? -23.169 18.021 51.985 1 72.82 360 VAL B C 1
ATOM 5959 O O . VAL B 1 326 ? -23.052 18.857 51.091 1 76.859 360 VAL B O 1
ATOM 5963 N N . PHE B 1 327 ? -23.914 16.909 51.882 1 71.055 361 PHE B N 1
ATOM 5964 C CA . PHE B 1 327 ? -24.742 16.627 50.723 1 71.366 361 PHE B CA 1
ATOM 5965 C C . PHE B 1 327 ? -25.972 17.526 50.755 1 79.368 361 PHE B C 1
ATOM 5966 O O . PHE B 1 327 ? -26.608 17.721 51.794 1 82.051 361 PHE B O 1
ATOM 5974 N N . THR B 1 328 ? -26.299 18.059 49.579 1 78.725 362 THR B N 1
ATOM 5975 C CA . THR B 1 328 ? -27.54 18.785 49.379 1 76.017 362 THR B CA 1
ATOM 5976 C C . THR B 1 328 ? -28.274 18.096 48.232 1 78.718 362 THR B C 1
ATOM 5977 O O . THR B 1 328 ? -27.89 16.999 47.781 1 81.29 362 THR B O 1
ATOM 5981 N N . ALA B 1 329 ? -29.306 18.791 47.758 1 79.776 363 ALA B N 1
ATOM 5982 C CA . ALA B 1 329 ? -30.154 18.337 46.672 1 85.683 363 ALA B CA 1
ATOM 5983 C C . ALA B 1 329 ? -29.409 18.565 45.365 1 86.568 363 ALA B C 1
ATOM 5984 O O . ALA B 1 329 ? -29.817 18.039 44.332 1 97.322 363 ALA B O 1
ATOM 5986 N N . ARG B 1 330 ? -28.326 19.351 45.434 1 79.541 364 ARG B N 1
ATOM 5987 C CA . ARG B 1 330 ? -27.478 19.586 44.285 1 78.616 364 ARG B CA 1
ATOM 5988 C C . ARG B 1 330 ? -26.535 18.399 44.103 1 76.54 364 ARG B C 1
ATOM 5989 O O . ARG B 1 330 ? -26.024 18.201 42.996 1 78.665 364 ARG B O 1
ATOM 5997 N N . THR B 1 331 ? -26.353 17.6 45.175 1 75.839 365 THR B N 1
ATOM 5998 C CA . THR B 1 331 ? -25.34 16.543 45.205 1 73.948 365 THR B CA 1
ATOM 5999 C C . THR B 1 331 ? -25.915 15.269 44.597 1 70.717 365 THR B C 1
ATOM 6000 O O . THR B 1 331 ? -26.219 14.304 45.302 1 70.583 365 THR B O 1
ATOM 6004 N N . ARG B 1 332 ? -26.087 15.292 43.279 1 72.926 366 ARG B N 1
ATOM 6005 C CA . ARG B 1 332 ? -26.885 14.28 42.599 1 82.526 366 ARG B CA 1
ATOM 6006 C C . ARG B 1 332 ? -25.927 13.325 41.887 1 78.377 366 ARG B C 1
ATOM 6007 O O . ARG B 1 332 ? -25.477 13.618 40.785 1 74.577 366 ARG B O 1
ATOM 6015 N N . LEU B 1 333 ? -25.617 12.198 42.548 1 76.221 367 LEU B N 1
ATOM 6016 C CA . LEU B 1 333 ? -24.513 11.311 42.189 1 68.07 367 LEU B CA 1
ATOM 6017 C C . LEU B 1 333 ? -24.823 10.608 40.873 1 65.42 367 LEU B C 1
ATOM 6018 O O . LEU B 1 333 ? -23.899 10.338 40.105 1 58.554 367 LEU B O 1
ATOM 6023 N N . GLU B 1 334 ? -26.123 10.347 40.637 1 64.771 368 GLU B N 1
ATOM 6024 C CA . GLU B 1 334 ? -26.638 9.775 39.394 1 67.798 368 GLU B CA 1
ATOM 6025 C C . GLU B 1 334 ? -26.001 10.483 38.193 1 67.162 368 GLU B C 1
ATOM 6026 O O . GLU B 1 334 ? -25.693 9.866 37.173 1 62.93 368 GLU B O 1
ATOM 6032 N N . ARG B 1 335 ? -25.763 11.788 38.342 1 70.484 369 ARG B N 1
ATOM 6033 C CA . ARG B 1 335 ? -25.329 12.587 37.212 1 77.926 369 ARG B CA 1
ATOM 6034 C C . ARG B 1 335 ? -23.87 12.27 36.907 1 74.026 369 ARG B C 1
ATOM 6035 O O . ARG B 1 335 ? -23.484 12.141 35.743 1 71.42 369 ARG B O 1
ATOM 6043 N N . LEU B 1 336 ? -23.085 12.119 37.981 1 73.927 370 LEU B N 1
ATOM 6044 C CA . LEU B 1 336 ? -21.697 11.69 37.886 1 67.339 370 LEU B CA 1
ATOM 6045 C C . LEU B 1 336 ? -21.621 10.251 37.389 1 68.166 370 LEU B C 1
ATOM 6046 O O . LEU B 1 336 ? -20.849 9.974 36.468 1 66.857 370 LEU B O 1
ATOM 6051 N N . VAL B 1 337 ? -22.422 9.352 37.997 1 67.604 371 VAL B N 1
ATOM 6052 C CA . VAL B 1 337 ? -22.506 7.966 37.555 1 63.561 371 VAL B CA 1
ATOM 6053 C C . VAL B 1 337 ? -22.736 7.949 36.048 1 67.894 371 VAL B C 1
ATOM 6054 O O . VAL B 1 337 ? -22.089 7.201 35.314 1 66.172 371 VAL B O 1
ATOM 6058 N N . ASP B 1 338 ? -23.634 8.828 35.601 1 75.887 372 ASP B N 1
ATOM 6059 C CA . ASP B 1 338 ? -24.001 8.927 34.196 1 83.641 372 ASP B CA 1
ATOM 6060 C C . ASP B 1 338 ? -22.775 9.256 33.344 1 76.407 372 ASP B C 1
ATOM 6061 O O . ASP B 1 338 ? -22.516 8.617 32.336 1 80.916 372 ASP B O 1
ATOM 6066 N N . VAL B 1 339 ? -21.989 10.239 33.763 1 72.145 373 VAL B N 1
ATOM 6067 C CA . VAL B 1 339 ? -20.829 10.61 32.978 1 70.453 373 VAL B CA 1
ATOM 6068 C C . VAL B 1 339 ? -19.878 9.425 32.82 1 65.833 373 VAL B C 1
ATOM 6069 O O . VAL B 1 339 ? -19.32 9.218 31.746 1 67.98 373 VAL B O 1
ATOM 6073 N N . LEU B 1 340 ? -19.685 8.646 33.885 1 62.33 374 LEU B N 1
ATOM 6074 C CA . LEU B 1 340 ? -18.701 7.581 33.806 1 65.651 374 LEU B CA 1
ATOM 6075 C C . LEU B 1 340 ? -19.255 6.39 33.03 1 69.748 374 LEU B C 1
ATOM 6076 O O . LEU B 1 340 ? -18.486 5.676 32.387 1 72.658 374 LEU B O 1
ATOM 6081 N N . GLU B 1 341 ? -20.578 6.181 33.118 1 71.004 375 GLU B N 1
ATOM 6082 C CA . GLU B 1 341 ? -21.261 5.127 32.376 1 73.979 375 GLU B CA 1
ATOM 6083 C C . GLU B 1 341 ? -21.266 5.422 30.87 1 71.937 375 GLU B C 1
ATOM 6084 O O . GLU B 1 341 ? -21.258 4.5 30.083 1 76.822 375 GLU B O 1
ATOM 6090 N N . ARG B 1 342 ? -21.251 6.688 30.456 1 72.866 376 ARG B N 1
ATOM 6091 C CA . ARG B 1 342 ? -21.511 7.038 29.068 1 73.313 376 ARG B CA 1
ATOM 6092 C C . ARG B 1 342 ? -20.272 7.625 28.388 1 77.074 376 ARG B C 1
ATOM 6093 O O . ARG B 1 342 ? -20.358 7.984 27.22 1 81.756 376 ARG B O 1
ATOM 6101 N N . THR B 1 343 ? -19.138 7.765 29.098 1 77.849 377 THR B N 1
ATOM 6102 C CA . THR B 1 343 ? -17.932 8.335 28.504 1 70.873 377 THR B CA 1
ATOM 6103 C C . THR B 1 343 ? -16.73 7.504 28.918 1 70.701 377 THR B C 1
ATOM 6104 O O . THR B 1 343 ? -16.808 6.744 29.878 1 69.044 377 THR B O 1
ATOM 6108 N N . PRO B 1 344 ? -15.596 7.604 28.18 1 75.187 378 PRO B N 1
ATOM 6109 C CA . PRO B 1 344 ? -14.352 6.953 28.595 1 67.437 378 PRO B CA 1
ATOM 6110 C C . PRO B 1 344 ? -13.598 7.6 29.76 1 69.62 378 PRO B C 1
ATOM 6111 O O . PRO B 1 344 ? -12.452 7.248 30.002 1 75.469 378 PRO B O 1
ATOM 6115 N N . LEU B 1 345 ? -14.214 8.536 30.495 1 69.373 379 LEU B N 1
ATOM 6116 C CA . LEU B 1 345 ? -13.591 9.104 31.69 1 61.397 379 LEU B CA 1
ATOM 6117 C C . LEU B 1 345 ? -13.466 8.038 32.782 1 57.291 379 LEU B C 1
ATOM 6118 O O . LEU B 1 345 ? -14.253 7.09 32.853 1 57.653 379 LEU B O 1
ATOM 6123 N N . ASP B 1 346 ? -12.483 8.246 33.657 1 53.26 380 ASP B N 1
ATOM 6124 C CA . ASP B 1 346 ? -12.196 7.339 34.752 1 51.949 380 ASP B CA 1
ATOM 6125 C C . ASP B 1 346 ? -12.627 7.996 36.051 1 49.749 380 ASP B C 1
ATOM 6126 O O . ASP B 1 346 ? -13.023 7.324 37.005 1 46.087 380 ASP B O 1
ATOM 6131 N N . LEU B 1 347 ? -12.498 9.327 36.053 1 49.717 381 LEU B N 1
ATOM 6132 C CA . LEU B 1 347 ? -12.743 10.129 37.234 1 50.718 381 LEU B CA 1
ATOM 6133 C C . LEU B 1 347 ? -13.432 11.417 36.801 1 55.252 381 LEU B C 1
ATOM 6134 O O . LEU B 1 347 ? -13.012 12.018 35.807 1 58.603 381 LEU B O 1
ATOM 6139 N N . VAL B 1 348 ? -14.497 11.796 37.53 1 54.653 382 VAL B N 1
ATOM 6140 C CA . VAL B 1 348 ? -15.229 13.024 37.24 1 54.24 382 VAL B CA 1
ATOM 6141 C C . VAL B 1 348 ? -15.498 13.77 38.544 1 55.581 382 VAL B C 1
ATOM 6142 O O . VAL B 1 348 ? -16.169 13.263 39.444 1 57.391 382 VAL B O 1
ATOM 6146 N N . GLY B 1 349 ? -14.945 14.979 38.641 1 56.477 383 GLY B N 1
ATOM 6147 C CA . GLY B 1 349 ? -15.092 15.808 39.829 1 50.839 383 GLY B CA 1
ATOM 6148 C C . GLY B 1 349 ? -16.373 16.628 39.759 1 54.955 383 GLY B C 1
ATOM 6149 O O . GLY B 1 349 ? -16.848 16.967 38.667 1 54.541 383 GLY B O 1
ATOM 6150 N N . GLY B 1 350 ? -16.961 16.88 40.937 1 59.163 384 GLY B N 1
ATOM 6151 C CA . GLY B 1 350 ? -18.095 17.788 41.107 1 54.085 384 GLY B CA 1
ATOM 6152 C C . GLY B 1 350 ? -17.607 19.202 41.437 1 57.242 384 GLY B C 1
ATOM 6153 O O . GLY B 1 350 ? -16.472 19.591 41.145 1 57.298 384 GLY B O 1
ATOM 6154 N N . ALA B 1 351 ? -18.465 19.976 42.086 1 58.951 385 ALA B N 1
ATOM 6155 C CA . ALA B 1 351 ? -18.084 21.293 42.571 1 57.636 385 ALA B CA 1
ATOM 6156 C C . ALA B 1 351 ? -18.362 21.345 44.069 1 61.507 385 ALA B C 1
ATOM 6157 O O . ALA B 1 351 ? -19.331 20.742 44.558 1 67.349 385 ALA B O 1
ATOM 6159 N N . VAL B 1 352 ? -17.454 22.011 44.788 1 59.414 386 VAL B N 1
ATOM 6160 C CA . VAL B 1 352 ? -17.621 22.227 46.212 1 60.945 386 VAL B CA 1
ATOM 6161 C C . VAL B 1 352 ? -17.976 23.694 46.423 1 65.052 386 VAL B C 1
ATOM 6162 O O . VAL B 1 352 ? -17.264 24.577 45.955 1 63.744 386 VAL B O 1
ATOM 6166 N N . ARG B 1 353 ? -19.108 23.922 47.089 1 67.097 387 ARG B N 1
ATOM 6167 C CA . ARG B 1 353 ? -19.665 25.231 47.312 1 67.029 387 ARG B CA 1
ATOM 6168 C C . ARG B 1 353 ? -19.463 25.643 48.767 1 69.336 387 ARG B C 1
ATOM 6169 O O . ARG B 1 353 ? -19.855 24.926 49.695 1 66.064 387 ARG B O 1
ATOM 6177 N N . GLU B 1 354 ? -18.899 26.842 48.933 1 76.948 388 GLU B N 1
ATOM 6178 C CA . GLU B 1 354 ? -18.779 27.48 50.24 1 94.854 388 GLU B CA 1
ATOM 6179 C C . GLU B 1 354 ? -20.124 28.021 50.736 1 102.191 388 GLU B C 1
ATOM 6180 O O . GLU B 1 354 ? -21.047 28.279 49.956 1 95.83 388 GLU B O 1
ATOM 6186 N N . ILE B 1 355 ? -20.211 28.199 52.061 1 112.401 389 ILE B N 1
ATOM 6187 C CA . ILE B 1 355 ? -21.334 28.879 52.704 1 119.914 389 ILE B CA 1
ATOM 6188 C C . ILE B 1 355 ? -21.556 30.268 52.093 1 109.68 389 ILE B C 1
ATOM 6189 O O . ILE B 1 355 ? -22.696 30.708 52.002 1 120.992 389 ILE B O 1
ATOM 6194 N N . SER B 1 356 ? -20.471 30.93 51.657 1 100.31 390 SER B N 1
ATOM 6195 C CA . SER B 1 356 ? -20.492 32.175 50.894 1 95.155 390 SER B CA 1
ATOM 6196 C C . SER B 1 356 ? -21.232 32.073 49.549 1 102.095 390 SER B C 1
ATOM 6197 O O . SER B 1 356 ? -21.475 33.094 48.91 1 101.064 390 SER B O 1
ATOM 6200 N N . GLY B 1 357 ? -21.586 30.857 49.094 1 111.187 391 GLY B N 1
ATOM 6201 C CA . GLY B 1 357 ? -22.346 30.666 47.86 1 102.403 391 GLY B CA 1
ATOM 6202 C C . GLY B 1 357 ? -21.465 30.453 46.624 1 104.069 391 GLY B C 1
ATOM 6203 O O . GLY B 1 357 ? -21.97 29.998 45.598 1 102.16 391 GLY B O 1
ATOM 6204 N N . PHE B 1 358 ? -20.162 30.776 46.722 1 103.041 392 PHE B N 1
ATOM 6205 C CA . PHE B 1 358 ? -19.199 30.466 45.67 1 106.972 392 PHE B CA 1
ATOM 6206 C C . PHE B 1 358 ? -18.911 28.951 45.607 1 103.644 392 PHE B C 1
ATOM 6207 O O . PHE B 1 358 ? -18.792 28.282 46.633 1 92.267 392 PHE B O 1
ATOM 6215 N N . ALA B 1 359 ? -18.764 28.406 44.386 1 97.601 393 ALA B N 1
ATOM 6216 C CA . ALA B 1 359 ? -18.425 27.001 44.156 1 90.965 393 ALA B CA 1
ATOM 6217 C C . ALA B 1 359 ? -17.162 26.833 43.297 1 90.321 393 ALA B C 1
ATOM 6218 O O . ALA B 1 359 ? -16.938 27.588 42.35 1 99.602 393 ALA B O 1
ATOM 6220 N N . THR B 1 360 ? -16.351 25.815 43.611 1 73.894 394 THR B N 1
ATOM 6221 C CA . THR B 1 360 ? -15.157 25.558 42.822 1 69.598 394 THR B CA 1
ATOM 6222 C C . THR B 1 360 ? -15.133 24.116 42.32 1 62.413 394 THR B C 1
ATOM 6223 O O . THR B 1 360 ? -15.541 23.189 43.012 1 61.01 394 THR B O 1
ATOM 6227 N N . THR B 1 361 ? -14.679 23.949 41.08 1 60.509 395 THR B N 1
ATOM 6228 C CA . THR B 1 361 ? -14.432 22.639 40.516 1 60.989 395 THR B CA 1
ATOM 6229 C C . THR B 1 361 ? -12.934 22.338 40.577 1 65.184 395 THR B C 1
ATOM 6230 O O . THR B 1 361 ? -12.544 21.181 40.399 1 63.824 395 THR B O 1
ATOM 6234 N N . TYR B 1 362 ? -12.131 23.388 40.847 1 62.604 396 TYR B N 1
ATOM 6235 C CA . TYR B 1 362 ? -10.681 23.321 40.994 1 57.601 396 TYR B CA 1
ATOM 6236 C C . TYR B 1 362 ? -10.065 22.561 39.817 1 57.73 396 TYR B C 1
ATOM 6237 O O . TYR B 1 362 ? -9.218 21.691 40.003 1 54.775 396 TYR B O 1
ATOM 6246 N N . ARG B 1 363 ? -10.51 22.891 38.6 1 57.587 397 ARG B N 1
ATOM 6247 C CA . ARG B 1 363 ? -9.996 22.255 37.4 1 55.4 397 ARG B CA 1
ATOM 6248 C C . ARG B 1 363 ? -8.53 22.627 37.215 1 56.299 397 ARG B C 1
ATOM 6249 O O . ARG B 1 363 ? -8.204 23.785 37.014 1 57.991 397 ARG B O 1
ATOM 6257 N N . GLN B 1 364 ? -7.645 21.619 37.234 1 57.554 398 GLN B N 1
ATOM 6258 C CA . GLN B 1 364 ? -6.22 21.884 37.113 1 53.243 398 GLN B CA 1
ATOM 6259 C C . GLN B 1 364 ? -5.591 21.184 35.924 1 53.986 398 GLN B C 1
ATOM 6260 O O . GLN B 1 364 ? -5.929 20.035 35.635 1 60.48 398 GLN B O 1
ATOM 6266 N N . LEU B 1 365 ? -4.679 21.909 35.269 1 52.408 399 LEU B N 1
ATOM 6267 C CA . LEU B 1 365 ? -3.788 21.337 34.271 1 55.908 399 LEU B CA 1
ATOM 6268 C C . LEU B 1 365 ? -2.399 21.056 34.837 1 54.494 399 LEU B C 1
ATOM 6269 O O . LEU B 1 365 ? -1.778 21.932 35.431 1 56.967 399 LEU B O 1
ATOM 6274 N N . LEU B 1 366 ? -1.9 19.831 34.614 1 56.871 400 LEU B N 1
ATOM 6275 C CA . LEU B 1 366 ? -0.55 19.444 35.019 1 52.338 400 LEU B CA 1
ATOM 6276 C C . LEU B 1 366 ? 0.174 18.973 33.776 1 55.831 400 LEU B C 1
ATOM 6277 O O . LEU B 1 366 ? -0.371 18.165 33.02 1 64.175 400 LEU B O 1
ATOM 6282 N N . SER B 1 367 ? 1.387 19.462 33.574 1 53.184 401 SER B N 1
ATOM 6283 C CA . SER B 1 367 ? 2.176 18.913 32.492 1 53.388 401 SER B CA 1
ATOM 6284 C C . SER B 1 367 ? 3.62 18.761 32.946 1 54.499 401 SER B C 1
ATOM 6285 O O . SER B 1 367 ? 4.112 19.594 33.721 1 54.428 401 SER B O 1
ATOM 6288 N N . VAL B 1 368 ? 4.267 17.67 32.486 1 56.099 402 VAL B N 1
ATOM 6289 C CA . VAL B 1 368 ? 5.692 17.549 32.755 1 56.42 402 VAL B CA 1
ATOM 6290 C C . VAL B 1 368 ? 6.496 17.908 31.509 1 55.533 402 VAL B C 1
ATOM 6291 O O . VAL B 1 368 ? 6.21 17.435 30.414 1 55.821 402 VAL B O 1
ATOM 6295 N N . GLU B 1 369 ? 7.5 18.759 31.698 1 59.359 403 GLU B N 1
ATOM 6296 C CA . GLU B 1 369 ? 8.313 19.23 30.593 1 66.088 403 GLU B CA 1
ATOM 6297 C C . GLU B 1 369 ? 9.713 18.671 30.756 1 66.021 403 GLU B C 1
ATOM 6298 O O . GLU B 1 369 ? 10.223 18.662 31.869 1 63.028 403 GLU B O 1
ATOM 6304 N N . PRO B 1 370 ? 10.351 18.221 29.648 1 70.333 404 PRO B N 1
ATOM 6305 C CA . PRO B 1 370 ? 11.694 17.636 29.684 1 68.845 404 PRO B CA 1
ATOM 6306 C C . PRO B 1 370 ? 12.807 18.607 30.065 1 67.083 404 PRO B C 1
ATOM 6307 O O . PRO B 1 370 ? 12.949 19.663 29.449 1 71.313 404 PRO B O 1
ATOM 6311 N N . GLY B 1 371 ? 13.596 18.219 31.072 1 62.314 405 GLY B N 1
ATOM 6312 C CA . GLY B 1 371 ? 14.745 18.997 31.492 1 66.644 405 GLY B CA 1
ATOM 6313 C C . GLY B 1 371 ? 16.053 18.467 30.92 1 69.787 405 GLY B C 1
ATOM 6314 O O . GLY B 1 371 ? 16.068 17.482 30.196 1 69.618 405 GLY B O 1
ATOM 6315 N N . ALA B 1 372 ? 17.152 19.144 31.256 1 79.552 406 ALA B N 1
ATOM 6316 C CA . ALA B 1 372 ? 18.457 18.744 30.763 1 84.946 406 ALA B CA 1
ATOM 6317 C C . ALA B 1 372 ? 18.82 17.366 31.306 1 96.869 406 ALA B C 1
ATOM 6318 O O . ALA B 1 372 ? 18.299 16.929 32.351 1 88.743 406 ALA B O 1
ATOM 6320 N N . PRO B 1 373 ? 19.765 16.663 30.626 1 104.26 407 PRO B N 1
ATOM 6321 C CA . PRO B 1 373 ? 20.153 15.324 31.055 1 104.815 407 PRO B CA 1
ATOM 6322 C C . PRO B 1 373 ? 20.625 15.294 32.511 1 101.584 407 PRO B C 1
ATOM 6323 O O . PRO B 1 373 ? 21.491 16.08 32.893 1 94.107 407 PRO B O 1
ATOM 6327 N N . GLY B 1 374 ? 19.974 14.448 33.327 1 109.152 408 GLY B N 1
ATOM 6328 C CA . GLY B 1 374 ? 20.396 14.192 34.696 1 108.663 408 GLY B CA 1
ATOM 6329 C C . GLY B 1 374 ? 19.812 15.167 35.716 1 108.566 408 GLY B C 1
ATOM 6330 O O . GLY B 1 374 ? 19.998 14.968 36.914 1 108.227 408 GLY B O 1
ATOM 6331 N N . LEU B 1 375 ? 19.113 16.209 35.246 1 104.133 409 LEU B N 1
ATOM 6332 C CA . LEU B 1 375 ? 18.608 17.244 36.139 1 92.877 409 LEU B CA 1
ATOM 6333 C C . LEU B 1 375 ? 17.225 16.84 36.642 1 82.748 409 LEU B C 1
ATOM 6334 O O . LEU B 1 375 ? 16.869 17.081 37.798 1 71.728 409 LEU B O 1
ATOM 6339 N N . GLY B 1 376 ? 16.496 16.172 35.742 1 78.012 410 GLY B N 1
ATOM 6340 C CA . GLY B 1 376 ? 15.102 15.831 35.898 1 67.753 410 GLY B CA 1
ATOM 6341 C C . GLY B 1 376 ? 14.23 16.861 35.182 1 67.802 410 GLY B C 1
ATOM 6342 O O . GLY B 1 376 ? 14.735 17.806 34.579 1 71.765 410 GLY B O 1
ATOM 6343 N N . ASN B 1 377 ? 12.915 16.677 35.31 1 61.941 411 ASN B N 1
ATOM 6344 C CA . ASN B 1 377 ? 11.907 17.38 34.54 1 62.538 411 ASN B CA 1
ATOM 6345 C C . ASN B 1 377 ? 11.308 18.526 35.349 1 57.726 411 ASN B C 1
ATOM 6346 O O . ASN B 1 377 ? 11.614 18.66 36.526 1 58.421 411 ASN B O 1
ATOM 6351 N N . CYS B 1 378 ? 10.48 19.346 34.679 1 54.223 412 CYS B N 1
ATOM 6352 C CA . CYS B 1 378 ? 9.77 20.459 35.282 1 55.926 412 CYS B CA 1
ATOM 6353 C C . CYS B 1 378 ? 8.266 20.175 35.267 1 57.604 412 CYS B C 1
ATOM 6354 O O . CYS B 1 378 ? 7.697 19.831 34.228 1 58.633 412 CYS B O 1
ATOM 6357 N N . LEU B 1 379 ? 7.601 20.306 36.425 1 55.597 413 LEU B N 1
ATOM 6358 C CA . LEU B 1 379 ? 6.145 20.242 36.405 1 56.821 413 LEU B CA 1
ATOM 6359 C C . LEU B 1 379 ? 5.508 21.644 36.352 1 63.844 413 LEU B C 1
ATOM 6360 O O . LEU B 1 379 ? 5.854 22.541 37.139 1 59.928 413 LEU B O 1
ATOM 6365 N N . ARG B 1 380 ? 4.55 21.825 35.43 1 62.912 414 ARG B N 1
ATOM 6366 C CA . ARG B 1 380 ? 3.769 23.048 35.396 1 64.736 414 ARG B CA 1
ATOM 6367 C C . ARG B 1 380 ? 2.338 22.738 35.818 1 63.846 414 ARG B C 1
ATOM 6368 O O . ARG B 1 380 ? 1.635 21.976 35.144 1 67.1 414 ARG B O 1
ATOM 6376 N N . GLN B 1 381 ? 1.902 23.353 36.921 1 62.959 415 GLN B N 1
ATOM 6377 C CA . GLN B 1 381 ? 0.491 23.32 37.288 1 56.99 415 GLN B CA 1
ATOM 6378 C C . GLN B 1 381 ? -0.107 24.685 36.991 1 59.903 415 GLN B C 1
ATOM 6379 O O . GLN B 1 381 ? 0.508 25.719 37.305 1 67.035 415 GLN B O 1
ATOM 6385 N N . ARG B 1 382 ? -1.284 24.675 36.36 1 58.338 416 ARG B N 1
ATOM 6386 C CA . ARG B 1 382 ? -2.003 25.909 36.067 1 60.122 416 ARG B CA 1
ATOM 6387 C C . ARG B 1 382 ? -3.498 25.591 36.067 1 58.223 416 ARG B C 1
ATOM 6388 O O . ARG B 1 382 ? -3.89 24.478 35.747 1 61.412 416 ARG B O 1
ATOM 6396 N N . ARG B 1 383 ? -4.33 26.549 36.476 1 61.058 417 ARG B N 1
ATOM 6397 C CA . ARG B 1 383 ? -5.771 26.358 36.484 1 63.358 417 ARG B CA 1
ATOM 6398 C C . ARG B 1 383 ? -6.228 26.274 35.036 1 60.607 417 ARG B C 1
ATOM 6399 O O . ARG B 1 383 ? -5.631 26.887 34.157 1 62.114 417 ARG B O 1
ATOM 6407 N N . GLY B 1 384 ? -7.273 25.493 34.782 1 57.546 418 GLY B N 1
ATOM 6408 C CA . GLY B 1 384 ? -7.75 25.363 33.414 1 55.735 418 GLY B CA 1
ATOM 6409 C C . GLY B 1 384 ? -8.256 23.948 33.16 1 55.56 418 GLY B C 1
ATOM 6410 O O . GLY B 1 384 ? -8.251 23.086 34.058 1 57.001 418 GLY B O 1
ATOM 6411 N N . PHE B 1 385 ? -8.661 23.722 31.911 1 57.193 419 PHE B N 1
ATOM 6412 C CA . PHE B 1 385 ? -9.115 22.419 31.441 1 68.374 419 PHE B CA 1
ATOM 6413 C C . PHE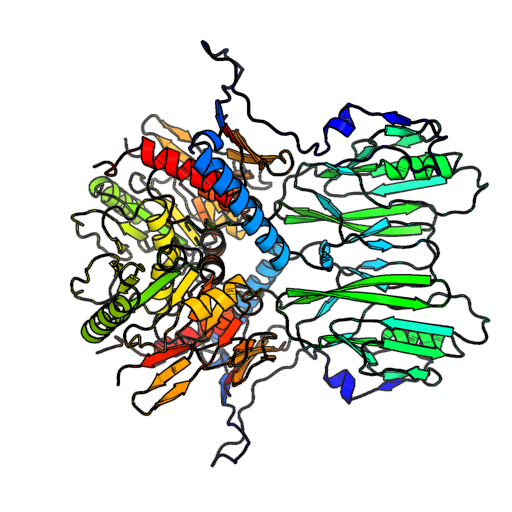 B 1 385 ? -8.685 22.245 29.986 1 65.367 419 PHE B C 1
ATOM 6414 O O . PHE B 1 385 ? -8.16 23.176 29.389 1 65.245 419 PHE B O 1
ATOM 6422 N N . HIS B 1 386 ? -8.879 21.06 29.401 1 62.631 420 HIS B N 1
ATOM 6423 C CA . HIS B 1 386 ? -8.409 20.896 28.026 1 65.472 420 HIS B CA 1
ATOM 6424 C C . HIS B 1 386 ? -9.489 21.322 27.018 1 63.375 420 HIS B C 1
ATOM 6425 O O . HIS B 1 386 ? -9.271 22.117 26.119 1 61.571 420 HIS B O 1
ATOM 6432 N N . HIS B 1 387 ? -10.677 20.75 27.157 1 63.812 421 HIS B N 1
ATOM 6433 C CA . HIS B 1 387 ? -11.776 21.02 26.259 1 63.826 421 HIS B CA 1
ATOM 6434 C C . HIS B 1 387 ? -13.067 20.604 26.965 1 72.924 421 HIS B C 1
ATOM 6435 O O . HIS B 1 387 ? -13.04 19.947 28.013 1 73.979 421 HIS B O 1
ATOM 6442 N N . GLU B 1 388 ? -14.199 21.012 26.378 1 74.838 422 GLU B N 1
ATOM 6443 C CA . GLU B 1 388 ? -15.506 20.69 26.917 1 73.777 422 GLU B CA 1
ATOM 6444 C C . GLU B 1 388 ? -15.791 19.225 26.61 1 72.555 422 GLU B C 1
ATOM 6445 O O . GLU B 1 388 ? -15.323 18.703 25.595 1 82.628 422 GLU B O 1
ATOM 6451 N N . LEU B 1 389 ? -16.527 18.567 27.512 1 66.297 423 LEU B N 1
ATOM 6452 C CA . LEU B 1 389 ? -16.951 17.193 27.309 1 69.465 423 LEU B CA 1
ATOM 6453 C C . LEU B 1 389 ? -18.21 17.186 26.447 1 80.973 423 LEU B C 1
ATOM 6454 O O . LEU B 1 389 ? -19.311 17.523 26.903 1 79.195 423 LEU B O 1
ATOM 6459 N N . VAL B 1 390 ? -18.038 16.765 25.19 1 89.991 424 VAL B N 1
ATOM 6460 C CA . VAL B 1 390 ? -19.136 16.735 24.232 1 95.686 424 VAL B CA 1
ATOM 6461 C C . VAL B 1 390 ? -20.323 15.943 24.802 1 93.194 424 VAL B C 1
ATOM 6462 O O . VAL B 1 390 ? -20.186 14.785 25.209 1 99.702 424 VAL B O 1
ATOM 6466 N N . GLY B 1 391 ? -21.496 16.579 24.837 1 91.419 425 GLY B N 1
ATOM 6467 C CA . GLY B 1 391 ? -22.728 15.891 25.185 1 97.655 425 GLY B CA 1
ATOM 6468 C C . GLY B 1 391 ? -23.135 16.134 26.636 1 98.903 425 GLY B C 1
ATOM 6469 O O . GLY B 1 391 ? -24.211 15.714 27.061 1 100.085 425 GLY B O 1
ATOM 6470 N N . PHE B 1 392 ? -22.269 16.837 27.378 1 95.489 426 PHE B N 1
ATOM 6471 C CA . PHE B 1 392 ? -22.443 17.043 28.806 1 94.511 426 PHE B CA 1
ATOM 6472 C C . PHE B 1 392 ? -22.149 18.499 29.153 1 95.667 426 PHE B C 1
ATOM 6473 O O . PHE B 1 392 ? -21.021 18.834 29.53 1 90.956 426 PHE B O 1
ATOM 6481 N N . PRO B 1 393 ? -23.143 19.408 29.027 1 101.053 427 PRO B N 1
ATOM 6482 C CA . PRO B 1 393 ? -22.942 20.82 29.33 1 97.708 427 PRO B CA 1
ATOM 6483 C C . PRO B 1 393 ? -22.407 21.039 30.742 1 93.24 427 PRO B C 1
ATOM 6484 O O . PRO B 1 393 ? -22.88 20.398 31.685 1 95.16 427 PRO B O 1
ATOM 6488 N N . GLY B 1 394 ? -21.373 21.886 30.839 1 90.201 428 GLY B N 1
ATOM 6489 C CA . GLY B 1 394 ? -20.761 22.28 32.097 1 87.816 428 GLY B CA 1
ATOM 6490 C C . GLY B 1 394 ? -19.691 21.302 32.563 1 82.258 428 GLY B C 1
ATOM 6491 O O . GLY B 1 394 ? -19.164 21.476 33.658 1 87.656 428 GLY B O 1
ATOM 6492 N N . CYS B 1 395 ? -19.418 20.27 31.749 1 78.333 429 CYS B N 1
ATOM 6493 C CA . CYS B 1 395 ? -18.388 19.287 32.069 1 76.881 429 CYS B CA 1
ATOM 6494 C C . CYS B 1 395 ? -17.204 19.441 31.13 1 73.139 429 CYS B C 1
ATOM 6495 O O . CYS B 1 395 ? -17.375 19.651 29.938 1 75.303 429 CYS B O 1
ATOM 6498 N N . VAL B 1 396 ? -15.998 19.312 31.681 1 68.592 430 VAL B N 1
ATOM 6499 C CA . VAL B 1 396 ? -14.797 19.534 30.897 1 67.484 430 VAL B CA 1
ATOM 6500 C C . VAL B 1 396 ? -13.843 18.383 31.158 1 63.471 430 VAL B C 1
ATOM 6501 O O . VAL B 1 396 ? -14.001 17.639 32.115 1 64.293 430 VAL B O 1
ATOM 6505 N N . VAL B 1 397 ? -12.839 18.266 30.292 1 64.295 431 VAL B N 1
ATOM 6506 C CA . VAL B 1 397 ? -11.759 17.319 30.498 1 63.281 431 VAL B CA 1
ATOM 6507 C C . VAL B 1 397 ? -10.553 18.116 30.968 1 62.417 431 VAL B C 1
ATOM 6508 O O . VAL B 1 397 ? -10.167 19.099 30.328 1 65.102 431 VAL B O 1
ATOM 6512 N N . THR B 1 398 ? -10 17.711 32.111 1 58.53 432 THR B N 1
ATOM 6513 C CA . THR B 1 398 ? -8.886 18.435 32.697 1 60.988 432 THR B CA 1
ATOM 6514 C C . THR B 1 398 ? -7.926 17.378 33.242 1 56.122 432 THR B C 1
ATOM 6515 O O . THR B 1 398 ? -8.101 16.215 32.943 1 59.635 432 THR B O 1
ATOM 6519 N N . ASP B 1 399 ? -6.947 17.775 34.059 1 53.394 433 ASP B N 1
ATOM 6520 C CA . ASP B 1 399 ? -5.933 16.881 34.561 1 50.896 433 ASP B CA 1
ATOM 6521 C C . ASP B 1 399 ? -6.118 16.63 36.047 1 55.502 433 ASP B C 1
ATOM 6522 O O . ASP B 1 399 ? -5.71 15.579 36.55 1 66.225 433 ASP B O 1
ATOM 6527 N N . GLY B 1 400 ? -6.676 17.629 36.737 1 53.009 434 GLY B N 1
ATOM 6528 C CA . GLY B 1 400 ? -6.937 17.525 38.165 1 54.127 434 GLY B CA 1
ATOM 6529 C C . GLY B 1 400 ? -8.255 18.23 38.499 1 56.014 434 GLY B C 1
ATOM 6530 O O . GLY B 1 400 ? -8.636 19.15 37.767 1 57.041 434 GLY B O 1
ATOM 6531 N N . VAL B 1 401 ? -8.909 17.813 39.594 1 45.294 435 VAL B N 1
ATOM 6532 C CA . VAL B 1 401 ? -10.141 18.452 40.03 1 45.805 435 VAL B CA 1
ATOM 6533 C C . VAL B 1 401 ? -10.081 18.631 41.547 1 50.926 435 VAL B C 1
ATOM 6534 O O . VAL B 1 401 ? -9.044 18.433 42.175 1 52.494 435 VAL B O 1
ATOM 6538 N N . VAL B 1 402 ? -11.211 19.007 42.133 1 48.898 436 VAL B N 1
ATOM 6539 C CA . VAL B 1 402 ? -11.35 19.252 43.56 1 52.333 436 VAL B CA 1
ATOM 6540 C C . VAL B 1 402 ? -11.598 17.916 44.262 1 50.867 436 VAL B C 1
ATOM 6541 O O . VAL B 1 402 ? -11.851 16.929 43.597 1 58.095 436 VAL B O 1
ATOM 6545 N N . ASN B 1 403 ? -11.574 17.887 45.599 1 48.932 437 ASN B N 1
ATOM 6546 C CA . ASN B 1 403 ? -11.68 16.63 46.324 1 45.6 437 ASN B CA 1
ATOM 6547 C C . ASN B 1 403 ? -13.143 16.188 46.482 1 48.939 437 ASN B C 1
ATOM 6548 O O . ASN B 1 403 ? -13.547 15.658 47.538 1 49.5 437 ASN B O 1
ATOM 6553 N N . PHE B 1 404 ? -13.948 16.404 45.426 1 48.973 438 PHE B N 1
ATOM 6554 C CA . PHE B 1 404 ? -15.263 15.781 45.359 1 45.873 438 PHE B CA 1
ATOM 6555 C C . PHE B 1 404 ? -15.35 15.165 43.968 1 47.53 438 PHE B C 1
ATOM 6556 O O . PHE B 1 404 ? -15.407 15.892 42.968 1 53.466 438 PHE B O 1
ATOM 6564 N N . PHE B 1 405 ? -15.268 13.835 43.896 1 45.147 439 PHE B N 1
ATOM 6565 C CA . PHE B 1 405 ? -15.248 13.196 42.591 1 48.017 439 PHE B CA 1
ATOM 6566 C C . PHE B 1 405 ? -15.74 11.759 42.67 1 52.885 439 PHE B C 1
ATOM 6567 O O . PHE B 1 405 ? -15.64 11.116 43.707 1 56.195 439 PHE B O 1
ATOM 6575 N N . LEU B 1 406 ? -16.343 11.295 41.576 1 54.275 440 LEU B N 1
ATOM 6576 C CA . LEU B 1 406 ? -16.677 9.896 41.41 1 54.222 440 LEU B CA 1
ATOM 6577 C C . LEU B 1 406 ? -15.662 9.299 40.448 1 49.522 440 LEU B C 1
ATOM 6578 O O . LEU B 1 406 ? -15.303 9.945 39.463 1 55.227 440 LEU B O 1
ATOM 6583 N N . ALA B 1 407 ? -15.198 8.084 40.745 1 44.56 441 ALA B N 1
ATOM 6584 C CA . ALA B 1 407 ? -14.229 7.458 39.856 1 45.172 441 ALA B CA 1
ATOM 6585 C C . ALA B 1 407 ? -14.374 5.948 39.897 1 54.299 441 ALA B C 1
ATOM 6586 O O . ALA B 1 407 ? -14.888 5.387 40.874 1 55.507 441 ALA B O 1
ATOM 6588 N N . ARG B 1 408 ? -13.942 5.325 38.787 1 53.652 442 ARG B N 1
ATOM 6589 C CA . ARG B 1 408 ? -13.806 3.886 38.669 1 45.8 442 ARG B CA 1
ATOM 6590 C C . ARG B 1 408 ? -12.804 3.459 39.733 1 49.03 442 ARG B C 1
ATOM 6591 O O . ARG B 1 408 ? -11.63 3.858 39.668 1 53.863 442 ARG B O 1
ATOM 6599 N N . THR B 1 409 ? -13.274 2.639 40.686 1 48.937 443 THR B N 1
ATOM 6600 C CA . THR B 1 409 ? -12.471 2.204 41.82 1 47.102 443 THR B CA 1
ATOM 6601 C C . THR B 1 409 ? -11.127 1.664 41.355 1 49.889 443 THR B C 1
ATOM 6602 O O . THR B 1 409 ? -10.082 1.992 41.914 1 50.64 443 THR B O 1
ATOM 6606 N N . ASP B 1 410 ? -11.164 0.816 40.327 1 52.574 444 ASP B N 1
ATOM 6607 C CA . ASP B 1 410 ? -9.959 0.133 39.886 1 48.969 444 ASP B CA 1
ATOM 6608 C C . ASP B 1 410 ? -8.903 1.143 39.438 1 47.711 444 ASP B C 1
ATOM 6609 O O . ASP B 1 410 ? -7.751 1.002 39.786 1 42.048 444 ASP B O 1
ATOM 6614 N N . LYS B 1 411 ? -9.308 2.208 38.724 1 56.085 445 LYS B N 1
ATOM 6615 C CA . LYS B 1 411 ? -8.359 3.208 38.249 1 57.791 445 LYS B CA 1
ATOM 6616 C C . LYS B 1 411 ? -7.783 3.996 39.422 1 54.691 445 LYS B C 1
ATOM 6617 O O . LYS B 1 411 ? -6.581 4.303 39.44 1 50.518 445 LYS B O 1
ATOM 6623 N N . VAL B 1 412 ? -8.634 4.257 40.419 1 44.013 446 VAL B N 1
ATOM 6624 C CA . VAL B 1 412 ? -8.163 4.968 41.588 1 41.323 446 VAL B CA 1
ATOM 6625 C C . VAL B 1 412 ? -7.129 4.117 42.317 1 44.662 446 VAL B C 1
ATOM 6626 O O . VAL B 1 412 ? -6.098 4.653 42.735 1 47.649 446 VAL B O 1
ATOM 6630 N N . ARG B 1 413 ? -7.409 2.802 42.455 1 42.7 447 ARG B N 1
ATOM 6631 C CA . ARG B 1 413 ? -6.511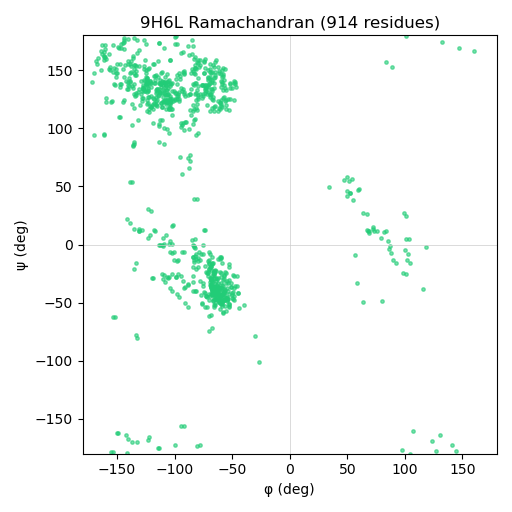 1.929 43.183 1 37.587 447 ARG B CA 1
ATOM 6632 C C . ARG B 1 413 ? -5.235 1.781 42.39 1 39.937 447 ARG B C 1
ATOM 6633 O O . ARG B 1 413 ? -4.159 1.807 42.982 1 43.988 447 ARG B O 1
ATOM 6641 N N . GLU B 1 414 ? -5.374 1.76 41.062 1 39.517 448 GLU B N 1
ATOM 6642 C CA . GLU B 1 414 ? -4.24 1.573 40.177 1 44.797 448 GLU B CA 1
ATOM 6643 C C . GLU B 1 414 ? -3.276 2.75 40.289 1 52.15 448 GLU B C 1
ATOM 6644 O O . GLU B 1 414 ? -2.063 2.552 40.26 1 60.358 448 GLU B O 1
ATOM 6650 N N . VAL B 1 415 ? -3.804 3.974 40.413 1 49.33 449 VAL B N 1
ATOM 6651 C CA . VAL B 1 415 ? -2.962 5.157 40.619 1 48.154 449 VAL B CA 1
ATOM 6652 C C . VAL B 1 415 ? -2.44 5.243 42.052 1 46.577 449 VAL B C 1
ATOM 6653 O O . VAL B 1 415 ? -1.266 5.539 42.244 1 49.057 449 VAL B O 1
ATOM 6657 N N . GLY B 1 416 ? -3.352 5.124 43.028 1 38.144 450 GLY B N 1
ATOM 6658 C CA . GLY B 1 416 ? -2.958 5.1 44.418 1 36.58 450 GLY B CA 1
ATOM 6659 C C . GLY B 1 416 ? -2.876 6.484 45.058 1 37.441 450 GLY B C 1
ATOM 6660 O O . GLY B 1 416 ? -2.637 7.496 44.375 1 43.35 450 GLY B O 1
ATOM 6661 N N . PHE B 1 417 ? -3.092 6.499 46.386 1 33.434 451 PHE B N 1
ATOM 6662 C CA . PHE B 1 417 ? -2.828 7.657 47.192 1 32.582 451 PHE B CA 1
ATOM 6663 C C . PHE B 1 417 ? -1.627 7.28 48.012 1 36.63 451 PHE B C 1
ATOM 6664 O O . PHE B 1 417 ? -1.752 6.527 49.008 1 41.075 451 PHE B O 1
ATOM 6672 N N . ASP B 1 418 ? -0.469 7.764 47.556 1 36.262 452 ASP B N 1
ATOM 6673 C CA . ASP B 1 418 ? 0.807 7.315 48.105 1 34.136 452 ASP B CA 1
ATOM 6674 C C . ASP B 1 418 ? 0.787 7.533 49.621 1 38.757 452 ASP B C 1
ATOM 6675 O O . ASP B 1 418 ? 0.678 8.667 50.115 1 40.92 452 ASP B O 1
ATOM 6680 N N . PRO B 1 419 ? 0.867 6.459 50.428 1 36.903 453 PRO B N 1
ATOM 6681 C CA . PRO B 1 419 ? 0.783 6.604 51.88 1 37.865 453 PRO B CA 1
ATOM 6682 C C . PRO B 1 419 ? 1.841 7.51 52.5 1 41.795 453 PRO B C 1
ATOM 6683 O O . PRO B 1 419 ? 1.678 7.903 53.667 1 42.121 453 PRO B O 1
ATOM 6687 N N . ARG B 1 420 ? 2.914 7.798 51.72 1 39.152 454 ARG B N 1
ATOM 6688 C CA . ARG B 1 420 ? 3.999 8.659 52.181 1 38.941 454 ARG B CA 1
ATOM 6689 C C . ARG B 1 420 ? 3.537 10.123 52.283 1 45.43 454 ARG B C 1
ATOM 6690 O O . ARG B 1 420 ? 4.193 10.927 52.952 1 47.114 454 ARG B O 1
ATOM 6698 N N . LEU B 1 421 ? 2.409 10.469 51.64 1 41.303 455 LEU B N 1
ATOM 6699 C CA . LEU B 1 421 ? 1.939 11.838 51.662 1 40.327 455 LEU B CA 1
ATOM 6700 C C . LEU B 1 421 ? 1.062 12.007 52.88 1 44.597 455 LEU B C 1
ATOM 6701 O O . LEU B 1 421 ? -0.142 12.089 52.746 1 47.928 455 LEU B O 1
ATOM 6706 N N . SER B 1 422 ? 1.673 12.081 54.062 1 48.151 456 SER B N 1
ATOM 6707 C CA . SER B 1 422 ? 0.936 11.859 55.294 1 50.189 456 SER B CA 1
ATOM 6708 C C . SER B 1 422 ? 0.202 13.106 55.735 1 50.744 456 SER B C 1
ATOM 6709 O O . SER B 1 422 ? -0.575 13.028 56.679 1 55.39 456 SER B O 1
ATOM 6712 N N . ARG B 1 423 ? 0.463 14.25 55.097 1 50.1 457 ARG B N 1
ATOM 6713 C CA . ARG B 1 423 ? -0.054 15.462 55.731 1 54.445 457 ARG B CA 1
ATOM 6714 C C . ARG B 1 423 ? -0.759 16.389 54.746 1 57.144 457 ARG B C 1
ATOM 6715 O O . ARG B 1 423 ? -1.971 16.532 54.749 1 78.464 457 ARG B O 1
ATOM 6723 N N . VAL B 1 424 ? 0.002 17.129 53.975 1 55.039 458 VAL B N 1
ATOM 6724 C CA . VAL B 1 424 ? -0.633 18.04 53.049 1 53.067 458 VAL B CA 1
ATOM 6725 C C . VAL B 1 424 ? -0.354 17.526 51.644 1 50.107 458 VAL B C 1
ATOM 6726 O O . VAL B 1 424 ? 0.798 17.367 51.249 1 63.063 458 VAL B O 1
ATOM 6730 N N . ALA B 1 425 ? -1.425 17.249 50.907 1 48.51 459 ALA B N 1
ATOM 6731 C CA . ALA B 1 425 ? -1.346 16.743 49.552 1 45.153 459 ALA B CA 1
ATOM 6732 C C . ALA B 1 425 ? -2.742 16.788 48.944 1 44.439 459 ALA B C 1
ATOM 6733 O O . ALA B 1 425 ? -3.729 16.619 49.651 1 43.048 459 ALA B O 1
ATOM 6735 N N . HIS B 1 426 ? -2.808 17.016 47.637 1 42.381 460 HIS B N 1
ATOM 6736 C CA . HIS B 1 426 ? -4.05 16.906 46.9 1 39.313 460 HIS B CA 1
ATOM 6737 C C . HIS B 1 426 ? -3.726 16.581 45.457 1 43.724 460 HIS B C 1
ATOM 6738 O O . HIS B 1 426 ? -4.092 15.511 44.979 1 53.796 460 HIS B O 1
ATOM 6745 N N . LEU B 1 427 ? -3.019 17.491 44.774 1 45.884 461 LEU B N 1
ATOM 6746 C CA . LEU B 1 427 ? -2.802 17.315 43.351 1 46.34 461 LEU B CA 1
ATOM 6747 C C . LEU B 1 427 ? -1.835 16.167 43.076 1 50.025 461 LEU B C 1
ATOM 6748 O O . LEU B 1 427 ? -1.686 15.784 41.91 1 60.255 461 LEU B O 1
ATOM 6753 N N . GLU B 1 428 ? -1.122 15.699 44.112 1 48.794 462 GLU B N 1
ATOM 6754 C CA . GLU B 1 428 ? -0.144 14.629 43.933 1 58.051 462 GLU B CA 1
ATOM 6755 C C . GLU B 1 428 ? -0.842 13.363 43.442 1 52.827 462 GLU B C 1
ATOM 6756 O O . GLU B 1 428 ? -0.227 12.584 42.729 1 55.323 462 GLU B O 1
ATOM 6762 N N . PHE B 1 429 ? -2.12 13.181 43.8 1 46.296 463 PHE B N 1
ATOM 6763 C CA . PHE B 1 429 ? -2.81 12.03 43.271 1 45.291 463 PHE B CA 1
ATOM 6764 C C . PHE B 1 429 ? -2.957 12.194 41.759 1 47.505 463 PHE B C 1
ATOM 6765 O O . PHE B 1 429 ? -2.734 11.267 40.98 1 44.824 463 PHE B O 1
ATOM 6773 N N . PHE B 1 430 ? -3.312 13.404 41.338 1 48.134 464 PHE B N 1
ATOM 6774 C CA . PHE B 1 430 ? -3.575 13.623 39.932 1 45.945 464 PHE B CA 1
ATOM 6775 C C . PHE B 1 430 ? -2.291 13.566 39.11 1 48.7 464 PHE B C 1
ATOM 6776 O O . PHE B 1 430 ? -2.367 13.266 37.917 1 59.935 464 PHE B O 1
ATOM 6784 N N . LEU B 1 431 ? -1.155 13.886 39.739 1 44.953 465 LEU B N 1
ATOM 6785 C CA . LEU B 1 431 ? 0.143 13.826 39.105 1 47.915 465 LEU B CA 1
ATOM 6786 C C . LEU B 1 431 ? 0.614 12.37 39.018 1 49.82 465 LEU B C 1
ATOM 6787 O O . LEU B 1 431 ? 1.152 11.961 38.012 1 55.337 465 LEU B O 1
ATOM 6792 N N . ASP B 1 432 ? 0.444 11.589 40.083 1 56.281 466 ASP B N 1
ATOM 6793 C CA . ASP B 1 432 ? 0.683 10.156 40.039 1 53.178 466 ASP B CA 1
ATOM 6794 C C . ASP B 1 432 ? -0.122 9.541 38.903 1 51.64 466 ASP B C 1
ATOM 6795 O O . ASP B 1 432 ? 0.386 8.655 38.246 1 59.966 466 ASP B O 1
ATOM 6800 N N . GLY B 1 433 ? -1.366 9.997 38.701 1 44.844 467 GLY B N 1
ATOM 6801 C CA . GLY B 1 433 ? -2.255 9.467 37.682 1 40.353 467 GLY B CA 1
ATOM 6802 C C . GLY B 1 433 ? -2.017 10.076 36.291 1 39.365 467 GLY B C 1
ATOM 6803 O O . GLY B 1 433 ? -2.669 9.692 35.323 1 38.718 467 GLY B O 1
ATOM 6804 N N . LEU B 1 434 ? -1.083 11.025 36.174 1 37.768 468 LEU B N 1
ATOM 6805 C CA . LEU B 1 434 ? -1.028 11.841 34.97 1 41.66 468 LEU B CA 1
ATOM 6806 C C . LEU B 1 434 ? -0.804 10.945 33.777 1 44.484 468 LEU B C 1
ATOM 6807 O O . LEU B 1 434 ? 0.199 10.284 33.687 1 50.805 468 LEU B O 1
ATOM 6812 N N . GLY B 1 435 ? -1.738 10.944 32.848 1 57.822 469 GLY B N 1
ATOM 6813 C CA . GLY B 1 435 ? -1.517 10.228 31.602 1 63.151 469 GLY B CA 1
ATOM 6814 C C . GLY B 1 435 ? -2.255 8.898 31.636 1 64.023 469 GLY B C 1
ATOM 6815 O O . GLY B 1 435 ? -2.654 8.369 30.611 1 78.016 469 GLY B O 1
ATOM 6816 N N . SER B 1 436 ? -2.471 8.406 32.848 1 61.301 470 SER B N 1
ATOM 6817 C CA . SER B 1 436 ? -3.074 7.115 33.101 1 56.541 470 SER B CA 1
ATOM 6818 C C . SER B 1 436 ? -4.563 7.317 33.424 1 60.414 470 SER B C 1
ATOM 6819 O O . SER B 1 436 ? -5.408 6.469 33.182 1 79.732 470 SER B O 1
ATOM 6822 N N . LEU B 1 437 ? -4.922 8.466 33.975 1 61.613 471 LEU B N 1
ATOM 6823 C CA . LEU B 1 437 ? -6.281 8.663 34.467 1 59.322 471 LEU B CA 1
ATOM 6824 C C . LEU B 1 437 ? -6.979 9.672 33.559 1 54.219 471 LEU B C 1
ATOM 6825 O O . LEU B 1 437 ? -6.39 10.707 33.216 1 56.445 471 LEU B O 1
ATOM 6830 N N . ARG B 1 438 ? -8.178 9.304 33.107 1 46.844 472 ARG B N 1
ATOM 6831 C CA . ARG B 1 438 ? -8.975 10.157 32.258 1 51.33 472 ARG B CA 1
ATOM 6832 C C . ARG B 1 438 ? -9.91 10.985 33.131 1 56.098 472 ARG B C 1
ATOM 6833 O O . ARG B 1 438 ? -10.916 10.448 33.641 1 56.372 472 ARG B O 1
ATOM 6841 N N . VAL B 1 439 ? -9.552 12.282 33.281 1 49.031 473 VAL B N 1
ATOM 6842 C CA . VAL B 1 439 ? -10.206 13.099 34.287 1 52.008 473 VAL B CA 1
ATOM 6843 C C . VAL B 1 439 ? -11.153 14.116 33.664 1 55.619 473 VAL B C 1
ATOM 6844 O O . VAL B 1 439 ? -10.807 14.8 32.703 1 60.966 473 VAL B O 1
ATOM 6848 N N . GLY B 1 440 ? -12.321 14.262 34.282 1 57.523 474 GLY B N 1
ATOM 6849 C CA . GLY B 1 440 ? -13.289 15.29 33.908 1 57.385 474 GLY B CA 1
ATOM 6850 C C . GLY B 1 440 ? -13.866 15.981 35.142 1 58.522 474 GLY B C 1
ATOM 6851 O O . GLY B 1 440 ? -13.544 15.608 36.277 1 54.37 474 GLY B O 1
ATOM 6852 N N . SER B 1 441 ? -14.737 16.974 34.894 1 57.935 475 SER B N 1
ATOM 6853 C CA . SER B 1 441 ? -15.214 17.844 35.946 1 57.729 475 SER B CA 1
ATOM 6854 C C . SER B 1 441 ? -16.496 18.49 35.495 1 62.717 475 SER B C 1
ATOM 6855 O O . SER B 1 441 ? -16.485 19.16 34.476 1 68.888 475 SER B O 1
ATOM 6858 N N . CYS B 1 442 ? -17.546 18.354 36.312 1 69.68 476 CYS B N 1
ATOM 6859 C CA . CYS B 1 442 ? -18.888 18.844 36.02 1 71.178 476 CYS B CA 1
ATOM 6860 C C . CYS B 1 442 ? -19.292 19.838 37.093 1 75.347 476 CYS B C 1
ATOM 6861 O O . CYS B 1 442 ? -19.213 19.49 38.268 1 78.979 476 CYS B O 1
ATOM 6864 N N . SER B 1 443 ? -19.735 21.049 36.691 1 73.088 477 SER B N 1
ATOM 6865 C CA . SER B 1 443 ? -20.004 22.09 37.672 1 68.593 477 SER B CA 1
ATOM 6866 C C . SER B 1 443 ? -21.392 21.968 38.292 1 70.87 477 SER B C 1
ATOM 6867 O O . SER B 1 443 ? -21.656 22.637 39.281 1 70.856 477 SER B O 1
ATOM 6870 N N . ASP B 1 444 ? -22.256 21.107 37.743 1 78.173 478 ASP B N 1
ATOM 6871 C CA . ASP B 1 444 ? -23.661 21.101 38.148 1 85.801 478 ASP B CA 1
ATOM 6872 C C . ASP B 1 444 ? -23.904 20.084 39.257 1 82.281 478 ASP B C 1
ATOM 6873 O O . ASP B 1 444 ? -25.006 20.034 39.793 1 91.442 478 ASP B O 1
ATOM 6878 N N . VAL B 1 445 ? -22.889 19.28 39.605 1 72.366 479 VAL B N 1
ATOM 6879 C CA . VAL B 1 445 ? -23.078 18.374 40.731 1 71.726 479 VAL B CA 1
ATOM 6880 C C . VAL B 1 445 ? -22.323 18.937 41.925 1 71.506 479 VAL B C 1
ATOM 6881 O O . VAL B 1 445 ? -21.105 19.086 41.867 1 78.453 479 VAL B O 1
ATOM 6885 N N . VAL B 1 446 ? -23.055 19.283 42.989 1 67.899 480 VAL B N 1
ATOM 6886 C CA . VAL B 1 446 ? -22.532 20.273 43.919 1 62.945 480 VAL B CA 1
ATOM 6887 C C . VAL B 1 446 ? -22.675 19.757 45.341 1 61.798 480 VAL B C 1
ATOM 6888 O O . VAL B 1 446 ? -23.742 19.281 45.735 1 61.675 480 VAL B O 1
ATOM 6892 N N . VAL B 1 447 ? -21.575 19.864 46.086 1 58.871 481 VAL B N 1
ATOM 6893 C CA . VAL B 1 447 ? -21.571 19.48 47.483 1 60.198 481 VAL B CA 1
ATOM 6894 C C . VAL B 1 447 ? -21.141 20.695 48.309 1 60.924 481 VAL B C 1
ATOM 6895 O O . VAL B 1 447 ? -20.419 21.573 47.838 1 62.977 481 VAL B O 1
ATOM 6899 N N . ASP B 1 448 ? -21.6 20.77 49.553 1 65.179 482 ASP B N 1
ATOM 6900 C CA . ASP B 1 448 ? -21.37 21.979 50.326 1 69.037 482 ASP B CA 1
ATOM 6901 C C . ASP B 1 448 ? -20.165 21.718 51.205 1 72.048 482 ASP B C 1
ATOM 6902 O O . ASP B 1 448 ? -19.974 20.581 51.656 1 78.993 482 ASP B O 1
ATOM 6907 N N . HIS B 1 449 ? -19.368 22.775 51.428 1 69.671 483 HIS B N 1
ATOM 6908 C CA . HIS B 1 449 ? -18.261 22.702 52.365 1 67.783 483 HIS B CA 1
ATOM 6909 C C . HIS B 1 449 ? -18.687 23.44 53.632 1 68.844 483 HIS B C 1
ATOM 6910 O O . HIS B 1 449 ? -19.092 24.591 53.561 1 76.545 483 HIS B O 1
ATOM 6917 N N . ALA B 1 450 ? -18.663 22.736 54.771 1 69.846 484 ALA B N 1
ATOM 6918 C CA . ALA B 1 450 ? -19.052 23.273 56.06 1 76.253 484 ALA B CA 1
ATOM 6919 C C . ALA B 1 450 ? -18.089 24.389 56.464 1 89.24 484 ALA B C 1
ATOM 6920 O O . ALA B 1 450 ? -16.896 24.309 56.179 1 100.559 484 ALA B O 1
ATOM 6922 N N . SER B 1 451 ? -18.634 25.406 57.155 1 105.537 485 SER B N 1
ATOM 6923 C CA . SER B 1 451 ? -18.072 26.737 57.332 1 114.261 485 SER B CA 1
ATOM 6924 C C . SER B 1 451 ? -16.54 26.741 57.553 1 107.275 485 SER B C 1
ATOM 6925 O O . SER B 1 451 ? -16.085 26.553 58.707 1 102.66 485 SER B O 1
ATOM 6928 N N . TYR B 1 470 ? -6.038 19.604 67.151 1 112.256 504 TYR B N 1
ATOM 6929 C CA . TYR B 1 470 ? -7.001 19.13 66.117 1 121.483 504 TYR B CA 1
ATOM 6930 C C . TYR B 1 470 ? -6.531 19.498 64.695 1 129.755 504 TYR B C 1
ATOM 6931 O O . TYR B 1 470 ? -7.311 19.389 63.747 1 124.568 504 TYR B O 1
ATOM 6940 N N . ARG B 1 471 ? -5.269 19.916 64.523 1 133.672 505 ARG B N 1
ATOM 6941 C CA . ARG B 1 471 ? -4.589 19.745 63.242 1 122.001 505 ARG B CA 1
ATOM 6942 C C . ARG B 1 471 ? -3.524 18.666 63.442 1 123.524 505 ARG B C 1
ATOM 6943 O O . ARG B 1 471 ? -3.231 18.284 64.576 1 117.932 505 ARG B O 1
ATOM 6951 N N . TYR B 1 472 ? -2.937 18.195 62.34 1 120.356 506 TYR B N 1
ATOM 6952 C CA . TYR B 1 472 ? -1.978 17.104 62.411 1 130.367 506 TYR B CA 1
ATOM 6953 C C . TYR B 1 472 ? -0.78 17.481 63.286 1 130.247 506 TYR B C 1
ATOM 6954 O O . TYR B 1 472 ? -0.295 18.614 63.234 1 122.502 506 TYR B O 1
ATOM 6963 N N . PRO B 1 473 ? -0.252 16.532 64.101 1 124.528 507 PRO B N 1
ATOM 6964 C CA . PRO B 1 473 ? 0.923 16.791 64.927 1 117.268 507 PRO B CA 1
ATOM 6965 C C . PRO B 1 473 ? 2.246 16.624 64.171 1 118.408 507 PRO B C 1
ATOM 6966 O O . PRO B 1 473 ? 2.467 15.668 63.412 1 101.378 507 PRO B O 1
ATOM 6970 N N . GLY B 1 474 ? 3.146 17.578 64.416 1 115.576 508 GLY B N 1
ATOM 6971 C CA . GLY B 1 474 ? 4.461 17.603 63.789 1 107.371 508 GLY B CA 1
ATOM 6972 C C . GLY B 1 474 ? 4.73 18.983 63.202 1 110.57 508 GLY B C 1
ATOM 6973 O O . GLY B 1 474 ? 4.059 19.953 63.56 1 121.045 508 GLY B O 1
ATOM 6974 N N . SER B 1 475 ? 5.729 19.067 62.314 1 112.775 509 SER B N 1
ATOM 6975 C CA . SER B 1 475 ? 6.095 20.313 61.661 1 107.424 509 SER B CA 1
ATOM 6976 C C . SER B 1 475 ? 5.661 20.288 60.197 1 101.281 509 SER B C 1
ATOM 6977 O O . SER B 1 475 ? 6.161 19.481 59.415 1 90.524 509 SER B O 1
ATOM 6980 N N . LEU B 1 476 ? 4.748 21.204 59.837 1 99.977 510 LEU B N 1
ATOM 6981 C CA . LEU B 1 476 ? 4.362 21.498 58.466 1 106.758 510 LEU B CA 1
ATOM 6982 C C . LEU B 1 476 ? 5.604 21.583 57.566 1 109.635 510 LEU B C 1
ATOM 6983 O O . LEU B 1 476 ? 5.694 20.894 56.539 1 106.678 510 LEU B O 1
ATOM 6988 N N . ASP B 1 477 ? 6.546 22.452 57.98 1 93.72 511 ASP B N 1
ATOM 6989 C CA . ASP B 1 477 ? 7.722 22.708 57.17 1 104.329 511 ASP B CA 1
ATOM 6990 C C . ASP B 1 477 ? 8.487 21.419 56.889 1 98.703 511 ASP B C 1
ATOM 6991 O O . ASP B 1 477 ? 8.895 21.199 55.75 1 95.552 511 ASP B O 1
ATOM 6996 N N . GLU B 1 478 ? 8.614 20.553 57.902 1 91.386 512 GLU B N 1
ATOM 6997 C CA . GLU B 1 478 ? 9.216 19.244 57.711 1 82.064 512 GLU B CA 1
ATOM 6998 C C . GLU B 1 478 ? 8.445 18.48 56.639 1 80.016 512 GLU B C 1
ATOM 6999 O O . GLU B 1 478 ? 9.031 18.154 55.611 1 91.109 512 GLU B O 1
ATOM 7005 N N . SER B 1 479 ? 7.131 18.261 56.843 1 74.414 513 SER B N 1
ATOM 7006 C CA . SER B 1 479 ? 6.275 17.594 55.862 1 67.986 513 SER B CA 1
ATOM 7007 C C . SER B 1 479 ? 6.525 18.136 54.455 1 66.563 513 SER B C 1
ATOM 7008 O O . SER B 1 479 ? 6.535 17.37 53.513 1 67.994 513 SER B O 1
ATOM 7011 N N . GLN B 1 480 ? 6.677 19.454 54.311 1 68.375 514 GLN B N 1
ATOM 7012 C CA . GLN B 1 480 ? 6.793 20.094 53.012 1 71.319 514 GLN B CA 1
ATOM 7013 C C . GLN B 1 480 ? 8.155 19.776 52.396 1 66.511 514 GLN B C 1
ATOM 7014 O O . GLN B 1 480 ? 8.219 19.389 51.231 1 67.909 514 GLN B O 1
ATOM 7020 N N . MET B 1 481 ? 9.224 19.885 53.195 1 64.177 515 MET B N 1
ATOM 7021 C CA . MET B 1 481 ? 10.547 19.492 52.727 1 66.34 515 MET B CA 1
ATOM 7022 C C . MET B 1 481 ? 10.518 18.019 52.312 1 66.821 515 MET B C 1
ATOM 7023 O O . MET B 1 481 ? 10.958 17.638 51.223 1 68.465 515 MET B O 1
ATOM 7028 N N . ALA B 1 482 ? 9.936 17.202 53.191 1 63.17 516 ALA B N 1
ATOM 7029 C CA . ALA B 1 482 ? 9.814 15.777 52.976 1 53.379 516 ALA B CA 1
ATOM 7030 C C . ALA B 1 482 ? 9.134 15.536 51.635 1 50.916 516 ALA B C 1
ATOM 7031 O O . ALA B 1 482 ? 9.611 14.778 50.79 1 62.23 516 ALA B O 1
ATOM 7033 N N . LYS B 1 483 ? 8.026 16.225 51.419 1 50.526 517 LYS B N 1
ATOM 7034 C CA . LYS B 1 483 ? 7.225 15.987 50.227 1 56.467 517 LYS B CA 1
ATOM 7035 C C . LYS B 1 483 ? 7.988 16.466 48.991 1 58.015 517 LYS B C 1
ATOM 7036 O O . LYS B 1 483 ? 7.894 15.864 47.929 1 62.725 517 LYS B O 1
ATOM 7042 N N . HIS B 1 484 ? 8.758 17.544 49.143 1 57.911 518 HIS B N 1
ATOM 7043 C CA . HIS B 1 484 ? 9.505 18.058 48.018 1 57.007 518 HIS B CA 1
ATOM 7044 C C . HIS B 1 484 ? 10.536 17.044 47.582 1 53.656 518 HIS B C 1
ATOM 7045 O O . HIS B 1 484 ? 10.741 16.89 46.38 1 57.97 518 HIS B O 1
ATOM 7052 N N . ARG B 1 485 ? 11.204 16.425 48.565 1 54.862 519 ARG B N 1
ATOM 7053 C CA . ARG B 1 485 ? 12.274 15.47 48.288 1 56.153 519 ARG B CA 1
ATOM 7054 C C . ARG B 1 485 ? 11.652 14.238 47.641 1 58.829 519 ARG B C 1
ATOM 7055 O O . ARG B 1 485 ? 12.213 13.7 46.678 1 58.421 519 ARG B O 1
ATOM 7063 N N . LEU B 1 486 ? 10.457 13.866 48.145 1 51.525 520 LEU B N 1
ATOM 7064 C CA . LEU B 1 486 ? 9.734 12.744 47.603 1 48.741 520 LEU B CA 1
ATOM 7065 C C . LEU B 1 486 ? 9.4 13.01 46.145 1 49.189 520 LEU B C 1
ATOM 7066 O O . LEU B 1 486 ? 9.573 12.153 45.291 1 53.46 520 LEU B O 1
ATOM 7071 N N . LEU B 1 487 ? 8.871 14.19 45.86 1 50.521 521 LEU B N 1
ATOM 7072 C CA . LEU B 1 487 ? 8.432 14.441 44.502 1 55.443 521 LEU B CA 1
ATOM 7073 C C . LEU B 1 487 ? 9.645 14.524 43.576 1 57.156 521 LEU B C 1
ATOM 7074 O O . LEU B 1 487 ? 9.59 14.068 42.444 1 56.798 521 LEU B O 1
ATOM 7079 N N . PHE B 1 488 ? 10.741 15.117 44.063 1 60.709 522 PHE B N 1
ATOM 7080 C CA . PHE B 1 488 ? 11.991 15.178 43.329 1 54.491 522 PHE B CA 1
ATOM 7081 C C . PHE B 1 488 ? 12.379 13.776 42.895 1 54.785 522 PHE B C 1
ATOM 7082 O O . PHE B 1 488 ? 12.597 13.541 41.708 1 55.452 522 PHE B O 1
ATOM 7090 N N . PHE B 1 489 ? 12.422 12.849 43.859 1 52.822 523 PHE B N 1
ATOM 7091 C CA . PHE B 1 489 ? 12.836 11.479 43.588 1 55.52 523 PHE B CA 1
ATOM 7092 C C . PHE B 1 489 ? 11.815 10.726 42.726 1 56.315 523 PHE B C 1
ATOM 7093 O O . PHE B 1 489 ? 12.099 10.298 41.621 1 53.504 523 PHE B O 1
ATOM 7101 N N . LYS B 1 490 ? 10.596 10.596 43.241 1 59.144 524 LYS B N 1
ATOM 7102 C CA . LYS B 1 490 ? 9.533 9.782 42.686 1 58.199 524 LYS B CA 1
ATOM 7103 C C . LYS B 1 490 ? 9.238 10.075 41.207 1 54.517 524 LYS B C 1
ATOM 7104 O O . LYS B 1 490 ? 8.965 9.168 40.421 1 53.113 524 LYS B O 1
ATOM 7110 N N . HIS B 1 491 ? 9.208 11.356 40.844 1 54.759 525 HIS B N 1
ATOM 7111 C CA . HIS B 1 491 ? 8.758 11.805 39.53 1 53.271 525 HIS B CA 1
ATOM 7112 C C . HIS B 1 491 ? 9.905 12.342 38.691 1 58.537 525 HIS B C 1
ATOM 7113 O O . HIS B 1 491 ? 9.679 12.845 37.598 1 61.902 525 HIS B O 1
ATOM 7120 N N . ARG B 1 492 ? 11.14 12.229 39.193 1 63.724 526 ARG B N 1
ATOM 7121 C CA . ARG B 1 492 ? 12.305 12.711 38.466 1 64.168 526 ARG B CA 1
ATOM 7122 C C . ARG B 1 492 ? 12.044 14.17 38.11 1 65.58 526 ARG B C 1
ATOM 7123 O O . ARG B 1 492 ? 12.066 14.534 36.938 1 64.484 526 ARG B O 1
ATOM 7131 N N . LEU B 1 493 ? 11.761 14.989 39.131 1 61.905 527 LEU B N 1
ATOM 7132 C CA . LEU B 1 493 ? 11.474 16.393 38.9 1 58.582 527 LEU B CA 1
ATOM 7133 C C . LEU B 1 493 ? 12.621 17.209 39.466 1 59.968 527 LEU B C 1
ATOM 7134 O O . LEU B 1 493 ? 13.109 16.908 40.552 1 66.244 527 LEU B O 1
ATOM 7139 N N . GLN B 1 494 ? 13.008 18.274 38.755 1 61.311 528 GLN B N 1
ATOM 7140 C CA . GLN B 1 494 ? 13.941 19.227 39.327 1 60.526 528 GLN B CA 1
ATOM 7141 C C . GLN B 1 494 ? 13.17 20.334 40.027 1 60.278 528 GLN B C 1
ATOM 7142 O O . GLN B 1 494 ? 13.607 20.839 41.053 1 66.042 528 GLN B O 1
ATOM 7148 N N . CYS B 1 495 ? 12.039 20.729 39.454 1 60.016 529 CYS B N 1
ATOM 7149 C CA . CYS B 1 495 ? 11.392 21.958 39.888 1 64.35 529 CYS B CA 1
ATOM 7150 C C . CYS B 1 495 ? 9.928 21.934 39.444 1 59.293 529 CYS B C 1
ATOM 7151 O O . CYS B 1 495 ? 9.525 21.111 38.613 1 56.675 529 CYS B O 1
ATOM 7154 N N . MET B 1 496 ? 9.163 22.914 39.926 1 64.346 530 MET B N 1
ATOM 7155 C CA . MET B 1 496 ? 7.767 23.037 39.523 1 64.652 530 MET B CA 1
ATOM 7156 C C . MET B 1 496 ? 7.336 24.506 39.579 1 65.952 530 MET B C 1
ATOM 7157 O O . MET B 1 496 ? 7.94 25.308 40.302 1 64.471 530 MET B O 1
ATOM 7162 N N . THR B 1 497 ? 6.368 24.863 38.722 1 64.774 531 THR B N 1
ATOM 7163 C CA . THR B 1 497 ? 5.663 26.138 38.807 1 64.957 531 THR B CA 1
ATOM 7164 C C . THR B 1 497 ? 4.196 25.898 39.179 1 69.413 531 THR B C 1
ATOM 7165 O O . THR B 1 497 ? 3.482 25.078 38.567 1 64.427 531 THR B O 1
ATOM 7169 N N . SER B 1 498 ? 3.758 26.653 40.199 1 72.559 532 SER B N 1
ATOM 7170 C CA . SER B 1 498 ? 2.358 26.756 40.577 1 78.3 532 SER B CA 1
ATOM 7171 C C . SER B 1 498 ? 1.765 28.084 40.083 1 78.149 532 SER B C 1
ATOM 7172 O O . SER B 1 498 ? 2.423 29.12 40.141 1 82.168 532 SER B O 1
ATOM 7175 N N . GLN B 1 499 ? 0.533 28.054 39.56 1 83.758 533 GLN B N 1
ATOM 7176 C CA . GLN B 1 499 ? -0.031 29.123 38.732 1 98.517 533 GLN B CA 1
ATOM 7177 C C . GLN B 1 499 ? -1.554 29.25 38.972 1 98.583 533 GLN B C 1
ATOM 7178 O O . GLN B 1 499 ? -2.243 29.777 38.029 1 89.635 533 GLN B O 1
#